Protein 7C7K (pdb70)

Solvent-accessible surface area: 46855 Å² total; per-residue (Å²): 229,182,80,41,44,33,88,2,0,0,5,8,1,30,31,34,0,5,2,0,5,21,23,5,46,73,55,185,23,107,11,73,13,22,0,0,6,24,115,24,49,16,105,15,0,4,13,1,4,68,15,4,6,22,39,16,83,17,83,66,75,21,80,80,56,168,88,12,0,46,5,64,61,124,83,6,14,13,38,66,65,160,82,2,118,73,3,58,1,149,75,116,31,3,43,1,0,0,2,20,46,50,160,35,43,31,48,130,108,0,74,18,0,50,112,12,17,7,111,12,0,0,1,14,26,70,4,50,172,24,62,7,1,0,45,70,21,17,13,128,72,12,67,49,136,18,54,24,0,0,0,4,25,21,3,6,1,0,0,0,10,0,0,68,7,0,44,88,56,21,19,6,62,0,0,2,0,8,0,0,6,0,5,33,34,80,4,9,12,34,6,12,61,105,58,191,76,20,12,7,0,0,6,1,12,36,0,0,0,7,41,111,28,46,5,0,167,48,0,14,65,4,0,90,102,2,69,56,57,3,90,17,25,1,0,23,0,12,8,36,1,0,0,0,0,6,0,6,0,21,11,48,102,148,9,83,37,126,54,0,23,81,21,0,99,130,39,16,72,144,28,126,3,3,4,58,16,95,60,53,12,0,1,8,21,7,40,26,17,81,72,1,0,10,0,0,13,50,13,20,27,26,1,42,48,63,135,63,12,1,0,6,0,0,0,0,2,0,9,19,8,0,10,0,0,1,0,4,35,1,0,50,42,0,4,147,74,87,43,81,1,0,0,4,9,1,29,29,35,0,4,2,0,6,21,23,6,46,75,57,184,25,116,15,52,12,15,0,0,6,24,117,24,49,13,107,15,0,6,15,1,4,78,14,5,6,23,38,18,92,16,82,65,75,25,80,77,62,166,88,12,0,46,5,68,63,134,82,5,14,13,39,64,62,160,72,2,118,74,2,58,1,148,75,117,30,3,48,0,0,0,2,20,47,50,158,35,41,32,51,150,108,0,75,17,0,36,105,13,18,4,112,6,0,0,1,16,24,38,4,45,155,26,77,3,0,0,38,59,26,13,16,130,61,13,71,45,138,20,62,23,0,0,1,0,15,20,3,0,0,0,1,0,10,0,0,76,7,0,37,97,42,14,21,4,63,0,0,2,3,8,0,0,6,0,5,33,34,82,5,8,13,32,6,13,59,102,59,186,77,23,12,8,0,0,6,1,12,35,0,0,0,6,44,112,14,29,0,43,182,2,4,12,58,3,17,100,124,1,69,62,58,10,89,12,26,0,0,20,0,12,8,36,2,0,0,0,0,6,0,7,0,21,12,45,116,183,10,84,40,128,70,0,24,80,21,0,94,127,38,15,68,158,29,135,3,2,4,58,16,98,59,55,11,0,1,7,21,7,39,28,18,79,72,2,0,11,0,0,13,48,18,21,27,27,1,57,42,77,144,62,22,1,0,4,0,0,0,0,2,0,7,16,8,0,9,0,0,2,0,3,32,1,0,52,67,0,6,171,80,166,48,52,31,89,0,0,0,3,8,1,28,29,36,0,4,2,0,4,19,23,4,53,72,58,184,24,133,13,74,17,22,1,0,5,19,118,20,48,15,108,13,0,6,15,0,3,77,15,4,6,23,40,16,88,17,79,65,76,23,85,84,61,175,97,9,0,51,5,69,63,137,74,5,10,14,37,69,64,160,92,2,125,74,2,57,0,156,74,112,23,2,63,0,0,0,2,19,46,53,156,31,43,30,51,154,112,0,74,20,0,37,104,10,29,8,111,7,0,0,1,17,25,68,4,48,156,22,76,8,0,0,44,69,24,20,14,126,72,11,63,46,136,20,55,23,0,0,0,2,22,22,3,6,1,0,0,0,11,0,0,67,7,0,40,88,50,17,18,1,58,0,0,3,1,7,0,0,6,0,5,34,34,84,5,10,13,31,5,11,58,105,58,191,75,23,12,8,0,0,6,1,13,34,0,0,0,6,41,109,30,43,4,1,160,46,0,8,58,4,3,90,100,0,67,60,48,3,88,16,25,0,0,22,0,12,8,34,1,0,0,0,0,6,0,7,0,16,11,45,109,156,10,83,41,127,65,0,24,81,21,0,104,131,38,15,71,157,30,129,3,3,3,56,15,97,60,55,12,0,1,8,18,9,36,27,17,80,72,1,0,10,0,0,13,50,13,22,28,26,2,52,38,71,136,44,16,1,0,4,0,0,0,0,2,0,9,15,7,0,7,0,0,2,0,4,28,1,0,58,46,0,5,156,79,116,41,36,72,1,0,0,4,8,1,30,29,34,0,4,2,0,5,20,23,4,48,68,54,176,22,137,16,53,15,20,1,0,8,25,107,23,49,18,107,11,0,7,14,1,4,74,15,4,7,24,39,17,88,14,83,68,75,20,80,80,63,171,98,9,0,42,4,64,63,123,79,6,10,12,35,62,66,170,92,2,124,79,3,53,1,151,70,121,32,4,38,1,0,0,2,20,45,50,160,35,40,32,54,149,106,0,76,18,0,36,103,15,18,7,120,9,0,0,1,16,26,41,4,50,159,26,72,3,0,0,45,59,28,17,15,124,74,12,70,46,138,18,63,24,0,0,0,0,17,22,2,0,0,0,1,0,10,0,0,77,6,0,39,95,54,20,21,4,73,0,0,2,2,8,0,0,7,0,5,33,33,85,5,10,14,36,5,12,62,105,58,186,73,15,15,5,1,0,6,1,12,37,0,0,0,7,34,110,15,32,0,40,185,2,4,11,59,3,15,98,122,1,69,65,57,10,97,11,26,0,0,22,0,12,8,38,1,0,0,0,0,7,0,7,0,14,10,45,98,156,10,83,41,126,62,0,23,80,20,0,105,130,39,14,75,158,28,135,2,3,4,56,15,94,60,51,12,0,1,9,25,8,42,27,18,81,72,1,1,10,0,0,14,50,13,21,27,21,1,52,50,64,153,47,14,1,0,4,0,0,0,0,2,0,9,17,8,0,9,0,0,2,0,3,30,0,0,54,46,0,4,153,74

Structure (mmCIF, N/CA/C/O backbone):
data_7C7K
#
_entry.id   7C7K
#
_cell.length_a   90.163
_cell.length_b   90.163
_cell.length_c   345.059
_cell.angle_alpha   90.00
_cell.angle_beta   90.00
_cell.angle_gamma   90.00
#
_symmetry.space_group_name_H-M   'P 41 21 2'
#
loop_
_entity.id
_entity.type
_entity.pdbx_description
1 polymer 'Glyceraldehyde-3-phosphate dehydrogenase'
2 non-polymer GLYCERALDEHYDE-3-PHOSPHATE
3 non-polymer 'PHOSPHATE ION'
4 non-polymer 1,2-ETHANEDIOL
5 non-polymer DI(HYDROXYETHYL)ETHER
6 non-polymer ACETONE
7 non-polymer NICOTINAMIDE-ADENINE-DINUCLEOTIDE
8 water water
#
loop_
_atom_site.group_PDB
_atom_site.id
_atom_site.type_symbol
_atom_site.label_atom_id
_atom_site.label_alt_id
_atom_site.label_comp_id
_atom_site.label_asym_id
_atom_site.label_entity_id
_atom_site.label_seq_id
_atom_site.pdbx_PDB_ins_code
_atom_site.Cartn_x
_atom_site.Cartn_y
_atom_site.Cartn_z
_atom_site.occupancy
_atom_site.B_iso_or_equiv
_atom_site.auth_seq_id
_atom_site.auth_comp_id
_atom_site.auth_asym_id
_atom_site.auth_atom_id
_atom_site.pdbx_PDB_model_num
ATOM 1 N N . HIS A 1 16 ? -19.255 -8.224 71.532 1.00 41.61 -3 HIS O N 1
ATOM 2 C CA . HIS A 1 16 ? -18.982 -8.027 70.043 1.00 42.15 -3 HIS O CA 1
ATOM 3 C C . HIS A 1 16 ? -19.863 -6.872 69.501 1.00 43.10 -3 HIS O C 1
ATOM 4 O O . HIS A 1 16 ? -21.090 -6.963 69.538 1.00 46.66 -3 HIS O O 1
ATOM 11 N N . MET A 1 17 ? -19.227 -5.816 69.016 1.00 39.93 -2 MET O N 1
ATOM 12 C CA . MET A 1 17 ? -19.928 -4.724 68.339 1.00 46.67 -2 MET O CA 1
ATOM 13 C C . MET A 1 17 ? -20.560 -5.259 67.026 1.00 43.31 -2 MET O C 1
ATOM 14 O O . MET A 1 17 ? -19.862 -5.584 66.046 1.00 34.22 -2 MET O O 1
ATOM 19 N N . ALA A 1 18 ? -21.889 -5.315 67.033 1.00 38.63 -1 ALA O N 1
ATOM 20 C CA . ALA A 1 18 ? -22.657 -5.787 65.865 1.00 33.35 -1 ALA O CA 1
ATOM 21 C C . ALA A 1 18 ? -22.572 -4.722 64.763 1.00 29.24 -1 ALA O C 1
ATOM 22 O O . ALA A 1 18 ? -22.290 -3.506 65.015 1.00 28.58 -1 ALA O O 1
ATOM 24 N N . SER A 1 19 ? -22.687 -5.195 63.553 1.00 26.82 0 SER O N 1
ATOM 25 C CA . SER A 1 19 ? -22.663 -4.289 62.431 1.00 28.09 0 SER O CA 1
ATOM 26 C C . SER A 1 19 ? -23.963 -3.485 62.425 1.00 28.11 0 SER O C 1
ATOM 27 O O . SER A 1 19 ? -24.979 -3.925 63.002 1.00 24.64 0 SER O O 1
ATOM 30 N N . MET A 1 20 ? -23.953 -2.309 61.790 1.00 24.02 1 MET O N 1
ATOM 31 C CA . MET A 1 20 ? -25.190 -1.548 61.667 1.00 22.60 1 MET O CA 1
ATOM 32 C C . MET A 1 20 ? -26.155 -2.331 60.800 1.00 24.11 1 MET O C 1
ATOM 33 O O . MET A 1 20 ? -25.780 -3.042 59.859 1.00 27.22 1 MET O O 1
ATOM 38 N N . SER A 1 21 ? -27.415 -2.288 61.137 1.00 21.59 2 SER O N 1
ATOM 39 C CA . SER A 1 21 ? -28.363 -3.115 60.440 1.00 21.78 2 SER O CA 1
ATOM 40 C C . SER A 1 21 ? -29.590 -2.339 59.951 1.00 22.57 2 SER O C 1
ATOM 41 O O . SER A 1 21 ? -30.529 -2.983 59.440 1.00 26.00 2 SER O O 1
ATOM 44 N N . LYS A 1 22 ? -29.697 -1.042 60.285 1.00 20.74 3 LYS O N 1
ATOM 45 C CA . LYS A 1 22 ? -30.945 -0.325 59.966 1.00 18.58 3 LYS O CA 1
ATOM 46 C C . LYS A 1 22 ? -30.647 0.814 58.992 1.00 18.38 3 LYS O C 1
ATOM 47 O O . LYS A 1 22 ? -29.745 1.656 59.259 1.00 18.44 3 LYS O O 1
ATOM 53 N N . VAL A 1 23 ? -31.365 0.852 57.860 1.00 17.69 4 VAL O N 1
ATOM 54 C CA . VAL A 1 23 ? -31.118 1.844 56.826 1.00 17.73 4 VAL O CA 1
ATOM 55 C C . VAL A 1 23 ? -32.358 2.679 56.568 1.00 16.47 4 VAL O C 1
ATOM 56 O O . VAL A 1 23 ? -33.505 2.218 56.769 1.00 17.42 4 VAL O O 1
ATOM 60 N N . GLY A 1 24 ? -32.118 3.949 56.242 1.00 16.81 5 GLY O N 1
ATOM 61 C CA . GLY A 1 24 ? -33.101 4.810 55.690 1.00 15.37 5 GLY O CA 1
ATOM 62 C C . GLY A 1 24 ? -32.775 5.168 54.279 1.00 14.25 5 GLY O C 1
ATOM 63 O O . GLY A 1 24 ? -31.597 5.293 53.962 1.00 16.73 5 GLY O O 1
ATOM 64 N N . ILE A 1 25 ? -33.789 5.308 53.461 1.00 15.29 6 ILE O N 1
ATOM 65 C CA . ILE A 1 25 ? -33.583 5.723 52.053 1.00 16.23 6 ILE O CA 1
ATOM 66 C C . ILE A 1 25 ? -34.166 7.070 51.839 1.00 16.23 6 ILE O C 1
ATOM 67 O O . ILE A 1 25 ? -35.359 7.310 52.081 1.00 17.41 6 ILE O O 1
ATOM 72 N N . ASN A 1 26 ? -33.347 8.005 51.419 1.00 15.80 7 ASN O N 1
ATOM 73 C CA . ASN A 1 26 ? -33.819 9.313 51.068 1.00 16.70 7 ASN O CA 1
ATOM 74 C C . ASN A 1 26 ? -33.963 9.347 49.550 1.00 17.23 7 ASN O C 1
ATOM 75 O O . ASN A 1 26 ? -32.960 9.379 48.827 1.00 18.62 7 ASN O O 1
ATOM 80 N N . GLY A 1 27 ? -35.208 9.430 49.069 1.00 18.31 8 GLY O N 1
ATOM 81 C CA . GLY A 1 27 ? -35.481 9.409 47.659 1.00 19.53 8 GLY O CA 1
ATOM 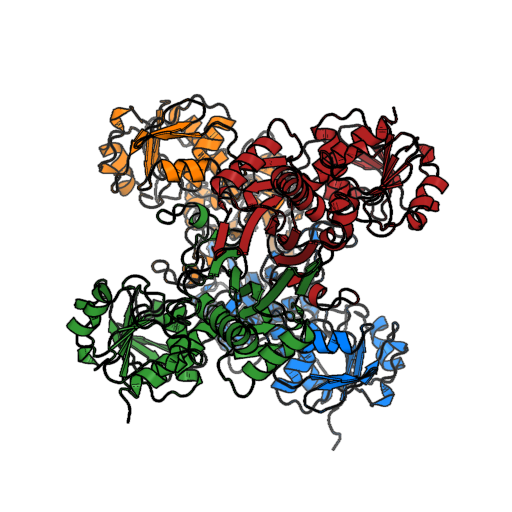82 C C . GLY A 1 27 ? -35.839 7.997 47.168 1.00 20.82 8 GLY O C 1
ATOM 83 O O . GLY A 1 27 ? -34.962 7.135 46.939 1.00 25.83 8 GLY O O 1
ATOM 84 N N . PHE A 1 28 ? -37.122 7.788 46.940 1.00 18.27 9 PHE O N 1
ATOM 85 C CA . PHE A 1 28 ? -37.598 6.470 46.502 1.00 18.82 9 PHE O CA 1
ATOM 86 C C . PHE A 1 28 ? -37.905 6.547 44.997 1.00 20.69 9 PHE O C 1
ATOM 87 O O . PHE A 1 28 ? -38.940 6.065 44.526 1.00 17.62 9 PHE O O 1
ATOM 95 N N . GLY A 1 29 ? -36.926 7.061 44.259 1.00 20.67 10 GLY O N 1
ATOM 96 C CA . GLY A 1 29 ? -36.901 7.029 42.796 1.00 20.07 10 GLY O CA 1
ATOM 97 C C . GLY A 1 29 ? -36.372 5.708 42.282 1.00 18.76 10 GLY O C 1
ATOM 98 O O . GLY A 1 29 ? -36.433 4.706 42.979 1.00 21.68 10 GLY O O 1
ATOM 99 N N . ARG A 1 30 ? -35.866 5.654 41.044 1.00 18.59 11 ARG O N 1
ATOM 100 C CA . ARG A 1 30 ? -35.414 4.391 40.472 1.00 19.03 11 ARG O CA 1
ATOM 101 C C . ARG A 1 30 ? -34.336 3.693 41.370 1.00 20.20 11 ARG O C 1
ATOM 102 O O . ARG A 1 30 ? -34.444 2.515 41.692 1.00 20.34 11 ARG O O 1
ATOM 110 N N . ILE A 1 31 ? -33.324 4.469 41.785 1.00 17.44 12 ILE O N 1
ATOM 111 C CA . ILE A 1 31 ? -32.247 3.887 42.582 1.00 18.63 12 ILE O CA 1
ATOM 112 C C . ILE A 1 31 ? -32.779 3.421 43.921 1.00 16.52 12 ILE O C 1
ATOM 113 O O . ILE A 1 31 ? -32.459 2.288 44.384 1.00 18.24 12 ILE O O 1
ATOM 118 N N . GLY A 1 32 ? -33.521 4.298 44.579 1.00 16.73 13 GLY O N 1
ATOM 119 C CA . GLY A 1 32 ? -34.064 3.922 45.894 1.00 17.61 13 GLY O CA 1
ATOM 120 C C . GLY A 1 32 ? -34.936 2.704 45.878 1.00 17.70 13 GLY O C 1
ATOM 121 O O . GLY A 1 32 ? -34.800 1.808 46.719 1.00 16.68 13 GLY O O 1
ATOM 122 N N . ARG A 1 33 ? -35.797 2.605 44.844 1.00 15.53 14 ARG O N 1
ATOM 123 C CA . ARG A 1 33 ? -36.570 1.380 44.792 1.00 15.97 14 ARG O CA 1
ATOM 124 C C . ARG A 1 33 ? -35.757 0.154 44.535 1.00 16.25 14 ARG O C 1
ATOM 125 O O . ARG A 1 33 ? -36.095 -0.924 45.078 1.00 15.26 14 ARG O O 1
ATOM 133 N N . LEU A 1 34 ? -34.717 0.264 43.690 1.00 15.11 15 LEU O N 1
ATOM 134 C CA . LEU A 1 34 ? -33.945 -0.881 43.348 1.00 14.97 15 LEU O CA 1
ATOM 135 C C . LEU A 1 34 ? -33.027 -1.288 44.517 1.00 16.01 15 LEU O C 1
ATOM 136 O O . LEU A 1 34 ? -32.731 -2.472 44.689 1.00 15.57 15 LEU O O 1
ATOM 141 N N . VAL A 1 35 ? -32.665 -0.305 45.341 1.00 15.57 16 VAL O N 1
ATOM 142 C CA . VAL A 1 35 ? -31.927 -0.577 46.627 1.00 17.27 16 VAL O CA 1
ATOM 143 C C . VAL A 1 35 ? -32.676 -1.549 47.518 1.00 17.48 16 VAL O C 1
ATOM 144 O O . VAL A 1 35 ? -32.140 -2.603 48.003 1.00 16.39 16 VAL O O 1
ATOM 148 N N . LEU A 1 36 ? -33.968 -1.305 47.671 1.00 16.49 17 LEU O N 1
ATOM 149 C CA . LEU A 1 36 ? -34.813 -2.191 48.414 1.00 17.30 17 LEU O CA 1
ATOM 150 C C . LEU A 1 36 ? -34.918 -3.547 47.770 1.00 18.38 17 LEU O C 1
ATOM 151 O O . LEU A 1 36 ? -34.799 -4.569 48.441 1.00 18.97 17 LEU O O 1
ATOM 156 N N . ARG A 1 37 ? -35.131 -3.554 46.465 1.00 17.57 18 ARG O N 1
ATOM 157 C CA . ARG A 1 37 ? -35.228 -4.802 45.743 1.00 18.79 18 ARG O CA 1
ATOM 158 C C . ARG A 1 37 ? -34.017 -5.700 45.960 1.00 17.17 18 ARG O C 1
ATOM 159 O O . ARG A 1 37 ? -34.071 -6.939 46.268 1.00 18.42 18 ARG O O 1
ATOM 167 N N . ARG A 1 38 ? -32.844 -5.072 45.786 1.00 16.23 19 ARG O N 1
ATOM 168 C CA . ARG A 1 38 ? -31.606 -5.824 45.882 1.00 16.20 19 ARG O CA 1
ATOM 169 C C . ARG A 1 38 ? -31.297 -6.334 47.308 1.00 17.61 19 ARG O C 1
ATOM 170 O O . ARG A 1 38 ? -30.874 -7.463 47.454 1.00 17.94 19 ARG O O 1
ATOM 178 N N . LEU A 1 39 ? -31.561 -5.524 48.314 1.00 18.54 20 LEU O N 1
ATOM 179 C CA . LEU A 1 39 ? -31.378 -5.955 49.699 1.00 18.97 20 LEU O CA 1
ATOM 180 C C . LEU A 1 39 ? -32.256 -7.174 49.989 1.00 20.23 20 LEU O C 1
ATOM 181 O O . LEU A 1 39 ? -31.791 -8.115 50.646 1.00 20.46 20 LEU O O 1
ATOM 186 N N . LEU A 1 40 ? -33.512 -7.143 49.537 1.00 19.43 21 LEU O N 1
ATOM 187 C CA . LEU A 1 40 ? -34.387 -8.306 49.770 1.00 21.27 21 LEU O CA 1
ATOM 188 C C . LEU A 1 40 ? -33.939 -9.532 48.972 1.00 23.22 21 LEU O C 1
ATOM 189 O O . LEU A 1 40 ? -33.954 -10.655 49.482 1.00 20.61 21 LEU O O 1
ATOM 194 N N . GLU A 1 41 ? -33.477 -9.330 47.745 1.00 21.32 22 GLU O N 1
ATOM 195 C CA . GLU A 1 41 ? -33.025 -10.433 46.900 1.00 21.47 22 GLU O CA 1
ATOM 196 C C . GLU A 1 41 ? -31.857 -11.162 47.503 1.00 22.08 22 GLU O C 1
ATOM 197 O O . GLU A 1 41 ? -31.816 -12.401 47.453 1.00 22.08 22 GLU O O 1
ATOM 203 N N . VAL A 1 42 ? -30.916 -10.433 48.097 1.00 22.28 23 VAL O N 1
ATOM 204 C CA . VAL A 1 42 ? -29.726 -11.012 48.707 1.00 21.94 23 VAL O CA 1
ATOM 205 C C . VAL A 1 42 ? -29.911 -11.481 50.163 1.00 21.98 23 VAL O C 1
ATOM 206 O O . VAL A 1 42 ? -28.925 -11.911 50.747 1.00 23.22 23 VAL O O 1
ATOM 210 N N . LYS A 1 43 ? -31.104 -11.333 50.677 1.00 22.84 24 LYS O N 1
ATOM 211 C CA . LYS A 1 43 ? -31.540 -11.642 52.084 1.00 25.46 24 LYS O CA 1
ATOM 212 C C . LYS A 1 43 ? -30.566 -10.974 53.008 1.00 24.89 24 LYS O C 1
ATOM 213 O O . LYS A 1 43 ? -30.030 -11.600 53.919 1.00 24.96 24 LYS O O 1
ATOM 219 N N . SER A 1 44 ? -30.283 -9.695 52.745 1.00 24.10 25 SER O N 1
ATOM 220 C CA . SER A 1 44 ? -29.343 -8.966 53.591 1.00 23.97 25 SER O CA 1
ATOM 221 C C . SER A 1 44 ? -29.848 -8.937 55.054 1.00 23.48 25 SER O C 1
ATOM 222 O O . SER A 1 44 ? -31.077 -8.873 55.300 1.00 24.30 25 SER O O 1
ATOM 225 N N . ASN A 1 45 ? -28.862 -8.895 55.956 1.00 25.04 26 ASN O N 1
ATOM 226 C CA . ASN A 1 45 ? -28.996 -8.580 57.387 1.00 31.17 26 ASN O CA 1
ATOM 227 C C . ASN A 1 45 ? -29.556 -7.134 57.608 1.00 28.40 26 ASN O C 1
ATOM 228 O O . ASN A 1 45 ? -30.140 -6.784 58.625 1.00 26.65 26 ASN O O 1
ATOM 233 N N . ILE A 1 46 ? -29.301 -6.283 56.647 1.00 23.39 27 ILE O N 1
ATOM 234 C CA . ILE A 1 46 ? -29.700 -4.881 56.697 1.00 23.67 27 ILE O CA 1
ATOM 235 C C . ILE A 1 46 ? -31.169 -4.733 56.387 1.00 26.27 27 ILE O C 1
ATOM 236 O O . ILE A 1 46 ? -31.616 -5.201 55.337 1.00 27.16 27 ILE O O 1
ATOM 241 N N . ASP A 1 47 ? -31.894 -4.030 57.242 1.00 24.31 28 ASP O N 1
ATOM 242 C CA . ASP A 1 47 ? -33.334 -3.735 57.019 1.00 25.45 28 ASP O CA 1
ATOM 243 C C . ASP A 1 47 ? -33.566 -2.275 56.706 1.00 23.44 28 ASP O C 1
ATOM 244 O O . ASP A 1 47 ? -33.040 -1.409 57.442 1.00 20.80 28 ASP O O 1
ATOM 249 N N . VAL A 1 48 ? -34.353 -2.005 55.676 1.00 20.40 29 VAL O N 1
ATOM 250 C CA . VAL A 1 48 ? -34.811 -0.666 55.421 1.00 20.08 29 VAL O CA 1
ATOM 251 C C . VAL A 1 48 ? -35.945 -0.409 56.427 1.00 17.63 29 VAL O C 1
ATOM 252 O O . VAL A 1 48 ? -37.029 -1.027 56.337 1.00 19.22 29 VAL O O 1
ATOM 256 N N . VAL A 1 49 ? -35.762 0.545 57.325 1.00 18.53 30 VAL O N 1
ATOM 257 C CA . VAL A 1 49 ? -36.781 0.872 58.310 1.00 17.65 30 VAL O CA 1
ATOM 258 C C . VAL A 1 49 ? -37.598 2.114 57.972 1.00 17.71 30 VAL O C 1
ATOM 259 O O . VAL A 1 49 ? -38.668 2.312 58.551 1.00 17.54 30 VAL O O 1
ATOM 263 N N . ALA A 1 50 ? -37.060 2.979 57.113 1.00 14.34 31 ALA O N 1
ATOM 264 C CA . ALA A 1 50 ? -37.727 4.184 56.775 1.00 15.23 31 ALA O CA 1
ATOM 265 C C . ALA A 1 50 ? -37.337 4.692 55.393 1.00 16.44 31 ALA O C 1
ATOM 266 O O . ALA A 1 50 ? -36.177 4.489 54.951 1.00 16.22 31 ALA O O 1
ATOM 268 N N . ILE A 1 51 ? -38.255 5.440 54.786 1.00 16.55 32 ILE O N 1
ATOM 269 C CA . ILE A 1 51 ? -38.036 6.092 53.487 1.00 17.77 32 ILE O CA 1
ATOM 270 C C . ILE A 1 51 ? -38.507 7.544 53.626 1.00 17.61 32 ILE O C 1
ATOM 271 O O . ILE A 1 51 ? -39.526 7.812 54.284 1.00 18.06 32 ILE O O 1
ATOM 276 N N . ASN A 1 52 ? -37.779 8.478 53.025 1.00 16.62 33 ASN O N 1
ATOM 277 C CA . ASN A 1 52 ? -38.228 9.805 52.918 1.00 16.34 33 ASN O CA 1
ATOM 278 C C . ASN A 1 52 ? -38.442 10.181 51.480 1.00 16.52 33 ASN O C 1
ATOM 279 O O . ASN A 1 52 ? -37.539 9.949 50.681 1.00 18.24 33 ASN O O 1
ATOM 284 N N . ASP A 1 53 ? -39.659 10.641 51.165 1.00 17.87 34 ASP O N 1
ATOM 285 C CA . ASP A 1 53 ? -39.988 11.035 49.780 1.00 17.63 34 ASP O CA 1
ATOM 286 C C . ASP A 1 53 ? -41.239 11.891 49.851 1.00 20.63 34 ASP O C 1
ATOM 287 O O . ASP A 1 53 ? -42.099 11.649 50.746 1.00 21.89 34 ASP O O 1
ATOM 292 N N . LEU A 1 54 ? -41.396 12.859 48.930 1.00 20.71 35 LEU O N 1
ATOM 293 C CA . LEU A 1 54 ? -42.598 13.720 49.020 1.00 23.84 35 LEU O CA 1
ATOM 294 C C . LEU A 1 54 ? -43.853 13.121 48.439 1.00 25.07 35 LEU O C 1
ATOM 295 O O . LEU A 1 54 ? -44.970 13.646 48.636 1.00 26.08 35 LEU O O 1
ATOM 300 N N . THR A 1 55 ? -43.717 11.989 47.763 1.00 20.70 36 THR O N 1
ATOM 301 C CA . THR A 1 55 ? -44.873 11.314 47.126 1.00 19.26 36 THR O CA 1
ATOM 302 C C . THR A 1 55 ? -45.611 10.428 48.096 1.00 20.26 36 THR O C 1
ATOM 303 O O . THR A 1 55 ? -45.029 9.846 48.981 1.00 23.65 36 THR O O 1
ATOM 307 N N . SER A 1 56 ? -46.929 10.320 47.926 1.00 20.84 37 SER O N 1
ATOM 308 C CA . SER A 1 56 ? -47.747 9.506 48.833 1.00 20.72 37 SER O CA 1
ATOM 309 C C . SER A 1 56 ? -47.339 8.002 48.843 1.00 20.48 37 SER O C 1
ATOM 310 O O . SER A 1 56 ? -46.897 7.514 47.816 1.00 21.34 37 SER O O 1
ATOM 313 N N . PRO A 1 57 ? -47.514 7.298 49.964 1.00 19.16 38 PRO O N 1
ATOM 314 C CA . PRO A 1 57 ? -47.314 5.859 50.010 1.00 21.04 38 PRO O CA 1
ATOM 315 C C . PRO A 1 57 ? -48.115 5.101 48.947 1.00 21.42 38 PRO O C 1
ATOM 316 O O . PRO A 1 57 ? -47.588 4.126 48.344 1.00 19.74 38 PRO O O 1
ATOM 320 N N . LYS A 1 58 ? -49.321 5.571 48.642 1.00 21.50 39 LYS O N 1
ATOM 321 C CA . LYS A 1 58 ? -50.057 4.896 47.579 1.00 22.61 39 LYS O CA 1
ATOM 322 C C . LYS A 1 58 ? -49.296 4.829 46.215 1.00 19.93 39 LYS O C 1
ATOM 323 O O . LYS A 1 58 ? -49.220 3.753 45.567 1.00 20.12 39 LYS O O 1
ATOM 329 N N . ILE A 1 59 ? -48.763 5.954 45.803 1.00 19.59 40 ILE O N 1
ATOM 330 C CA . ILE A 1 59 ? -48.046 6.037 44.573 1.00 20.97 40 ILE O CA 1
ATOM 331 C C . ILE A 1 59 ? -46.710 5.303 44.683 1.00 20.54 40 ILE O C 1
ATOM 332 O O . ILE A 1 59 ? -46.299 4.600 43.765 1.00 18.69 40 ILE O O 1
ATOM 337 N N . LEU A 1 60 ? -46.018 5.427 45.823 1.00 18.87 41 LEU O N 1
ATOM 338 C CA . LEU A 1 60 ? -44.775 4.713 45.981 1.00 16.51 41 LEU O CA 1
ATOM 339 C C . LEU A 1 60 ? -45.010 3.223 45.950 1.00 17.81 41 LEU O C 1
ATOM 340 O O . LEU A 1 60 ? -44.197 2.474 45.381 1.00 16.32 41 LEU O O 1
ATOM 345 N N . ALA A 1 61 ? -46.102 2.758 46.553 1.00 17.73 42 ALA O N 1
ATOM 346 C CA . ALA A 1 61 ? -46.412 1.305 46.529 1.00 18.21 42 ALA O CA 1
ATOM 347 C C . ALA A 1 61 ? -46.672 0.814 45.086 1.00 17.89 42 ALA O C 1
ATOM 348 O O . ALA A 1 61 ? -46.163 -0.267 44.691 1.00 17.52 42 ALA O O 1
ATOM 350 N N . TYR A 1 62 ? -47.414 1.609 44.344 1.00 17.16 43 TYR O N 1
ATOM 351 C CA . TYR A 1 62 ? -47.726 1.337 42.904 1.00 17.25 43 TYR O CA 1
ATOM 352 C C . TYR A 1 62 ? -46.395 1.197 42.103 1.00 16.86 43 TYR O C 1
ATOM 353 O O . TYR A 1 62 ? -46.190 0.208 41.380 1.00 16.88 43 TYR O O 1
ATOM 362 N N . LEU A 1 63 ? -45.499 2.172 42.261 1.00 16.36 44 LEU O N 1
ATOM 363 C CA . LEU A 1 63 ? -44.202 2.152 41.585 1.00 16.75 44 LEU O CA 1
ATOM 364 C C . LEU A 1 63 ? -43.312 1.033 42.033 1.00 16.16 44 LEU O C 1
ATOM 365 O O . LEU A 1 63 ? -42.551 0.501 41.233 1.00 17.80 44 LEU O O 1
ATOM 370 N N . LEU A 1 64 ? -43.316 0.661 43.330 1.00 15.06 45 LEU O N 1
ATOM 371 C CA . LEU A 1 64 ? -42.537 -0.479 43.773 1.00 15.98 45 LEU O CA 1
ATOM 372 C C . LEU A 1 64 ? -43.024 -1.832 43.207 1.00 16.24 45 LEU O C 1
ATOM 373 O O . LEU A 1 64 ? -42.251 -2.671 42.779 1.00 15.94 45 LEU O O 1
ATOM 378 N N . LYS A 1 65 ? -44.324 -1.966 43.153 1.00 17.16 46 LYS O N 1
ATOM 379 C CA . LYS A 1 65 ? -44.994 -3.185 42.694 1.00 19.12 46 LYS O CA 1
ATOM 380 C C . LYS A 1 65 ? -44.792 -3.391 41.215 1.00 18.35 46 LYS O C 1
ATOM 381 O O . LYS A 1 65 ? -44.587 -4.533 40.819 1.00 18.43 46 LYS O O 1
ATOM 387 N N . HIS A 1 66 ? -44.784 -2.301 40.442 1.00 15.50 47 HIS O N 1
ATOM 388 C CA . HIS A 1 66 ? -44.826 -2.400 38.973 1.00 17.29 47 HIS O CA 1
ATOM 389 C C . HIS A 1 66 ? -43.609 -1.674 38.400 1.00 19.08 47 HIS O C 1
ATOM 390 O O . HIS A 1 66 ? -43.547 -0.467 38.514 1.00 21.39 47 HIS O O 1
ATOM 397 N N . ASP A 1 67 ? -42.710 -2.380 37.696 1.00 16.90 48 ASP O N 1
ATOM 398 C CA . ASP A 1 67 ? -41.514 -1.743 37.196 1.00 17.05 48 ASP O CA 1
ATOM 399 C C . ASP A 1 67 ? -41.368 -2.031 35.705 1.00 16.64 48 ASP O C 1
ATOM 400 O O . ASP A 1 67 ? -41.360 -3.165 35.298 1.00 16.13 48 ASP O O 1
ATOM 405 N N . SER A 1 68 ? -41.282 -0.975 34.900 1.00 16.11 49 SER O N 1
ATOM 406 C CA . SER A 1 68 ? -41.136 -1.177 33.457 1.00 15.38 49 SER O CA 1
ATOM 407 C C . SER A 1 68 ? -39.884 -1.852 33.030 1.00 18.48 49 SER O C 1
ATOM 408 O O . SER A 1 68 ? -39.825 -2.443 31.951 1.00 17.97 49 SER O O 1
ATOM 411 N N . ASN A 1 69 ? -38.839 -1.756 33.837 1.00 16.71 50 ASN O N 1
ATOM 412 C CA . ASN A 1 69 ? -37.570 -2.354 33.494 1.00 16.96 50 ASN O CA 1
ATOM 413 C C . ASN A 1 69 ? -37.352 -3.734 34.073 1.00 17.19 50 ASN O C 1
ATOM 414 O O . ASN A 1 69 ? -36.703 -4.571 33.451 1.00 17.46 50 ASN O O 1
ATOM 419 N N . TYR A 1 70 ? -37.830 -3.988 35.281 1.00 15.66 51 TYR O N 1
ATOM 420 C CA . TYR A 1 70 ? -37.494 -5.220 35.954 1.00 15.89 51 TYR O CA 1
ATOM 421 C C . TYR A 1 70 ? -38.695 -6.139 36.243 1.00 18.76 51 TYR O C 1
ATOM 422 O O . TYR A 1 70 ? -38.539 -7.196 36.850 1.00 19.88 51 TYR O O 1
ATOM 431 N N . GLY A 1 71 ? -39.881 -5.716 35.868 1.00 17.97 52 GLY O N 1
ATOM 432 C CA . GLY A 1 71 ? -41.076 -6.483 36.084 1.00 19.11 52 GLY O CA 1
ATOM 433 C C . GLY A 1 71 ? -41.609 -6.432 37.489 1.00 20.44 52 GLY O C 1
ATOM 434 O O . GLY A 1 71 ? -41.174 -5.664 38.335 1.00 17.36 52 GLY O O 1
ATOM 435 N N . PRO A 1 72 ? -42.583 -7.300 37.768 1.00 20.75 53 PRO O N 1
ATOM 436 C CA . PRO A 1 72 ? -43.246 -7.276 39.077 1.00 20.25 53 PRO O CA 1
ATOM 437 C C . PRO A 1 72 ? -42.309 -7.465 40.233 1.00 20.17 53 PRO O C 1
ATOM 438 O O . PRO A 1 72 ? -41.352 -8.258 40.225 1.00 20.65 53 PRO O O 1
ATOM 442 N N . PHE A 1 73 ? -42.558 -6.716 41.277 1.00 19.80 54 PHE O N 1
ATOM 443 C CA . PHE A 1 73 ? -41.800 -6.852 42.504 1.00 19.13 54 PHE O CA 1
ATOM 444 C C . PHE A 1 73 ? -41.931 -8.270 43.035 1.00 19.82 54 PHE O C 1
ATOM 445 O O . PHE A 1 73 ? -43.031 -8.749 43.064 1.00 18.67 54 PHE O O 1
ATOM 453 N N . PRO A 1 74 ? -40.846 -8.893 43.448 1.00 20.95 55 PRO O N 1
ATOM 454 C CA . PRO A 1 74 ? -40.931 -10.314 43.872 1.00 22.65 55 PRO O CA 1
ATOM 455 C C . PRO A 1 74 ? -41.564 -10.570 45.228 1.00 24.86 55 PRO O C 1
ATOM 456 O O . PRO A 1 74 ? -41.728 -11.750 45.575 1.00 25.54 55 PRO O O 1
ATOM 460 N N . TRP A 1 75 ? -41.915 -9.532 45.979 1.00 21.01 56 TRP O N 1
ATOM 461 C CA . TRP A 1 75 ? -42.514 -9.670 47.346 1.00 21.87 56 TRP O CA 1
ATOM 462 C C . TRP A 1 75 ? -43.823 -8.897 47.389 1.00 20.34 56 TRP O C 1
ATOM 463 O O . TRP A 1 75 ? -44.093 -8.008 46.592 1.00 18.47 56 TRP O O 1
ATOM 474 N N . SER A 1 76 ? -44.662 -9.175 48.392 1.00 20.82 57 SER O N 1
ATOM 475 C CA . SER A 1 76 ? -45.833 -8.453 48.540 1.00 19.44 57 SER O CA 1
ATOM 476 C C . SER A 1 76 ? -45.588 -6.985 48.909 1.00 20.11 57 SER O C 1
ATOM 477 O O . SER A 1 76 ? -44.662 -6.689 49.620 1.00 20.60 57 SER O O 1
ATOM 480 N N . VAL A 1 77 ? -46.501 -6.162 48.459 1.00 20.71 58 VAL O N 1
ATOM 481 C CA . VAL A 1 77 ? -46.495 -4.728 48.709 1.00 19.10 58 VAL O CA 1
ATOM 482 C C . VAL A 1 77 ? -47.900 -4.254 49.060 1.00 21.59 58 VAL O C 1
ATOM 483 O O . VAL A 1 77 ? -48.839 -4.344 48.262 1.00 22.74 58 VAL O O 1
ATOM 487 N N . ASP A 1 78 ? -47.973 -3.512 50.169 1.00 20.95 59 ASP O N 1
ATOM 488 C CA . ASP A 1 78 ? -49.168 -2.779 50.552 1.00 22.73 59 ASP O CA 1
ATOM 489 C C . ASP A 1 78 ? -48.729 -1.457 51.187 1.00 22.19 59 ASP O C 1
ATOM 490 O O . ASP A 1 78 ? -47.532 -1.163 51.225 1.00 19.50 59 ASP O O 1
ATOM 495 N N . PHE A 1 79 ? -49.675 -0.627 51.594 1.00 20.74 60 PHE O N 1
ATOM 496 C CA . PHE A 1 79 ? -49.313 0.688 52.134 1.00 19.68 60 PHE O CA 1
ATOM 497 C C . PHE A 1 79 ? -50.400 1.070 53.088 1.00 22.85 60 PHE O C 1
ATOM 498 O O . PHE A 1 79 ? -51.549 0.503 53.043 1.00 21.69 60 PHE O O 1
ATOM 506 N N . THR A 1 80 ? -50.020 2.001 53.963 1.00 22.63 61 THR O N 1
ATOM 507 C CA . THR A 1 80 ? -50.924 2.805 54.751 1.00 23.22 61 THR O CA 1
ATOM 508 C C . THR A 1 80 ? -50.703 4.284 54.459 1.00 23.45 61 THR O C 1
ATOM 509 O O . THR A 1 80 ? -49.817 4.679 53.659 1.00 21.82 61 THR O O 1
ATOM 513 N N . GLU A 1 81 ? -51.467 5.186 55.134 1.00 24.50 62 GLU O N 1
ATOM 514 C CA . GLU A 1 81 ? -51.260 6.611 54.906 1.00 24.73 62 GLU O CA 1
ATOM 515 C C . GLU A 1 81 ? -49.853 7.133 55.231 1.00 21.36 62 GLU O C 1
ATOM 516 O O . GLU A 1 81 ? -49.416 8.199 54.728 1.00 25.19 62 GLU O O 1
ATOM 522 N N . ASP A 1 82 ? -49.142 6.366 56.003 1.00 20.78 63 ASP O N 1
ATOM 523 C CA . ASP A 1 82 ? -47.765 6.768 56.367 1.00 23.73 63 ASP O CA 1
ATOM 524 C C . ASP A 1 82 ? -46.701 5.653 56.333 1.00 21.76 63 ASP O C 1
ATOM 525 O O . ASP A 1 82 ? -45.690 5.715 57.024 1.00 18.86 63 ASP O O 1
ATOM 530 N N . SER A 1 83 ? -46.912 4.596 55.557 1.00 21.17 64 SER O N 1
ATOM 531 C CA . SER A 1 83 ? -45.983 3.489 55.532 1.00 19.00 64 SER O CA 1
ATOM 532 C C . SER A 1 83 ? -46.115 2.692 54.232 1.00 17.93 64 SER O C 1
ATOM 533 O O . SER A 1 83 ? -47.167 2.718 53.607 1.00 18.32 64 SER O O 1
ATOM 536 N N . LEU A 1 84 ? -45.063 1.943 53.920 1.00 18.20 65 LEU O N 1
ATOM 537 C CA . LEU A 1 84 ? -45.206 0.775 53.072 1.00 19.29 65 LEU O CA 1
ATOM 538 C C . LEU A 1 84 ? -45.128 -0.485 53.891 1.00 22.86 65 LEU O C 1
ATOM 539 O O . LEU A 1 84 ? -44.505 -0.523 54.939 1.00 24.77 65 LEU O O 1
ATOM 544 N N . ILE A 1 85 ? -45.745 -1.559 53.410 1.00 20.07 66 ILE O N 1
ATOM 545 C CA . ILE A 1 85 ? -45.630 -2.857 54.037 1.00 20.44 66 ILE O CA 1
ATOM 546 C C . ILE A 1 85 ? -45.101 -3.807 52.952 1.00 21.42 66 ILE O C 1
ATOM 547 O O . ILE A 1 85 ? -45.785 -4.032 51.983 1.00 20.85 66 ILE O O 1
ATOM 552 N N . VAL A 1 86 ? -43.820 -4.174 53.075 1.00 18.61 67 VAL O N 1
ATOM 553 C CA . VAL A 1 86 ? -43.122 -4.889 52.041 1.00 19.38 67 VAL O CA 1
ATOM 554 C C . VAL A 1 86 ? -42.748 -6.256 52.607 1.00 20.83 67 VAL O C 1
ATOM 555 O O . VAL A 1 86 ? -42.072 -6.373 53.614 1.00 21.55 67 VAL O O 1
ATOM 559 N N . ASP A 1 87 ? -43.188 -7.303 51.948 1.00 22.58 68 ASP O N 1
ATOM 560 C CA . ASP A 1 87 ? -42.990 -8.670 52.484 1.00 23.65 68 ASP O CA 1
ATOM 561 C C . ASP A 1 87 ? -43.460 -8.824 53.926 1.00 23.77 68 ASP O C 1
ATOM 562 O O . ASP A 1 87 ? -42.844 -9.531 54.731 1.00 25.56 68 ASP O O 1
ATOM 567 N N . GLY A 1 88 ? -44.512 -8.130 54.232 1.00 21.96 69 GLY O N 1
ATOM 568 C CA . GLY A 1 88 ? -45.155 -8.163 55.543 1.00 24.31 69 GLY O CA 1
ATOM 569 C C . GLY A 1 88 ? -44.507 -7.247 56.539 1.00 29.64 69 GLY O C 1
ATOM 570 O O . GLY A 1 88 ? -45.027 -7.165 57.639 1.00 27.79 69 GLY O O 1
ATOM 571 N N . LYS A 1 89 ? -43.398 -6.558 56.187 1.00 23.99 70 LYS O N 1
ATOM 572 C CA . LYS A 1 89 ? -42.656 -5.717 57.150 1.00 24.83 70 LYS O CA 1
ATOM 573 C C . LYS A 1 89 ? -42.964 -4.251 56.919 1.00 25.29 70 LYS O C 1
ATOM 574 O O . LYS A 1 89 ? -42.982 -3.782 55.788 1.00 21.62 70 LYS O O 1
ATOM 580 N N A SER A 1 90 ? -43.235 -3.502 57.989 0.50 23.40 71 SER O N 1
ATOM 581 N N B SER A 1 90 ? -43.145 -3.510 58.017 0.50 22.87 71 SER O N 1
ATOM 582 C CA A SER A 1 90 ? -43.572 -2.067 57.826 0.50 22.49 71 SER O CA 1
ATOM 583 C CA B SER A 1 90 ? -43.478 -2.076 57.917 0.50 21.80 71 SER O CA 1
ATOM 584 C C A SER A 1 90 ? -42.321 -1.196 57.659 0.50 20.08 71 SER O C 1
ATOM 585 C C B SER A 1 90 ? -42.242 -1.235 57.613 0.50 19.84 71 SER O C 1
ATOM 586 O O A SER A 1 90 ? -41.336 -1.368 58.374 0.50 21.61 71 SER O O 1
ATOM 587 O O B SER A 1 90 ? -41.170 -1.483 58.179 0.50 22.09 71 SER O O 1
ATOM 592 N N . ILE A 1 91 ? -42.393 -0.259 56.712 1.00 17.10 72 ILE O N 1
ATOM 593 C CA . ILE A 1 91 ? -41.359 0.689 56.463 1.00 18.48 72 ILE O CA 1
ATOM 594 C C . ILE A 1 91 ? -42.007 2.071 56.590 1.00 17.44 72 ILE O C 1
ATOM 595 O O . ILE A 1 91 ? -42.931 2.384 55.861 1.00 17.97 72 ILE O O 1
ATOM 600 N N . ALA A 1 92 ? -41.526 2.911 57.509 1.00 18.32 73 ALA O N 1
ATOM 601 C CA . ALA A 1 92 ? -42.118 4.229 57.648 1.00 18.49 73 ALA O CA 1
ATOM 602 C C . ALA A 1 92 ? -41.841 5.097 56.433 1.00 18.48 73 ALA O C 1
ATOM 603 O O . ALA A 1 92 ? -40.778 4.976 55.845 1.00 18.08 73 ALA O O 1
ATOM 605 N N . VAL A 1 93 ? -42.796 5.921 56.044 1.00 17.86 74 VAL O N 1
ATOM 606 C CA . VAL A 1 93 ? -42.585 6.903 54.988 1.00 17.92 74 VAL O CA 1
ATOM 607 C C . VAL A 1 93 ? -42.772 8.267 55.529 1.00 19.51 74 VAL O C 1
ATOM 608 O O . VAL A 1 93 ? -43.866 8.626 55.937 1.00 18.78 74 VAL O O 1
ATOM 612 N N . TYR A 1 94 ? -41.709 9.068 55.468 1.00 17.46 75 TYR O N 1
ATOM 613 C CA . TYR A 1 94 ? -41.730 10.459 55.845 1.00 16.97 75 TYR O CA 1
ATOM 614 C C . TYR A 1 94 ? -41.746 11.333 54.586 1.00 18.23 75 TYR O C 1
ATOM 615 O O . TYR A 1 94 ? -41.401 10.849 53.537 1.00 16.54 75 TYR O O 1
ATOM 624 N N . ALA A 1 95 ? -42.133 12.607 54.741 1.00 19.03 76 ALA O N 1
ATOM 625 C CA . ALA A 1 95 ? -42.301 13.500 53.596 1.00 22.94 76 ALA O CA 1
ATOM 626 C C . ALA A 1 95 ? -41.677 14.838 53.876 1.00 22.73 76 ALA O C 1
ATOM 627 O O . ALA A 1 95 ? -42.305 15.918 53.759 1.00 20.35 76 ALA O O 1
ATOM 629 N N . GLU A 1 96 ? -40.390 14.812 54.234 1.00 20.38 77 GLU O N 1
ATOM 630 C CA . GLU A 1 96 ? -39.714 16.055 54.554 1.00 19.99 77 GLU O CA 1
ATOM 631 C C . GLU A 1 96 ? -38.984 16.642 53.360 1.00 21.70 77 GLU O C 1
ATOM 632 O O . GLU A 1 96 ? -38.122 15.947 52.759 1.00 21.06 77 GLU O O 1
ATOM 638 N N . LYS A 1 97 ? -39.218 17.935 53.059 1.00 23.05 78 LYS O N 1
ATOM 639 C CA . LYS A 1 97 ? -38.414 18.581 52.014 1.00 25.13 78 LYS O CA 1
ATOM 640 C C . LYS A 1 97 ? -36.970 18.811 52.323 1.00 23.12 78 LYS O C 1
ATOM 641 O O . LYS A 1 97 ? -36.192 18.872 51.428 1.00 23.78 78 LYS O O 1
ATOM 647 N N . GLU A 1 98 ? -36.602 18.956 53.588 1.00 21.17 79 GLU O N 1
ATOM 648 C CA . GLU A 1 98 ? -35.238 19.222 54.033 1.00 20.72 79 GLU O CA 1
ATOM 649 C C . GLU A 1 98 ? -34.709 18.020 54.791 1.00 19.22 79 GLU O C 1
ATOM 650 O O . GLU A 1 98 ? -35.343 17.558 55.787 1.00 19.54 79 GLU O O 1
ATOM 656 N N . ALA A 1 99 ? -33.552 17.502 54.347 1.00 18.26 80 ALA O N 1
ATOM 657 C CA . ALA A 1 99 ? -33.012 16.303 55.007 1.00 17.81 80 ALA O CA 1
ATOM 658 C C . ALA A 1 99 ? -32.806 16.456 56.504 1.00 17.74 80 ALA O C 1
ATOM 659 O O . ALA A 1 99 ? -32.973 15.497 57.266 1.00 17.72 80 ALA O O 1
ATOM 661 N N . LYS A 1 100 ? -32.392 17.658 56.955 1.00 16.55 81 LYS O N 1
ATOM 662 C CA . LYS A 1 100 ? -32.160 17.898 58.367 1.00 19.25 81 LYS O CA 1
ATOM 663 C C . LYS A 1 100 ? -33.380 17.654 59.220 1.00 18.75 81 LYS O C 1
ATOM 664 O O . LYS A 1 100 ? -33.226 17.430 60.418 1.00 18.99 81 LYS O O 1
ATOM 670 N N . ASN A 1 101 ? -34.549 17.655 58.603 1.00 17.96 82 ASN O N 1
ATOM 671 C CA . ASN A 1 101 ? -35.809 17.477 59.296 1.00 16.67 82 ASN O CA 1
ATOM 672 C C . ASN A 1 101 ? -36.350 16.037 59.283 1.00 17.18 82 ASN O C 1
ATOM 673 O O . ASN A 1 101 ? -37.398 15.753 59.851 1.00 17.39 82 ASN O O 1
ATOM 678 N N . ILE A 1 102 ? -35.671 15.141 58.584 1.00 15.58 83 ILE O N 1
ATOM 679 C CA . ILE A 1 102 ? -36.148 13.781 58.540 1.00 15.81 83 ILE O CA 1
ATOM 680 C C . ILE A 1 102 ? -36.035 13.113 59.888 1.00 17.33 83 ILE O C 1
ATOM 681 O O . ILE A 1 102 ? -34.923 13.070 60.486 1.00 18.17 83 ILE O O 1
ATOM 686 N N . PRO A 1 103 ? -37.126 12.510 60.396 1.00 15.89 84 PRO O N 1
ATOM 687 C CA . PRO A 1 103 ? -37.028 11.950 61.742 1.00 17.74 84 PRO O CA 1
ATOM 688 C C . PRO A 1 103 ? -36.444 10.521 61.788 1.00 15.99 84 PRO O C 1
ATOM 689 O O . PRO A 1 103 ? -37.078 9.553 62.252 1.00 16.76 84 PRO O O 1
ATOM 693 N N . TRP A 1 104 ? -35.196 10.417 61.371 1.00 16.92 85 TRP O N 1
ATOM 694 C CA . TRP A 1 104 ? -34.529 9.153 61.299 1.00 17.99 85 TRP O CA 1
ATOM 695 C C . TRP A 1 104 ? -34.434 8.380 62.619 1.00 16.92 85 TRP O C 1
ATOM 696 O O . TRP A 1 104 ? -34.395 7.179 62.639 1.00 16.90 85 TRP O O 1
ATOM 707 N N . LYS A 1 105 ? -34.388 9.111 63.741 1.00 18.47 86 LYS O N 1
ATOM 708 C CA . LYS A 1 105 ? -34.288 8.446 65.008 1.00 18.73 86 LYS O CA 1
ATOM 709 C C . LYS A 1 105 ? -35.539 7.687 65.436 1.00 16.57 86 LYS O C 1
ATOM 710 O O . LYS A 1 105 ? -35.414 6.878 66.356 1.00 17.94 86 LYS O O 1
ATOM 716 N N . ALA A 1 106 ? -36.689 7.921 64.826 1.00 17.42 87 ALA O N 1
ATOM 717 C CA . ALA A 1 106 ? -37.916 7.250 65.236 1.00 18.00 87 ALA O CA 1
ATOM 718 C C . ALA A 1 106 ? -37.793 5.730 65.110 1.00 19.86 87 ALA O C 1
ATOM 719 O O . ALA A 1 106 ? -38.125 4.959 66.047 1.00 20.89 87 ALA O O 1
ATOM 721 N N . LYS A 1 107 ? -37.294 5.246 63.967 1.00 16.77 88 LYS O N 1
ATOM 722 C CA . LYS A 1 107 ? -37.140 3.812 63.764 1.00 19.73 88 LYS O CA 1
ATOM 723 C C . LYS A 1 107 ? -35.661 3.377 63.841 1.00 19.13 88 LYS O C 1
ATOM 724 O O . LYS A 1 107 ? -35.295 2.233 63.525 1.00 19.64 88 LYS O O 1
ATOM 730 N N . GLY A 1 108 ? -34.803 4.305 64.185 1.00 18.96 89 GLY O N 1
ATOM 731 C CA . GLY A 1 108 ? -33.389 4.105 64.426 1.00 20.05 89 GLY O CA 1
ATOM 732 C C . GLY A 1 108 ? -32.597 3.848 63.143 1.00 20.71 89 GLY O C 1
ATOM 733 O O . GLY A 1 108 ? -31.643 3.042 63.168 1.00 17.83 89 GLY O O 1
ATOM 734 N N . ALA A 1 109 ? -32.953 4.550 62.060 1.00 19.35 90 ALA O N 1
ATOM 735 C CA . ALA A 1 109 ? -32.167 4.465 60.842 1.00 18.89 90 ALA O CA 1
ATOM 736 C C . ALA A 1 109 ? -30.748 4.910 61.095 1.00 18.85 90 ALA O C 1
ATOM 737 O O . ALA A 1 109 ? -30.522 6.019 61.531 1.00 19.47 90 ALA O O 1
ATOM 739 N N . GLU A 1 110 ? -29.779 4.050 60.842 1.00 17.30 91 GLU O N 1
ATOM 740 C CA . GLU A 1 110 ? -28.364 4.349 61.109 1.00 17.07 91 GLU O CA 1
ATOM 741 C C . GLU A 1 110 ? -27.611 4.809 59.899 1.00 18.41 91 GLU O C 1
ATOM 742 O O . GLU A 1 110 ? -26.826 5.730 59.998 1.00 18.50 91 GLU O O 1
ATOM 748 N N . ILE A 1 111 ? -27.780 4.107 58.754 1.00 16.33 92 ILE O N 1
ATOM 749 C CA . ILE A 1 111 ? -27.147 4.495 57.516 1.00 14.86 92 ILE O CA 1
ATOM 750 C C . ILE A 1 111 ? -28.214 4.988 56.547 1.00 16.68 92 ILE O C 1
ATOM 751 O O . ILE A 1 111 ? -29.195 4.267 56.313 1.00 17.76 92 ILE O O 1
ATOM 756 N N . ILE A 1 112 ? -27.960 6.155 55.965 1.00 15.31 93 ILE O N 1
ATOM 757 C CA . ILE A 1 112 ? -28.887 6.711 54.966 1.00 15.51 93 ILE O CA 1
ATOM 758 C C . ILE A 1 112 ? -28.322 6.463 53.585 1.00 17.34 93 ILE O C 1
ATOM 759 O O . ILE A 1 112 ? -27.173 6.763 53.352 1.00 17.01 93 ILE O O 1
ATOM 764 N N . VAL A 1 113 ? -29.125 5.860 52.697 1.00 15.62 94 VAL O N 1
ATOM 765 C CA . VAL A 1 113 ? -28.768 5.724 51.310 1.00 14.94 94 VAL O CA 1
ATOM 766 C C . VAL A 1 113 ? -29.397 6.955 50.660 1.00 14.85 94 VAL O C 1
ATOM 767 O O . VAL A 1 113 ? -30.642 7.085 50.627 1.00 16.28 94 VAL O O 1
ATOM 771 N N . GLU A 1 114 ? -28.570 7.860 50.217 1.00 15.15 95 GLU O N 1
ATOM 772 C CA . GLU A 1 114 ? -28.988 9.208 49.800 1.00 16.66 95 GLU O CA 1
ATOM 773 C C . GLU A 1 114 ? -29.045 9.194 48.275 1.00 17.73 95 GLU O C 1
ATOM 774 O O . GLU A 1 114 ? -28.001 9.181 47.600 1.00 16.11 95 GLU O O 1
ATOM 780 N N . CYS A 1 115 ? -30.286 9.135 47.768 1.00 16.70 96 CYS O N 1
ATOM 781 C CA . CYS A 1 115 ? -30.609 8.812 46.364 1.00 18.66 96 CYS O CA 1
ATOM 782 C C . CYS A 1 115 ? -31.377 9.912 45.687 1.00 21.47 96 CYS O C 1
ATOM 783 O O . CYS A 1 115 ? -31.914 9.617 44.606 1.00 23.80 96 CYS O O 1
ATOM 786 N N . THR A 1 116 ? -31.442 11.148 46.199 1.00 17.51 97 THR O N 1
ATOM 787 C CA . THR A 1 116 ? -32.271 12.186 45.622 1.00 20.02 97 THR O CA 1
ATOM 788 C C . THR A 1 116 ? -31.595 12.973 44.515 1.00 20.27 97 THR O C 1
ATOM 789 O O . THR A 1 116 ? -32.272 13.769 43.767 1.00 20.72 97 THR O O 1
ATOM 793 N N . GLY A 1 117 ? -30.265 12.938 44.519 1.00 19.68 98 GLY O N 1
ATOM 794 C CA . GLY A 1 117 ? -29.411 13.920 43.832 1.00 20.13 98 GLY O CA 1
ATOM 795 C C . GLY A 1 117 ? -29.347 15.343 44.322 1.00 19.97 98 GLY O C 1
ATOM 796 O O . GLY A 1 117 ? -28.657 16.145 43.721 1.00 22.64 98 GLY O O 1
ATOM 797 N N . PHE A 1 118 ? -29.997 15.682 45.438 1.00 18.41 99 PHE O N 1
ATOM 798 C CA . PHE A 1 118 ? -29.985 17.016 45.972 1.00 20.77 99 PHE O CA 1
ATOM 799 C C . PHE A 1 118 ? -28.963 17.241 47.076 1.00 19.85 99 PHE O C 1
ATOM 800 O O . PHE A 1 118 ? -28.856 18.393 47.579 1.00 19.49 99 PHE O O 1
ATOM 808 N N . TYR A 1 119 ? -28.225 16.188 47.449 1.00 17.11 100 TYR O N 1
ATOM 809 C CA . TYR A 1 119 ? -27.297 16.336 48.583 1.00 16.79 100 TYR O CA 1
ATOM 810 C C . TYR A 1 119 ? -25.921 15.754 48.227 1.00 17.47 100 TYR O C 1
ATOM 811 O O . TYR A 1 119 ? -25.307 15.028 49.042 1.00 19.35 100 TYR O O 1
ATOM 820 N N . THR A 1 120 ? -25.428 16.053 47.019 1.00 16.48 101 THR O N 1
ATOM 821 C CA . THR A 1 120 ? -24.234 15.450 46.547 1.00 16.11 101 THR O CA 1
ATOM 822 C C . THR A 1 120 ? -22.967 16.178 46.940 1.00 16.53 101 THR O C 1
ATOM 823 O O . THR A 1 120 ? -22.088 16.536 46.108 1.00 18.70 101 THR O O 1
ATOM 827 N N . SER A 1 121 ? -22.796 16.336 48.256 1.00 16.32 102 SER O N 1
ATOM 828 C CA . SER A 1 121 ? -21.592 16.809 48.847 1.00 16.87 102 SER O CA 1
ATOM 829 C C . SER A 1 121 ? -21.564 16.475 50.314 1.00 16.89 102 SER O C 1
ATOM 830 O O . SER A 1 121 ? -22.602 16.153 50.914 1.00 16.01 102 SER O O 1
ATOM 833 N N . ALA A 1 122 ? -20.380 16.594 50.922 1.00 16.17 103 ALA O N 1
ATOM 834 C CA . ALA A 1 122 ? -20.330 16.353 52.356 1.00 15.89 103 ALA O CA 1
ATOM 835 C C . ALA A 1 122 ? -21.144 17.354 53.138 1.00 14.97 103 ALA O C 1
ATOM 836 O O . ALA A 1 122 ? -21.842 16.985 54.065 1.00 16.46 103 ALA O O 1
ATOM 838 N N . GLU A 1 123 ? -20.996 18.618 52.764 1.00 16.96 104 GLU O N 1
ATOM 839 C CA . GLU A 1 123 ? -21.725 19.707 53.425 1.00 19.33 104 GLU O CA 1
ATOM 840 C C . GLU A 1 123 ? -23.234 19.479 53.394 1.00 17.66 104 GLU O C 1
ATOM 841 O O . GLU A 1 123 ? -23.943 19.693 54.406 1.00 20.07 104 GLU O O 1
ATOM 847 N N . LYS A 1 124 ? -23.758 19.075 52.224 1.00 17.30 105 LYS O N 1
ATOM 848 C CA . LYS A 1 124 ? -25.176 18.839 52.131 1.00 15.67 105 LYS O CA 1
ATOM 849 C C . LYS A 1 124 ? -25.650 17.566 52.837 1.00 17.41 105 LYS O C 1
ATOM 850 O O . LYS A 1 124 ? -26.652 17.593 53.515 1.00 17.14 105 LYS O O 1
ATOM 856 N N . SER A 1 125 ? -24.980 16.448 52.610 1.00 15.03 106 SER O N 1
ATOM 857 C CA . SER A 1 125 ? -25.370 15.188 53.159 1.00 16.14 106 SER O CA 1
ATOM 858 C C . SER A 1 125 ? -25.148 15.101 54.679 1.00 14.41 106 SER O C 1
ATOM 859 O O . SER A 1 125 ? -25.782 14.281 55.337 1.00 15.63 106 SER O O 1
ATOM 862 N N . GLN A 1 126 ? -24.331 15.975 55.264 1.00 15.17 107 GLN O N 1
ATOM 863 C CA . GLN A 1 126 ? -24.185 15.923 56.697 1.00 15.91 107 GLN O CA 1
ATOM 864 C C . GLN A 1 126 ? -25.467 16.270 57.403 1.00 15.66 107 GLN O C 1
ATOM 865 O O . GLN A 1 126 ? -25.657 15.937 58.605 1.00 18.04 107 GLN O O 1
ATOM 871 N N . ALA A 1 127 ? -26.410 16.830 56.686 1.00 16.01 108 ALA O N 1
ATOM 872 C CA . ALA A 1 127 ? -27.719 17.069 57.263 1.00 16.98 108 ALA O CA 1
ATOM 873 C C . ALA A 1 127 ? -28.388 15.817 57.814 1.00 17.83 108 ALA O C 1
ATOM 874 O O . ALA A 1 127 ? -29.185 15.861 58.797 1.00 16.21 108 ALA O O 1
ATOM 876 N N . HIS A 1 128 ? -28.130 14.657 57.210 1.00 16.24 109 HIS O N 1
ATOM 877 C CA . HIS A 1 128 ? -28.716 13.405 57.712 1.00 15.30 109 HIS O CA 1
ATOM 878 C C . HIS A 1 128 ? -28.156 13.034 59.071 1.00 16.87 109 HIS O C 1
ATOM 879 O O . HIS A 1 128 ? -28.860 12.427 59.853 1.00 16.89 109 HIS O O 1
ATOM 886 N N . LEU A 1 129 ? -26.905 13.455 59.330 1.00 16.21 110 LEU O N 1
ATOM 887 C CA . LEU A 1 129 ? -26.295 13.216 60.641 1.00 16.69 110 LEU O CA 1
ATOM 888 C C . LEU A 1 129 ? -26.923 14.120 61.693 1.00 17.72 110 LEU O C 1
ATOM 889 O O . LEU A 1 129 ? -27.264 13.702 62.807 1.00 18.67 110 LEU O O 1
ATOM 894 N N . ASP A 1 130 ? -27.185 15.352 61.293 1.00 16.74 111 ASP O N 1
ATOM 895 C CA . ASP A 1 130 ? -27.936 16.298 62.140 1.00 19.14 111 ASP O CA 1
ATOM 896 C C . ASP A 1 130 ? -29.332 15.774 62.432 1.00 19.39 111 ASP O C 1
ATOM 897 O O . ASP A 1 130 ? -29.852 15.958 63.530 1.00 19.84 111 ASP O O 1
ATOM 902 N N . ALA A 1 131 ? -29.920 15.047 61.476 1.00 18.21 112 ALA O N 1
ATOM 903 C CA . ALA A 1 131 ? -31.241 14.452 61.620 1.00 19.19 112 ALA O CA 1
ATOM 904 C C . ALA A 1 131 ? -31.175 13.096 62.374 1.00 19.32 112 ALA O C 1
ATOM 905 O O . ALA A 1 131 ? -32.178 12.396 62.469 1.00 18.73 112 ALA O O 1
ATOM 907 N N . GLY A 1 132 ? -29.994 12.729 62.904 1.00 18.14 113 GLY O N 1
ATOM 908 C CA . GLY A 1 132 ? -29.891 11.580 63.775 1.00 18.04 113 GLY O CA 1
ATOM 909 C C . GLY A 1 132 ? -29.305 10.286 63.226 1.00 19.37 113 GLY O C 1
ATOM 910 O O . GLY A 1 132 ? -29.136 9.311 63.960 1.00 18.35 113 GLY O O 1
ATOM 911 N N . ALA A 1 133 ? -28.967 10.262 61.948 1.00 17.42 114 ALA O N 1
ATOM 912 C CA . ALA A 1 133 ? -28.353 9.095 61.351 1.00 19.10 114 ALA O CA 1
ATOM 913 C C . ALA A 1 133 ? -26.883 9.055 61.734 1.00 18.39 114 ALA O C 1
ATOM 914 O O . ALA A 1 133 ? -26.310 10.064 62.253 1.00 18.15 114 ALA O O 1
ATOM 916 N N . LYS A 1 134 ? -26.265 7.914 61.532 1.00 16.82 115 LYS O N 1
ATOM 917 C CA . LYS A 1 134 ? -24.851 7.746 61.846 1.00 18.43 115 LYS O CA 1
ATOM 918 C C . LYS A 1 134 ? -23.891 7.842 60.683 1.00 18.48 115 LYS O C 1
ATOM 919 O O . LYS A 1 134 ? -22.755 8.245 60.857 1.00 18.25 115 LYS O O 1
ATOM 925 N N . LYS A 1 135 ? -24.336 7.402 59.506 1.00 15.19 116 LYS O N 1
ATOM 926 C CA . LYS A 1 135 ? -23.544 7.397 58.311 1.00 16.37 116 LYS O CA 1
ATOM 927 C C . LYS A 1 135 ? -24.429 7.670 57.107 1.00 15.62 116 LYS O C 1
ATOM 928 O O . LYS A 1 135 ? -25.688 7.482 57.170 1.00 16.25 116 LYS O O 1
ATOM 934 N N . VAL A 1 136 ? -23.795 8.155 56.025 1.00 14.79 117 VAL O N 1
ATOM 935 C CA . VAL A 1 136 ? -24.498 8.426 54.755 1.00 16.14 117 VAL O CA 1
ATOM 936 C C . VAL A 1 136 ? -23.708 7.824 53.591 1.00 16.28 117 VAL O C 1
ATOM 937 O O . VAL A 1 136 ? -22.481 7.999 53.486 1.00 15.01 117 VAL O O 1
ATOM 941 N N . LEU A 1 137 ? -24.422 7.125 52.700 1.00 15.18 118 LEU O N 1
ATOM 942 C CA . LEU A 1 137 ? -23.848 6.569 51.483 1.00 14.63 118 LEU O CA 1
ATOM 943 C C . LEU A 1 137 ? -24.617 7.245 50.324 1.00 14.83 118 LEU O C 1
ATOM 944 O O . LEU A 1 137 ? -25.827 7.066 50.242 1.00 14.75 118 LEU O O 1
ATOM 949 N N . ILE A 1 138 ? -23.915 8.021 49.502 1.00 15.33 119 ILE O N 1
ATOM 950 C CA . ILE A 1 138 ? -24.519 8.799 48.425 1.00 15.17 119 ILE O CA 1
ATOM 951 C C . ILE A 1 138 ? -24.436 8.010 47.121 1.00 14.90 119 ILE O C 1
ATOM 952 O O . ILE A 1 138 ? -23.309 7.617 46.737 1.00 15.78 119 ILE O O 1
ATOM 957 N N . SER A 1 139 ? -25.531 7.889 46.422 1.00 14.58 120 SER O N 1
ATOM 958 C CA . SER A 1 139 ? -25.646 7.065 45.189 1.00 15.69 120 SER O CA 1
ATOM 959 C C . SER A 1 139 ? -25.165 7.804 43.977 1.00 18.95 120 SER O C 1
ATOM 960 O O . SER A 1 139 ? -25.641 7.524 42.885 1.00 15.95 120 SER O O 1
ATOM 963 N N . ALA A 1 140 ? -24.229 8.771 44.104 1.00 16.75 121 ALA O N 1
ATOM 964 C CA . ALA A 1 140 ? -23.789 9.627 42.984 1.00 16.65 121 ALA O CA 1
ATOM 965 C C . ALA A 1 140 ? -22.435 10.224 43.336 1.00 15.97 121 ALA O C 1
ATOM 966 O O . ALA A 1 140 ? -22.107 10.236 44.565 1.00 15.52 121 ALA O O 1
ATOM 968 N N . PRO A 1 141 ? -21.718 10.725 42.343 1.00 16.48 122 PRO O N 1
ATOM 969 C CA . PRO A 1 141 ? -20.503 11.475 42.654 1.00 17.11 122 PRO O CA 1
ATOM 970 C C . PRO A 1 141 ? -20.865 12.658 43.575 1.00 16.39 122 PRO O C 1
ATOM 971 O O . PRO A 1 141 ? -21.980 13.277 43.425 1.00 16.81 122 PRO O O 1
ATOM 975 N N . ALA A 1 142 ? -19.969 12.944 44.539 1.00 16.08 123 ALA O N 1
ATOM 976 C CA . ALA A 1 142 ? -20.271 13.938 45.518 1.00 15.52 123 ALA O CA 1
ATOM 977 C C . ALA A 1 142 ? -19.031 14.719 45.881 1.00 17.64 123 ALA O C 1
ATOM 978 O O . ALA A 1 142 ? -18.723 14.960 47.058 1.00 19.62 123 ALA O O 1
ATOM 980 N N . GLY A 1 143 ? -18.364 15.194 44.867 1.00 19.66 124 GLY O N 1
ATOM 981 C CA . GLY A 1 143 ? -17.117 15.962 45.037 1.00 21.60 124 GLY O CA 1
ATOM 982 C C . GLY A 1 143 ? -15.973 15.164 45.650 1.00 20.86 124 GLY O C 1
ATOM 983 O O . GLY A 1 143 ? -15.905 13.952 45.575 1.00 23.14 124 GLY O O 1
ATOM 984 N N . GLU A 1 144 ? -15.061 15.852 46.333 1.00 23.18 125 GLU O N 1
ATOM 985 C CA . GLU A 1 144 ? -13.829 15.153 46.776 1.00 26.28 125 GLU O CA 1
ATOM 986 C C . GLU A 1 144 ? -14.032 14.616 48.178 1.00 30.30 125 GLU O C 1
ATOM 987 O O . GLU A 1 144 ? -13.670 15.273 49.182 1.00 33.80 125 GLU O O 1
ATOM 993 N N . MET A 1 145 ? -14.809 13.584 48.291 1.00 23.14 126 MET O N 1
ATOM 994 C CA . MET A 1 145 ? -14.983 12.779 49.522 1.00 20.83 126 MET O CA 1
ATOM 995 C C . MET A 1 145 ? -14.584 11.380 49.105 1.00 19.91 126 MET O C 1
ATOM 996 O O . MET A 1 145 ? -14.379 11.120 47.904 1.00 20.06 126 MET O O 1
ATOM 1001 N N . LYS A 1 146 ? -14.492 10.500 50.117 1.00 19.37 127 LYS O N 1
ATOM 1002 C CA . LYS A 1 146 ? -14.191 9.090 49.909 1.00 21.54 127 LYS O CA 1
ATOM 1003 C C . LYS A 1 146 ? -15.251 8.539 48.910 1.00 20.92 127 LYS O C 1
ATOM 1004 O O . LYS A 1 146 ? -16.438 8.723 49.140 1.00 19.08 127 LYS O O 1
ATOM 1010 N N . THR A 1 147 ? -14.779 7.933 47.840 1.00 20.88 128 THR O N 1
ATOM 1011 C CA . THR A 1 147 ? -15.613 7.574 46.680 1.00 18.69 128 THR O CA 1
ATOM 1012 C C . THR A 1 147 ? -15.186 6.170 46.296 1.00 20.00 128 THR O C 1
ATOM 1013 O O . THR A 1 147 ? -13.992 5.959 46.038 1.00 20.68 128 THR O O 1
ATOM 1017 N N . ILE A 1 148 ? -16.112 5.215 46.370 1.00 17.42 129 ILE O N 1
ATOM 1018 C CA . ILE A 1 148 ? -15.808 3.765 46.329 1.00 17.33 129 ILE O CA 1
ATOM 1019 C C . ILE A 1 148 ? -16.435 3.041 45.161 1.00 16.81 129 ILE O C 1
ATOM 1020 O O . ILE A 1 148 ? -17.660 3.083 44.990 1.00 15.78 129 ILE O O 1
ATOM 1025 N N . VAL A 1 149 ? -15.602 2.398 44.361 1.00 15.58 130 VAL O N 1
ATOM 1026 C CA . VAL A 1 149 ? -16.052 1.364 43.448 1.00 16.72 130 VAL O CA 1
ATOM 1027 C C . VAL A 1 149 ? -15.687 0.031 44.042 1.00 15.82 130 VAL O C 1
ATOM 1028 O O . VAL A 1 149 ? -14.510 -0.277 44.229 1.00 16.28 130 VAL O O 1
ATOM 1032 N N . TYR A 1 150 ? -16.707 -0.710 44.481 1.00 14.23 131 TYR O N 1
ATOM 1033 C CA . TYR A 1 150 ? -16.517 -1.931 45.164 1.00 15.39 131 TYR O CA 1
ATOM 1034 C C . TYR A 1 150 ? -15.693 -2.952 44.336 1.00 16.74 131 TYR O C 1
ATOM 1035 O O . TYR A 1 150 ? -15.882 -3.078 43.152 1.00 15.55 131 TYR O O 1
ATOM 1044 N N . ASN A 1 151 ? -14.696 -3.547 44.987 1.00 16.69 132 ASN O N 1
ATOM 1045 C CA . ASN A 1 151 ? -13.681 -4.393 44.396 1.00 18.98 132 ASN O CA 1
ATOM 1046 C C . ASN A 1 151 ? -12.706 -3.697 43.523 1.00 18.19 132 ASN O C 1
ATOM 1047 O O . ASN A 1 151 ? -11.966 -4.379 42.785 1.00 19.79 132 ASN O O 1
ATOM 1052 N N . VAL A 1 152 ? -12.624 -2.399 43.574 1.00 16.85 133 VAL O N 1
ATOM 1053 C CA . VAL A 1 152 ? -11.529 -1.619 43.038 1.00 16.63 133 VAL O CA 1
ATOM 1054 C C . VAL A 1 152 ? -10.810 -0.954 44.199 1.00 19.06 133 VAL O C 1
ATOM 1055 O O . VAL A 1 152 ? -9.588 -1.021 44.273 1.00 19.81 133 VAL O O 1
ATOM 1059 N N . ASN A 1 153 ? -11.513 -0.168 45.009 1.00 17.20 134 ASN O N 1
ATOM 1060 C CA . ASN A 1 153 ? -10.869 0.599 46.060 1.00 17.37 134 ASN O CA 1
ATOM 1061 C C . ASN A 1 153 ? -11.633 0.573 47.401 1.00 17.19 134 ASN O C 1
ATOM 1062 O O . ASN A 1 153 ? -11.473 1.495 48.236 1.00 19.49 134 ASN O O 1
ATOM 1067 N N . ASP A 1 154 ? -12.457 -0.436 47.619 1.00 16.20 135 ASP O N 1
ATOM 1068 C CA . ASP A 1 154 ? -13.181 -0.515 48.893 1.00 18.08 135 ASP O CA 1
ATOM 1069 C C . ASP A 1 154 ? -12.286 -0.737 50.078 1.00 19.23 135 ASP O C 1
ATOM 1070 O O . ASP A 1 154 ? -12.716 -0.483 51.198 1.00 19.48 135 ASP O O 1
ATOM 1075 N N A ASP A 1 155 ? -11.061 -1.236 49.881 0.50 18.75 136 ASP O N 1
ATOM 1076 N N B ASP A 1 155 ? -11.058 -1.207 49.805 0.50 18.74 136 ASP O N 1
ATOM 1077 C CA A ASP A 1 155 ? -10.128 -1.344 51.008 0.50 21.60 136 ASP O CA 1
ATOM 1078 C CA B ASP A 1 155 ? -10.003 -1.311 50.800 0.50 21.75 136 ASP O CA 1
ATOM 1079 C C A ASP A 1 155 ? -9.554 0.044 51.452 0.50 20.75 136 ASP O C 1
ATOM 1080 C C B ASP A 1 155 ? -9.696 0.017 51.495 0.50 20.32 136 ASP O C 1
ATOM 1081 O O A ASP A 1 155 ? -8.700 0.110 52.324 0.50 22.86 136 ASP O O 1
ATOM 1082 O O B ASP A 1 155 ? -9.251 -0.000 52.636 0.50 21.07 136 ASP O O 1
ATOM 1091 N N . THR A 1 156 ? -9.956 1.147 50.826 1.00 19.29 137 THR O N 1
ATOM 1092 C CA . THR A 1 156 ? -9.696 2.494 51.349 1.00 19.21 137 THR O CA 1
ATOM 1093 C C . THR A 1 156 ? -10.740 2.934 52.398 1.00 20.65 137 THR O C 1
ATOM 1094 O O . THR A 1 156 ? -10.585 3.996 52.992 1.00 22.05 137 THR O O 1
ATOM 1098 N N . LEU A 1 157 ? -11.845 2.193 52.552 1.00 19.27 138 LEU O N 1
ATOM 1099 C CA . LEU A 1 157 ? -12.809 2.506 53.591 1.00 21.08 138 LEU O CA 1
ATOM 1100 C C . LEU A 1 157 ? -12.279 2.156 54.951 1.00 22.94 138 LEU O C 1
ATOM 1101 O O . LEU A 1 157 ? -11.647 1.146 55.126 1.00 21.62 138 LEU O O 1
ATOM 1106 N N . ASP A 1 158 ? -12.601 2.971 55.929 1.00 21.76 139 ASP O N 1
ATOM 1107 C CA . ASP A 1 158 ? -12.260 2.605 57.322 1.00 21.58 139 ASP O CA 1
ATOM 1108 C C . ASP A 1 158 ? -13.344 3.048 58.261 1.00 19.20 139 ASP O C 1
ATOM 1109 O O . ASP A 1 158 ? -14.343 3.607 57.855 1.00 18.41 139 ASP O O 1
ATOM 1114 N N . GLY A 1 159 ? -13.121 2.794 59.563 1.00 20.58 140 GLY O N 1
ATOM 1115 C CA . GLY A 1 159 ? -14.094 3.122 60.583 1.00 21.05 140 GLY O CA 1
ATOM 1116 C C . GLY A 1 159 ? -14.400 4.600 60.827 1.00 21.07 140 GLY O C 1
ATOM 1117 O O . GLY A 1 159 ? -15.466 4.887 61.299 1.00 22.42 140 GLY O O 1
ATOM 1118 N N . ASN A 1 160 ? -13.598 5.506 60.310 1.00 17.48 141 ASN O N 1
ATOM 1119 C CA . ASN A 1 160 ? -13.882 6.931 60.518 1.00 19.00 141 ASN O CA 1
ATOM 1120 C C . ASN A 1 160 ? -14.624 7.539 59.341 1.00 18.20 141 ASN O C 1
ATOM 1121 O O . ASN A 1 160 ? -14.936 8.661 59.363 1.00 18.02 141 ASN O O 1
ATOM 1126 N N . ASP A 1 161 ? -14.835 6.749 58.249 1.00 15.64 142 ASP O N 1
ATOM 1127 C CA . ASP A 1 161 ? -15.603 7.251 57.131 1.00 16.69 142 ASP O CA 1
ATOM 1128 C C . ASP A 1 161 ? -17.073 7.373 57.541 1.00 17.82 142 ASP O C 1
ATOM 1129 O O . ASP A 1 161 ? -17.698 6.416 58.014 1.00 20.74 142 ASP O O 1
ATOM 1134 N N . THR A 1 162 ? -17.612 8.582 57.433 1.00 16.14 143 THR O N 1
ATOM 1135 C CA . THR A 1 162 ? -18.981 8.826 57.828 1.00 16.27 143 THR O CA 1
ATOM 1136 C C . THR A 1 162 ? -19.907 9.165 56.689 1.00 17.54 143 THR O C 1
ATOM 1137 O O . THR A 1 162 ? -21.045 8.720 56.712 1.00 17.08 143 THR O O 1
ATOM 1141 N N . ILE A 1 163 ? -19.364 9.835 55.688 1.00 15.92 144 ILE O N 1
ATOM 1142 C CA . ILE A 1 163 ? -20.123 10.169 54.443 1.00 15.63 144 ILE O CA 1
ATOM 1143 C C . ILE A 1 163 ? -19.245 9.684 53.308 1.00 16.99 144 ILE O C 1
ATOM 1144 O O . ILE A 1 163 ? -18.060 10.031 53.242 1.00 17.47 144 ILE O O 1
ATOM 1149 N N . VAL A 1 164 ? -19.806 8.819 52.444 1.00 15.46 145 VAL O N 1
ATOM 1150 C CA . VAL A 1 164 ? -19.093 8.177 51.345 1.00 16.31 145 VAL O CA 1
ATOM 1151 C C . VAL A 1 164 ? -19.988 8.183 50.108 1.00 16.60 145 VAL O C 1
ATOM 1152 O O . VAL A 1 164 ? -21.231 8.174 50.195 1.00 17.63 145 VAL O O 1
ATOM 1156 N N . SER A 1 165 ? -19.339 8.225 48.985 1.00 15.02 146 SER O N 1
ATOM 1157 C CA . SER A 1 165 ? -20.004 8.183 47.639 1.00 13.65 146 SER O CA 1
ATOM 1158 C C . SER A 1 165 ? -19.636 6.842 46.978 1.00 14.91 146 SER O C 1
ATOM 1159 O O . SER A 1 165 ? -18.563 6.341 47.150 1.00 15.25 146 SER O O 1
ATOM 1162 N N . VAL A 1 166 ? -20.558 6.313 46.190 1.00 14.51 147 VAL O N 1
ATOM 1163 C CA . VAL A 1 166 ? -20.248 5.205 45.299 1.00 15.34 147 VAL O CA 1
ATOM 1164 C C . VAL A 1 166 ? -20.053 5.634 43.849 1.00 16.78 147 VAL O C 1
ATOM 1165 O O . VAL A 1 166 ? -20.097 4.794 42.913 1.00 16.63 147 VAL O O 1
ATOM 1169 N N . ALA A 1 167 ? -19.793 6.923 43.638 1.00 15.57 148 ALA O N 1
ATOM 1170 C CA . ALA A 1 167 ? -19.616 7.506 42.278 1.00 16.82 148 ALA O CA 1
ATOM 1171 C C . ALA A 1 167 ? -20.888 7.271 41.462 1.00 17.31 148 ALA O C 1
ATOM 1172 O O . ALA A 1 167 ? -21.982 7.374 41.973 1.00 16.13 148 ALA O O 1
ATOM 1174 N N . SER A 1 168 ? -20.751 6.999 40.159 1.00 17.06 149 SER O N 1
ATOM 1175 C CA . SER A 1 168 ? -21.873 6.837 39.265 1.00 15.40 149 SER O CA 1
ATOM 1176 C C . SER A 1 168 ? -21.849 5.427 38.688 1.00 16.42 149 SER O C 1
ATOM 1177 O O . SER A 1 168 ? -20.846 4.683 38.769 1.00 16.17 149 SER O O 1
ATOM 1180 N N . CYS A 1 169 ? -22.942 5.064 38.042 1.00 14.66 150 CYS O N 1
ATOM 1181 C CA . CYS A 1 169 ? -22.924 3.823 37.235 1.00 14.69 150 CYS O CA 1
ATOM 1182 C C . CYS A 1 169 ? -21.776 3.755 36.253 1.00 14.90 150 CYS O C 1
ATOM 1183 O O . CYS A 1 169 ? -21.132 2.705 36.163 1.00 15.30 150 CYS O O 1
ATOM 1186 N N . THR A 1 170 ? -21.513 4.825 35.481 1.00 14.34 151 THR O N 1
ATOM 1187 C CA . THR A 1 170 ? -20.436 4.748 34.507 1.00 14.88 151 THR O CA 1
ATOM 1188 C C . THR A 1 170 ? -19.066 4.587 35.189 1.00 15.39 151 THR O C 1
ATOM 1189 O O . THR A 1 170 ? -18.206 3.864 34.703 1.00 15.41 151 THR O O 1
ATOM 1193 N N . THR A 1 171 ? -18.871 5.244 36.329 1.00 15.89 152 THR O N 1
ATOM 1194 C CA . THR A 1 171 ? -17.650 5.024 37.071 1.00 15.49 152 THR O CA 1
ATOM 1195 C C . THR A 1 171 ? -17.483 3.569 37.468 1.00 15.64 152 THR O C 1
ATOM 1196 O O . THR A 1 171 ? -16.397 2.986 37.449 1.00 15.97 152 THR O O 1
ATOM 1200 N N . ASN A 1 172 ? -18.535 2.948 37.898 1.00 13.94 153 ASN O N 1
ATOM 1201 C CA . ASN A 1 172 ? -18.492 1.563 38.329 1.00 15.13 153 ASN O CA 1
ATOM 1202 C C . ASN A 1 172 ? -18.242 0.616 37.136 1.00 17.29 153 ASN O C 1
ATOM 1203 O O . ASN A 1 172 ? -17.708 -0.470 37.322 1.00 17.07 153 ASN O O 1
ATOM 1208 N N . CYS A 1 173 ? -18.586 1.050 35.932 1.00 16.44 154 CYS O N 1
ATOM 1209 C CA . CYS A 1 173 ? -18.292 0.268 34.702 1.00 16.39 154 CYS O CA 1
ATOM 1210 C C . CYS A 1 173 ? -16.798 0.463 34.313 1.00 16.27 154 CYS O C 1
ATOM 1211 O O . CYS A 1 173 ? -16.087 -0.510 34.112 1.00 19.46 154 CYS O O 1
ATOM 1214 N N . LEU A 1 174 ? -16.360 1.708 34.219 1.00 17.26 155 LEU O N 1
ATOM 1215 C CA . LEU A 1 174 ? -15.046 2.105 33.743 1.00 16.82 155 LEU O CA 1
ATOM 1216 C C . LEU A 1 174 ? -13.941 1.679 34.684 1.00 17.09 155 LEU O C 1
ATOM 1217 O O . LEU A 1 174 ? -12.926 1.149 34.299 1.00 16.29 155 LEU O O 1
ATOM 1222 N N . ALA A 1 175 ? -14.150 1.869 35.965 1.00 16.03 156 ALA O N 1
ATOM 1223 C CA . ALA A 1 175 ? -13.035 1.676 36.931 1.00 15.83 156 ALA O CA 1
ATOM 1224 C C . ALA A 1 175 ? -12.449 0.284 37.004 1.00 17.26 156 ALA O C 1
ATOM 1225 O O . ALA A 1 175 ? -11.205 0.167 37.033 1.00 17.39 156 ALA O O 1
ATOM 1227 N N . PRO A 1 176 ? -13.249 -0.782 37.033 1.00 16.24 157 PRO O N 1
ATOM 1228 C CA . PRO A 1 176 ? -12.609 -2.061 37.070 1.00 16.67 157 PRO O CA 1
ATOM 1229 C C . PRO A 1 176 ? -11.799 -2.417 35.806 1.00 15.37 157 PRO O C 1
ATOM 1230 O O . PRO A 1 176 ? -10.791 -3.108 35.898 1.00 15.76 157 PRO O O 1
ATOM 1234 N N . MET A 1 177 ? -12.282 -1.960 34.668 1.00 16.51 158 MET O N 1
ATOM 1235 C CA . MET A 1 177 ? -11.572 -2.171 33.415 1.00 16.39 158 MET O CA 1
ATOM 1236 C C . MET A 1 177 ? -10.283 -1.317 33.444 1.00 17.25 158 MET O C 1
ATOM 1237 O O . MET A 1 177 ? -9.198 -1.791 33.078 1.00 17.47 158 MET O O 1
ATOM 1242 N N . ALA A 1 178 ? -10.391 -0.070 33.856 1.00 16.38 159 ALA O N 1
ATOM 1243 C CA . ALA A 1 178 ? -9.200 0.780 33.911 1.00 17.05 159 ALA O CA 1
ATOM 1244 C C . ALA A 1 178 ? -8.210 0.260 34.938 1.00 18.10 159 ALA O C 1
ATOM 1245 O O . ALA A 1 178 ? -6.987 0.313 34.683 1.00 18.56 159 ALA O O 1
ATOM 1247 N N . LYS A 1 179 ? -8.696 -0.235 36.076 1.00 17.94 160 LYS O N 1
ATOM 1248 C CA . LYS A 1 179 ? -7.809 -0.781 37.129 1.00 18.58 160 LYS O CA 1
ATOM 1249 C C . LYS A 1 179 ? -7.044 -1.938 36.608 1.00 18.88 160 LYS O C 1
ATOM 1250 O O . LYS A 1 179 ? -5.821 -2.020 36.788 1.00 18.95 160 LYS O O 1
ATOM 1256 N N . ALA A 1 180 ? -7.722 -2.829 35.882 1.00 16.91 161 ALA O N 1
ATOM 1257 C CA . ALA A 1 180 ? -7.054 -4.046 35.401 1.00 17.86 161 ALA O CA 1
ATOM 1258 C C . ALA A 1 180 ? -5.971 -3.667 34.383 1.00 18.74 161 ALA O C 1
ATOM 1259 O O . ALA A 1 180 ? -4.861 -4.228 34.434 1.00 19.76 161 ALA O O 1
ATOM 1261 N N . LEU A 1 181 ? -6.297 -2.740 33.486 1.00 15.56 162 LEU O N 1
ATOM 1262 C CA . LEU A 1 181 ? -5.356 -2.299 32.460 1.00 17.80 162 LEU O CA 1
ATOM 1263 C C . LEU A 1 181 ? -4.154 -1.600 33.121 1.00 19.93 162 LEU O C 1
ATOM 1264 O O . LEU A 1 181 ? -2.998 -1.811 32.708 1.00 20.25 162 LEU O O 1
ATOM 1269 N N . HIS A 1 182 ? -4.430 -0.734 34.101 1.00 17.08 163 HIS O N 1
ATOM 1270 C CA . HIS A 1 182 ? -3.400 0.037 34.769 1.00 20.28 163 HIS O CA 1
ATOM 1271 C C . HIS A 1 182 ? -2.490 -0.934 35.459 1.00 21.02 163 HIS O C 1
ATOM 1272 O O . HIS A 1 182 ? -1.263 -0.761 35.381 1.00 20.39 163 HIS O O 1
ATOM 1279 N N . ASP A 1 183 ? -3.031 -1.949 36.112 1.00 19.63 164 ASP O N 1
ATOM 1280 C CA . ASP A 1 183 ? -2.182 -2.843 36.891 1.00 20.11 164 ASP O CA 1
ATOM 1281 C C . ASP A 1 183 ? -1.335 -3.730 35.959 1.00 23.90 164 ASP O C 1
ATOM 1282 O O . ASP A 1 183 ? -0.225 -4.045 36.264 1.00 21.92 164 ASP O O 1
ATOM 1287 N N . SER A 1 184 ? -1.882 -4.190 34.861 1.00 19.98 165 SER O N 1
ATOM 1288 C CA . SER A 1 184 ? -1.185 -5.087 33.942 1.00 21.32 165 SER O CA 1
ATOM 1289 C C . SER A 1 184 ? -0.196 -4.392 33.004 1.00 22.36 165 SER O C 1
ATOM 1290 O O . SER A 1 184 ? 0.841 -4.929 32.706 1.00 22.66 165 SER O O 1
ATOM 1293 N N . PHE A 1 185 ? -0.550 -3.239 32.495 1.00 19.84 166 PHE O N 1
ATOM 1294 C CA . PHE A 1 185 ? 0.133 -2.624 31.376 1.00 21.57 166 PHE O CA 1
ATOM 1295 C C . PHE A 1 185 ? 0.512 -1.175 31.608 1.00 20.65 166 PHE O C 1
ATOM 1296 O O . PHE A 1 185 ? 1.412 -0.619 30.931 1.00 20.42 166 PHE O O 1
ATOM 1304 N N . GLY A 1 186 ? -0.193 -0.483 32.496 1.00 20.04 167 GLY O N 1
ATOM 1305 C CA . GLY A 1 186 ? -0.096 0.920 32.545 1.00 22.07 167 GLY O CA 1
ATOM 1306 C C . GLY A 1 186 ? -1.051 1.629 31.567 1.00 20.71 167 GLY O C 1
ATOM 1307 O O . GLY A 1 186 ? -1.147 1.228 30.428 1.00 20.58 167 GLY O O 1
ATOM 1308 N N . ILE A 1 187 ? -1.776 2.611 32.047 1.00 20.41 168 ILE O N 1
ATOM 1309 C CA . ILE A 1 187 ? -2.534 3.547 31.194 1.00 18.47 168 ILE O CA 1
ATOM 1310 C C . ILE A 1 187 ? -1.836 4.848 31.219 1.00 20.67 168 ILE O C 1
ATOM 1311 O O . ILE A 1 187 ? -1.807 5.538 32.257 1.00 21.92 168 ILE O O 1
ATOM 1316 N N . GLU A 1 188 ? -1.301 5.266 30.081 1.00 18.75 169 GLU O N 1
ATOM 1317 C CA . GLU A 1 188 ? -0.684 6.573 29.959 1.00 21.66 169 GLU O CA 1
ATOM 1318 C C . GLU A 1 188 ? -1.613 7.736 29.762 1.00 19.53 169 GLU O C 1
ATOM 1319 O O . GLU A 1 188 ? -1.423 8.820 30.344 1.00 20.22 169 GLU O O 1
ATOM 1325 N N . VAL A 1 189 ? -2.673 7.498 28.950 1.00 18.74 170 VAL O N 1
ATOM 1326 C CA . VAL A 1 189 ? -3.715 8.457 28.685 1.00 18.07 170 VAL O CA 1
ATOM 1327 C C . VAL A 1 189 ? -4.879 7.702 28.027 1.00 17.89 170 VAL O C 1
ATOM 1328 O O . VAL A 1 189 ? -4.687 6.631 27.422 1.00 17.09 170 VAL O O 1
ATOM 1332 N N . GLY A 1 190 ? -6.083 8.209 28.251 1.00 18.21 171 GLY O N 1
ATOM 1333 C CA . GLY A 1 190 ? -7.237 7.553 27.635 1.00 19.28 171 GLY O CA 1
ATOM 1334 C C . GLY A 1 190 ? -8.508 8.358 27.601 1.00 17.62 171 GLY O C 1
ATOM 1335 O O . GLY A 1 190 ? -8.638 9.364 28.277 1.00 18.35 171 GLY O O 1
ATOM 1336 N N . THR A 1 191 ? -9.419 7.955 26.706 1.00 16.11 172 THR O N 1
ATOM 1337 C CA . THR A 1 191 ? -10.691 8.608 26.573 1.00 16.38 172 THR O CA 1
ATOM 1338 C C . THR A 1 191 ? -11.786 7.556 26.385 1.00 16.51 172 THR O C 1
ATOM 1339 O O . THR A 1 191 ? -11.602 6.547 25.669 1.00 18.03 172 THR O O 1
ATOM 1343 N N . MET A 1 192 ? -12.917 7.811 27.005 1.00 15.63 173 MET O N 1
ATOM 1344 C CA . MET A 1 192 ? -14.022 6.851 27.014 1.00 17.71 173 MET O CA 1
ATOM 1345 C C . MET A 1 192 ? -15.268 7.479 26.435 1.00 16.84 173 MET O C 1
ATOM 1346 O O . MET A 1 192 ? -15.475 8.711 26.508 1.00 16.32 173 MET O O 1
ATOM 1351 N N . THR A 1 193 ? -16.080 6.622 25.801 1.00 15.62 174 THR O N 1
ATOM 1352 C CA . THR A 1 193 ? -17.409 6.956 25.408 1.00 15.61 174 THR O CA 1
ATOM 1353 C C . THR A 1 193 ? -18.317 5.883 25.924 1.00 15.46 174 THR O C 1
ATOM 1354 O O . THR A 1 193 ? -18.059 4.738 25.643 1.00 15.75 174 THR O O 1
ATOM 1358 N N . THR A 1 194 ? -19.370 6.259 26.633 1.00 16.33 175 THR O N 1
ATOM 1359 C CA . THR A 1 194 ? -20.393 5.320 27.036 1.00 15.35 175 THR O CA 1
ATOM 1360 C C . THR A 1 194 ? -21.644 5.580 26.129 1.00 15.33 175 THR O C 1
ATOM 1361 O O . THR A 1 194 ? -22.143 6.672 26.029 1.00 17.65 175 THR O O 1
ATOM 1365 N N . ILE A 1 195 ? -22.077 4.496 25.516 1.00 14.50 176 ILE O N 1
ATOM 1366 C CA . ILE A 1 195 ? -23.320 4.447 24.721 1.00 14.53 176 ILE O CA 1
ATOM 1367 C C . ILE A 1 195 ? -24.345 3.975 25.748 1.00 15.08 176 ILE O C 1
ATOM 1368 O O . ILE A 1 195 ? -24.316 2.831 26.223 1.00 16.71 176 ILE O O 1
ATOM 1373 N N . HIS A 1 196 ? -25.159 4.896 26.208 1.00 14.54 177 HIS O N 1
ATOM 1374 C CA . HIS A 1 196 ? -25.782 4.813 27.499 1.00 16.00 177 HIS O CA 1
ATOM 1375 C C . HIS A 1 196 ? -27.295 4.930 27.371 1.00 14.92 177 HIS O C 1
ATOM 1376 O O . HIS A 1 196 ? -27.813 5.839 26.691 1.00 16.14 177 HIS O O 1
ATOM 1383 N N . ALA A 1 197 ? -27.993 4.081 28.090 1.00 14.65 178 ALA O N 1
ATOM 1384 C CA . ALA A 1 197 ? -29.468 4.126 28.132 1.00 13.87 178 ALA O CA 1
ATOM 1385 C C . ALA A 1 197 ? -29.944 5.480 28.618 1.00 16.21 178 ALA O C 1
ATOM 1386 O O . ALA A 1 197 ? -29.201 6.183 29.390 1.00 15.70 178 ALA O O 1
ATOM 1388 N N . TYR A 1 198 ? -31.104 5.910 28.167 1.00 15.71 179 TYR O N 1
ATOM 1389 C CA . TYR A 1 198 ? -31.599 7.217 28.606 1.00 14.87 179 TYR O CA 1
ATOM 1390 C C . TYR A 1 198 ? -32.068 7.180 30.058 1.00 15.83 179 TYR O C 1
ATOM 1391 O O . TYR A 1 198 ? -32.410 6.109 30.576 1.00 15.35 179 TYR O O 1
ATOM 1400 N N . THR A 1 199 ? -32.080 8.329 30.757 1.00 15.66 180 THR O N 1
ATOM 1401 C CA . THR A 1 199 ? -32.414 8.371 32.148 1.00 15.54 180 THR O CA 1
ATOM 1402 C C . THR A 1 199 ? -33.331 9.555 32.409 1.00 16.07 180 THR O C 1
ATOM 1403 O O . THR A 1 199 ? -33.518 10.406 31.510 1.00 17.35 180 THR O O 1
ATOM 1407 N N . GLY A 1 200 ? -33.842 9.580 33.631 1.00 19.11 181 GLY O N 1
ATOM 1408 C CA . GLY A 1 200 ? -34.789 10.598 34.111 1.00 19.09 181 GLY O CA 1
ATOM 1409 C C . GLY A 1 200 ? -34.303 12.013 34.074 1.00 21.51 181 GLY O C 1
ATOM 1410 O O . GLY A 1 200 ? -35.133 12.929 34.085 1.00 20.49 181 GLY O O 1
ATOM 1411 N N . THR A 1 201 ? -32.980 12.233 33.991 1.00 18.81 182 THR O N 1
ATOM 1412 C CA . THR A 1 201 ? -32.467 13.614 33.837 1.00 20.50 182 THR O CA 1
ATOM 1413 C C . THR A 1 201 ? -32.725 14.256 32.445 1.00 22.04 182 THR O C 1
ATOM 1414 O O . THR A 1 201 ? -32.589 15.460 32.282 1.00 20.66 182 THR O O 1
ATOM 1418 N N . GLN A 1 202 ? -33.130 13.424 31.459 1.00 17.57 183 GLN O N 1
ATOM 1419 C CA . GLN A 1 202 ? -33.446 13.841 30.132 1.00 17.50 183 GLN O CA 1
ATOM 1420 C C . GLN A 1 202 ? -34.900 14.210 29.966 1.00 18.45 183 GLN O C 1
ATOM 1421 O O . GLN A 1 202 ? -35.609 14.322 30.966 1.00 17.32 183 GLN O O 1
ATOM 1427 N N . SER A 1 203 ? -35.352 14.421 28.751 1.00 17.24 184 SER O N 1
ATOM 1428 C CA . SER A 1 203 ? -36.729 14.835 28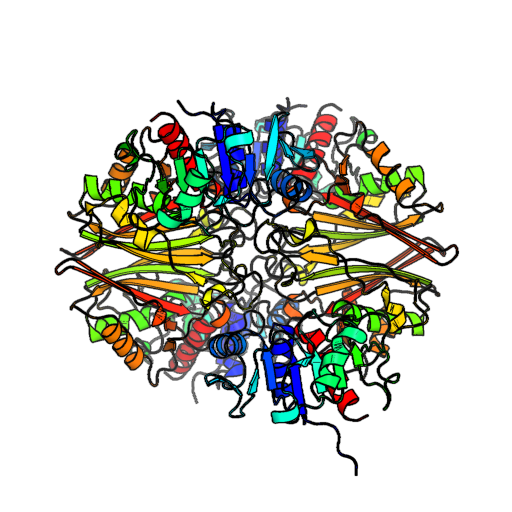.463 1.00 17.26 184 SER O CA 1
ATOM 1429 C C . SER A 1 203 ? -37.469 13.849 27.640 1.00 16.32 184 SER O C 1
ATOM 1430 O O . SER A 1 203 ? -36.908 13.214 26.779 1.00 17.00 184 SER O O 1
ATOM 1433 N N . LEU A 1 204 ? -38.784 13.760 27.869 1.00 16.90 185 LEU O N 1
ATOM 1434 C CA . LEU A 1 204 ? -39.639 12.882 27.058 1.00 16.75 185 LEU O CA 1
ATOM 1435 C C . LEU A 1 204 ? -39.981 13.495 25.741 1.00 17.70 185 LEU O C 1
ATOM 1436 O O . LEU A 1 204 ? -39.888 12.855 24.739 1.00 15.76 185 LEU O O 1
ATOM 1441 N N . VAL A 1 205 ? -40.341 14.778 25.757 1.00 17.22 186 VAL O N 1
ATOM 1442 C CA . VAL A 1 205 ? -40.595 15.520 24.556 1.00 17.82 186 VAL O CA 1
ATOM 1443 C C . VAL A 1 205 ? -39.674 16.716 24.566 1.00 17.45 186 VAL O C 1
ATOM 1444 O O . VAL A 1 205 ? -39.155 17.122 25.621 1.00 17.90 186 VAL O O 1
ATOM 1448 N N . ASP A 1 206 ? -39.490 17.306 23.374 1.00 16.21 187 ASP O N 1
ATOM 1449 C CA . ASP A 1 206 ? -38.551 18.423 23.259 1.00 16.47 187 ASP O CA 1
ATOM 1450 C C . ASP A 1 206 ? -39.102 19.561 24.113 1.00 17.26 187 ASP O C 1
ATOM 1451 O O . ASP A 1 206 ? -40.244 20.079 23.875 1.00 18.57 187 ASP O O 1
ATOM 1456 N N . GLY A 1 207 ? -38.338 19.991 25.085 1.00 18.18 188 GLY O N 1
ATOM 1457 C CA . GLY A 1 207 ? -38.767 21.098 25.999 1.00 20.53 188 GLY O CA 1
ATOM 1458 C C . GLY A 1 207 ? -37.708 21.420 27.020 1.00 20.06 188 GLY O C 1
ATOM 1459 O O . GLY A 1 207 ? -36.808 20.654 27.256 1.00 20.39 188 GLY O O 1
ATOM 1460 N N . PRO A 1 208 ? -37.783 22.621 27.603 1.00 21.84 189 PRO O N 1
ATOM 1461 C CA . PRO A 1 208 ? -36.743 23.029 28.515 1.00 23.33 189 PRO O CA 1
ATOM 1462 C C . PRO A 1 208 ? -36.431 22.031 29.588 1.00 21.89 189 PRO O C 1
ATOM 1463 O O . PRO A 1 208 ? -37.364 21.431 30.172 1.00 21.53 189 PRO O O 1
ATOM 1467 N N . ARG A 1 209 ? -35.153 21.805 29.835 1.00 20.98 190 ARG O N 1
ATOM 1468 C CA . ARG A 1 209 ? -34.692 20.883 30.894 1.00 22.80 190 ARG O CA 1
ATOM 1469 C C . ARG A 1 209 ? -33.498 21.561 31.555 1.00 25.74 190 ARG O C 1
ATOM 1470 O O . ARG A 1 209 ? -32.336 21.183 31.338 1.00 26.10 190 ARG O O 1
ATOM 1478 N N . GLY A 1 210 ? -33.812 22.629 32.290 1.00 27.46 191 GLY O N 1
ATOM 1479 C CA . GLY A 1 210 ? -32.747 23.453 32.948 1.00 31.51 191 GLY O CA 1
ATOM 1480 C C . GLY A 1 210 ? -31.974 24.165 31.849 1.00 28.60 191 GLY O C 1
ATOM 1481 O O . GLY A 1 210 ? -32.585 24.580 30.864 1.00 32.67 191 GLY O O 1
ATOM 1482 N N . LYS A 1 211 ? -30.660 24.250 32.023 1.00 29.21 192 LYS O N 1
ATOM 1483 C CA . LYS A 1 211 ? -29.813 25.004 31.155 1.00 32.89 192 LYS O CA 1
ATOM 1484 C C . LYS A 1 211 ? -29.127 24.205 30.081 1.00 28.26 192 LYS O C 1
ATOM 1485 O O . LYS A 1 211 ? -28.588 24.806 29.194 1.00 30.98 192 LYS O O 1
ATOM 1491 N N . ASP A 1 212 ? -29.231 22.883 30.074 1.00 29.63 193 ASP O N 1
ATOM 1492 C CA . ASP A 1 212 ? -28.438 22.098 29.138 1.00 31.57 193 ASP O CA 1
ATOM 1493 C C . ASP A 1 212 ? -29.279 21.911 27.871 1.00 27.24 193 ASP O C 1
ATOM 1494 O O . ASP A 1 212 ? -30.408 21.374 27.972 1.00 27.41 193 ASP O O 1
ATOM 1499 N N . LEU A 1 213 ? -28.734 22.310 26.729 1.00 22.22 194 LEU O N 1
ATOM 1500 C CA . LEU A 1 213 ? -29.572 22.309 25.511 1.00 20.82 194 LEU O CA 1
ATOM 1501 C C . LEU A 1 213 ? -29.898 20.857 25.088 1.00 20.37 194 LEU O C 1
ATOM 1502 O O . LEU A 1 213 ? -31.050 20.500 24.861 1.00 19.62 194 LEU O O 1
ATOM 1507 N N . ARG A 1 214 ? -28.902 19.995 25.134 1.00 20.71 195 ARG O N 1
ATOM 1508 C CA . ARG A 1 214 ? -29.150 18.599 24.681 1.00 19.81 195 ARG O CA 1
ATOM 1509 C C . ARG A 1 214 ? -30.078 17.775 25.583 1.00 21.86 195 ARG O C 1
ATOM 1510 O O . ARG A 1 214 ? -30.837 16.955 25.130 1.00 21.28 195 ARG O O 1
ATOM 1518 N N . ALA A 1 215 ? -30.111 18.075 26.860 1.00 21.91 196 ALA O N 1
ATOM 1519 C CA . ALA A 1 215 ? -31.032 17.445 27.775 1.00 21.45 196 ALA O CA 1
ATOM 1520 C C . ALA A 1 215 ? -32.485 17.802 27.501 1.00 19.26 196 ALA O C 1
ATOM 1521 O O . ALA A 1 215 ? -33.371 17.123 28.040 1.00 21.05 196 ALA O O 1
ATOM 1523 N N . SER A 1 216 ? -32.739 18.863 26.750 1.00 18.48 197 SER O N 1
ATOM 1524 C CA . SER A 1 216 ? -34.088 19.302 26.430 1.00 18.89 197 SER O CA 1
ATOM 1525 C C . SER A 1 216 ? -34.733 18.449 25.311 1.00 18.13 197 SER O C 1
ATOM 1526 O O . SER A 1 216 ? -35.884 18.671 24.945 1.00 20.32 197 SER O O 1
ATOM 1529 N N . ARG A 1 217 ? -33.965 17.527 24.722 1.00 18.12 198 ARG O N 1
ATOM 1530 C CA . ARG A 1 217 ? -34.426 16.834 23.506 1.00 15.66 198 ARG O CA 1
ATOM 1531 C C . ARG A 1 217 ? -34.960 15.452 23.800 1.00 15.66 198 ARG O C 1
ATOM 1532 O O . ARG A 1 217 ? -34.519 14.782 24.725 1.00 17.27 198 ARG O O 1
ATOM 1540 N N . ALA A 1 218 ? -35.986 15.061 23.011 1.00 15.71 199 ALA O N 1
ATOM 1541 C CA . ALA A 1 218 ? -36.701 13.839 23.286 1.00 15.37 199 ALA O CA 1
ATOM 1542 C C . ALA A 1 218 ? -35.795 12.629 23.346 1.00 16.45 199 ALA O C 1
ATOM 1543 O O . ALA A 1 218 ? -35.151 12.241 22.330 1.00 16.37 199 ALA O O 1
ATOM 1545 N N . ALA A 1 219 ? -35.749 11.969 24.497 1.00 15.30 200 ALA O N 1
ATOM 1546 C CA . ALA A 1 219 ? -34.686 11.006 24.743 1.00 16.06 200 ALA O CA 1
ATOM 1547 C C . ALA A 1 219 ? -34.851 9.694 24.000 1.00 15.34 200 ALA O C 1
ATOM 1548 O O . ALA A 1 219 ? -33.850 9.001 23.691 1.00 16.92 200 ALA O O 1
ATOM 1550 N N . ALA A 1 220 ? -36.118 9.284 23.827 1.00 15.16 201 ALA O N 1
ATOM 1551 C CA . ALA A 1 220 ? -36.360 8.017 23.154 1.00 15.06 201 ALA O CA 1
ATOM 1552 C C . ALA A 1 220 ? -36.359 8.137 21.635 1.00 16.87 201 ALA O C 1
ATOM 1553 O O . ALA A 1 220 ? -36.615 7.122 20.973 1.00 17.23 201 ALA O O 1
ATOM 1555 N N . GLU A 1 221 ? -36.099 9.313 21.061 1.00 16.88 202 GLU O N 1
ATOM 1556 C CA . GLU A 1 221 ? -36.116 9.511 19.668 1.00 17.80 202 GLU O CA 1
ATOM 1557 C C . GLU A 1 221 ? -34.783 10.035 19.089 1.00 16.09 202 GLU O C 1
ATOM 1558 O O . GLU A 1 221 ? -34.739 10.488 17.919 1.00 17.99 202 GLU O O 1
ATOM 1564 N N . ASN A 1 222 ? -33.702 10.016 19.927 1.00 15.69 203 ASN O N 1
ATOM 1565 C CA . ASN A 1 222 ? -32.486 10.685 19.504 1.00 15.71 203 ASN O CA 1
ATOM 1566 C C . ASN A 1 222 ? -31.271 10.018 20.138 1.00 14.62 203 ASN O C 1
ATOM 1567 O O . ASN A 1 222 ? -31.363 9.380 21.195 1.00 15.64 203 ASN O O 1
ATOM 1572 N N . ILE A 1 223 ? -30.135 10.084 19.449 1.00 14.06 204 ILE O N 1
ATOM 1573 C CA . ILE A 1 223 ? -28.821 9.948 19.974 1.00 14.04 204 ILE O CA 1
ATOM 1574 C C . ILE A 1 223 ? -28.406 11.327 20.494 1.00 14.91 204 ILE O C 1
ATOM 1575 O O . ILE A 1 223 ? -28.434 12.311 19.743 1.00 15.35 204 ILE O O 1
ATOM 1580 N N . ILE A 1 224 ? -28.080 11.419 21.774 1.00 14.17 205 ILE O N 1
ATOM 1581 C CA . ILE A 1 224 ? -27.937 12.706 22.474 1.00 13.84 205 ILE O CA 1
ATOM 1582 C C . ILE A 1 224 ? -26.594 12.704 23.217 1.00 15.05 205 ILE O C 1
ATOM 1583 O O . ILE A 1 224 ? -26.400 11.997 24.224 1.00 15.81 205 ILE O O 1
ATOM 1588 N N . PRO A 1 225 ? -25.630 13.490 22.720 1.00 15.94 206 PRO O N 1
ATOM 1589 C CA . PRO A 1 225 ? -24.386 13.593 23.503 1.00 15.56 206 PRO O CA 1
ATOM 1590 C C . PRO A 1 225 ? -24.612 14.251 24.855 1.00 15.30 206 PRO O C 1
ATOM 1591 O O . PRO A 1 225 ? -25.487 15.106 25.015 1.00 15.35 206 PRO O O 1
ATOM 1595 N N . HIS A 1 226 ? -23.845 13.785 25.869 1.00 16.82 207 HIS O N 1
ATOM 1596 C CA . HIS A 1 226 ? -24.122 14.144 27.253 1.00 19.43 207 HIS O CA 1
ATOM 1597 C C . HIS A 1 226 ? -22.840 13.999 28.061 1.00 19.39 207 HIS O C 1
ATOM 1598 O O . HIS A 1 226 ? -21.968 13.217 27.741 1.00 17.26 207 HIS O O 1
ATOM 1605 N N . THR A 1 227 ? -22.722 14.770 29.130 1.00 20.30 208 THR O N 1
ATOM 1606 C CA . THR A 1 227 ? -21.538 14.608 30.023 1.00 25.25 208 THR O CA 1
ATOM 1607 C C . THR A 1 227 ? -21.651 13.370 30.884 1.00 26.29 208 THR O C 1
ATOM 1608 O O . THR A 1 227 ? -22.666 12.626 30.916 1.00 29.05 208 THR O O 1
ATOM 1612 N N . THR A 1 228 ? -20.499 12.983 31.421 1.00 25.70 209 THR O N 1
ATOM 1613 C CA . THR A 1 228 ? -20.383 11.987 32.435 1.00 27.70 209 THR O CA 1
ATOM 1614 C C . THR A 1 228 ? -19.017 12.531 33.117 1.00 24.60 209 THR O C 1
ATOM 1615 O O . THR A 1 228 ? -18.076 12.913 32.427 1.00 29.39 209 THR O O 1
ATOM 1619 N N . GLY A 1 229 ? -18.966 12.726 34.384 1.00 30.98 210 GLY O N 1
ATOM 1620 C CA . GLY A 1 229 ? -17.682 13.042 35.044 1.00 32.11 210 GLY O CA 1
ATOM 1621 C C . GLY A 1 229 ? -16.777 11.824 35.301 1.00 36.13 210 GLY O C 1
ATOM 1622 O O . GLY A 1 229 ? -15.725 12.022 35.970 1.00 39.75 210 GLY O O 1
ATOM 1623 N N . ALA A 1 230 ? -17.168 10.624 34.788 1.00 31.23 211 ALA O N 1
ATOM 1624 C CA . ALA A 1 230 ? -16.732 9.305 35.280 1.00 23.54 211 ALA O CA 1
ATOM 1625 C C . ALA A 1 230 ? -15.271 9.356 35.103 1.00 23.45 211 ALA O C 1
ATOM 1626 O O . ALA A 1 230 ? -14.554 8.839 35.927 1.00 25.58 211 ALA O O 1
ATOM 1628 N N . ALA A 1 231 ? -14.840 9.799 33.932 1.00 28.51 212 ALA O N 1
ATOM 1629 C CA . ALA A 1 231 ? -13.394 9.691 33.592 1.00 28.55 212 ALA O CA 1
ATOM 1630 C C . ALA A 1 231 ? -12.632 10.827 34.315 1.00 28.90 212 ALA O C 1
ATOM 1631 O O . ALA A 1 231 ? -11.480 10.622 34.816 1.00 32.11 212 ALA O O 1
ATOM 1633 N N . LYS A 1 232 ? -13.283 11.994 34.410 1.00 31.36 213 LYS O N 1
ATOM 1634 C CA . LYS A 1 232 ? -12.622 13.153 34.884 1.00 35.77 213 LYS O CA 1
ATOM 1635 C C . LYS A 1 232 ? -12.224 12.966 36.358 1.00 36.75 213 LYS O C 1
ATOM 1636 O O . LYS A 1 232 ? -11.135 13.362 36.759 1.00 33.37 213 LYS O O 1
ATOM 1642 N N . ALA A 1 233 ? -13.122 12.373 37.129 1.00 28.37 214 ALA O N 1
ATOM 1643 C CA . ALA A 1 233 ? -12.916 12.199 38.579 1.00 26.14 214 ALA O CA 1
ATOM 1644 C C . ALA A 1 233 ? -12.416 10.745 38.990 1.00 24.53 214 ALA O C 1
ATOM 1645 O O . ALA A 1 233 ? -12.630 10.253 40.079 1.00 28.46 214 ALA O O 1
ATOM 1647 N N . ILE A 1 234 ? -11.753 10.036 38.052 1.00 27.05 215 ILE O N 1
ATOM 1648 C CA . ILE A 1 234 ? -11.535 8.640 38.208 1.00 24.14 215 ILE O CA 1
ATOM 1649 C C . ILE A 1 234 ? -10.465 8.611 39.204 1.00 23.49 215 ILE O C 1
ATOM 1650 O O . ILE A 1 234 ? -10.304 7.531 39.816 1.00 21.57 215 ILE O O 1
ATOM 1655 N N . GLY A 1 235 ? -9.706 9.753 39.403 1.00 21.50 216 GLY O N 1
ATOM 1656 C CA . GLY A 1 235 ? -8.642 9.787 40.443 1.00 25.35 216 GLY O CA 1
ATOM 1657 C C . GLY A 1 235 ? -9.059 9.606 41.777 1.00 23.65 216 GLY O C 1
ATOM 1658 O O . GLY A 1 235 ? -8.245 9.177 42.616 1.00 27.29 216 GLY O O 1
ATOM 1659 N N . LEU A 1 236 ? -10.390 9.785 42.020 1.00 23.65 217 LEU O N 1
ATOM 1660 C CA . LEU A 1 236 ? -10.874 9.485 43.335 1.00 21.23 217 LEU O CA 1
ATOM 1661 C C . LEU A 1 236 ? -10.840 8.032 43.591 1.00 22.52 217 LEU O C 1
ATOM 1662 O O . LEU A 1 236 ? -10.785 7.626 44.733 1.00 25.58 217 LEU O O 1
ATOM 1667 N N . VAL A 1 237 ? -10.995 7.205 42.548 1.00 21.32 218 VAL O N 1
ATOM 1668 C CA . VAL A 1 237 ? -11.078 5.760 42.709 1.00 19.90 218 VAL O CA 1
ATOM 1669 C C . VAL A 1 237 ? -9.762 5.089 42.350 1.00 19.24 218 VAL O C 1
ATOM 1670 O O . VAL A 1 237 ? -9.396 4.100 42.963 1.00 21.03 218 VAL O O 1
ATOM 1674 N N . ILE A 1 238 ? -9.092 5.605 41.333 1.00 18.89 219 ILE O N 1
ATOM 1675 C CA . ILE A 1 238 ? -7.805 5.126 40.941 1.00 18.42 219 ILE O CA 1
ATOM 1676 C C . ILE A 1 238 ? -6.854 6.315 40.892 1.00 19.18 219 ILE O C 1
ATOM 1677 O O . ILE A 1 238 ? -6.742 6.999 39.888 1.00 20.37 219 ILE O O 1
ATOM 1682 N N . PRO A 1 239 ? -6.178 6.587 42.037 1.00 22.27 220 PRO O N 1
ATOM 1683 C CA . PRO A 1 239 ? -5.404 7.828 42.168 1.00 25.35 220 PRO O CA 1
ATOM 1684 C C . PRO A 1 239 ? -4.357 7.997 41.131 1.00 22.99 220 PRO O C 1
ATOM 1685 O O . PRO A 1 239 ? -4.184 9.112 40.658 1.00 23.55 220 PRO O O 1
ATOM 1689 N N A GLU A 1 240 ? -3.720 6.915 40.749 0.54 22.68 221 GLU O N 1
ATOM 1690 N N B GLU A 1 240 ? -3.661 6.925 40.764 0.46 23.37 221 GLU O N 1
ATOM 1691 C CA A GLU A 1 240 ? -2.662 6.964 39.730 0.54 24.85 221 GLU O CA 1
ATOM 1692 C CA B GLU A 1 240 ? -2.610 7.037 39.724 0.46 25.27 221 GLU O CA 1
ATOM 1693 C C A GLU A 1 240 ? -3.146 7.517 38.365 0.54 25.15 221 GLU O C 1
ATOM 1694 C C B GLU A 1 240 ? -3.097 7.347 38.314 0.46 24.90 221 GLU O C 1
ATOM 1695 O O A GLU A 1 240 ? -2.410 8.161 37.597 0.54 20.76 221 GLU O O 1
ATOM 1696 O O B GLU A 1 240 ? -2.249 7.562 37.437 0.46 19.81 221 GLU O O 1
ATOM 1707 N N . LEU A 1 241 ? -4.420 7.308 38.074 1.00 21.74 222 LEU O N 1
ATOM 1708 C CA . LEU A 1 241 ? -5.018 7.828 36.833 1.00 21.43 222 LEU O CA 1
ATOM 1709 C C . LEU A 1 241 ? -5.636 9.181 36.848 1.00 21.40 222 LEU O C 1
ATOM 1710 O O . LEU A 1 241 ? -6.240 9.620 35.902 1.00 21.52 222 LEU O O 1
ATOM 1715 N N . SER A 1 242 ? -5.496 9.896 37.952 1.00 20.57 223 SER O N 1
ATOM 1716 C CA . SER A 1 242 ? -6.078 11.174 38.076 1.00 20.42 223 SER O CA 1
ATOM 1717 C C . SER A 1 242 ? -5.584 12.105 36.974 1.00 23.09 223 SER O C 1
ATOM 1718 O O . SER A 1 242 ? -4.373 12.211 36.793 1.00 21.68 223 SER O O 1
ATOM 1721 N N . GLY A 1 243 ? -6.479 12.773 36.278 1.00 22.25 224 GLY O N 1
ATOM 1722 C CA . GLY A 1 243 ? -6.113 13.612 35.175 1.00 22.57 224 GLY O CA 1
ATOM 1723 C C . GLY A 1 243 ? -5.693 12.924 33.892 1.00 23.45 224 GLY O C 1
ATOM 1724 O O . GLY A 1 243 ? -5.294 13.610 32.958 1.00 24.38 224 GLY O O 1
ATOM 1725 N N . LYS A 1 244 ? -5.695 11.596 33.823 1.00 20.53 225 LYS O N 1
ATOM 1726 C CA . LYS A 1 244 ? -5.219 10.900 32.622 1.00 18.49 225 LYS O CA 1
ATOM 1727 C C . LYS A 1 244 ? -6.365 10.456 31.710 1.00 20.06 225 LYS O C 1
ATOM 1728 O O . LYS A 1 244 ? -6.114 9.948 30.630 1.00 20.66 225 LYS O O 1
ATOM 1734 N N . LEU A 1 245 ? -7.584 10.580 32.184 1.00 19.10 226 LEU O N 1
ATOM 1735 C CA . LEU A 1 245 ? -8.756 10.082 31.417 1.00 17.46 226 LEU O CA 1
ATOM 1736 C C . LEU A 1 245 ? -9.736 11.202 31.221 1.00 19.87 226 LEU O C 1
ATOM 1737 O O . LEU A 1 245 ? -9.935 12.077 32.073 1.00 21.43 226 LEU O O 1
ATOM 1742 N N . LYS A 1 246 ? -10.399 11.214 30.062 1.00 17.20 227 LYS O N 1
ATOM 1743 C CA . LYS A 1 246 ? -11.519 12.078 29.808 1.00 17.05 227 LYS O CA 1
ATOM 1744 C C . LYS A 1 246 ? -12.631 11.208 29.182 1.00 18.30 227 LYS O C 1
ATOM 1745 O O . LYS A 1 246 ? -12.396 10.043 28.862 1.00 19.34 227 LYS O O 1
ATOM 1751 N N . GLY A 1 247 ? -13.819 11.766 29.093 1.00 19.22 228 GLY O N 1
ATOM 1752 C CA . GLY A 1 247 ? -14.839 11.070 28.259 1.00 19.40 228 GLY O CA 1
ATOM 1753 C C . GLY A 1 247 ? -16.152 11.709 28.274 1.00 17.97 228 GLY O C 1
ATOM 1754 O O . GLY A 1 247 ? -16.349 12.764 28.857 1.00 18.64 228 GLY O O 1
ATOM 1755 N N A HIS A 1 248 ? -17.123 11.044 27.657 0.11 17.46 229 HIS O N 1
ATOM 1756 N N B HIS A 1 248 ? -17.110 11.059 27.618 0.89 15.41 229 HIS O N 1
ATOM 1757 C CA A HIS A 1 248 ? -18.494 11.540 27.637 0.11 17.22 229 HIS O CA 1
ATOM 1758 C CA B HIS A 1 248 ? -18.486 11.561 27.569 0.89 16.55 229 HIS O CA 1
ATOM 1759 C C A HIS A 1 248 ? -19.448 10.382 27.370 0.11 17.14 229 HIS O C 1
ATOM 1760 C C B HIS A 1 248 ? -19.435 10.396 27.267 0.89 16.44 229 HIS O C 1
ATOM 1761 O O A HIS A 1 248 ? -19.048 9.216 27.405 0.11 16.90 229 HIS O O 1
ATOM 1762 O O B HIS A 1 248 ? -18.991 9.234 27.155 0.89 15.78 229 HIS O O 1
ATOM 1775 N N . ALA A 1 249 ? -20.714 10.717 27.157 1.00 17.24 230 ALA O N 1
ATOM 1776 C CA . ALA A 1 249 ? -21.749 9.769 26.814 1.00 17.03 230 ALA O CA 1
ATOM 1777 C C . ALA A 1 249 ? -22.471 10.115 25.518 1.00 16.03 230 ALA O C 1
ATOM 1778 O O . ALA A 1 249 ? -22.544 11.277 25.095 1.00 15.76 230 ALA O O 1
ATOM 1780 N N . GLN A 1 250 ? -23.038 9.068 24.880 1.00 14.85 231 GLN O N 1
ATOM 1781 C CA . GLN A 1 250 ? -24.084 9.226 23.838 1.00 15.00 231 GLN O CA 1
ATOM 1782 C C . GLN A 1 250 ? -25.276 8.494 24.385 1.00 15.63 231 GLN O C 1
ATOM 1783 O O . GLN A 1 250 ? -25.259 7.282 24.573 1.00 15.36 231 GLN O O 1
ATOM 1789 N N . ARG A 1 251 ? -26.255 9.284 24.785 1.00 16.28 232 ARG O N 1
ATOM 1790 C CA . ARG A 1 251 ? -27.463 8.737 25.360 1.00 14.22 232 ARG O CA 1
ATOM 1791 C C . ARG A 1 251 ? -28.385 8.273 24.228 1.00 14.11 232 ARG O C 1
ATOM 1792 O O . ARG A 1 251 ? -28.608 9.039 23.237 1.00 14.31 232 ARG O O 1
ATOM 1800 N N . VAL A 1 252 ? -28.851 7.011 24.303 1.00 14.66 233 VAL O N 1
ATOM 1801 C CA . VAL A 1 252 ? -29.584 6.429 23.225 1.00 14.04 233 VAL O CA 1
ATOM 1802 C C . VAL A 1 252 ? -30.907 5.788 23.675 1.00 15.01 233 VAL O C 1
ATOM 1803 O O . VAL A 1 252 ? -31.110 5.537 24.864 1.00 14.96 233 VAL O O 1
ATOM 1807 N N . PRO A 1 253 ? -31.799 5.472 22.690 1.00 14.24 234 PRO O N 1
ATOM 1808 C CA . PRO A 1 253 ? -33.117 5.013 23.126 1.00 14.81 234 PRO O CA 1
ATOM 1809 C C . PRO A 1 253 ? -33.219 3.518 23.547 1.00 16.85 234 PRO O C 1
ATOM 1810 O O . PRO A 1 253 ? -33.926 2.692 22.889 1.00 19.15 234 PRO O O 1
ATOM 1814 N N . VAL A 1 254 ? -32.507 3.129 24.586 1.00 14.11 235 VAL O N 1
ATOM 1815 C CA . VAL A 1 254 ? -32.817 1.858 25.297 1.00 15.71 235 VAL O CA 1
ATOM 1816 C C . VAL A 1 254 ? -33.150 2.225 26.757 1.00 15.87 235 VAL O C 1
ATOM 1817 O O . VAL A 1 254 ? -32.651 3.225 27.326 1.00 15.46 235 VAL O O 1
ATOM 1821 N N . LYS A 1 255 ? -33.999 1.413 27.367 1.00 16.17 236 LYS O N 1
ATOM 1822 C CA . LYS A 1 255 ? -34.520 1.781 28.681 1.00 16.89 236 LYS O CA 1
ATOM 1823 C C . LYS A 1 255 ? -33.542 1.628 29.840 1.00 16.59 236 LYS O C 1
ATOM 1824 O O . LYS A 1 255 ? -33.597 2.409 30.784 1.00 16.24 236 LYS O O 1
ATOM 1830 N N . THR A 1 256 ? -32.694 0.633 29.759 1.00 15.55 237 THR O N 1
ATOM 1831 C CA . THR A 1 256 ? -31.592 0.425 30.668 1.00 14.55 237 THR O CA 1
ATOM 1832 C C . THR A 1 256 ? -30.633 -0.518 29.963 1.00 15.78 237 THR O C 1
ATOM 1833 O O . THR A 1 256 ? -31.019 -1.208 29.014 1.00 16.09 237 THR O O 1
ATOM 1837 N N . GLY A 1 257 ? -29.381 -0.506 30.409 1.00 15.34 238 GLY O N 1
ATOM 1838 C CA . GLY A 1 257 ? -28.320 -1.286 29.777 1.00 15.42 238 GLY O CA 1
ATOM 1839 C C . GLY A 1 257 ? -27.461 -0.360 28.943 1.00 15.73 238 GLY O C 1
ATOM 1840 O O . GLY A 1 257 ? -28.010 0.371 28.094 1.00 15.95 238 GLY O O 1
ATOM 1841 N N . SER A 1 258 ? -26.111 -0.330 29.238 1.00 15.22 239 SER O N 1
ATOM 1842 C CA . SER A 1 258 ? -25.191 0.635 28.629 1.00 15.21 239 SER O CA 1
ATOM 1843 C C . SER A 1 258 ? -23.884 -0.091 28.354 1.00 13.88 239 SER O C 1
ATOM 1844 O O . SER A 1 258 ? -23.669 -1.221 28.807 1.00 14.55 239 SER O O 1
ATOM 1847 N N . VAL A 1 259 ? -23.032 0.534 27.587 1.00 15.66 240 VAL O N 1
ATOM 1848 C CA . VAL A 1 259 ? -21.719 -0.023 27.242 1.00 14.77 240 VAL O CA 1
ATOM 1849 C C . VAL A 1 259 ? -20.674 1.081 27.205 1.00 16.04 240 VAL O C 1
ATOM 1850 O O . VAL A 1 259 ? -20.801 2.062 26.505 1.00 17.01 240 VAL O O 1
ATOM 1854 N N . THR A 1 260 ? -19.577 0.879 27.899 1.00 13.96 241 THR O N 1
ATOM 1855 C CA . THR A 1 260 ? -18.492 1.849 27.909 1.00 15.26 241 THR O CA 1
ATOM 1856 C C . THR A 1 260 ? -17.332 1.350 27.058 1.00 14.36 241 THR O C 1
ATOM 1857 O O . THR A 1 260 ? -16.808 0.221 27.274 1.00 14.95 241 THR O O 1
ATOM 1861 N N . GLU A 1 261 ? -16.913 2.193 26.129 1.00 14.50 242 GLU O N 1
ATOM 1862 C CA . GLU A 1 261 ? -15.662 1.993 25.350 1.00 14.68 242 GLU O CA 1
ATOM 1863 C C . GLU A 1 261 ? -14.572 2.905 25.897 1.00 16.14 242 GLU O C 1
ATOM 1864 O O . GLU A 1 261 ? -14.789 4.117 26.045 1.00 20.19 242 GLU O O 1
ATOM 1870 N N . LEU A 1 262 ? -13.397 2.347 26.127 1.00 15.20 243 LEU O N 1
ATOM 1871 C CA . LEU A 1 262 ? -12.225 3.069 26.556 1.00 15.80 243 LEU O CA 1
ATOM 1872 C C . LEU A 1 262 ? -11.120 2.873 25.473 1.00 17.20 243 LEU O C 1
ATOM 1873 O O . LEU A 1 262 ? -10.841 1.760 25.117 1.00 18.02 243 LEU O O 1
ATOM 1878 N N . VAL A 1 263 ? -10.602 3.991 24.961 1.00 15.57 244 VAL O N 1
ATOM 1879 C CA . VAL A 1 263 ? -9.435 3.992 24.059 1.00 15.19 244 VAL O CA 1
ATOM 1880 C C . VAL A 1 263 ? -8.249 4.519 24.872 1.00 16.44 244 VAL O C 1
ATOM 1881 O O . VAL A 1 263 ? -8.305 5.675 25.368 1.00 15.94 244 VAL O O 1
ATOM 1885 N N . SER A 1 264 ? -7.220 3.671 24.988 1.00 17.98 245 SER O N 1
ATOM 1886 C CA . SER A 1 264 ? -6.060 3.986 25.791 1.00 16.88 245 SER O CA 1
ATOM 1887 C C . SER A 1 264 ? -4.775 3.927 25.005 1.00 19.58 245 SER O C 1
ATOM 1888 O O . SER A 1 264 ? -4.620 3.062 24.137 1.00 19.29 245 SER O O 1
ATOM 1891 N N . ILE A 1 265 ? -3.811 4.751 25.412 1.00 18.07 246 ILE O N 1
ATOM 1892 C CA . ILE A 1 265 ? -2.398 4.416 25.161 1.00 19.31 246 ILE O CA 1
ATOM 1893 C C . ILE A 1 265 ? -1.878 3.716 26.408 1.00 18.62 246 ILE O C 1
ATOM 1894 O O . ILE A 1 265 ? -1.910 4.308 27.520 1.00 18.13 246 ILE O O 1
ATOM 1899 N N . LEU A 1 266 ? -1.452 2.484 26.240 1.00 16.77 247 LEU O N 1
ATOM 1900 C CA . LEU A 1 266 ? -0.941 1.660 27.312 1.00 17.18 247 LEU O CA 1
ATOM 1901 C C . LEU A 1 266 ? 0.565 1.814 27.457 1.00 19.61 247 LEU O C 1
ATOM 1902 O O . LEU A 1 266 ? 1.202 2.390 26.571 1.00 20.64 247 LEU O O 1
ATOM 1907 N N . GLY A 1 267 ? 1.098 1.340 28.584 1.00 21.60 248 GLY O N 1
ATOM 1908 C CA . GLY A 1 267 ? 2.560 1.400 28.831 1.00 22.49 248 GLY O CA 1
ATOM 1909 C C . GLY A 1 267 ? 3.316 0.213 28.299 1.00 24.60 248 GLY O C 1
ATOM 1910 O O . GLY A 1 267 ? 4.480 -0.006 28.617 1.00 24.03 248 GLY O O 1
ATOM 1911 N N . LYS A 1 268 ? 2.688 -0.593 27.475 1.00 23.26 249 LYS O N 1
ATOM 1912 C CA . LYS A 1 268 ? 3.278 -1.760 26.886 1.00 24.54 249 LYS O CA 1
ATOM 1913 C C . LYS A 1 268 ? 2.604 -2.054 25.529 1.00 26.29 249 LYS O C 1
ATOM 1914 O O . LYS A 1 268 ? 1.410 -1.826 25.341 1.00 21.93 249 LYS O O 1
ATOM 1920 N N . LYS A 1 269 ? 3.376 -2.579 24.590 1.00 24.41 250 LYS O N 1
ATOM 1921 C CA . LYS A 1 269 ? 2.847 -3.137 23.369 1.00 27.24 250 LYS O CA 1
ATOM 1922 C C . LYS A 1 269 ? 2.126 -4.442 23.694 1.00 23.27 250 LYS O C 1
ATOM 1923 O O . LYS A 1 269 ? 2.668 -5.291 24.372 1.00 24.83 250 LYS O O 1
ATOM 1929 N N . VAL A 1 270 ? 0.869 -4.580 23.254 1.00 22.31 251 VAL O N 1
ATOM 1930 C CA . VAL A 1 270 ? 0.063 -5.730 23.595 1.00 21.82 251 VAL O CA 1
ATOM 1931 C C . VAL A 1 270 ? -0.594 -6.370 22.392 1.00 22.35 251 VAL O C 1
ATOM 1932 O O . VAL A 1 270 ? -0.810 -5.704 21.362 1.00 22.84 251 VAL O O 1
ATOM 1936 N N . THR A 1 271 ? -1.034 -7.612 22.561 1.00 21.68 252 THR O N 1
ATOM 1937 C CA . THR A 1 271 ? -1.996 -8.208 21.619 1.00 23.09 252 THR O CA 1
ATOM 1938 C C . THR A 1 271 ? -3.415 -8.249 22.231 1.00 23.35 252 THR O C 1
ATOM 1939 O O . THR A 1 271 ? -3.541 -8.087 23.433 1.00 22.52 252 THR O O 1
ATOM 1943 N N . ALA A 1 272 ? -4.434 -8.444 21.414 1.00 21.59 253 ALA O N 1
ATOM 1944 C CA . ALA A 1 272 ? -5.811 -8.574 21.911 1.00 23.13 253 ALA O CA 1
ATOM 1945 C C . ALA A 1 272 ? -5.893 -9.753 22.881 1.00 24.58 253 ALA O C 1
ATOM 1946 O O . ALA A 1 272 ? -6.539 -9.645 23.910 1.00 22.63 253 ALA O O 1
ATOM 1948 N N . GLU A 1 273 ? -5.272 -10.902 22.547 1.00 24.93 254 GLU O N 1
ATOM 1949 C CA . GLU A 1 273 ? -5.325 -12.039 23.422 1.00 24.33 254 GLU O CA 1
ATOM 1950 C C . GLU A 1 273 ? -4.724 -11.702 24.793 1.00 23.37 254 GLU O C 1
ATOM 1951 O O . GLU A 1 273 ? -5.197 -12.182 25.855 1.00 21.29 254 GLU O O 1
ATOM 1957 N N . GLU A 1 274 ? -3.643 -10.960 24.767 1.00 20.94 255 GLU O N 1
ATOM 1958 C CA . GLU A 1 274 ? -2.954 -10.613 26.031 1.00 22.84 255 GLU O CA 1
ATOM 1959 C C . GLU A 1 274 ? -3.850 -9.698 26.900 1.00 20.33 255 GLU O C 1
ATOM 1960 O O . GLU A 1 274 ? -3.928 -9.847 28.109 1.00 19.41 255 GLU O O 1
ATOM 1966 N N . VAL A 1 275 ? -4.461 -8.720 26.248 1.00 19.94 256 VAL O N 1
ATOM 1967 C CA . VAL A 1 275 ? -5.416 -7.841 26.949 1.00 17.13 256 VAL O CA 1
ATOM 1968 C C . VAL A 1 275 ? -6.557 -8.690 27.515 1.00 19.85 256 VAL O C 1
ATOM 1969 O O . VAL A 1 275 ? -6.947 -8.597 28.700 1.00 18.24 256 VAL O O 1
ATOM 1973 N N . ASN A 1 276 ? -7.179 -9.489 26.660 1.00 18.25 257 ASN O N 1
ATOM 1974 C CA . ASN A 1 276 ? -8.304 -10.292 27.156 1.00 19.81 257 ASN O CA 1
ATOM 1975 C C . ASN A 1 276 ? -7.932 -11.228 28.280 1.00 19.08 257 ASN O C 1
ATOM 1976 O O . ASN A 1 276 ? -8.709 -11.417 29.227 1.00 17.32 257 ASN O O 1
ATOM 1981 N N . ASN A 1 277 ? -6.748 -11.832 28.232 1.00 20.49 258 ASN O N 1
ATOM 1982 C CA . ASN A 1 277 ? -6.346 -12.700 29.323 1.00 24.07 258 ASN O CA 1
ATOM 1983 C C . ASN A 1 277 ? -6.132 -11.964 30.640 1.00 20.60 258 ASN O C 1
ATOM 1984 O O . ASN A 1 277 ? -6.488 -12.534 31.667 1.00 21.04 258 ASN O O 1
ATOM 1989 N N . ALA A 1 278 ? -5.545 -10.771 30.616 1.00 18.72 259 ALA O N 1
ATOM 1990 C CA . ALA A 1 278 ? -5.317 -9.994 31.828 1.00 20.17 259 ALA O CA 1
ATOM 1991 C C . ALA A 1 278 ? -6.693 -9.648 32.434 1.00 21.14 259 ALA O C 1
ATOM 1992 O O . ALA A 1 278 ? -6.913 -9.737 33.635 1.00 20.77 259 ALA O O 1
ATOM 1994 N N . LEU A 1 279 ? -7.611 -9.186 31.549 1.00 18.58 260 LEU O N 1
ATOM 1995 C CA . LEU A 1 279 ? -8.976 -8.900 32.047 1.00 20.13 260 LEU O CA 1
ATOM 1996 C C . LEU A 1 279 ? -9.709 -10.109 32.595 1.00 18.79 260 LEU O C 1
ATOM 1997 O O . LEU A 1 279 ? -10.350 -10.027 33.663 1.00 20.85 260 LEU O O 1
ATOM 2002 N N . LYS A 1 280 ? -9.545 -11.263 31.952 1.00 18.76 261 LYS O N 1
ATOM 2003 C CA . LYS A 1 280 ? -10.106 -12.476 32.464 1.00 22.36 261 LYS O CA 1
ATOM 2004 C C . LYS A 1 280 ? -9.582 -12.772 33.877 1.00 24.38 261 LYS O C 1
ATOM 2005 O O . LYS A 1 280 ? -10.394 -13.060 34.783 1.00 24.49 261 LYS O O 1
ATOM 2011 N N . GLN A 1 281 ? -8.284 -12.619 34.082 1.00 23.47 262 GLN O N 1
ATOM 2012 C CA . GLN A 1 281 ? -7.717 -12.872 35.446 1.00 24.57 262 GLN O CA 1
ATOM 2013 C C . GLN A 1 281 ? -8.297 -11.889 36.467 1.00 21.14 262 GLN O C 1
ATOM 2014 O O . GLN A 1 281 ? -8.625 -12.309 37.561 1.00 21.58 262 GLN O O 1
ATOM 2020 N N . ALA A 1 282 ? -8.489 -10.636 36.072 1.00 19.97 263 ALA O N 1
ATOM 2021 C CA . ALA A 1 282 ? -9.027 -9.624 36.958 1.00 19.99 263 ALA O CA 1
ATOM 2022 C C . ALA A 1 282 ? -10.486 -9.917 37.370 1.00 20.63 263 ALA O C 1
ATOM 2023 O O . ALA A 1 282 ? -10.911 -9.518 38.449 1.00 19.88 263 ALA O O 1
ATOM 2025 N N . THR A 1 283 ? -11.233 -10.609 36.494 1.00 19.78 264 THR O N 1
ATOM 2026 C CA . THR A 1 283 ? -12.638 -10.956 36.756 1.00 20.59 264 THR O CA 1
ATOM 2027 C C . THR A 1 283 ? -12.841 -12.214 37.526 1.00 25.22 264 THR O C 1
ATOM 2028 O O . THR A 1 283 ? -13.974 -12.489 37.932 1.00 23.48 264 THR O O 1
ATOM 2032 N N . THR A 1 284 ? -11.764 -12.981 37.715 1.00 22.37 265 THR O N 1
ATOM 2033 C CA . THR A 1 284 ? -11.824 -14.246 38.455 1.00 26.11 265 THR O CA 1
ATOM 2034 C C . THR A 1 284 ? -12.051 -14.038 39.923 1.00 23.41 265 THR O C 1
ATOM 2035 O O . THR A 1 284 ? -11.419 -13.155 40.560 1.00 26.89 265 THR O O 1
ATOM 2039 N N . ASN A 1 285 ? -12.992 -14.795 40.466 1.00 30.94 266 ASN O N 1
ATOM 2040 C CA . ASN A 1 285 ? -13.374 -14.636 41.917 1.00 36.92 266 ASN O CA 1
ATOM 2041 C C . ASN A 1 285 ? -13.656 -13.208 42.291 1.00 32.21 266 ASN O C 1
ATOM 2042 O O . ASN A 1 285 ? -13.051 -12.622 43.186 1.00 32.72 266 ASN O O 1
ATOM 2047 N N . ASN A 1 286 ? -14.417 -12.593 41.419 1.00 27.83 267 ASN O N 1
ATOM 2048 C CA . ASN A 1 286 ? -14.679 -11.140 41.543 1.00 23.35 267 ASN O CA 1
ATOM 2049 C C . ASN A 1 286 ? -16.175 -10.949 41.309 1.00 21.51 267 ASN O C 1
ATOM 2050 O O . ASN A 1 286 ? -16.681 -10.893 40.163 1.00 21.67 267 ASN O O 1
ATOM 2055 N N . GLU A 1 287 ? -16.900 -10.794 42.426 1.00 21.81 268 GLU O N 1
ATOM 2056 C CA . GLU A 1 287 ? -18.358 -10.671 42.326 1.00 22.62 268 GLU O CA 1
ATOM 2057 C C . GLU A 1 287 ? -18.846 -9.342 41.694 1.00 19.70 268 GLU O C 1
ATOM 2058 O O . GLU A 1 287 ? -20.011 -9.274 41.217 1.00 19.55 268 GLU O O 1
ATOM 2064 N N . SER A 1 288 ? -17.953 -8.380 41.533 1.00 16.68 269 SER O N 1
ATOM 2065 C CA . SER A 1 288 ? -18.309 -7.084 40.956 1.00 16.38 269 SER O CA 1
ATOM 2066 C C . SER A 1 288 ? -18.091 -6.957 39.469 1.00 17.61 269 SER O C 1
ATOM 2067 O O . SER A 1 288 ? -18.674 -6.090 38.845 1.00 18.59 269 SER O O 1
ATOM 2070 N N . PHE A 1 289 ? -17.178 -7.744 38.946 1.00 17.02 270 PHE O N 1
ATOM 2071 C CA . PHE A 1 289 ? -16.630 -7.536 37.583 1.00 18.81 270 PHE O CA 1
ATOM 2072 C C . PHE A 1 289 ? -16.707 -8.863 36.861 1.00 19.86 270 PHE O C 1
ATOM 2073 O O . PHE A 1 289 ? -16.044 -9.815 37.243 1.00 20.32 270 PHE O O 1
ATOM 2081 N N . GLY A 1 290 ? -17.545 -8.936 35.834 1.00 17.32 271 GLY O N 1
ATOM 2082 C CA . GLY A 1 290 ? -17.733 -10.151 35.113 1.00 17.09 271 GLY O CA 1
ATOM 2083 C C . GLY A 1 290 ? -16.984 -10.096 33.766 1.00 16.63 271 GLY O C 1
ATOM 2084 O O . GLY A 1 290 ? -16.443 -9.033 33.326 1.00 15.39 271 GLY O O 1
ATOM 2085 N N . TYR A 1 291 ? -16.959 -11.280 33.091 1.00 17.04 272 TYR O N 1
ATOM 2086 C CA . TYR A 1 291 ? -16.310 -11.420 31.785 1.00 17.81 272 TYR O CA 1
ATOM 2087 C C . TYR A 1 291 ? -17.231 -12.138 30.829 1.00 18.05 272 TYR O C 1
ATOM 2088 O O . TYR A 1 291 ? -17.951 -13.051 31.243 1.00 18.15 272 TYR O O 1
ATOM 2097 N N . THR A 1 292 ? -17.273 -11.685 29.603 1.00 17.44 273 THR O N 1
ATOM 2098 C CA . THR A 1 292 ? -17.958 -12.425 28.552 1.00 17.37 273 THR O CA 1
ATOM 2099 C C . THR A 1 292 ? -17.145 -12.512 27.305 1.00 18.67 273 THR O C 1
ATOM 2100 O O . THR A 1 292 ? -16.484 -11.566 26.900 1.00 15.76 273 THR O O 1
ATOM 2104 N N . ASP A 1 293 ? -17.245 -13.674 26.643 1.00 18.12 274 ASP O N 1
ATOM 2105 C CA . ASP A 1 293 ? -16.793 -13.745 25.240 1.00 18.71 274 ASP O CA 1
ATOM 2106 C C . ASP A 1 293 ? -17.925 -14.238 24.325 1.00 17.98 274 ASP O C 1
ATOM 2107 O O . ASP A 1 293 ? -17.672 -14.752 23.196 1.00 18.54 274 ASP O O 1
ATOM 2112 N N . GLU A 1 294 ? -19.149 -14.023 24.815 1.00 18.31 275 GLU O N 1
ATOM 2113 C CA . GLU A 1 294 ? -20.380 -14.288 24.066 1.00 17.49 275 GLU O CA 1
ATOM 2114 C C . GLU A 1 294 ? -20.761 -12.968 23.361 1.00 17.43 275 GLU O C 1
ATOM 2115 O O . GLU A 1 294 ? -20.491 -11.843 23.811 1.00 18.96 275 GLU O O 1
ATOM 2121 N N A GLU A 1 295 ? -21.510 -13.158 22.322 0.70 17.75 276 GLU O N 1
ATOM 2122 N N B GLU A 1 295 ? -21.414 -13.102 22.235 0.30 17.08 276 GLU O N 1
ATOM 2123 C CA A GLU A 1 295 ? -21.924 -12.086 21.429 0.70 18.09 276 GLU O CA 1
ATOM 2124 C CA B GLU A 1 295 ? -21.788 -11.934 21.455 0.30 16.77 276 GLU O CA 1
ATOM 2125 C C A GLU A 1 295 ? -23.180 -11.378 21.956 0.70 17.29 276 GLU O C 1
ATOM 2126 C C B GLU A 1 295 ? -23.111 -11.365 21.939 0.30 16.44 276 GLU O C 1
ATOM 2127 O O A GLU A 1 295 ? -24.239 -11.286 21.309 0.70 18.22 276 GLU O O 1
ATOM 2128 O O B GLU A 1 295 ? -24.122 -11.369 21.243 0.30 16.85 276 GLU O O 1
ATOM 2139 N N . ILE A 1 296 ? -23.074 -10.874 23.173 1.00 15.00 277 ILE O N 1
ATOM 2140 C CA . ILE A 1 296 ? -24.240 -10.276 23.793 1.00 16.58 277 ILE O CA 1
ATOM 2141 C C . ILE A 1 296 ? -24.603 -8.896 23.291 1.00 15.43 277 ILE O C 1
ATOM 2142 O O . ILE A 1 296 ? -23.844 -8.236 22.625 1.00 15.59 277 ILE O O 1
ATOM 2147 N N . VAL A 1 297 ? -25.808 -8.467 23.603 1.00 15.41 278 VAL O N 1
ATOM 2148 C CA . VAL A 1 297 ? -26.277 -7.108 23.275 1.00 13.86 278 VAL O CA 1
ATOM 2149 C C . VAL A 1 297 ? -26.865 -6.516 24.563 1.00 15.52 278 VAL O C 1
ATOM 2150 O O . VAL A 1 297 ? -26.947 -7.210 25.565 1.00 14.85 278 VAL O O 1
ATOM 2154 N N . SER A 1 298 ? -27.258 -5.241 24.534 1.00 14.06 279 SER O N 1
ATOM 2155 C CA . SER A 1 298 ? -27.618 -4.542 25.774 1.00 15.58 279 SER O CA 1
ATOM 2156 C C . SER A 1 298 ? -28.706 -5.222 26.599 1.00 15.35 279 SER O C 1
ATOM 2157 O O . SER A 1 298 ? -28.614 -5.267 27.828 1.00 14.39 279 SER O O 1
ATOM 2160 N N . SER A 1 299 ? -29.733 -5.769 25.940 1.00 15.61 280 SER O N 1
ATOM 2161 C CA . SER A 1 299 ? -30.836 -6.336 26.735 1.00 15.21 280 SER O CA 1
ATOM 2162 C C . SER A 1 299 ? -30.329 -7.508 27.619 1.00 16.45 280 SER O C 1
ATOM 2163 O O . SER A 1 299 ? -30.909 -7.813 28.664 1.00 16.16 280 SER O O 1
ATOM 2166 N N . ASP A 1 300 ? -29.256 -8.147 27.225 1.00 15.29 281 ASP O N 1
ATOM 2167 C CA . ASP A 1 300 ? -28.652 -9.298 27.958 1.00 15.65 281 ASP O CA 1
ATOM 2168 C C . ASP A 1 300 ? -27.963 -8.834 29.261 1.00 17.12 281 ASP O C 1
ATOM 2169 O O . ASP A 1 300 ? -27.711 -9.662 30.115 1.00 17.37 281 ASP O O 1
ATOM 2174 N N . ILE A 1 301 ? -27.717 -7.543 29.405 1.00 15.52 282 ILE O N 1
ATOM 2175 C CA . ILE A 1 301 ? -27.104 -7.015 30.634 1.00 15.89 282 ILE O CA 1
ATOM 2176 C C . ILE A 1 301 ? -28.192 -6.563 31.621 1.00 15.96 282 ILE O C 1
ATOM 2177 O O . ILE A 1 301 ? -27.862 -6.286 32.765 1.00 15.39 282 ILE O O 1
ATOM 2182 N N . ILE A 1 302 ? -29.440 -6.469 31.184 1.00 15.84 283 ILE O N 1
ATOM 2183 C CA . ILE A 1 302 ? -30.524 -5.959 32.051 1.00 17.62 283 ILE O CA 1
ATOM 2184 C C . ILE A 1 302 ? -30.701 -6.936 33.206 1.00 16.80 283 ILE O C 1
ATOM 2185 O O . ILE A 1 302 ? -30.887 -8.143 33.028 1.00 17.58 283 ILE O O 1
ATOM 2190 N N . GLY A 1 303 ? -30.547 -6.413 34.428 1.00 16.88 284 GLY O N 1
ATOM 2191 C CA . GLY A 1 303 ? -30.627 -7.254 35.603 1.00 16.90 284 GLY O CA 1
ATOM 2192 C C . GLY A 1 303 ? -29.365 -7.917 36.061 1.00 15.66 284 GLY O C 1
ATOM 2193 O O . GLY A 1 303 ? -29.342 -8.741 37.019 1.00 16.16 284 GLY O O 1
ATOM 2194 N N . SER A 1 304 ? -28.286 -7.529 35.422 1.00 15.93 285 SER O N 1
ATOM 2195 C CA . SER A 1 304 ? -26.967 -8.028 35.777 1.00 15.63 285 SER O CA 1
ATOM 2196 C C . SER A 1 304 ? -26.679 -7.782 37.256 1.00 17.31 285 SER O C 1
ATOM 2197 O O . SER A 1 304 ? -27.053 -6.719 37.798 1.00 18.13 285 SER O O 1
ATOM 2200 N N . HIS A 1 305 ? -25.962 -8.711 37.848 1.00 18.23 286 HIS O N 1
ATOM 2201 C CA . HIS A 1 305 ? -25.461 -8.527 39.169 1.00 19.06 286 HIS O CA 1
ATOM 2202 C C . HIS A 1 305 ? -24.003 -8.120 39.290 1.00 18.67 286 HIS O C 1
ATOM 2203 O O . HIS A 1 305 ? -23.427 -8.236 40.376 1.00 19.31 286 HIS O O 1
ATOM 2210 N N . PHE A 1 306 ? -23.449 -7.632 38.194 1.00 16.36 287 PHE O N 1
ATOM 2211 C CA . PHE A 1 306 ? -22.119 -7.068 38.178 1.00 18.00 287 PHE O CA 1
ATOM 2212 C C . PHE A 1 306 ? -22.217 -5.562 38.066 1.00 18.00 287 PHE O C 1
ATOM 2213 O O . PHE A 1 306 ? -23.138 -5.018 37.469 1.00 18.43 287 PHE O O 1
ATOM 2221 N N . GLY A 1 307 ? -21.179 -4.872 38.537 1.00 16.18 288 GLY O N 1
ATOM 2222 C CA . GLY A 1 307 ? -21.041 -3.471 38.158 1.00 17.36 288 GLY O CA 1
ATOM 2223 C C . GLY A 1 307 ? -20.614 -3.242 36.725 1.00 18.31 288 GLY O C 1
ATOM 2224 O O . GLY A 1 307 ? -20.802 -2.138 36.142 1.00 20.21 288 GLY O O 1
ATOM 2225 N N . SER A 1 308 ? -19.894 -4.236 36.175 1.00 17.41 289 SER O N 1
ATOM 2226 C CA . SER A 1 308 ? -19.313 -4.070 34.874 1.00 17.26 289 SER O CA 1
ATOM 2227 C C . SER A 1 308 ? -19.093 -5.459 34.331 1.00 17.12 289 SER O C 1
ATOM 2228 O O . SER A 1 308 ? -18.762 -6.357 35.099 1.00 16.74 289 SER O O 1
ATOM 2231 N N . VAL A 1 309 ? -19.239 -5.640 33.011 1.00 16.46 290 VAL O N 1
ATOM 2232 C CA . VAL A 1 309 ? -18.916 -6.957 32.379 1.00 16.39 290 VAL O CA 1
ATOM 2233 C C . VAL A 1 309 ? -18.020 -6.713 31.143 1.00 15.81 290 VAL O C 1
ATOM 2234 O O . VAL A 1 309 ? -18.457 -6.193 30.108 1.00 15.18 290 VAL O O 1
ATOM 2238 N N . PHE A 1 310 ? -16.753 -7.054 31.256 1.00 15.83 291 PHE O N 1
ATOM 2239 C CA . PHE A 1 310 ? -15.843 -6.869 30.198 1.00 14.33 291 PHE O CA 1
ATOM 2240 C C . PHE A 1 310 ? -16.184 -7.807 29.034 1.00 14.71 291 PHE O C 1
ATOM 2241 O O . PHE A 1 310 ? -16.391 -8.999 29.246 1.00 15.12 291 PHE O O 1
ATOM 2249 N N . ASP A 1 311 ? -16.192 -7.269 27.811 1.00 15.35 292 ASP O N 1
ATOM 2250 C CA . ASP A 1 311 ? -16.545 -8.049 26.638 1.00 15.39 292 ASP O CA 1
ATOM 2251 C C . ASP A 1 311 ? -15.327 -8.253 25.731 1.00 16.03 292 ASP O C 1
ATOM 2252 O O . ASP A 1 311 ? -14.953 -7.390 24.940 1.00 16.70 292 ASP O O 1
ATOM 2257 N N . ALA A 1 312 ? -14.764 -9.425 25.834 1.00 16.35 293 ALA O N 1
ATOM 2258 C CA . ALA A 1 312 ? -13.577 -9.790 25.014 1.00 17.44 293 ALA O CA 1
ATOM 2259 C C . ALA A 1 312 ? -13.806 -9.738 23.502 1.00 18.39 293 ALA O C 1
ATOM 2260 O O . ALA A 1 312 ? -12.813 -9.532 22.720 1.00 17.33 293 ALA O O 1
ATOM 2262 N N . THR A 1 313 ? -15.085 -9.870 23.080 1.00 17.30 294 THR O N 1
ATOM 2263 C CA . THR A 1 313 ? -15.346 -9.822 21.646 1.00 18.18 294 THR O CA 1
ATOM 2264 C C . THR A 1 313 ? -15.129 -8.489 21.005 1.00 19.70 294 THR O C 1
ATOM 2265 O O . THR A 1 313 ? -14.991 -8.450 19.764 1.00 16.84 294 THR O O 1
ATOM 2269 N N . GLN A 1 314 ? -15.090 -7.394 21.799 1.00 16.79 295 GLN O N 1
ATOM 2270 C CA . GLN A 1 314 ? -14.954 -6.058 21.280 1.00 17.43 295 GLN O CA 1
ATOM 2271 C C . GLN A 1 314 ? -13.536 -5.443 21.422 1.00 16.61 295 GLN O C 1
ATOM 2272 O O . GLN A 1 314 ? -13.335 -4.357 20.970 1.00 18.63 295 GLN O O 1
ATOM 2278 N N . THR A 1 315 ? -12.597 -6.172 21.976 1.00 17.83 296 THR O N 1
ATOM 2279 C CA . THR A 1 315 ? -11.198 -5.686 22.116 1.00 17.45 296 THR O CA 1
ATOM 2280 C C . THR A 1 315 ? -10.602 -5.439 20.760 1.00 19.27 296 THR O C 1
ATOM 2281 O O . THR A 1 315 ? -10.706 -6.305 19.876 1.00 18.62 296 THR O O 1
ATOM 2285 N N . GLU A 1 316 ? -9.929 -4.314 20.608 1.00 18.23 297 GLU O N 1
ATOM 2286 C CA . GLU A 1 316 ? -9.337 -3.967 19.341 1.00 18.80 297 GLU O CA 1
ATOM 2287 C C . GLU A 1 316 ? -7.989 -3.268 19.601 1.00 19.24 297 GLU O C 1
ATOM 2288 O O . GLU A 1 316 ? -7.934 -2.308 20.391 1.00 18.73 297 GLU O O 1
ATOM 2294 N N . ILE A 1 317 ? -6.924 -3.769 18.958 1.00 18.34 298 ILE O N 1
ATOM 2295 C CA . ILE A 1 317 ? -5.610 -3.055 18.982 1.00 20.05 298 ILE O CA 1
ATOM 2296 C C . ILE A 1 317 ? -5.294 -2.509 17.580 1.00 20.46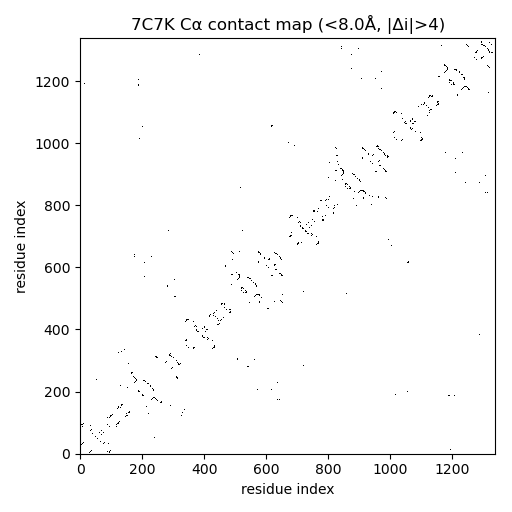 298 ILE O C 1
ATOM 2297 O O . ILE A 1 317 ? -5.367 -3.275 16.588 1.00 21.81 298 ILE O O 1
ATOM 2302 N N . THR A 1 318 ? -5.015 -1.228 17.472 1.00 19.69 299 THR O N 1
ATOM 2303 C CA . THR A 1 318 ? -4.643 -0.561 16.241 1.00 18.42 299 THR O CA 1
ATOM 2304 C C . THR A 1 318 ? -3.206 -0.069 16.441 1.00 23.94 299 THR O C 1
ATOM 2305 O O . THR A 1 318 ? -2.960 0.692 17.389 1.00 20.85 299 THR O O 1
ATOM 2309 N N . ALA A 1 319 ? -2.261 -0.489 15.609 1.00 21.51 300 ALA O N 1
ATOM 2310 C CA . ALA A 1 319 ? -0.859 -0.130 15.939 1.00 23.46 300 ALA O CA 1
ATOM 2311 C C . ALA A 1 319 ? -0.108 0.067 14.642 1.00 22.72 300 ALA O C 1
ATOM 2312 O O . ALA A 1 319 ? -0.409 -0.609 13.662 1.00 22.43 300 ALA O O 1
ATOM 2314 N N . VAL A 1 320 ? 0.657 1.123 14.611 1.00 20.32 301 VAL O N 1
ATOM 2315 C CA . VAL A 1 320 ? 1.557 1.457 13.514 1.00 23.06 301 VAL O CA 1
ATOM 2316 C C . VAL A 1 320 ? 2.899 1.692 14.225 1.00 24.12 301 VAL O C 1
ATOM 2317 O O . VAL A 1 320 ? 3.124 2.709 14.907 1.00 21.74 301 VAL O O 1
ATOM 2321 N N . GLY A 1 321 ? 3.786 0.725 14.072 1.00 28.82 302 GLY O N 1
ATOM 2322 C CA . GLY A 1 321 ? 5.117 0.854 14.727 1.00 29.29 302 GLY O CA 1
ATOM 2323 C C . GLY A 1 321 ? 4.909 0.761 16.234 1.00 27.35 302 GLY O C 1
ATOM 2324 O O . GLY A 1 321 ? 4.116 -0.102 16.728 1.00 31.96 302 GLY O O 1
ATOM 2325 N N . ASP A 1 322 ? 5.492 1.728 16.929 1.00 28.91 303 ASP O N 1
ATOM 2326 C CA . ASP A 1 322 ? 5.400 1.887 18.369 1.00 30.06 303 ASP O CA 1
ATOM 2327 C C . ASP A 1 322 ? 4.141 2.623 18.805 1.00 29.28 303 ASP O C 1
ATOM 2328 O O . ASP A 1 322 ? 3.887 2.705 20.007 1.00 33.05 303 ASP O O 1
ATOM 2333 N N . LEU A 1 323 ? 3.342 3.134 17.851 1.00 24.14 304 LEU O N 1
ATOM 2334 C CA . LEU A 1 323 ? 2.156 3.938 18.182 1.00 21.53 304 LEU O CA 1
ATOM 2335 C C . LEU A 1 323 ? 0.993 2.946 18.220 1.00 24.18 304 LEU O C 1
ATOM 2336 O O . LEU A 1 323 ? 0.688 2.252 17.223 1.00 24.67 304 LEU O O 1
ATOM 2341 N N . GLN A 1 324 ? 0.332 2.853 19.383 1.00 21.34 305 GLN O N 1
ATOM 2342 C CA . GLN A 1 324 ? -0.648 1.830 19.615 1.00 21.13 305 GLN O CA 1
ATOM 2343 C C . GLN A 1 324 ? -1.847 2.420 20.341 1.00 22.02 305 GLN O C 1
ATOM 2344 O O . GLN A 1 324 ? -1.687 3.109 21.345 1.00 20.99 305 GLN O O 1
ATOM 2350 N N . LEU A 1 325 ? -3.043 2.140 19.851 1.00 17.92 306 LEU O N 1
ATOM 2351 C CA . LEU A 1 325 ? -4.295 2.449 20.587 1.00 18.26 306 LEU O CA 1
ATOM 2352 C C . LEU A 1 325 ? -4.978 1.135 20.941 1.00 18.67 306 LEU O C 1
ATOM 2353 O O . LEU A 1 325 ? -5.035 0.230 20.134 1.00 18.17 306 LEU O O 1
ATOM 2358 N N . VAL A 1 326 ? -5.527 1.048 22.171 1.00 17.26 307 VAL O N 1
ATOM 2359 C CA . VAL A 1 326 ? -6.177 -0.151 22.655 1.00 16.65 307 VAL O CA 1
ATOM 2360 C C . VAL A 1 326 ? -7.612 0.247 23.038 1.00 17.96 307 VAL O C 1
ATOM 2361 O O . VAL A 1 326 ? -7.820 1.134 23.847 1.00 16.14 307 VAL O O 1
ATOM 2365 N N . LYS A 1 327 ? -8.573 -0.359 22.379 1.00 15.67 308 LYS O N 1
ATOM 2366 C CA . LYS A 1 327 ? -10.005 -0.174 22.739 1.00 17.62 308 LYS O CA 1
ATOM 2367 C C . LYS A 1 327 ? -10.471 -1.381 23.537 1.00 17.44 308 LYS O C 1
ATOM 2368 O O . LYS A 1 327 ? -10.368 -2.524 23.077 1.00 17.27 308 LYS O O 1
ATOM 2374 N N . THR A 1 328 ? -11.028 -1.140 24.721 1.00 16.15 309 THR O N 1
ATOM 2375 C CA . THR A 1 328 ? -11.620 -2.150 25.569 1.00 15.25 309 THR O CA 1
ATOM 2376 C C . THR A 1 328 ? -13.036 -1.691 25.901 1.00 14.72 309 THR O C 1
ATOM 2377 O O . THR A 1 328 ? -13.311 -0.494 26.020 1.00 15.79 309 THR O O 1
ATOM 2381 N N . VAL A 1 329 ? -13.934 -2.665 25.999 1.00 14.40 310 VAL O N 1
ATOM 2382 C CA . VAL A 1 329 ? -15.324 -2.399 26.094 1.00 14.78 310 VAL O CA 1
ATOM 2383 C C . VAL A 1 329 ? -15.973 -3.254 27.178 1.00 14.36 310 VAL O C 1
ATOM 2384 O O . VAL A 1 329 ? -15.720 -4.445 27.291 1.00 15.97 310 VAL O O 1
ATOM 2388 N N . ALA A 1 330 ? -16.777 -2.605 28.000 1.00 14.64 311 ALA O N 1
ATOM 2389 C CA . ALA A 1 330 ? -17.485 -3.284 29.107 1.00 14.11 311 ALA O CA 1
ATOM 2390 C C . ALA A 1 330 ? -18.945 -2.858 29.123 1.00 14.11 311 ALA O C 1
ATOM 2391 O O . ALA A 1 330 ? -19.266 -1.666 29.051 1.00 16.37 311 ALA O O 1
ATOM 2393 N N . TRP A 1 331 ? -19.802 -3.837 29.338 1.00 14.44 312 TRP O N 1
ATOM 2394 C CA . TRP A 1 331 ? -21.216 -3.607 29.506 1.00 14.04 312 TRP O CA 1
ATOM 2395 C C . TRP A 1 331 ? -21.570 -3.318 30.950 1.00 15.40 312 TRP O C 1
ATOM 2396 O O . TRP A 1 331 ? -20.841 -3.696 31.875 1.00 17.18 312 TRP O O 1
ATOM 2407 N N . TYR A 1 332 ? -22.674 -2.638 31.161 1.00 14.59 313 TYR O N 1
ATOM 2408 C CA . TYR A 1 332 ? -23.204 -2.462 32.518 1.00 15.29 313 TYR O CA 1
ATOM 2409 C C . TYR A 1 332 ? -24.674 -2.160 32.479 1.00 15.38 313 TYR O C 1
ATOM 2410 O O . TYR A 1 332 ? -25.128 -1.384 31.658 1.00 15.29 313 TYR O O 1
ATOM 2419 N N . ASP A 1 333 ? -25.372 -2.693 33.477 1.00 14.36 314 ASP O N 1
ATOM 2420 C CA . ASP A 1 333 ? -26.742 -2.257 33.714 1.00 16.32 314 ASP O CA 1
ATOM 2421 C C . ASP A 1 333 ? -26.651 -1.056 34.645 1.00 16.21 314 ASP O C 1
ATOM 2422 O O . ASP A 1 333 ? -26.419 -1.185 35.843 1.00 15.84 314 ASP O O 1
ATOM 2427 N N . ASN A 1 334 ? -26.812 0.081 34.020 1.00 13.90 315 ASN O N 1
ATOM 2428 C CA . ASN A 1 334 ? -26.669 1.433 34.679 1.00 14.20 315 ASN O CA 1
ATOM 2429 C C . ASN A 1 334 ? -27.662 1.611 35.816 1.00 15.98 315 ASN O C 1
ATOM 2430 O O . ASN A 1 334 ? -27.408 2.465 36.720 1.00 15.82 315 ASN O O 1
ATOM 2435 N N . GLU A 1 335 ? -28.741 0.809 35.826 1.00 15.90 316 GLU O N 1
ATOM 2436 C CA . GLU A 1 335 ? -29.657 0.754 36.966 1.00 16.22 316 GLU O CA 1
ATOM 2437 C C . GLU A 1 335 ? -29.248 -0.375 37.916 1.00 14.57 316 GLU O C 1
ATOM 2438 O O . GLU A 1 335 ? -28.487 -0.159 38.876 1.00 15.27 316 GLU O O 1
ATOM 2444 N N . TYR A 1 336 ? -29.703 -1.592 37.692 1.00 14.98 317 TYR O N 1
ATOM 2445 C CA . TYR A 1 336 ? -29.550 -2.632 38.660 1.00 15.90 317 TYR O CA 1
ATOM 2446 C C . TYR A 1 336 ? -28.110 -3.058 38.940 1.00 15.83 317 TYR O C 1
ATOM 2447 O O . TYR A 1 336 ? -27.788 -3.385 40.040 1.00 16.02 317 TYR O O 1
ATOM 2456 N N . GLY A 1 337 ? -27.270 -3.119 37.940 1.00 15.36 318 GLY O N 1
ATOM 2457 C CA . GLY A 1 337 ? -25.865 -3.502 38.096 1.00 15.21 318 GLY O CA 1
ATOM 2458 C C . GLY A 1 337 ? -25.122 -2.542 39.054 1.00 14.75 318 GLY O C 1
ATOM 2459 O O . GLY A 1 337 ? -24.451 -3.001 40.038 1.00 13.97 318 GLY O O 1
ATOM 2460 N N . PHE A 1 338 ? -25.286 -1.256 38.784 1.00 14.92 319 PHE O N 1
ATOM 2461 C CA . PHE A 1 338 ? -24.772 -0.171 39.637 1.00 14.23 319 PHE O CA 1
ATOM 2462 C C . PHE A 1 338 ? -25.333 -0.308 41.063 1.00 14.50 319 PHE O C 1
ATOM 2463 O O . PHE A 1 338 ? -24.598 -0.266 42.075 1.00 16.32 319 PHE O O 1
ATOM 2471 N N . VAL A 1 339 ? -26.593 -0.604 41.155 1.00 13.80 320 VAL O N 1
ATOM 2472 C CA . VAL A 1 339 ? -27.207 -0.852 42.469 1.00 14.20 320 VAL O CA 1
ATOM 2473 C C . VAL A 1 339 ? -26.576 -2.037 43.196 1.00 15.65 320 VAL O C 1
ATOM 2474 O O . VAL A 1 339 ? -26.361 -1.938 44.436 1.00 16.71 320 VAL O O 1
ATOM 2478 N N . THR A 1 340 ? -26.247 -3.132 42.515 1.00 14.47 321 THR O N 1
ATOM 2479 C CA . THR A 1 340 ? -25.559 -4.223 43.190 1.00 15.73 321 THR O CA 1
ATOM 2480 C C . THR A 1 340 ? -24.246 -3.779 43.828 1.00 16.36 321 THR O C 1
ATOM 2481 O O . THR A 1 340 ? -23.909 -4.236 44.930 1.00 16.57 321 THR O O 1
ATOM 2485 N N . GLN A 1 341 ? -23.525 -2.891 43.157 1.00 15.16 322 GLN O N 1
ATOM 2486 C CA . GLN A 1 341 ? -22.296 -2.231 43.673 1.00 14.37 322 GLN O CA 1
ATOM 2487 C C . GLN A 1 341 ? -22.572 -1.352 44.901 1.00 16.44 322 GLN O C 1
ATOM 2488 O O . GLN A 1 341 ? -21.821 -1.439 45.912 1.00 16.60 322 GLN O O 1
ATOM 2494 N N . LEU A 1 342 ? -23.638 -0.568 44.810 1.00 15.87 323 LEU O N 1
ATOM 2495 C CA . LEU A 1 342 ? -24.025 0.270 45.926 1.00 16.84 323 LEU O CA 1
ATOM 2496 C C . LEU A 1 342 ? -24.287 -0.621 47.161 1.00 16.39 323 LEU O C 1
ATOM 2497 O O . LEU A 1 342 ? -23.851 -0.309 48.295 1.00 16.04 323 LEU O O 1
ATOM 2502 N N . ILE A 1 343 ? -24.978 -1.739 46.958 1.00 16.27 324 ILE O N 1
ATOM 2503 C CA . ILE A 1 343 ? -25.299 -2.650 48.062 1.00 17.16 324 ILE O CA 1
ATOM 2504 C C . ILE A 1 343 ? -24.065 -3.318 48.607 1.00 16.57 324 ILE O C 1
ATOM 2505 O O . ILE A 1 343 ? -23.924 -3.407 49.839 1.00 17.15 324 ILE O O 1
ATOM 2510 N N . ARG A 1 344 ? -23.131 -3.787 47.748 1.00 14.88 325 ARG O N 1
ATOM 2511 C CA . ARG A 1 344 ? -21.908 -4.352 48.322 1.00 16.87 325 ARG O CA 1
ATOM 2512 C C . ARG A 1 344 ? -21.169 -3.313 49.193 1.00 17.94 325 ARG O C 1
ATOM 2513 O O . ARG A 1 344 ? -20.650 -3.671 50.242 1.00 16.10 325 ARG O O 1
ATOM 2521 N N . THR A 1 345 ? -21.132 -2.071 48.735 1.00 16.37 326 THR O N 1
ATOM 2522 C CA . THR A 1 345 ? -20.472 -1.013 49.471 1.00 17.06 326 THR O CA 1
ATOM 2523 C C . THR A 1 345 ? -21.178 -0.787 50.792 1.00 15.12 326 THR O C 1
ATOM 2524 O O . THR A 1 345 ? -20.504 -0.693 51.892 1.00 16.61 326 THR O O 1
ATOM 2528 N N . LEU A 1 346 ? -22.471 -0.700 50.727 1.00 15.35 327 LEU O N 1
ATOM 2529 C CA . LEU A 1 346 ? -23.285 -0.519 51.935 1.00 16.14 327 LEU O CA 1
ATOM 2530 C C . LEU A 1 346 ? -23.067 -1.618 52.960 1.00 18.49 327 LEU O C 1
ATOM 2531 O O . LEU A 1 346 ? -22.924 -1.347 54.182 1.00 17.47 327 LEU O O 1
ATOM 2536 N N . GLU A 1 347 ? -23.041 -2.880 52.512 1.00 17.96 328 GLU O N 1
ATOM 2537 C CA . GLU A 1 347 ? -22.864 -3.995 53.460 1.00 18.30 328 GLU O CA 1
ATOM 2538 C C . GLU A 1 347 ? -21.499 -3.882 54.162 1.00 18.06 328 GLU O C 1
ATOM 2539 O O . GLU A 1 347 ? -21.428 -4.192 55.359 1.00 18.87 328 GLU O O 1
ATOM 2545 N N . LYS A 1 348 ? -20.447 -3.500 53.471 1.00 17.79 329 LYS O N 1
ATOM 2546 C CA . LYS A 1 348 ? -19.144 -3.391 54.094 1.00 16.64 329 LYS O CA 1
ATOM 2547 C C . LYS A 1 348 ? -19.124 -2.153 55.029 1.00 17.42 329 LYS O C 1
ATOM 2548 O O . LYS A 1 348 ? -18.634 -2.216 56.158 1.00 17.72 329 LYS O O 1
ATOM 2554 N N . PHE A 1 349 ? -19.685 -1.048 54.553 1.00 16.37 330 PHE O N 1
ATOM 2555 C CA . PHE A 1 349 ? -19.764 0.209 55.279 1.00 16.34 330 PHE O CA 1
ATOM 2556 C C . PHE A 1 349 ? -20.444 -0.040 56.620 1.00 16.08 330 PHE O C 1
ATOM 2557 O O . PHE A 1 349 ? -19.962 0.520 57.680 1.00 17.02 330 PHE O O 1
ATOM 2565 N N . ALA A 1 350 ? -21.508 -0.829 56.625 1.00 15.71 331 ALA O N 1
ATOM 2566 C CA . ALA A 1 350 ? -22.243 -1.144 57.846 1.00 18.09 331 ALA O CA 1
ATOM 2567 C C . ALA A 1 350 ? -21.384 -1.841 58.933 1.00 18.49 331 ALA O C 1
ATOM 2568 O O . ALA A 1 350 ? -21.720 -1.761 60.094 1.00 18.46 331 ALA O O 1
ATOM 2570 N N . LYS A 1 351 ? -20.360 -2.552 58.495 1.00 17.23 332 LYS O N 1
ATOM 2571 C CA . LYS A 1 351 ? -19.519 -3.350 59.433 1.00 21.04 332 LYS O CA 1
ATOM 2572 C C . LYS A 1 351 ? -18.317 -2.596 59.948 1.00 22.22 332 LYS O C 1
ATOM 2573 O O . LYS A 1 351 ? -17.671 -3.089 60.900 1.00 20.80 332 LYS O O 1
ATOM 2579 N N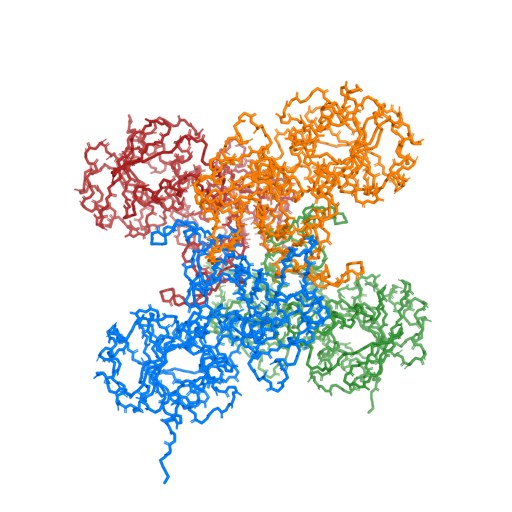 . LEU A 1 352 ? -17.968 -1.432 59.397 1.00 22.90 333 LEU O N 1
ATOM 2580 C CA . LEU A 1 352 ? -16.742 -0.687 59.828 1.00 22.39 333 LEU O CA 1
ATOM 2581 C C . LEU A 1 352 ? -16.782 0.166 61.128 1.00 26.24 333 LEU O C 1
ATOM 2582 O O . LEU A 1 352 ? -17.931 0.649 61.291 1.00 27.95 333 LEU O O 1
ATOM 2587 N N . MET B 1 20 ? -23.439 9.728 -20.742 1.00 43.85 1 MET P N 1
ATOM 2588 C CA . MET B 1 20 ? -24.503 8.748 -20.378 1.00 45.86 1 MET P CA 1
ATOM 2589 C C . MET B 1 20 ? -25.475 9.416 -19.438 1.00 43.90 1 MET P C 1
ATOM 2590 O O . MET B 1 20 ? -25.152 10.260 -18.598 1.00 42.85 1 MET P O 1
ATOM 2595 N N . SER B 1 21 ? -26.712 9.178 -19.705 1.00 33.40 2 SER P N 1
ATOM 2596 C CA . SER B 1 21 ? -27.672 9.802 -18.940 1.00 36.41 2 SER P CA 1
ATOM 2597 C C . SER B 1 21 ? -28.682 8.757 -18.495 1.00 28.41 2 SER P C 1
ATOM 2598 O O . SER B 1 21 ? -29.433 9.074 -17.617 1.00 31.89 2 SER P O 1
ATOM 2601 N N . LYS B 1 22 ? -28.665 7.522 -19.030 1.00 21.40 3 LYS P N 1
ATOM 2602 C CA . LYS B 1 22 ? -29.720 6.593 -18.683 1.00 19.68 3 LYS P CA 1
ATOM 2603 C C . LYS B 1 22 ? -29.196 5.619 -17.620 1.00 18.85 3 LYS P C 1
ATOM 2604 O O . LYS B 1 22 ? -28.137 4.986 -17.796 1.00 20.08 3 LYS P O 1
ATOM 2610 N N . VAL B 1 23 ? -29.961 5.518 -16.561 1.00 18.04 4 VAL P N 1
ATOM 2611 C CA . VAL B 1 23 ? -29.594 4.716 -15.402 1.00 18.59 4 VAL P CA 1
ATOM 2612 C C . VAL B 1 23 ? -30.614 3.639 -15.131 1.00 17.39 4 VAL P C 1
ATOM 2613 O O . VAL B 1 23 ? -31.829 3.840 -15.333 1.00 18.25 4 VAL P O 1
ATOM 2617 N N . GLY B 1 24 ? -30.094 2.530 -14.589 1.00 16.69 5 GLY P N 1
ATOM 2618 C CA . GLY B 1 24 ? -30.897 1.478 -14.034 1.00 16.48 5 GLY P CA 1
ATOM 2619 C C . GLY B 1 24 ? -30.590 1.301 -12.563 1.00 19.64 5 GLY P C 1
ATOM 2620 O O . GLY B 1 24 ? -29.406 1.526 -12.178 1.00 18.20 5 GLY P O 1
ATOM 2621 N N . ILE B 1 25 ? -31.621 0.997 -11.766 1.00 16.87 6 ILE P N 1
ATOM 2622 C CA . ILE B 1 25 ? -31.418 0.719 -10.329 1.00 18.51 6 ILE P CA 1
ATOM 2623 C C . ILE B 1 25 ? -31.652 -0.729 -10.076 1.00 18.53 6 ILE P C 1
ATOM 2624 O O . ILE B 1 25 ? -32.730 -1.250 -10.389 1.00 16.29 6 ILE P O 1
ATOM 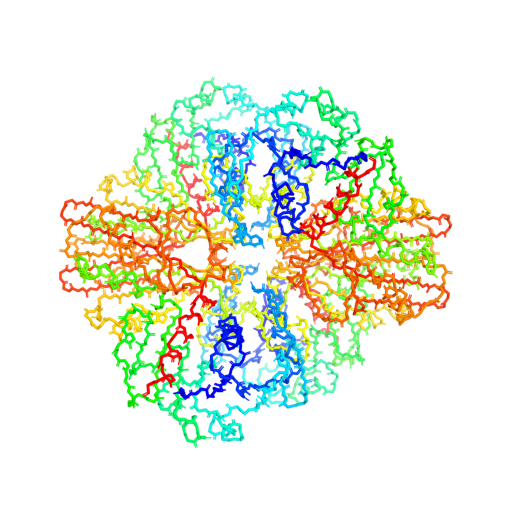2629 N N . ASN B 1 26 ? -30.655 -1.428 -9.562 1.00 16.53 7 ASN P N 1
ATOM 2630 C CA . ASN B 1 26 ? -30.876 -2.800 -9.138 1.00 15.74 7 ASN P CA 1
ATOM 2631 C C . ASN B 1 26 ? -31.129 -2.792 -7.645 1.00 16.90 7 ASN P C 1
ATOM 2632 O O . ASN B 1 26 ? -30.221 -2.446 -6.880 1.00 18.37 7 ASN P O 1
ATOM 2637 N N . GLY B 1 27 ? -32.326 -3.198 -7.207 1.00 16.76 8 GLY P N 1
ATOM 2638 C CA . GLY B 1 27 ? -32.686 -3.099 -5.801 1.00 20.09 8 GLY P CA 1
ATOM 2639 C C . GLY B 1 27 ? -33.397 -1.787 -5.424 1.00 20.04 8 GLY P C 1
ATOM 2640 O O . GLY B 1 27 ? -32.729 -0.753 -5.175 1.00 22.59 8 GLY P O 1
ATOM 2641 N N . PHE B 1 28 ? -34.715 -1.849 -5.217 1.00 19.57 9 PHE P N 1
ATOM 2642 C CA . PHE B 1 28 ? -35.499 -0.649 -4.912 1.00 17.72 9 PHE P CA 1
ATOM 2643 C C . PHE B 1 28 ? -35.886 -0.670 -3.427 1.00 18.46 9 PHE P C 1
ATOM 2644 O O . PHE B 1 28 ? -37.051 -0.515 -3.026 1.00 17.34 9 PHE P O 1
ATOM 2652 N N . GLY B 1 29 ? -34.870 -0.939 -2.605 1.00 20.26 10 GLY P N 1
ATOM 2653 C CA . GLY B 1 29 ? -34.948 -0.775 -1.165 1.00 18.45 10 GLY P CA 1
ATOM 2654 C C . GLY B 1 29 ? -34.726 0.621 -0.683 1.00 20.57 10 GLY P C 1
ATOM 2655 O O . GLY B 1 29 ? -34.986 1.634 -1.382 1.00 19.24 10 GLY P O 1
ATOM 2656 N N . ARG B 1 30 ? -34.289 0.756 0.576 1.00 17.66 11 ARG P N 1
ATOM 2657 C CA . ARG B 1 30 ? -34.134 2.078 1.145 1.00 19.25 11 ARG P CA 1
ATOM 2658 C C . ARG B 1 30 ? -33.235 2.960 0.240 1.00 19.52 11 ARG P C 1
ATOM 2659 O O . ARG B 1 30 ? -33.633 4.099 -0.166 1.00 18.29 11 ARG P O 1
ATOM 2667 N N . ILE B 1 31 ? -32.062 2.463 -0.069 1.00 18.18 12 ILE P N 1
ATOM 2668 C CA . ILE B 1 31 ? -31.128 3.239 -0.890 1.00 18.21 12 ILE P CA 1
ATOM 2669 C C . ILE B 1 31 ? -31.661 3.499 -2.301 1.00 19.22 12 ILE P C 1
ATOM 2670 O O . ILE B 1 31 ? -31.695 4.647 -2.785 1.00 17.73 12 ILE P O 1
ATOM 2675 N N . GLY B 1 32 ? -32.174 2.466 -2.977 1.00 18.46 13 GLY P N 1
ATOM 2676 C CA . GLY B 1 32 ? -32.705 2.658 -4.302 1.00 19.97 13 GLY P CA 1
ATOM 2677 C C . GLY B 1 32 ? -33.821 3.657 -4.444 1.00 17.76 13 GLY P C 1
ATOM 2678 O O . GLY B 1 32 ? -33.835 4.455 -5.366 1.00 17.58 13 GLY P O 1
ATOM 2679 N N . ARG B 1 33 ? -34.798 3.644 -3.500 1.00 16.73 14 ARG P N 1
ATOM 2680 C CA . ARG B 1 33 ? -35.838 4.609 -3.536 1.00 15.13 14 ARG P CA 1
ATOM 2681 C C . ARG B 1 33 ? -35.367 5.992 -3.252 1.00 16.46 14 ARG P C 1
ATOM 2682 O O . ARG B 1 33 ? -35.842 6.941 -3.880 1.00 19.40 14 ARG P O 1
ATOM 2690 N N . LEU B 1 34 ? -34.413 6.157 -2.346 1.00 15.10 15 LEU P N 1
ATOM 2691 C CA . LEU B 1 34 ? -33.950 7.468 -2.051 1.00 15.82 15 LEU P CA 1
ATOM 2692 C C . LEU B 1 34 ? -33.047 7.983 -3.171 1.00 15.83 15 LEU P C 1
ATOM 2693 O O . LEU B 1 34 ? -33.011 9.189 -3.374 1.00 17.63 15 LEU P O 1
ATOM 2698 N N . VAL B 1 35 ? -32.349 7.100 -3.889 1.00 17.00 16 VAL P N 1
ATOM 2699 C CA . VAL B 1 35 ? -31.592 7.514 -5.127 1.00 18.61 16 VAL P CA 1
ATOM 2700 C C . VAL B 1 35 ? -32.553 8.212 -6.103 1.00 20.10 16 VAL P C 1
ATOM 2701 O O . VAL B 1 35 ? -32.250 9.274 -6.632 1.00 20.65 16 VAL P O 1
ATOM 2705 N N . LEU B 1 36 ? -33.716 7.602 -6.329 1.00 18.73 17 LEU P N 1
ATOM 2706 C CA . LEU B 1 36 ? -34.703 8.198 -7.227 1.00 20.10 17 LEU P CA 1
ATOM 2707 C C . LEU B 1 36 ? -35.203 9.533 -6.673 1.00 20.00 17 LEU P C 1
ATOM 2708 O O . LEU B 1 36 ? -35.259 10.572 -7.396 1.00 19.57 17 LEU P O 1
ATOM 2713 N N . ARG B 1 37 ? -35.513 9.549 -5.371 1.00 17.89 18 ARG P N 1
ATOM 2714 C CA . ARG B 1 37 ? -35.964 10.763 -4.749 1.00 18.97 18 ARG P CA 1
ATOM 2715 C C . ARG B 1 37 ? -34.963 11.928 -4.890 1.00 20.26 18 ARG P C 1
ATOM 2716 O O . ARG B 1 37 ? -35.309 13.075 -5.240 1.00 20.57 18 ARG P O 1
ATOM 2724 N N . ARG B 1 38 ? -33.691 11.631 -4.643 1.00 18.16 19 ARG P N 1
ATOM 2725 C CA . ARG B 1 38 ? -32.693 12.682 -4.729 1.00 18.25 19 ARG P CA 1
ATOM 2726 C C . ARG B 1 38 ? -32.426 13.171 -6.171 1.00 17.96 19 ARG P C 1
ATOM 2727 O O . ARG B 1 38 ? -32.242 14.377 -6.386 1.00 18.81 19 ARG P O 1
ATOM 2735 N N . LEU B 1 39 ? -32.453 12.249 -7.114 1.00 19.21 20 LEU P N 1
ATOM 2736 C CA . LEU B 1 39 ? -32.307 12.598 -8.512 1.00 18.25 20 LEU P CA 1
ATOM 2737 C C . LEU B 1 39 ? -33.382 13.562 -8.968 1.00 21.48 20 LEU P C 1
ATOM 2738 O O . LEU B 1 39 ? -33.087 14.562 -9.655 1.00 22.07 20 LEU P O 1
ATOM 2743 N N . LEU B 1 40 ? -34.624 13.306 -8.581 1.00 21.48 21 LEU P N 1
ATOM 2744 C CA . LEU B 1 40 ? -35.709 14.241 -8.885 1.00 24.04 21 LEU P CA 1
ATOM 2745 C C . LEU B 1 40 ? -35.551 15.544 -8.138 1.00 25.22 21 LEU P C 1
ATOM 2746 O O . LEU B 1 40 ? -35.880 16.624 -8.664 1.00 23.06 21 LEU P O 1
ATOM 2751 N N . GLU B 1 41 ? -35.085 15.476 -6.892 1.00 21.16 22 GLU P N 1
ATOM 2752 C CA . GLU B 1 41 ? -34.940 16.710 -6.082 1.00 21.68 22 GLU P CA 1
ATOM 2753 C C . GLU B 1 41 ? -33.942 17.684 -6.706 1.00 25.08 22 GLU P C 1
ATOM 2754 O O . GLU B 1 41 ? -34.172 18.923 -6.690 1.00 24.38 22 GLU P O 1
ATOM 2760 N N . VAL B 1 42 ? -32.830 17.178 -7.201 1.00 23.28 23 VAL P N 1
ATOM 2761 C CA . VAL B 1 42 ? -31.799 18.052 -7.772 1.00 25.83 23 VAL P CA 1
ATOM 2762 C C . VAL B 1 42 ? -32.009 18.408 -9.254 1.00 27.06 23 VAL P C 1
ATOM 2763 O O . VAL B 1 42 ? -31.152 18.992 -9.906 1.00 24.92 23 VAL P O 1
ATOM 2767 N N . LYS B 1 43 ? -33.093 17.912 -9.779 1.00 26.31 24 LYS P N 1
ATOM 2768 C CA . LYS B 1 43 ? -33.506 18.057 -11.156 1.00 31.21 24 LYS P CA 1
ATOM 2769 C C . LYS B 1 43 ? -32.359 17.585 -12.012 1.00 31.30 24 LYS P C 1
ATOM 2770 O O . LYS B 1 43 ? -31.915 18.247 -12.948 1.00 27.39 24 LYS P O 1
ATOM 2776 N N . SER B 1 44 ? -31.850 16.390 -11.699 1.00 30.55 25 SER P N 1
ATOM 2777 C CA . SER B 1 44 ? -30.748 15.841 -12.500 1.00 29.56 25 SER P CA 1
ATOM 2778 C C . SER B 1 44 ? -31.161 15.605 -13.965 1.00 28.11 25 SER P C 1
ATOM 2779 O O . SER B 1 44 ? -32.326 15.320 -14.252 1.00 27.37 25 SER P O 1
ATOM 2782 N N . ASN B 1 45 ? -30.223 15.777 -14.880 1.00 28.86 26 ASN P N 1
ATOM 2783 C CA . ASN B 1 45 ? -30.446 15.370 -16.249 1.00 34.15 26 ASN P CA 1
ATOM 2784 C C . ASN B 1 45 ? -30.329 13.809 -16.383 1.00 33.30 26 ASN P C 1
ATOM 2785 O O . ASN B 1 45 ? -30.763 13.281 -17.375 1.00 31.87 26 ASN P O 1
ATOM 2790 N N . ILE B 1 46 ? -29.760 13.098 -15.403 1.00 29.31 27 ILE P N 1
ATOM 2791 C CA . ILE B 1 46 ? -29.857 11.612 -15.415 1.00 26.23 27 ILE P CA 1
ATOM 2792 C C . ILE B 1 46 ? -31.296 11.174 -15.487 1.00 24.91 27 ILE P C 1
ATOM 2793 O O . ILE B 1 46 ? -32.182 11.690 -14.853 1.00 25.26 27 ILE P O 1
ATOM 2798 N N . ASP B 1 47 ? -31.501 10.153 -16.274 1.00 24.78 28 ASP P N 1
ATOM 2799 C CA . ASP B 1 47 ? -32.810 9.634 -16.504 1.00 28.69 28 ASP P CA 1
ATOM 2800 C C . ASP B 1 47 ? -32.809 8.167 -15.980 1.00 23.11 28 ASP P C 1
ATOM 2801 O O . ASP B 1 47 ? -32.167 7.338 -16.572 1.00 23.73 28 ASP P O 1
ATOM 2806 N N . VAL B 1 48 ? -33.603 7.882 -14.951 1.00 21.79 29 VAL P N 1
ATOM 2807 C CA . VAL B 1 48 ? -33.769 6.517 -14.496 1.00 19.44 29 VAL P CA 1
ATOM 2808 C C . VAL B 1 48 ? -34.802 5.841 -15.419 1.00 21.22 29 VAL P C 1
ATOM 2809 O O . VAL B 1 48 ? -35.990 6.210 -15.387 1.00 20.36 29 VAL P O 1
ATOM 2813 N N . VAL B 1 49 ? -34.366 4.859 -16.172 1.00 19.57 30 VAL P N 1
ATOM 2814 C CA . VAL B 1 49 ? -35.210 4.208 -17.178 1.00 19.77 30 VAL P CA 1
ATOM 2815 C C . VAL B 1 49 ? -35.746 2.843 -16.737 1.00 19.05 30 VAL P C 1
ATOM 2816 O O . VAL B 1 49 ? -36.711 2.346 -17.323 1.00 18.57 30 VAL P O 1
ATOM 2820 N N . ALA B 1 50 ? -35.108 2.223 -15.728 1.00 17.35 31 ALA P N 1
ATOM 2821 C CA . ALA B 1 50 ? -35.459 0.893 -15.363 1.00 16.47 31 ALA P CA 1
ATOM 2822 C C . ALA B 1 50 ? -35.036 0.606 -13.915 1.00 17.42 31 ALA P C 1
ATOM 2823 O O . ALA B 1 50 ? -33.998 1.126 -13.466 1.00 17.11 31 ALA P O 1
ATOM 2825 N N . ILE B 1 51 ? -35.793 -0.278 -13.307 1.00 17.15 32 ILE P N 1
ATOM 2826 C CA . ILE B 1 51 ? -35.518 -0.797 -11.947 1.00 17.31 32 ILE P CA 1
ATOM 2827 C C . ILE B 1 51 ? -35.631 -2.297 -12.036 1.00 18.00 32 ILE P C 1
ATOM 2828 O O . ILE B 1 51 ? -36.540 -2.828 -12.683 1.00 17.84 32 ILE P O 1
ATOM 2833 N N . ASN B 1 52 ? -34.764 -3.015 -11.345 1.00 18.50 33 ASN P N 1
ATOM 2834 C CA . ASN B 1 52 ? -34.901 -4.458 -11.214 1.00 17.21 33 ASN P CA 1
ATOM 2835 C C . ASN B 1 52 ? -35.119 -4.804 -9.707 1.00 19.90 33 ASN P C 1
ATOM 2836 O O . ASN B 1 52 ? -34.394 -4.287 -8.845 1.00 19.58 33 ASN P O 1
ATOM 2841 N N . ASP B 1 53 ? -36.225 -5.492 -9.393 1.00 19.60 34 ASP P N 1
ATOM 2842 C CA . ASP B 1 53 ? -36.574 -5.845 -8.001 1.00 21.38 34 ASP P CA 1
ATOM 2843 C C . ASP B 1 53 ? -37.596 -6.994 -8.148 1.00 22.25 34 ASP P C 1
ATOM 2844 O O . ASP B 1 53 ? -38.509 -6.943 -9.093 1.00 22.10 34 ASP P O 1
ATOM 2849 N N . LEU B 1 54 ? -37.603 -7.916 -7.198 1.00 23.88 35 LEU P N 1
ATOM 2850 C CA . LEU B 1 54 ? -38.589 -9.051 -7.235 1.00 25.65 35 LEU P CA 1
ATOM 2851 C C . LEU B 1 54 ? -40.005 -8.712 -6.818 1.00 25.21 35 LEU P C 1
ATOM 2852 O O . LEU B 1 54 ? -40.937 -9.453 -7.101 1.00 28.90 35 LEU P O 1
ATOM 2857 N N . THR B 1 55 ? -40.207 -7.566 -6.220 1.00 21.03 36 THR P N 1
ATOM 2858 C CA . THR B 1 55 ? -41.514 -7.161 -5.755 1.00 21.40 36 THR P CA 1
ATOM 2859 C C . THR B 1 55 ? -42.405 -6.531 -6.818 1.00 22.37 36 THR P C 1
ATOM 2860 O O . THR B 1 55 ? -41.915 -5.883 -7.724 1.00 25.98 36 THR P O 1
ATOM 2864 N N . SER B 1 56 ? -43.723 -6.672 -6.684 1.00 20.62 37 SER P N 1
ATOM 2865 C CA . SER B 1 56 ? -44.643 -6.049 -7.649 1.00 21.43 37 SER P CA 1
ATOM 2866 C C . SER B 1 56 ? -44.486 -4.551 -7.756 1.00 20.65 37 SER P C 1
ATOM 2867 O O . SER B 1 56 ? -44.284 -3.917 -6.742 1.00 22.64 37 SER P O 1
ATOM 2870 N N . PRO B 1 57 ? -44.747 -3.958 -8.928 1.00 20.53 38 PRO P N 1
ATOM 2871 C CA . PRO B 1 57 ? -44.894 -2.526 -8.985 1.00 21.46 38 PRO P CA 1
ATOM 2872 C C . PRO B 1 57 ? -45.902 -1.873 -8.014 1.00 19.80 38 PRO P C 1
ATOM 2873 O O . PRO B 1 57 ? -45.608 -0.761 -7.452 1.00 19.43 38 PRO P O 1
ATOM 2877 N N . LYS B 1 58 ? -47.023 -2.540 -7.768 1.00 20.84 39 LYS P N 1
ATOM 2878 C CA . LYS B 1 58 ? -47.969 -2.051 -6.780 1.00 20.12 39 LYS P CA 1
ATOM 2879 C C . LYS B 1 58 ? -47.320 -1.756 -5.442 1.00 18.64 39 LYS P C 1
ATOM 2880 O O . LYS B 1 58 ? -47.478 -0.668 -4.861 1.00 18.85 39 LYS P O 1
ATOM 2886 N N . ILE B 1 59 ? -46.573 -2.725 -4.937 1.00 18.61 40 ILE P N 1
ATOM 2887 C CA . ILE B 1 59 ? -45.914 -2.563 -3.662 1.00 20.22 40 ILE P CA 1
ATOM 2888 C C . ILE B 1 59 ? -44.753 -1.594 -3.686 1.00 17.62 40 ILE P C 1
ATOM 2889 O O . ILE B 1 59 ? -44.589 -0.792 -2.804 1.00 18.03 40 ILE P O 1
ATOM 2894 N N . LEU B 1 60 ? -44.003 -1.598 -4.743 1.00 20.00 41 LEU P N 1
ATOM 2895 C CA . LEU B 1 60 ? -42.931 -0.617 -4.882 1.00 19.51 41 LEU P CA 1
ATOM 2896 C C . LEU B 1 60 ? -43.499 0.762 -4.954 1.00 20.20 41 LEU P C 1
ATOM 2897 O O . LEU B 1 60 ? -42.931 1.686 -4.377 1.00 18.08 41 LEU P O 1
ATOM 2902 N N . ALA B 1 61 ? -44.650 0.953 -5.623 1.00 17.88 42 ALA P N 1
ATOM 2903 C CA . ALA B 1 61 ? -45.233 2.305 -5.714 1.00 19.09 42 ALA P CA 1
ATOM 2904 C C . ALA B 1 61 ? -45.716 2.777 -4.349 1.00 16.79 42 ALA P C 1
ATOM 2905 O O . ALA B 1 61 ? -45.552 3.913 -3.994 1.00 17.79 42 ALA P O 1
ATOM 2907 N N . TYR B 1 62 ? -46.275 1.880 -3.591 1.00 16.83 43 TYR P N 1
ATOM 2908 C CA . TYR B 1 62 ? -46.747 2.205 -2.250 1.00 17.57 43 TYR P CA 1
ATOM 2909 C C . TYR B 1 62 ? -45.551 2.621 -1.344 1.00 17.58 43 TYR P C 1
ATOM 2910 O O . TYR B 1 62 ? -45.640 3.627 -0.658 1.00 16.83 43 TYR P O 1
ATOM 2919 N N . LEU B 1 63 ? -44.460 1.880 -1.428 1.00 17.79 44 LEU P N 1
ATOM 2920 C CA . LEU B 1 63 ? -43.233 2.215 -0.610 1.00 18.08 44 LEU P CA 1
ATOM 2921 C C . LEU B 1 63 ? -42.533 3.504 -1.073 1.00 17.82 44 LEU P C 1
ATOM 2922 O O . LEU B 1 63 ? -42.011 4.256 -0.288 1.00 19.03 44 LEU P O 1
ATOM 2927 N N . LEU B 1 64 ? -42.647 3.798 -2.379 1.00 16.65 45 LEU P N 1
ATOM 2928 C CA . LEU B 1 64 ? -42.114 5.062 -2.872 1.00 17.06 45 LEU P CA 1
ATOM 2929 C C . LEU B 1 64 ? -42.944 6.200 -2.421 1.00 16.56 45 LEU P C 1
ATOM 2930 O O . LEU B 1 64 ? -42.427 7.221 -2.053 1.00 16.31 45 LEU P O 1
ATOM 2935 N N . LYS B 1 65 ? -44.262 6.043 -2.426 1.00 17.53 46 LYS P N 1
ATOM 2936 C CA . LYS B 1 65 ? -45.126 7.106 -2.016 1.00 17.65 46 LYS P CA 1
ATOM 2937 C C . LYS B 1 65 ? -45.097 7.486 -0.569 1.00 18.14 46 LYS P C 1
ATOM 2938 O O . LYS B 1 65 ? -45.224 8.680 -0.229 1.00 18.65 46 LYS P O 1
ATOM 2944 N N . HIS B 1 66 ? -44.918 6.486 0.284 1.00 16.63 47 HIS P N 1
ATOM 2945 C CA . HIS B 1 66 ? -45.088 6.648 1.733 1.00 18.17 47 HIS P CA 1
ATOM 2946 C C . HIS B 1 66 ? -43.779 6.180 2.389 1.00 18.45 47 HIS P C 1
ATOM 2947 O O . HIS B 1 66 ? -43.451 4.994 2.323 1.00 22.32 47 HIS P O 1
ATOM 2954 N N . ASP B 1 67 ? -43.110 7.106 3.070 1.00 18.07 48 ASP P N 1
ATOM 2955 C CA . ASP B 1 67 ? -41.818 6.827 3.668 1.00 18.18 48 ASP P CA 1
ATOM 2956 C C . ASP B 1 67 ? -41.819 7.201 5.107 1.00 16.67 48 ASP P C 1
ATOM 2957 O O . ASP B 1 67 ? -42.075 8.350 5.466 1.00 17.40 48 ASP P O 1
ATOM 2962 N N . SER B 1 68 ? -41.528 6.220 5.960 1.00 15.70 49 SER P N 1
ATOM 2963 C CA . SER B 1 68 ? -41.563 6.479 7.405 1.00 16.15 49 SER P CA 1
ATOM 2964 C C . SER B 1 68 ? -40.475 7.442 7.902 1.00 17.56 49 SER P C 1
ATOM 2965 O O . SER B 1 68 ? -40.637 8.002 8.960 1.00 19.17 49 SER P O 1
ATOM 2968 N N . ASN B 1 69 ? -39.405 7.613 7.160 1.00 16.85 50 ASN P N 1
ATOM 2969 C CA . ASN B 1 69 ? -38.344 8.472 7.547 1.00 17.87 50 ASN P CA 1
ATOM 2970 C C . ASN B 1 69 ? -38.395 9.811 6.902 1.00 18.53 50 ASN P C 1
ATOM 2971 O O . ASN B 1 69 ? -38.048 10.796 7.554 1.00 18.73 50 ASN P O 1
ATOM 2976 N N . TYR B 1 70 ? -38.877 9.896 5.651 1.00 17.77 51 TYR P N 1
ATOM 2977 C CA . TYR B 1 70 ? -38.765 11.157 4.909 1.00 17.46 51 TYR P CA 1
ATOM 2978 C C . TYR B 1 70 ? -40.104 11.722 4.482 1.00 20.13 51 TYR P C 1
ATOM 2979 O O . TYR B 1 70 ? -40.115 12.772 3.798 1.00 20.93 51 TYR P O 1
ATOM 2988 N N . GLY B 1 71 ? -41.180 11.039 4.825 1.00 18.37 52 GLY P N 1
ATOM 2989 C CA . GLY B 1 71 ? -42.517 11.550 4.499 1.00 20.48 52 GLY P CA 1
ATOM 2990 C C . GLY B 1 71 ? -42.941 11.328 3.067 1.00 19.17 52 GLY P C 1
ATOM 2991 O O . GLY B 1 71 ? -42.329 10.575 2.314 1.00 18.30 52 GLY P O 1
ATOM 2992 N N . PRO B 1 72 ? -44.065 11.963 2.685 1.00 21.34 53 PRO P N 1
ATOM 2993 C CA . PRO B 1 72 ? -44.699 11.667 1.395 1.00 20.55 53 PRO P CA 1
ATOM 2994 C C . PRO B 1 72 ? -43.768 12.041 0.285 1.00 20.23 53 PRO P C 1
ATOM 2995 O O . PRO B 1 72 ? -43.065 13.115 0.375 1.00 19.89 53 PRO P O 1
ATOM 2999 N N . PHE B 1 73 ? -43.806 11.259 -0.792 1.00 21.50 54 PHE P N 1
ATOM 3000 C CA . PHE B 1 73 ? -42.922 11.473 -1.909 1.00 19.43 54 PHE P CA 1
ATOM 3001 C C . PHE B 1 73 ? -43.386 12.791 -2.548 1.00 21.55 54 PHE P C 1
ATOM 3002 O O . PHE B 1 73 ? -44.597 13.002 -2.679 1.00 22.89 54 PHE P O 1
ATOM 3010 N N . PRO B 1 74 ? -42.451 13.642 -2.944 1.00 19.90 55 PRO P N 1
ATOM 3011 C CA . PRO B 1 74 ? -42.853 14.960 -3.460 1.00 23.14 55 PRO P CA 1
ATOM 3012 C C . PRO B 1 74 ? -43.422 14.972 -4.900 1.00 23.80 55 PRO P C 1
ATOM 3013 O O . PRO B 1 74 ? -43.797 16.051 -5.344 1.00 23.16 55 PRO P O 1
ATOM 3017 N N . TRP B 1 75 ? -43.452 13.838 -5.612 1.00 21.58 56 TRP P N 1
ATOM 3018 C CA . TRP B 1 75 ? -43.946 13.754 -7.027 1.00 22.13 56 TRP P CA 1
ATOM 3019 C C . TRP B 1 75 ? -45.027 12.727 -7.096 1.00 23.99 56 TRP P C 1
ATOM 3020 O O . TRP B 1 75 ? -45.176 11.868 -6.193 1.00 21.99 56 TRP P O 1
ATOM 3031 N N . SER B 1 76 ? -45.828 12.787 -8.171 1.00 23.50 57 SER P N 1
ATOM 3032 C CA . SER B 1 76 ? -46.789 11.756 -8.417 1.00 20.44 57 SER P CA 1
ATOM 3033 C C . SER B 1 76 ? -46.166 10.370 -8.569 1.00 19.45 57 SER P C 1
ATOM 3034 O O . SER B 1 76 ? -45.112 10.214 -9.177 1.00 21.28 57 SER P O 1
ATOM 3037 N N . VAL B 1 77 ? -46.895 9.401 -8.085 1.00 23.03 58 VAL P N 1
ATOM 3038 C CA . VAL B 1 77 ? -46.537 7.971 -8.207 1.00 22.36 58 VAL P CA 1
ATOM 3039 C C . VAL B 1 77 ? -47.726 7.158 -8.644 1.00 22.99 58 VAL P C 1
ATOM 3040 O O . VAL B 1 77 ? -48.728 7.153 -7.977 1.00 20.78 58 VAL P O 1
ATOM 3044 N N . ASP B 1 78 ? -47.595 6.394 -9.713 1.00 20.75 59 ASP P N 1
ATOM 3045 C CA . ASP B 1 78 ? -48.574 5.444 -10.123 1.00 23.76 59 ASP P CA 1
ATOM 3046 C C . ASP B 1 78 ? -47.832 4.233 -10.661 1.00 22.70 59 ASP P C 1
ATOM 3047 O O . ASP B 1 78 ? -46.586 4.227 -10.691 1.00 22.35 59 ASP P O 1
ATOM 3052 N N . PHE B 1 79 ? -48.560 3.198 -11.087 1.00 20.24 60 PHE P N 1
ATOM 3053 C CA . PHE B 1 79 ? -47.931 1.961 -11.554 1.00 19.39 60 PHE P CA 1
ATOM 3054 C C . PHE B 1 79 ? -48.811 1.246 -12.543 1.00 24.58 60 PHE P C 1
ATOM 3055 O O . PHE B 1 79 ? -50.026 1.563 -12.622 1.00 25.01 60 PHE P O 1
ATOM 3063 N N . THR B 1 80 ? -48.180 0.345 -13.299 1.00 22.92 61 THR P N 1
ATOM 3064 C CA . THR B 1 80 ? -48.853 -0.684 -14.106 1.00 23.87 61 THR P CA 1
ATOM 3065 C C . THR B 1 80 ? -48.275 -2.041 -13.747 1.00 24.87 61 THR P C 1
ATOM 3066 O O . THR B 1 80 ? -47.389 -2.138 -12.854 1.00 23.30 61 THR P O 1
ATOM 3070 N N . GLU B 1 81 ? -48.752 -3.124 -14.394 1.00 26.98 62 GLU P N 1
ATOM 3071 C CA . GLU B 1 81 ? -48.283 -4.433 -14.046 1.00 26.55 62 GLU P CA 1
ATOM 3072 C C . GLU B 1 81 ? -46.738 -4.593 -14.174 1.00 23.03 62 GLU P C 1
ATOM 3073 O O . GLU B 1 81 ? -46.175 -5.482 -13.579 1.00 26.04 62 GLU P O 1
ATOM 3079 N N . ASP B 1 82 ? -46.108 -3.744 -14.963 1.00 23.31 63 ASP P N 1
ATOM 3080 C CA . ASP B 1 82 ? -44.678 -3.878 -15.226 1.00 23.93 63 ASP P CA 1
ATOM 3081 C C . ASP B 1 82 ? -43.906 -2.577 -15.212 1.00 21.42 63 ASP P C 1
ATOM 3082 O O . ASP B 1 82 ? -42.816 -2.514 -15.785 1.00 20.16 63 ASP P O 1
ATOM 3087 N N . SER B 1 83 ? -44.437 -1.551 -14.569 1.00 19.42 64 SER P N 1
ATOM 3088 C CA . SER B 1 83 ? -43.778 -0.268 -14.584 1.00 19.89 64 SER P CA 1
ATOM 3089 C C . SER B 1 83 ? -44.202 0.573 -13.353 1.00 18.51 64 SER P C 1
ATOM 3090 O O . SER B 1 83 ? -45.276 0.386 -12.795 1.00 19.58 64 SER P O 1
ATOM 3093 N N . LEU B 1 84 ? -43.368 1.567 -13.028 1.00 18.16 65 LEU P N 1
ATOM 3094 C CA . LEU B 1 84 ? -43.755 2.677 -12.193 1.00 17.36 65 LEU P CA 1
ATOM 3095 C C . LEU B 1 84 ? -43.876 3.927 -13.067 1.00 21.09 65 LEU P C 1
ATOM 3096 O O . LEU B 1 84 ? -43.259 4.010 -14.073 1.00 22.66 65 LEU P O 1
ATOM 3101 N N . ILE B 1 85 ? -44.786 4.814 -12.713 1.00 20.65 66 ILE P N 1
ATOM 3102 C CA . ILE B 1 85 ? -44.957 6.070 -13.393 1.00 20.92 66 ILE P CA 1
ATOM 3103 C C . ILE B 1 85 ? -44.719 7.130 -12.292 1.00 20.56 66 ILE P C 1
ATOM 3104 O O . ILE B 1 85 ? -45.531 7.262 -11.368 1.00 20.81 66 ILE P O 1
ATOM 3109 N N . VAL B 1 86 ? -43.616 7.846 -12.466 1.00 18.82 67 VAL P N 1
ATOM 3110 C CA . VAL B 1 86 ? -43.080 8.787 -11.499 1.00 19.67 67 VAL P CA 1
ATOM 3111 C C . VAL B 1 86 ? -42.979 10.165 -12.083 1.00 19.16 67 VAL P C 1
ATOM 3112 O O . VAL B 1 86 ? -42.205 10.394 -13.013 1.00 20.22 67 VAL P O 1
ATOM 3116 N N . ASP B 1 87 ? -43.710 11.106 -11.495 1.00 21.36 68 ASP P N 1
ATOM 3117 C CA . ASP B 1 87 ? -43.793 12.456 -12.010 1.00 22.95 68 ASP P CA 1
ATOM 3118 C C . ASP B 1 87 ? -44.130 12.417 -13.521 1.00 24.23 68 ASP P C 1
ATOM 3119 O O . ASP B 1 87 ? -43.576 13.193 -14.309 1.00 25.40 68 ASP P O 1
ATOM 3124 N N . GLY B 1 88 ? -45.024 11.545 -13.885 1.00 24.75 69 GLY P N 1
ATOM 3125 C CA . GLY B 1 88 ? -45.474 11.361 -15.252 1.00 26.21 69 GLY P CA 1
ATOM 3126 C C . GLY B 1 88 ? -44.608 10.485 -16.133 1.00 28.72 69 GLY P C 1
ATOM 3127 O O . GLY B 1 88 ? -45.041 10.150 -17.279 1.00 29.40 69 GLY P O 1
ATOM 3128 N N . LYS B 1 89 ? -43.433 10.063 -15.670 1.00 23.76 70 LYS P N 1
ATOM 3129 C CA . LYS B 1 89 ? -42.477 9.354 -16.517 1.00 25.45 70 LYS P CA 1
ATOM 3130 C C . LYS B 1 89 ? -42.474 7.871 -16.203 1.00 25.05 70 LYS P C 1
ATOM 3131 O O . LYS B 1 89 ? -42.390 7.508 -15.038 1.00 20.09 70 LYS P O 1
ATOM 3137 N N A SER B 1 90 ? -42.598 7.011 -17.222 0.50 23.95 71 SER P N 1
ATOM 3138 N N B SER B 1 90 ? -42.517 7.040 -17.245 0.50 24.57 71 SER P N 1
ATOM 3139 C CA A SER B 1 90 ? -42.573 5.557 -17.011 0.50 22.48 71 SER P CA 1
ATOM 3140 C CA B SER B 1 90 ? -42.494 5.595 -17.102 0.50 23.52 71 SER P CA 1
ATOM 3141 C C A SER B 1 90 ? -41.157 5.035 -16.807 0.50 21.76 71 SER P C 1
ATOM 3142 C C B SER B 1 90 ? -41.111 5.084 -16.777 0.50 22.43 71 SER P C 1
ATOM 3143 O O A SER B 1 90 ? -40.206 5.418 -17.506 0.50 21.58 71 SER P O 1
ATOM 3144 O O B SER B 1 90 ? -40.121 5.532 -17.375 0.50 22.14 71 SER P O 1
ATOM 3149 N N . ILE B 1 91 ? -41.046 4.154 -15.842 1.00 19.66 72 ILE P N 1
ATOM 3150 C CA . ILE B 1 91 ? -39.820 3.472 -15.497 1.00 19.55 72 ILE P CA 1
ATOM 3151 C C . ILE B 1 91 ? -40.157 1.981 -15.553 1.00 18.17 72 ILE P C 1
ATOM 3152 O O . ILE B 1 91 ? -41.077 1.525 -14.859 1.00 18.60 72 ILE P O 1
ATOM 3157 N N . ALA B 1 92 ? -39.466 1.227 -16.380 1.00 17.65 73 ALA P N 1
ATOM 3158 C CA . ALA B 1 92 ? -39.684 -0.193 -16.459 1.00 18.05 73 ALA P CA 1
ATOM 3159 C C . ALA B 1 92 ? -39.260 -0.915 -15.195 1.00 19.84 73 ALA P C 1
ATOM 3160 O O . ALA B 1 92 ? -38.244 -0.501 -14.652 1.00 18.15 73 ALA P O 1
ATOM 3162 N N . VAL B 1 93 ? -40.010 -1.929 -14.769 1.00 18.40 74 VAL P N 1
ATOM 3163 C CA . VAL B 1 93 ? -39.649 -2.745 -13.628 1.00 18.39 74 VAL P CA 1
ATOM 3164 C C . VAL B 1 93 ? -39.514 -4.205 -14.028 1.00 19.50 74 VAL P C 1
ATOM 3165 O O . VAL B 1 93 ? -40.453 -4.864 -14.492 1.00 17.66 74 VAL P O 1
ATOM 3169 N N . TYR B 1 94 ? -38.306 -4.712 -13.935 1.00 18.29 75 TYR P N 1
ATOM 3170 C CA . TYR B 1 94 ? -38.000 -6.083 -14.242 1.00 18.30 75 TYR P CA 1
ATOM 3171 C C . TYR B 1 94 ? -37.911 -6.831 -12.911 1.00 20.24 75 TYR P C 1
ATOM 3172 O O . TYR B 1 94 ? -37.764 -6.198 -11.845 1.00 18.98 75 TYR P O 1
ATOM 3181 N N . ALA B 1 95 ? -37.970 -8.159 -12.966 1.00 20.67 76 ALA P N 1
ATOM 3182 C CA . ALA B 1 95 ? -37.994 -8.976 -11.736 1.00 21.29 76 ALA P CA 1
ATOM 3183 C C . ALA B 1 95 ? -37.083 -10.147 -11.933 1.00 23.04 76 ALA P C 1
ATOM 3184 O O . ALA B 1 95 ? -37.491 -11.349 -11.830 1.00 25.70 76 ALA P O 1
ATOM 3186 N N . GLU B 1 96 ? -35.812 -9.850 -12.150 1.00 21.94 77 GLU P N 1
ATOM 3187 C CA . GLU B 1 96 ? -34.836 -10.890 -12.363 1.00 22.47 77 GLU P CA 1
ATOM 3188 C C . GLU B 1 96 ? -34.115 -11.205 -11.119 1.00 25.51 77 GLU P C 1
ATOM 3189 O O . GLU B 1 96 ? -33.527 -10.307 -10.504 1.00 24.15 77 GLU P O 1
ATOM 3195 N N . LYS B 1 97 ? -34.035 -12.501 -10.777 1.00 25.53 78 LYS P N 1
ATOM 3196 C CA . LYS B 1 97 ? -33.274 -12.787 -9.592 1.00 28.78 78 LYS P CA 1
ATOM 3197 C C . LYS B 1 97 ? -31.792 -12.766 -9.749 1.00 26.02 78 LYS P C 1
ATOM 3198 O O . LYS B 1 97 ? -31.132 -12.545 -8.744 1.00 27.24 78 LYS P O 1
ATOM 3204 N N . GLU B 1 98 ? -31.261 -12.948 -10.956 1.00 19.94 79 GLU P N 1
ATOM 3205 C CA . GLU B 1 98 ? -29.885 -12.876 -11.234 1.00 21.44 79 GLU P CA 1
ATOM 3206 C C . GLU B 1 98 ? -29.560 -11.654 -12.108 1.00 21.05 79 GLU P C 1
ATOM 3207 O O . GLU B 1 98 ? -30.167 -11.475 -13.201 1.00 21.15 79 GLU P O 1
ATOM 3213 N N . ALA B 1 99 ? -28.570 -10.854 -11.677 1.00 18.50 80 ALA P N 1
ATOM 3214 C CA . ALA B 1 99 ? -28.270 -9.624 -12.397 1.00 19.98 80 ALA P CA 1
ATOM 3215 C C . ALA B 1 99 ? -27.933 -9.890 -13.867 1.00 18.72 80 ALA P C 1
ATOM 3216 O O . ALA B 1 99 ? -28.268 -9.044 -14.730 1.00 18.82 80 ALA P O 1
ATOM 3218 N N . LYS B 1 100 ? -27.240 -11.004 -14.161 1.00 18.76 81 LYS P N 1
ATOM 3219 C CA . LYS B 1 100 ? -26.843 -11.259 -15.516 1.00 19.78 81 LYS P CA 1
ATOM 3220 C C . LYS B 1 100 ? -28.020 -11.357 -16.501 1.00 20.47 81 LYS P C 1
ATOM 3221 O O . LYS B 1 100 ? -27.798 -11.133 -17.693 1.00 19.45 81 LYS P O 1
ATOM 3227 N N . ASN B 1 101 ? -29.191 -11.656 -16.003 1.00 19.68 82 ASN P N 1
ATOM 3228 C CA . ASN B 1 101 ? -30.421 -11.766 -16.838 1.00 19.83 82 ASN P CA 1
ATOM 3229 C C . ASN B 1 101 ? -31.268 -10.476 -16.978 1.00 19.57 82 ASN P C 1
ATOM 3230 O O . ASN B 1 101 ? -32.325 -10.510 -17.548 1.00 21.24 82 ASN P O 1
ATOM 3235 N N . ILE B 1 102 ? -30.842 -9.376 -16.320 1.00 19.26 83 ILE P N 1
ATOM 3236 C CA . ILE B 1 102 ? -31.631 -8.154 -16.318 1.00 16.80 83 ILE P CA 1
ATOM 3237 C C . ILE B 1 102 ? -31.505 -7.584 -17.709 1.00 16.36 83 ILE P C 1
ATOM 3238 O O . ILE B 1 102 ? -30.415 -7.414 -18.228 1.00 17.52 83 ILE P O 1
ATOM 3243 N N . PRO B 1 103 ? -32.651 -7.254 -18.336 1.00 17.06 84 PRO P N 1
ATOM 3244 C CA . PRO B 1 103 ? -32.527 -6.854 -19.744 1.00 16.87 84 PRO P CA 1
ATOM 3245 C C . PRO B 1 103 ? -32.303 -5.339 -19.858 1.00 16.83 84 PRO P C 1
ATOM 3246 O O . PRO B 1 103 ? -33.135 -4.597 -20.400 1.00 17.91 84 PRO P O 1
ATOM 3250 N N . TRP B 1 104 ? -31.146 -4.893 -19.388 1.00 17.19 85 TRP P N 1
ATOM 3251 C CA . TRP B 1 104 ? -30.832 -3.445 -19.364 1.00 16.78 85 TRP P CA 1
ATOM 3252 C C . TRP B 1 104 ? -30.790 -2.807 -20.736 1.00 17.64 85 TRP P C 1
ATOM 3253 O O . TRP B 1 104 ? -31.083 -1.620 -20.883 1.00 17.79 85 TRP P O 1
ATOM 3264 N N . LYS B 1 105 ? -30.500 -3.598 -21.758 1.00 17.91 86 LYS P N 1
ATOM 3265 C CA . LYS B 1 105 ? -30.445 -3.009 -23.145 1.00 18.61 86 LYS P CA 1
ATOM 3266 C C . LYS B 1 105 ? -31.786 -2.581 -23.691 1.00 18.41 86 LYS P C 1
ATOM 3267 O O . LYS B 1 105 ? -31.800 -1.784 -24.640 1.00 19.20 86 LYS P O 1
ATOM 3273 N N . ALA B 1 106 ? -32.893 -3.015 -23.100 1.00 18.06 87 ALA P N 1
ATOM 3274 C CA . ALA B 1 106 ? -34.213 -2.725 -23.656 1.00 17.81 87 ALA P CA 1
ATOM 3275 C C . ALA B 1 106 ? -34.493 -1.275 -23.628 1.00 21.01 87 ALA P C 1
ATOM 3276 O O . ALA B 1 106 ? -34.894 -0.705 -24.657 1.00 19.39 87 ALA P O 1
ATOM 3278 N N . LYS B 1 107 ? -34.282 -0.627 -22.480 1.00 18.34 88 LYS P N 1
ATOM 3279 C CA . LYS B 1 107 ? -34.455 0.830 -22.396 1.00 20.63 88 LYS P CA 1
ATOM 3280 C C . LYS B 1 107 ? -33.175 1.581 -22.424 1.00 20.38 88 LYS P C 1
ATOM 3281 O O . LYS B 1 107 ? -33.133 2.809 -22.164 1.00 22.77 88 LYS P O 1
ATOM 3287 N N . GLY B 1 108 ? -32.100 0.880 -22.696 1.00 19.95 89 GLY P N 1
ATOM 3288 C CA . GLY B 1 108 ? -30.777 1.475 -22.833 1.00 22.85 89 GLY P CA 1
ATOM 3289 C C . GLY B 1 108 ? -30.171 1.959 -21.520 1.00 21.69 89 GLY P C 1
ATOM 3290 O O . GLY B 1 108 ? -29.505 2.970 -21.531 1.00 20.51 89 GLY P O 1
ATOM 3291 N N . ALA B 1 109 ? -30.409 1.256 -20.408 1.00 19.38 90 ALA P N 1
ATOM 3292 C CA . ALA B 1 109 ? -29.742 1.640 -19.126 1.00 18.92 90 ALA P CA 1
ATOM 3293 C C . ALA B 1 109 ? -28.228 1.454 -19.277 1.00 19.45 90 ALA P C 1
ATOM 3294 O O . ALA B 1 109 ? -27.730 0.359 -19.574 1.00 21.31 90 ALA P O 1
ATOM 3296 N N . GLU B 1 110 ? -27.473 2.512 -19.071 1.00 18.78 91 GLU P N 1
ATOM 3297 C CA . GLU B 1 110 ? -26.062 2.491 -19.271 1.00 20.45 91 GLU P CA 1
ATOM 3298 C C . GLU B 1 110 ? -25.283 2.405 -17.969 1.00 19.25 91 GLU P C 1
ATOM 3299 O O . GLU B 1 110 ? -24.253 1.770 -17.921 1.00 17.54 91 GLU P O 1
ATOM 3305 N N . ILE B 1 111 ? -25.760 3.083 -16.950 1.00 16.97 92 ILE P N 1
ATOM 3306 C CA . ILE B 1 111 ? -25.061 3.026 -15.665 1.00 16.93 92 ILE P CA 1
ATOM 3307 C C . ILE B 1 111 ? -26.044 2.415 -14.682 1.00 17.09 92 ILE P C 1
ATOM 3308 O O . ILE B 1 111 ? -27.181 2.867 -14.586 1.00 17.81 92 ILE P O 1
ATOM 3313 N N . ILE B 1 112 ? -25.592 1.403 -13.972 1.00 17.55 93 ILE P N 1
ATOM 3314 C CA . ILE B 1 112 ? -26.436 0.686 -12.982 1.00 16.55 93 ILE P CA 1
ATOM 3315 C C . ILE B 1 112 ? -26.017 1.106 -11.574 1.00 18.33 93 ILE P C 1
ATOM 3316 O O . ILE B 1 112 ? -24.837 1.044 -11.285 1.00 18.88 93 ILE P O 1
ATOM 3321 N N . VAL B 1 113 ? -26.988 1.571 -10.796 1.00 16.40 94 VAL P N 1
ATOM 3322 C CA . VAL B 1 113 ? -26.830 1.820 -9.373 1.00 16.26 94 VAL P CA 1
ATOM 3323 C C . VAL B 1 113 ? -27.191 0.518 -8.690 1.00 15.40 94 VAL P C 1
ATOM 3324 O O . VAL B 1 113 ? -28.385 0.096 -8.688 1.00 17.61 94 VAL P O 1
ATOM 3328 N N . GLU B 1 114 ? -26.162 -0.158 -8.148 1.00 15.04 95 GLU P N 1
ATOM 3329 C CA . GLU B 1 114 ? -26.289 -1.496 -7.622 1.00 16.40 95 GLU P CA 1
ATOM 3330 C C . GLU B 1 114 ? -26.468 -1.406 -6.119 1.00 18.46 95 GLU P C 1
ATOM 3331 O O . GLU B 1 114 ? -25.480 -1.162 -5.397 1.00 18.46 95 GLU P O 1
ATOM 3337 N N . CYS B 1 115 ? -27.725 -1.629 -5.660 1.00 18.44 96 CYS P N 1
ATOM 3338 C CA . CYS B 1 115 ? -28.173 -1.293 -4.285 1.00 20.92 96 CYS P CA 1
ATOM 3339 C C . CYS B 1 115 ? -28.716 -2.546 -3.594 1.00 22.93 96 CYS P C 1
ATOM 3340 O O . CYS B 1 115 ? -29.424 -2.361 -2.620 1.00 25.37 96 CYS P O 1
ATOM 3343 N N . THR B 1 116 ? -28.378 -3.764 -4.036 1.00 19.94 97 THR P N 1
ATOM 3344 C CA . THR B 1 116 ? -28.984 -4.958 -3.411 1.00 21.43 97 THR P CA 1
ATOM 3345 C C . THR B 1 116 ? -28.158 -5.491 -2.256 1.00 22.73 97 THR P C 1
ATOM 3346 O O . THR B 1 116 ? -28.621 -6.366 -1.471 1.00 22.42 97 THR P O 1
ATOM 3350 N N . GLY B 1 117 ? -26.877 -5.132 -2.242 1.00 20.31 98 GLY P N 1
ATOM 3351 C CA . GLY B 1 117 ? -25.898 -5.809 -1.388 1.00 22.62 98 GLY P CA 1
ATOM 3352 C C . GLY B 1 117 ? -25.434 -7.187 -1.764 1.00 23.12 98 GLY P C 1
ATOM 3353 O O . GLY B 1 117 ? -24.574 -7.709 -1.064 1.00 24.27 98 GLY P O 1
ATOM 3354 N N . PHE B 1 118 ? -25.960 -7.780 -2.861 1.00 21.36 99 PHE P N 1
ATOM 3355 C CA . PHE B 1 118 ? -25.592 -9.109 -3.337 1.00 22.93 99 PHE P CA 1
ATOM 3356 C C . PHE B 1 118 ? -24.508 -9.153 -4.388 1.00 21.40 99 PHE P C 1
ATOM 3357 O O . PHE B 1 118 ? -24.123 -10.214 -4.833 1.00 23.05 99 PHE P O 1
ATOM 3365 N N . TYR B 1 119 ? -24.069 -7.989 -4.870 1.00 20.54 100 TYR P N 1
ATOM 3366 C CA . TYR B 1 119 ? -23.046 -7.930 -5.929 1.00 19.52 100 TYR P CA 1
ATOM 3367 C C . TYR B 1 119 ? -21.849 -7.016 -5.583 1.00 18.17 100 TYR P C 1
ATOM 3368 O O . TYR B 1 119 ? -21.320 -6.280 -6.441 1.00 19.61 100 TYR P O 1
ATOM 3377 N N . THR B 1 120 ? -21.406 -7.102 -4.318 1.00 19.61 101 THR P N 1
ATOM 3378 C CA . THR B 1 120 ? -20.397 -6.172 -3.772 1.00 18.66 101 THR P CA 1
ATOM 3379 C C . THR B 1 120 ? -18.964 -6.676 -4.105 1.00 20.39 101 THR P C 1
ATOM 3380 O O . THR B 1 120 ? -18.080 -6.793 -3.245 1.00 22.57 101 THR P O 1
ATOM 3384 N N . SER B 1 121 ? -18.719 -6.930 -5.376 1.00 20.65 102 SER P N 1
ATOM 3385 C CA . SER B 1 121 ? -17.388 -7.164 -5.896 1.00 21.12 102 SER P CA 1
ATOM 3386 C C . SER B 1 121 ? -17.317 -6.857 -7.349 1.00 20.79 102 SER P C 1
ATOM 3387 O O . SER B 1 121 ? -18.328 -6.862 -8.066 1.00 20.83 102 SER P O 1
ATOM 3390 N N . ALA B 1 122 ? -16.110 -6.709 -7.870 1.00 19.76 103 ALA P N 1
ATOM 3391 C CA . ALA B 1 122 ? -15.920 -6.581 -9.324 1.00 22.12 103 ALA P CA 1
ATOM 3392 C C . ALA B 1 122 ? -16.447 -7.784 -10.105 1.00 22.68 103 ALA P C 1
ATOM 3393 O O . ALA B 1 122 ? -17.167 -7.617 -11.125 1.00 22.30 103 ALA P O 1
ATOM 3395 N N . GLU B 1 123 ? -16.152 -8.975 -9.560 1.00 24.16 104 GLU P N 1
ATOM 3396 C CA . GLU B 1 123 ? -16.499 -10.208 -10.218 1.00 28.83 104 GLU P CA 1
ATOM 3397 C C . GLU B 1 123 ? -18.026 -10.357 -10.198 1.00 24.50 104 GLU P C 1
ATOM 3398 O O . GLU B 1 123 ? -18.595 -10.794 -11.203 1.00 27.60 104 GLU P O 1
ATOM 3404 N N . LYS B 1 124 ? -18.700 -9.990 -9.108 1.00 21.42 105 LYS P N 1
ATOM 3405 C CA . LYS B 1 124 ? -20.132 -10.143 -9.048 1.00 20.65 105 LYS P CA 1
ATOM 3406 C C . LYS B 1 124 ? -20.850 -9.107 -9.908 1.00 21.00 105 LYS P C 1
ATOM 3407 O O . LYS B 1 124 ? -21.757 -9.448 -10.685 1.00 21.43 105 LYS P O 1
ATOM 3413 N N . SER B 1 125 ? -20.440 -7.838 -9.755 1.00 18.78 106 SER P N 1
ATOM 3414 C CA . SER B 1 125 ? -21.076 -6.754 -10.551 1.00 19.23 106 SER P CA 1
ATOM 3415 C C . SER B 1 125 ? -20.765 -6.785 -12.039 1.00 20.70 106 SER P C 1
ATOM 3416 O O . SER B 1 125 ? -21.421 -6.079 -12.798 1.00 18.61 106 SER P O 1
ATOM 3419 N N . GLN B 1 126 ? -19.753 -7.517 -12.457 1.00 18.70 107 GLN P N 1
ATOM 3420 C CA . GLN B 1 126 ? -19.521 -7.765 -13.870 1.00 19.63 107 GLN P CA 1
ATOM 3421 C C . GLN B 1 126 ? -20.780 -8.307 -14.586 1.00 20.23 107 GLN P C 1
ATOM 3422 O O . GLN B 1 126 ? -20.961 -8.045 -15.797 1.00 20.03 107 GLN P O 1
ATOM 3428 N N . ALA B 1 127 ? -21.628 -8.983 -13.827 1.00 19.94 108 ALA P N 1
ATOM 3429 C CA . ALA B 1 127 ? -22.923 -9.466 -14.348 1.00 23.90 108 ALA P CA 1
ATOM 3430 C C . ALA B 1 127 ? -23.736 -8.373 -15.034 1.00 20.34 108 ALA P C 1
ATOM 3431 O O . ALA B 1 127 ? -24.419 -8.626 -16.005 1.00 20.88 108 ALA P O 1
ATOM 3433 N N . HIS B 1 128 ? -23.718 -7.144 -14.504 1.00 18.08 109 HIS P N 1
ATOM 3434 C CA . HIS B 1 128 ? -24.507 -6.100 -15.114 1.00 16.09 109 HIS P CA 1
ATOM 3435 C C . HIS B 1 128 ? -23.916 -5.635 -16.435 1.00 18.46 109 HIS P C 1
ATOM 3436 O O . HIS B 1 128 ? -24.673 -5.196 -17.301 1.00 20.21 109 HIS P O 1
ATOM 3443 N N . LEU B 1 129 ? -22.629 -5.771 -16.599 1.00 17.18 110 LEU P N 1
ATOM 3444 C CA . LEU B 1 129 ? -21.986 -5.463 -17.852 1.00 19.77 110 LEU P CA 1
ATOM 3445 C C . LEU B 1 129 ? -22.275 -6.574 -18.846 1.00 21.83 110 LEU P C 1
ATOM 3446 O O . LEU B 1 129 ? -22.562 -6.291 -20.019 1.00 19.91 110 LEU P O 1
ATOM 3451 N N . ASP B 1 130 ? -22.327 -7.797 -18.373 1.00 20.83 111 ASP P N 1
ATOM 3452 C CA . ASP B 1 130 ? -22.629 -8.939 -19.270 1.00 21.67 111 ASP P CA 1
ATOM 3453 C C . ASP B 1 130 ? -24.083 -8.762 -19.693 1.00 22.45 111 ASP P C 1
ATOM 3454 O O . ASP B 1 130 ? -24.443 -9.178 -20.822 1.00 21.48 111 ASP P O 1
ATOM 3459 N N . ALA B 1 131 ? -24.908 -8.138 -18.844 1.00 19.08 112 ALA P N 1
ATOM 3460 C CA . ALA B 1 131 ? -26.350 -7.845 -19.072 1.00 19.16 112 ALA P CA 1
ATOM 3461 C C . ALA B 1 131 ? -26.574 -6.602 -19.917 1.00 21.74 112 ALA P C 1
ATOM 3462 O O . ALA B 1 131 ? -27.668 -6.210 -20.172 1.00 22.02 112 ALA P O 1
ATOM 3464 N N . GLY B 1 132 ? -25.502 -5.962 -20.352 1.00 20.72 113 GLY P N 1
ATOM 3465 C CA . GLY B 1 132 ? -25.554 -4.949 -21.341 1.00 21.88 113 GLY P CA 1
ATOM 3466 C C . GLY B 1 132 ? -25.416 -3.539 -20.892 1.00 21.22 113 GLY P C 1
ATOM 3467 O O . GLY B 1 132 ? -25.447 -2.626 -21.716 1.00 21.98 113 GLY P O 1
ATOM 3468 N N . ALA B 1 133 ? -25.221 -3.315 -19.581 1.00 19.53 114 ALA P N 1
ATOM 3469 C CA . ALA B 1 133 ? -24.840 -1.987 -19.130 1.00 20.70 114 ALA P CA 1
ATOM 3470 C C . ALA B 1 133 ? -23.386 -1.664 -19.423 1.00 19.78 114 ALA P C 1
ATOM 3471 O O . ALA B 1 133 ? -22.614 -2.561 -19.791 1.00 19.40 114 ALA P O 1
ATOM 3473 N N . LYS B 1 134 ? -23.033 -0.386 -19.314 1.00 18.59 115 LYS P N 1
ATOM 3474 C CA . LYS B 1 134 ? -21.690 0.125 -19.546 1.00 22.01 115 LYS P CA 1
ATOM 3475 C C . LYS B 1 134 ? -20.855 0.293 -18.261 1.00 22.37 115 LYS P C 1
ATOM 3476 O O . LYS B 1 134 ? -19.609 0.090 -18.268 1.00 21.28 115 LYS P O 1
ATOM 3482 N N . LYS B 1 135 ? -21.533 0.647 -17.163 1.00 19.21 116 LYS P N 1
ATOM 3483 C CA . LYS B 1 135 ? -20.811 0.954 -15.904 1.00 18.70 116 LYS P CA 1
ATOM 3484 C C . LYS B 1 135 ? -21.764 0.565 -14.738 1.00 19.05 116 LYS P C 1
ATOM 3485 O O . LYS B 1 135 ? -23.002 0.557 -14.879 1.00 16.90 116 LYS P O 1
ATOM 3491 N N . VAL B 1 136 ? -21.155 0.360 -13.588 1.00 17.32 117 VAL P N 1
ATOM 3492 C CA . VAL B 1 136 ? -21.835 0.015 -12.349 1.00 16.65 117 VAL P CA 1
ATOM 3493 C C . VAL B 1 136 ? -21.278 0.883 -11.242 1.00 16.11 117 VAL P C 1
ATOM 3494 O O . VAL B 1 136 ? -20.044 0.976 -11.104 1.00 16.28 117 VAL P O 1
ATOM 3498 N N A LEU B 1 137 ? -22.183 1.494 -10.485 0.55 15.87 118 LEU P N 1
ATOM 3499 N N B LEU B 1 137 ? -22.203 1.406 -10.431 0.45 16.49 118 LEU P N 1
ATOM 3500 C CA A LEU B 1 137 ? -21.837 2.149 -9.252 0.55 14.54 118 LEU P CA 1
ATOM 3501 C CA B LEU B 1 137 ? -21.934 2.211 -9.262 0.45 15.97 118 LEU P CA 1
ATOM 3502 C C A LEU B 1 137 ? -22.488 1.372 -8.141 0.55 15.58 118 LEU P C 1
ATOM 3503 C C B LEU B 1 137 ? -22.512 1.495 -8.053 0.45 16.46 118 LEU P C 1
ATOM 3504 O O A LEU B 1 137 ? -23.728 1.173 -8.119 0.55 14.29 118 LEU P O 1
ATOM 3505 O O B LEU B 1 137 ? -23.764 1.512 -7.851 0.45 15.41 118 LEU P O 1
ATOM 3514 N N . ILE B 1 138 ? -21.620 0.870 -7.257 1.00 15.54 119 ILE P N 1
ATOM 3515 C CA . ILE B 1 138 ? -22.075 0.032 -6.100 1.00 15.52 119 ILE P CA 1
ATOM 3516 C C . ILE B 1 138 ? -22.279 0.883 -4.865 1.00 16.62 119 ILE P C 1
ATOM 3517 O O . ILE B 1 138 ? -21.349 1.580 -4.446 1.00 17.85 119 ILE P O 1
ATOM 3522 N N . SER B 1 139 ? -23.448 0.769 -4.229 1.00 15.83 120 SER P N 1
ATOM 3523 C CA . SER B 1 139 ? -23.827 1.561 -3.035 1.00 18.34 120 SER P CA 1
ATOM 3524 C C . SER B 1 139 ? -23.226 1.006 -1.726 1.00 17.57 120 SER P C 1
ATOM 3525 O O . SER B 1 139 ? -23.832 1.184 -0.647 1.00 17.09 120 SER P O 1
ATOM 3528 N N . ALA B 1 140 ? -22.059 0.367 -1.799 1.00 16.21 121 ALA P N 1
ATOM 3529 C CA . ALA B 1 140 ? -21.437 -0.287 -0.668 1.00 16.50 121 ALA P CA 1
ATOM 3530 C C . ALA B 1 140 ? -20.012 -0.547 -0.979 1.00 16.86 121 ALA P C 1
ATOM 3531 O O . ALA B 1 140 ? -19.588 -0.552 -2.165 1.00 17.17 121 ALA P O 1
ATOM 3533 N N . PRO B 1 141 ? -19.204 -0.812 0.076 1.00 17.43 122 PRO P N 1
ATOM 3534 C CA . PRO B 1 141 ? -17.856 -1.275 -0.181 1.00 16.80 122 PRO P CA 1
ATOM 3535 C C . PRO B 1 141 ? -17.853 -2.567 -0.969 1.00 18.85 122 PRO P C 1
ATOM 3536 O O . PRO B 1 141 ? -18.736 -3.406 -0.771 1.00 18.84 122 PRO P O 1
ATOM 3540 N N . ALA B 1 142 ? -16.874 -2.742 -1.827 1.00 17.95 123 ALA P N 1
ATOM 3541 C CA . ALA B 1 142 ? -16.857 -3.852 -2.764 1.00 18.28 123 ALA P CA 1
ATOM 3542 C C . ALA B 1 142 ? -15.486 -4.345 -3.092 1.00 19.60 123 ALA P C 1
ATOM 3543 O O . ALA B 1 142 ? -15.155 -4.657 -4.237 1.00 20.30 123 ALA P O 1
ATOM 3545 N N . GLY B 1 143 ? -14.663 -4.413 -2.059 1.00 23.04 124 GLY P N 1
ATOM 3546 C CA . GLY B 1 143 ? -13.363 -4.959 -2.219 1.00 21.11 124 GLY P CA 1
ATOM 3547 C C . GLY B 1 143 ? -12.440 -4.064 -2.992 1.00 23.10 124 GLY P C 1
ATOM 3548 O O . GLY B 1 143 ? -12.549 -2.839 -2.931 1.00 21.77 124 GLY P O 1
ATOM 3549 N N . GLU B 1 144 ? -11.488 -4.656 -3.726 1.00 26.00 125 GLU P N 1
ATOM 3550 C CA . GLU B 1 144 ? -10.411 -3.832 -4.296 1.00 28.61 125 GLU P CA 1
ATOM 3551 C C . GLU B 1 144 ? -10.779 -3.217 -5.582 1.00 26.26 125 GLU P C 1
ATOM 3552 O O . GLU B 1 144 ? -10.544 -3.768 -6.630 1.00 34.13 125 GLU P O 1
ATOM 3558 N N . MET B 1 145 ? -11.425 -2.073 -5.521 1.00 22.86 126 MET P N 1
ATOM 3559 C CA . MET B 1 145 ? -11.830 -1.335 -6.685 1.00 19.45 126 MET P CA 1
ATOM 3560 C C . MET B 1 145 ? -11.798 0.089 -6.287 1.00 18.79 126 MET P C 1
ATOM 3561 O O . MET B 1 145 ? -11.679 0.405 -5.107 1.00 19.88 126 MET P O 1
ATOM 3566 N N . LYS B 1 146 ? -11.959 0.972 -7.237 1.00 19.05 127 LYS P N 1
ATOM 3567 C CA . LYS B 1 146 ? -12.001 2.409 -6.929 1.00 19.44 127 LYS P CA 1
ATOM 3568 C C . LYS B 1 146 ? -13.218 2.659 -6.043 1.00 19.21 127 LYS P C 1
ATOM 3569 O O . LYS B 1 146 ? -14.325 2.220 -6.376 1.00 17.79 127 LYS P O 1
ATOM 3575 N N . THR B 1 147 ? -12.966 3.350 -4.949 1.00 18.01 128 THR P N 1
ATOM 3576 C CA . THR B 1 147 ? -13.942 3.479 -3.860 1.00 17.26 128 THR P CA 1
ATOM 3577 C C . THR B 1 147 ? -13.911 4.943 -3.505 1.00 20.03 128 THR P C 1
ATOM 3578 O O . THR B 1 147 ? -12.900 5.475 -3.025 1.00 18.88 128 THR P O 1
ATOM 3582 N N . ILE B 1 148 ? -15.023 5.606 -3.759 1.00 17.44 129 ILE P N 1
ATOM 3583 C CA . ILE B 1 148 ? -15.136 7.042 -3.849 1.00 18.12 129 ILE P CA 1
ATOM 3584 C C . ILE B 1 148 ? -15.964 7.655 -2.730 1.00 18.30 129 ILE P C 1
ATOM 3585 O O . ILE B 1 148 ? -17.166 7.343 -2.580 1.00 17.42 129 ILE P O 1
ATOM 3590 N N . VAL B 1 149 ? -15.340 8.536 -1.954 1.00 16.52 130 VAL P N 1
ATOM 3591 C CA . VAL B 1 149 ? -16.054 9.530 -1.159 1.00 14.98 130 VAL P CA 1
ATOM 3592 C C . VAL B 1 149 ? -16.001 10.861 -1.863 1.00 18.16 130 VAL P C 1
ATOM 3593 O O . VAL B 1 149 ? -14.925 11.486 -2.020 1.00 17.66 130 VAL P O 1
ATOM 3597 N N . TYR B 1 150 ? -17.147 11.308 -2.327 1.00 16.39 131 TYR P N 1
ATOM 3598 C CA . TYR B 1 150 ? -17.180 12.564 -3.056 1.00 16.51 131 TYR P CA 1
ATOM 3599 C C . TYR B 1 150 ? -16.648 13.765 -2.236 1.00 17.54 131 TYR P C 1
ATOM 3600 O O . TYR B 1 150 ? -16.914 13.875 -1.032 1.00 17.68 131 TYR P O 1
ATOM 3609 N N . ASN B 1 151 ? -15.801 14.576 -2.871 1.00 18.22 132 ASN P N 1
ATOM 3610 C CA . ASN B 1 151 ? -15.091 15.677 -2.207 1.00 19.43 132 ASN P CA 1
ATOM 3611 C C . ASN B 1 151 ? -13.969 15.251 -1.277 1.00 18.44 132 ASN P C 1
ATOM 3612 O O . ASN B 1 151 ? -13.377 16.058 -0.591 1.00 19.42 132 ASN P O 1
ATOM 3617 N N . VAL B 1 152 ? -13.562 13.997 -1.342 1.00 17.54 133 VAL P N 1
ATOM 3618 C CA . VAL B 1 152 ? -12.319 13.508 -0.812 1.00 18.39 133 VAL P CA 1
ATOM 3619 C C . VAL B 1 152 ? -11.465 12.971 -1.953 1.00 20.32 133 VAL P C 1
ATOM 3620 O O . VAL B 1 152 ? -10.307 13.357 -2.098 1.00 19.70 133 VAL P O 1
ATOM 3624 N N . ASN B 1 153 ? -11.955 12.004 -2.744 1.00 18.70 134 ASN P N 1
ATOM 3625 C CA . ASN B 1 153 ? -11.132 11.402 -3.772 1.00 18.35 134 ASN P CA 1
ATOM 3626 C C . ASN B 1 153 ? -11.867 11.144 -5.108 1.00 17.99 134 ASN P C 1
ATOM 3627 O O . ASN B 1 153 ? -11.529 10.223 -5.858 1.00 20.25 134 ASN P O 1
ATOM 3632 N N . ASP B 1 154 ? -12.860 11.921 -5.381 1.00 17.35 135 ASP P N 1
ATOM 3633 C CA . ASP B 1 154 ? -13.612 11.742 -6.632 1.00 19.73 135 ASP P CA 1
ATOM 3634 C C . ASP B 1 154 ? -12.710 12.089 -7.856 1.00 18.81 135 ASP P C 1
ATOM 3635 O O . ASP B 1 154 ? -13.046 11.672 -8.979 1.00 18.23 135 ASP P O 1
ATOM 3640 N N . ASP B 1 155 ? -11.574 12.768 -7.618 1.00 19.91 136 ASP P N 1
ATOM 3641 C CA . ASP B 1 155 ? -10.640 13.036 -8.736 1.00 25.60 136 ASP P CA 1
ATOM 3642 C C . ASP B 1 155 ? -9.910 11.776 -9.167 1.00 24.36 136 ASP P C 1
ATOM 3643 O O . ASP B 1 155 ? -9.125 11.822 -10.110 1.00 23.45 136 ASP P O 1
ATOM 3648 N N . THR B 1 156 ? -10.110 10.624 -8.506 1.00 19.17 137 THR P N 1
ATOM 3649 C CA . THR B 1 156 ? -9.486 9.371 -8.938 1.00 19.78 137 THR P CA 1
ATOM 3650 C C . THR B 1 156 ? -10.281 8.665 -10.038 1.00 19.33 137 THR P C 1
ATOM 3651 O O . THR B 1 156 ? -9.791 7.671 -10.609 1.00 20.81 137 THR P O 1
ATOM 3655 N N . LEU B 1 157 ? -11.492 9.107 -10.311 1.00 19.02 138 LEU P N 1
ATOM 3656 C CA . LEU B 1 157 ? -12.305 8.493 -11.343 1.00 19.20 138 LEU P CA 1
ATOM 3657 C C . LEU B 1 157 ? -11.853 8.948 -12.747 1.00 22.31 138 LEU P C 1
ATOM 3658 O O . LEU B 1 157 ? -11.547 10.105 -12.927 1.00 21.93 138 LEU P O 1
ATOM 3663 N N . ASP B 1 158 ? -11.796 8.046 -13.717 1.00 25.10 139 ASP P N 1
ATOM 3664 C CA . ASP B 1 158 ? -11.690 8.495 -15.133 1.00 27.95 139 ASP P CA 1
ATOM 3665 C C . ASP B 1 158 ? -12.572 7.698 -16.039 1.00 26.04 139 ASP P C 1
ATOM 3666 O O . ASP B 1 158 ? -13.317 6.814 -15.604 1.00 21.27 139 ASP P O 1
ATOM 3671 N N . GLY B 1 159 ? -12.519 8.064 -17.345 1.00 25.29 140 GLY P N 1
ATOM 3672 C CA . GLY B 1 159 ? -13.382 7.510 -18.314 1.00 26.16 140 GLY P CA 1
ATOM 3673 C C . GLY B 1 159 ? -13.246 6.037 -18.522 1.00 24.65 140 GLY P C 1
ATOM 3674 O O . GLY B 1 159 ? -14.182 5.445 -19.098 1.00 26.09 140 GLY P O 1
ATOM 3675 N N . ASN B 1 160 ? -12.154 5.416 -18.121 1.00 24.45 141 ASN P N 1
ATOM 3676 C CA . ASN B 1 160 ? -12.014 3.942 -18.331 1.00 27.13 141 ASN P CA 1
ATOM 3677 C C . ASN B 1 160 ? -12.586 3.088 -17.211 1.00 24.75 141 ASN P C 1
ATOM 3678 O O . ASN B 1 160 ? -12.647 1.837 -17.341 1.00 24.07 141 ASN P O 1
ATOM 3683 N N . ASP B 1 161 ? -12.979 3.714 -16.098 1.00 22.80 142 ASP P N 1
ATOM 3684 C CA . ASP B 1 161 ? -13.534 2.975 -14.992 1.00 22.99 142 ASP P CA 1
ATOM 3685 C C . ASP B 1 161 ? -14.925 2.463 -15.330 1.00 21.60 142 ASP P C 1
ATOM 3686 O O . ASP B 1 161 ? -15.710 3.202 -15.896 1.00 24.56 142 ASP P O 1
ATOM 3691 N N . THR B 1 162 ? -15.181 1.193 -15.049 1.00 18.78 143 THR P N 1
ATOM 3692 C CA . THR B 1 162 ? -16.453 0.632 -15.357 1.00 20.31 143 THR P CA 1
ATOM 3693 C C . THR B 1 162 ? -17.240 0.118 -14.143 1.00 20.99 143 THR P C 1
ATOM 3694 O O . THR B 1 162 ? -18.440 0.081 -14.214 1.00 21.60 143 THR P O 1
ATOM 3698 N N . ILE B 1 163 ? -16.554 -0.211 -13.076 1.00 17.21 144 ILE P N 1
ATOM 3699 C CA . ILE B 1 163 ? -17.185 -0.706 -11.856 1.00 17.75 144 ILE P CA 1
ATOM 3700 C C . ILE B 1 163 ? -16.536 0.006 -10.674 1.00 17.28 144 ILE P C 1
ATOM 3701 O O . ILE B 1 163 ? -15.339 -0.159 -10.446 1.00 18.64 144 ILE P O 1
ATOM 3706 N N . VAL B 1 164 ? -17.324 0.819 -9.967 1.00 16.55 145 VAL P N 1
ATOM 3707 C CA . VAL B 1 164 ? -16.847 1.609 -8.844 1.00 16.54 145 VAL P CA 1
ATOM 3708 C C . VAL B 1 164 ? -17.795 1.539 -7.644 1.00 16.90 145 VAL P C 1
ATOM 3709 O O . VAL B 1 164 ? -18.956 1.199 -7.783 1.00 16.91 145 VAL P O 1
ATOM 3713 N N . SER B 1 165 ? -17.206 1.815 -6.484 1.00 15.31 146 SER P N 1
ATOM 3714 C CA . SER B 1 165 ? -17.911 1.834 -5.197 1.00 16.31 146 SER P CA 1
ATOM 3715 C C . SER B 1 165 ? -17.961 3.233 -4.657 1.00 16.12 146 SER P C 1
ATOM 3716 O O . SER B 1 165 ? -17.059 4.020 -4.838 1.00 16.60 146 SER P O 1
ATOM 3719 N N . VAL B 1 166 ? -19.054 3.543 -3.956 1.00 14.97 147 VAL P N 1
ATOM 3720 C CA . VAL B 1 166 ? -19.124 4.768 -3.174 1.00 15.72 147 VAL P CA 1
ATOM 3721 C C . VAL B 1 166 ? -18.909 4.528 -1.689 1.00 15.81 147 VAL P C 1
ATOM 3722 O O . VAL B 1 166 ? -19.275 5.363 -0.839 1.00 17.66 147 VAL P O 1
ATOM 3726 N N . ALA B 1 167 ? -18.216 3.448 -1.393 1.00 16.94 148 ALA P N 1
ATOM 3727 C CA . ALA B 1 167 ? -17.927 3.012 -0.036 1.00 19.95 148 ALA P CA 1
ATOM 3728 C C . ALA B 1 167 ? -19.242 2.868 0.725 1.00 21.43 148 ALA P C 1
ATOM 3729 O O . ALA B 1 167 ? -20.197 2.399 0.149 1.00 20.77 148 ALA P O 1
ATOM 3731 N N . SER B 1 168 ? -19.291 3.282 1.979 1.00 19.51 149 SER P N 1
ATOM 3732 C CA . SER B 1 168 ? -20.464 3.122 2.864 1.00 17.26 149 SER P CA 1
ATOM 3733 C C . SER B 1 168 ? -20.798 4.430 3.459 1.00 16.82 149 SER P C 1
ATOM 3734 O O . SER B 1 168 ? -19.995 5.370 3.397 1.00 17.37 149 SER P O 1
ATOM 3737 N N . CYS B 1 169 ? -21.971 4.504 4.078 1.00 15.59 150 CYS P N 1
ATOM 3738 C CA . CYS B 1 169 ? -22.365 5.685 4.767 1.00 15.11 150 CYS P CA 1
ATOM 3739 C C . CYS B 1 169 ? -21.344 6.097 5.801 1.00 15.74 150 CYS P C 1
ATOM 3740 O O . CYS B 1 169 ? -21.039 7.294 5.925 1.00 16.35 150 CYS P O 1
ATOM 3743 N N . THR B 1 170 ? -20.898 5.149 6.619 1.00 15.24 151 THR P N 1
ATOM 3744 C CA . THR B 1 170 ? -19.961 5.569 7.672 1.00 16.25 151 THR P CA 1
ATOM 3745 C C . THR B 1 170 ? -18.602 6.060 7.048 1.00 17.01 151 THR P C 1
ATOM 3746 O O . THR B 1 170 ? -17.962 6.986 7.546 1.00 16.74 151 THR P O 1
ATOM 3750 N N . THR B 1 171 ? -18.196 5.461 5.969 1.00 15.35 152 THR P N 1
ATOM 3751 C CA . THR B 1 171 ? -16.987 5.905 5.303 1.00 16.22 152 THR P CA 1
ATOM 3752 C C . THR B 1 171 ? -17.151 7.311 4.765 1.00 16.44 152 THR P C 1
ATOM 3753 O O . THR B 1 171 ? -16.202 8.129 4.827 1.00 16.02 152 THR P O 1
ATOM 3757 N N . ASN B 1 172 ? -18.356 7.637 4.253 1.00 16.34 153 ASN P N 1
ATOM 3758 C CA . ASN B 1 172 ? -18.637 8.971 3.806 1.00 16.29 153 ASN P CA 1
ATOM 3759 C C . ASN B 1 172 ? -18.638 10.004 4.957 1.00 16.76 153 ASN P C 1
ATOM 3760 O O . ASN B 1 172 ? -18.401 11.200 4.731 1.00 17.31 153 ASN P O 1
ATOM 3765 N N . CYS B 1 173 ? -18.953 9.542 6.146 1.00 16.27 154 CYS P N 1
ATOM 3766 C CA . CYS B 1 173 ? -18.885 10.375 7.361 1.00 17.21 154 CYS P CA 1
ATOM 3767 C C . CYS B 1 173 ? -17.382 10.562 7.811 1.00 16.42 154 CYS P C 1
ATOM 3768 O O . CYS B 1 173 ? -16.926 11.718 8.025 1.00 18.29 154 CYS P O 1
ATOM 3771 N N . LEU B 1 174 ? -16.660 9.447 7.918 1.00 17.52 155 LEU P N 1
ATOM 3772 C CA . LEU B 1 174 ? -15.330 9.394 8.462 1.00 16.72 155 LEU P CA 1
ATOM 3773 C C . LEU B 1 174 ? -14.317 10.096 7.554 1.00 19.08 155 LEU P C 1
ATOM 3774 O O . LEU B 1 174 ? -13.467 10.848 8.033 1.00 16.75 155 LEU P O 1
ATOM 3779 N N . ALA B 1 175 ? -14.435 9.864 6.251 1.00 18.09 156 ALA P N 1
ATOM 3780 C CA . ALA B 1 175 ? -13.357 10.208 5.326 1.00 17.98 156 ALA P CA 1
ATOM 3781 C C . ALA B 1 175 ? -13.103 11.716 5.326 1.00 16.00 156 ALA P C 1
ATOM 3782 O O . ALA B 1 175 ? -11.902 12.106 5.330 1.00 17.95 156 ALA P O 1
ATOM 3784 N N . PRO B 1 176 ? -14.129 12.555 5.204 1.00 17.27 157 PRO P N 1
ATOM 3785 C CA . PRO B 1 176 ? -13.803 13.969 5.159 1.00 17.38 157 PRO P CA 1
ATOM 3786 C C . PRO B 1 176 ? -13.173 14.524 6.437 1.00 19.18 157 PRO P C 1
ATOM 3787 O O . PRO B 1 176 ? -12.320 15.436 6.382 1.00 17.92 157 PRO P O 1
ATOM 3791 N N . MET B 1 177 ? -13.560 13.941 7.561 1.00 16.04 158 MET P N 1
ATOM 3792 C CA . MET B 1 177 ? -12.988 14.304 8.852 1.00 17.08 158 MET P CA 1
ATOM 3793 C C . MET B 1 177 ? -11.560 13.825 8.951 1.00 18.13 158 MET P C 1
ATOM 3794 O O . MET B 1 177 ? -10.663 14.632 9.277 1.00 17.46 158 MET P O 1
ATOM 3799 N N . ALA B 1 178 ? -11.270 12.582 8.497 1.00 16.32 159 ALA P N 1
ATOM 3800 C CA . ALA B 1 178 ? -9.910 12.050 8.544 1.00 19.35 159 ALA P CA 1
ATOM 3801 C C . ALA B 1 178 ? -8.998 12.778 7.555 1.00 19.65 159 ALA P C 1
ATOM 3802 O O . ALA B 1 178 ? -7.844 13.026 7.831 1.00 17.84 159 ALA P O 1
ATOM 3804 N N . LYS B 1 179 ? -9.553 13.194 6.395 1.00 17.39 160 LYS P N 1
ATOM 3805 C CA . LYS B 1 179 ? -8.701 13.868 5.379 1.00 20.71 160 LYS P CA 1
ATOM 3806 C C . LYS B 1 179 ? -8.284 15.222 5.934 1.00 19.09 160 LYS P C 1
ATOM 3807 O O . LYS B 1 179 ? -7.113 15.642 5.839 1.00 20.54 160 LYS P O 1
ATOM 3813 N N . ALA B 1 180 ? -9.239 15.950 6.540 1.00 17.63 161 ALA P N 1
ATOM 3814 C CA . ALA B 1 180 ? -8.918 17.260 7.108 1.00 19.52 161 ALA P CA 1
ATOM 3815 C C . ALA B 1 180 ? -7.848 17.144 8.211 1.00 19.93 161 ALA P C 1
ATOM 3816 O O . ALA B 1 180 ? -6.897 17.936 8.266 1.00 21.08 161 ALA P O 1
ATOM 3818 N N . LEU B 1 181 ? -8.009 16.210 9.135 1.00 18.17 162 LEU P N 1
ATOM 3819 C CA . LEU B 1 181 ? -7.004 16.009 10.183 1.00 19.33 162 LEU P CA 1
ATOM 3820 C C . LEU B 1 181 ? -5.684 15.602 9.659 1.00 18.56 162 LEU P C 1
ATOM 3821 O O . LEU B 1 181 ? -4.582 16.050 10.120 1.00 22.02 162 LEU P O 1
ATOM 3826 N N . HIS B 1 182 ? -5.732 14.713 8.690 1.00 16.96 163 HIS P N 1
ATOM 3827 C CA . HIS B 1 182 ? -4.473 14.190 8.166 1.00 19.75 163 HIS P CA 1
ATOM 3828 C C . HIS B 1 182 ? -3.728 15.275 7.406 1.00 20.48 163 HIS P C 1
ATOM 3829 O O . HIS B 1 182 ? -2.462 15.382 7.519 1.00 23.21 163 HIS P O 1
ATOM 3836 N N . ASP B 1 183 ? -4.458 16.054 6.658 1.00 19.97 164 ASP P N 1
ATOM 3837 C CA . ASP B 1 183 ? -3.849 17.120 5.858 1.00 20.64 164 ASP P CA 1
ATOM 3838 C C . ASP B 1 183 ? -3.263 18.216 6.775 1.00 24.03 164 ASP P C 1
ATOM 3839 O O . ASP B 1 183 ? -2.196 18.782 6.440 1.00 23.50 164 ASP P O 1
ATOM 3844 N N . SER B 1 184 ? -3.936 18.537 7.866 1.00 21.71 165 SER P N 1
ATOM 3845 C CA . SER B 1 184 ? -3.524 19.600 8.751 1.00 21.92 165 SER P CA 1
ATOM 3846 C C . SER B 1 184 ? -2.470 19.138 9.754 1.00 24.98 165 SER P C 1
ATOM 3847 O O . SER B 1 184 ? -1.537 19.880 10.048 1.00 24.23 165 SER P O 1
ATOM 3850 N N . PHE B 1 185 ? -2.605 17.942 10.319 1.00 21.79 166 PHE P N 1
ATOM 3851 C CA . PHE B 1 185 ? -1.836 17.515 11.493 1.00 22.41 166 PHE P CA 1
ATOM 3852 C C . PHE B 1 185 ? -1.113 16.206 11.371 1.00 22.08 166 PHE P C 1
ATOM 3853 O O . PHE B 1 185 ? -0.248 15.901 12.188 1.00 21.69 166 PHE P O 1
ATOM 3861 N N . GLY B 1 186 ? -1.515 15.362 10.392 1.00 20.40 167 GLY P N 1
ATOM 3862 C CA . GLY B 1 186 ? -1.099 14.018 10.282 1.00 23.26 167 GLY P CA 1
ATOM 3863 C C . GLY B 1 186 ? -1.903 13.120 11.258 1.00 22.89 167 GLY P C 1
ATOM 3864 O O . GLY B 1 186 ? -2.080 13.470 12.416 1.00 23.09 167 GLY P O 1
ATOM 3865 N N . ILE B 1 187 ? -2.439 12.029 10.789 1.00 20.89 168 ILE P N 1
ATOM 3866 C CA . ILE B 1 187 ? -2.997 11.011 11.651 1.00 18.19 168 ILE P CA 1
ATOM 3867 C C . ILE B 1 187 ? -2.009 9.915 11.674 1.00 19.50 168 ILE P C 1
ATOM 3868 O O . ILE B 1 187 ? -1.712 9.290 10.632 1.00 21.84 168 ILE P O 1
ATOM 3873 N N . GLU B 1 188 ? -1.451 9.611 12.833 1.00 20.40 169 GLU P N 1
ATOM 3874 C CA . GLU B 1 188 ? -0.570 8.499 12.973 1.00 19.26 169 GLU P CA 1
ATOM 3875 C C . GLU B 1 188 ? -1.211 7.140 13.140 1.00 21.08 169 GLU P C 1
ATOM 3876 O O . GLU B 1 188 ? -0.715 6.155 12.594 1.00 20.62 169 GLU P O 1
ATOM 3882 N N . VAL B 1 189 ? -2.285 7.101 13.930 1.00 19.19 170 VAL P N 1
ATOM 3883 C CA . VAL B 1 189 ? -3.105 5.934 14.172 1.00 18.98 170 VAL P CA 1
ATOM 3884 C C . VAL B 1 189 ? -4.435 6.454 14.692 1.00 19.51 170 VAL P C 1
ATOM 3885 O O . VAL B 1 189 ? -4.557 7.518 15.310 1.00 17.49 170 VAL P O 1
ATOM 3889 N N . GLY B 1 190 ? -5.485 5.683 14.456 1.00 17.44 171 GLY P N 1
ATOM 3890 C CA . GLY B 1 190 ? -6.793 6.075 14.979 1.00 17.89 171 GLY P CA 1
ATOM 3891 C C . GLY B 1 190 ? -7.779 4.951 15.042 1.00 17.80 171 GLY P C 1
ATOM 3892 O O . GLY B 1 190 ? -7.618 3.943 14.388 1.00 16.93 171 GLY P O 1
ATOM 3893 N N . THR B 1 191 ? -8.804 5.124 15.849 1.00 15.66 172 THR P N 1
ATOM 3894 C CA . THR B 1 191 ? -9.881 4.146 15.904 1.00 16.57 172 THR P CA 1
ATOM 3895 C C . THR B 1 191 ? -11.197 4.882 16.032 1.00 16.72 172 THR P C 1
ATOM 3896 O O . THR B 1 191 ? -11.296 5.924 16.714 1.00 17.31 172 THR P O 1
ATOM 3900 N N . MET B 1 192 ? -12.229 4.384 15.325 1.00 17.81 173 MET P N 1
ATOM 3901 C CA . MET B 1 192 ? -13.498 5.060 15.293 1.00 17.16 173 MET P CA 1
ATOM 3902 C C . MET B 1 192 ? -14.560 4.137 15.861 1.00 17.26 173 MET P C 1
ATOM 3903 O O . MET B 1 192 ? -14.496 2.896 15.716 1.00 16.46 173 MET P O 1
ATOM 3908 N N . THR B 1 193 ? -15.618 4.746 16.393 1.00 16.70 174 THR P N 1
ATOM 3909 C CA . THR B 1 193 ? -16.866 4.037 16.718 1.00 17.17 174 THR P CA 1
ATOM 3910 C C . THR B 1 193 ? -17.970 4.855 16.161 1.00 16.62 174 THR P C 1
ATOM 3911 O O . THR B 1 193 ? -18.050 6.049 16.459 1.00 17.61 174 THR P O 1
ATOM 3915 N N . THR B 1 194 ? -18.867 4.241 15.407 1.00 16.02 175 THR P N 1
ATOM 3916 C CA . THR B 1 194 ? -20.090 4.951 15.000 1.00 15.76 175 THR P CA 1
ATOM 3917 C C . THR B 1 194 ? -21.281 4.445 15.811 1.00 15.54 175 THR P C 1
ATOM 3918 O O . THR B 1 194 ? -21.475 3.201 15.923 1.00 15.13 175 THR P O 1
ATOM 3922 N N . ILE B 1 195 ? -22.028 5.380 16.385 1.00 15.64 176 ILE P 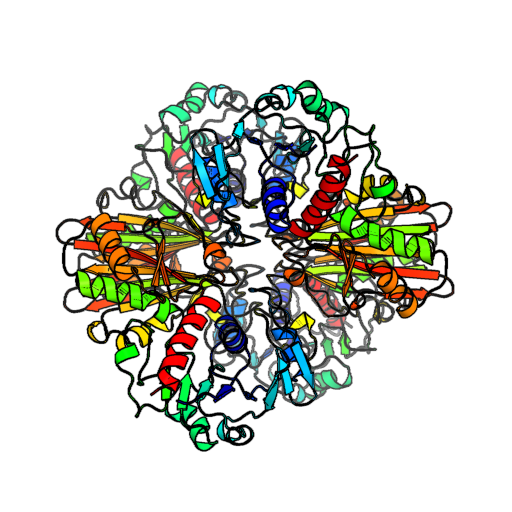N 1
ATOM 3923 C CA . ILE B 1 195 ? -23.277 5.121 17.124 1.00 15.27 176 ILE P CA 1
ATOM 3924 C C . ILE B 1 195 ? -24.306 5.313 16.007 1.00 16.12 176 ILE P C 1
ATOM 3925 O O . ILE B 1 195 ? -24.534 6.400 15.540 1.00 15.54 176 ILE P O 1
ATOM 3930 N N . HIS B 1 196 ? -24.868 4.201 15.544 1.00 15.66 177 HIS P N 1
ATOM 3931 C CA . HIS B 1 196 ? -25.394 4.109 14.198 1.00 14.96 177 HIS P CA 1
ATOM 3932 C C . HIS B 1 196 ? -26.825 3.628 14.250 1.00 15.16 177 HIS P C 1
ATOM 3933 O O . HIS B 1 196 ? -27.153 2.636 14.949 1.00 14.16 177 HIS P O 1
ATOM 3940 N N . ALA B 1 197 ? -27.681 4.311 13.506 1.00 15.04 178 ALA P N 1
ATOM 3941 C CA . ALA B 1 197 ? -29.135 3.919 13.379 1.00 13.99 178 ALA P CA 1
ATOM 3942 C C . ALA B 1 197 ? -29.260 2.495 12.867 1.00 14.91 178 ALA P C 1
ATOM 3943 O O . ALA B 1 197 ? -28.401 1.996 12.130 1.00 14.53 178 ALA P O 1
ATOM 3945 N N . TYR B 1 198 ? -30.286 1.776 13.279 1.00 15.32 179 TYR P N 1
ATOM 3946 C CA . TYR B 1 198 ? -30.492 0.436 12.787 1.00 15.10 179 TYR P CA 1
ATOM 3947 C C . TYR B 1 198 ? -30.889 0.396 11.306 1.00 15.81 179 TYR P C 1
ATOM 3948 O O . TYR B 1 198 ? -31.446 1.359 10.764 1.00 17.96 179 TYR P O 1
ATOM 3957 N N . THR B 1 199 ? -30.552 -0.713 10.645 1.00 15.32 180 THR P N 1
ATOM 3958 C CA . THR B 1 199 ? -30.792 -0.853 9.250 1.00 16.70 180 THR P CA 1
ATOM 3959 C C . THR B 1 199 ? -31.452 -2.195 8.954 1.00 15.94 180 THR P C 1
ATOM 3960 O O . THR B 1 199 ? -31.539 -3.070 9.826 1.00 16.65 180 THR P O 1
ATOM 3964 N N . GLY B 1 200 ? -31.922 -2.326 7.734 1.00 17.72 181 GLY P N 1
ATOM 3965 C CA . GLY B 1 200 ? -32.506 -3.533 7.239 1.00 18.27 181 GLY P CA 1
ATOM 3966 C C . GLY B 1 200 ? -31.774 -4.827 7.275 1.00 19.19 181 GLY P C 1
ATOM 3967 O O . GLY B 1 200 ? -32.383 -5.911 7.123 1.00 19.64 181 GLY P O 1
ATOM 3968 N N . THR B 1 201 ? -30.468 -4.783 7.417 1.00 16.90 182 THR P N 1
ATOM 3969 C CA . THR B 1 201 ? -29.689 -6.005 7.624 1.00 17.12 182 THR P CA 1
ATOM 3970 C C . THR B 1 201 ? -29.850 -6.624 8.996 1.00 19.14 182 THR P C 1
ATOM 3971 O O . THR B 1 201 ? -29.450 -7.749 9.198 1.00 19.11 182 THR P O 1
ATOM 3975 N N . GLN B 1 202 ? -30.461 -5.886 9.918 1.00 16.07 183 GLN P N 1
ATOM 3976 C CA . GLN B 1 202 ? -30.722 -6.361 11.268 1.00 15.72 183 GLN P CA 1
ATOM 3977 C C . GLN B 1 202 ? -32.070 -7.007 11.353 1.00 17.80 183 GLN P C 1
ATOM 3978 O O . GLN B 1 202 ? -32.722 -7.266 10.306 1.00 16.64 183 GLN P O 1
ATOM 3984 N N . SER B 1 203 ? -32.489 -7.360 12.550 1.00 15.25 184 SER P N 1
ATOM 3985 C CA . SER B 1 203 ? -33.720 -8.120 12.796 1.00 15.92 184 SER P CA 1
ATOM 3986 C C . SER B 1 203 ? -34.719 -7.351 13.593 1.00 15.62 184 SER P C 1
ATOM 3987 O O . SER B 1 203 ? -34.355 -6.576 14.494 1.00 15.67 184 SER P O 1
ATOM 3990 N N . LEU B 1 204 ? -35.995 -7.497 13.249 1.00 15.14 185 LEU P N 1
ATOM 3991 C CA . LEU B 1 204 ? -37.070 -6.900 14.007 1.00 15.62 185 LEU P CA 1
ATOM 3992 C C . LEU B 1 204 ? -37.295 -7.569 15.373 1.00 15.28 185 LEU P C 1
ATOM 3993 O O . LEU B 1 204 ? -37.349 -6.911 16.410 1.00 15.78 185 LEU P O 1
ATOM 3998 N N . VAL B 1 205 ? -37.418 -8.898 15.340 1.00 14.47 186 VAL P N 1
ATOM 3999 C CA . VAL B 1 205 ? -37.507 -9.688 16.559 1.00 15.23 186 VAL P CA 1
ATOM 4000 C C . VAL B 1 205 ? -36.327 -10.604 16.580 1.00 14.14 186 VAL P C 1
ATOM 4001 O O . VAL B 1 205 ? -35.708 -10.902 15.555 1.00 16.46 186 VAL P O 1
ATOM 4005 N N . ASP B 1 206 ? -36.016 -11.154 17.757 1.00 15.12 187 ASP P N 1
ATOM 4006 C CA . ASP B 1 206 ? -34.858 -12.039 17.903 1.00 14.62 187 ASP P CA 1
ATOM 4007 C C . ASP B 1 206 ? -35.094 -13.308 16.976 1.00 15.09 187 ASP P C 1
ATOM 4008 O O . ASP B 1 206 ? -36.081 -14.021 17.181 1.00 15.65 187 ASP P O 1
ATOM 4013 N N . GLY B 1 207 ? -34.233 -13.548 16.025 1.00 15.67 188 GLY P N 1
ATOM 4014 C CA . GLY B 1 207 ? -34.354 -14.702 15.173 1.00 16.42 188 GLY P CA 1
ATOM 4015 C C . GLY B 1 207 ? -33.243 -14.762 14.158 1.00 17.64 188 GLY P C 1
ATOM 4016 O O . GLY B 1 207 ? -32.515 -13.810 14.016 1.00 18.31 188 GLY P O 1
ATOM 4017 N N . PRO B 1 208 ? -33.078 -15.925 13.513 1.00 17.02 189 PRO P N 1
ATOM 4018 C CA . PRO B 1 208 ? -31.919 -16.090 12.658 1.00 19.54 189 PRO P CA 1
ATOM 4019 C C . PRO B 1 208 ? -31.769 -14.973 11.635 1.00 20.82 189 PRO P C 1
ATOM 4020 O O . PRO B 1 208 ? -32.756 -14.524 11.034 1.00 21.61 189 PRO P O 1
ATOM 4024 N N . ARG B 1 209 ? -30.526 -14.544 11.426 1.00 19.81 190 ARG P N 1
ATOM 4025 C CA . ARG B 1 209 ? -30.217 -13.494 10.454 1.00 23.95 190 ARG P CA 1
ATOM 4026 C C . ARG B 1 209 ? -28.852 -13.778 9.820 1.00 22.60 190 ARG P C 1
ATOM 4027 O O . ARG B 1 209 ? -27.802 -13.158 10.097 1.00 23.38 190 ARG P O 1
ATOM 4035 N N . GLY B 1 210 ? -28.876 -14.737 8.950 1.00 25.97 191 GLY P N 1
ATOM 4036 C CA . GLY B 1 210 ? -27.616 -15.199 8.399 1.00 28.30 191 GLY P CA 1
ATOM 4037 C C . GLY B 1 210 ? -26.725 -15.833 9.471 1.00 29.40 191 GLY P C 1
ATOM 4038 O O . GLY B 1 210 ? -27.218 -16.436 10.432 1.00 28.34 191 GLY P O 1
ATOM 4039 N N . LYS B 1 211 ? -25.413 -15.658 9.332 1.00 29.74 192 LYS P N 1
ATOM 4040 C CA . LYS B 1 211 ? -24.476 -16.272 10.245 1.00 32.85 192 LYS P CA 1
ATOM 4041 C C . LYS B 1 211 ? -24.098 -15.400 11.435 1.00 33.06 192 LYS P C 1
ATOM 4042 O O . LYS B 1 211 ? -23.575 -15.978 12.394 1.00 30.32 192 LYS P O 1
ATOM 4048 N N . ASP B 1 212 ? -24.329 -14.075 11.386 1.00 29.94 193 ASP P N 1
ATOM 4049 C CA . ASP B 1 212 ? -23.858 -13.184 12.444 1.00 27.62 193 ASP P CA 1
ATOM 4050 C C . ASP B 1 212 ? -24.824 -13.231 13.626 1.00 23.88 193 ASP P C 1
ATOM 4051 O O . ASP B 1 212 ? -26.012 -12.980 13.456 1.00 22.43 193 ASP P O 1
ATOM 4056 N N . LEU B 1 213 ? -24.325 -13.558 14.803 1.00 20.02 194 LEU P N 1
ATOM 4057 C CA . LEU B 1 213 ? -25.185 -13.741 15.956 1.00 18.95 194 LEU P CA 1
ATOM 4058 C C . LEU B 1 213 ? -25.814 -12.414 16.406 1.00 18.46 194 LEU P C 1
ATOM 4059 O O . LEU B 1 213 ? -27.041 -12.347 16.628 1.00 16.14 194 LEU P O 1
ATOM 4064 N N . ARG B 1 214 ? -25.018 -11.350 16.524 1.00 18.47 195 ARG P N 1
ATOM 4065 C CA . ARG B 1 214 ? -25.588 -10.077 16.948 1.00 19.60 195 ARG P CA 1
ATOM 4066 C C . ARG B 1 214 ? -26.637 -9.508 16.006 1.00 19.49 195 ARG P C 1
ATOM 4067 O O . ARG B 1 214 ? -27.600 -8.899 16.448 1.00 19.10 195 ARG P O 1
ATOM 4075 N N . ALA B 1 215 ? -26.527 -9.794 14.717 1.00 19.84 196 ALA P N 1
ATOM 4076 C CA . ALA B 1 215 ? -27.555 -9.355 13.742 1.00 21.57 196 ALA P CA 1
ATOM 4077 C C . ALA B 1 215 ? -28.892 -10.015 13.967 1.00 18.66 196 ALA P C 1
ATOM 4078 O O . ALA B 1 215 ? -29.902 -9.553 13.413 1.00 19.99 196 ALA P O 1
ATOM 4080 N N . SER B 1 216 ? -28.936 -11.140 14.718 1.00 16.11 197 SER P N 1
ATOM 4081 C CA . SER B 1 216 ? -30.194 -11.852 14.977 1.00 17.17 197 SER P CA 1
ATOM 4082 C C . SER B 1 216 ? -31.078 -11.159 16.012 1.00 16.06 197 SER P C 1
ATOM 4083 O O . SER B 1 216 ? -32.204 -11.580 16.287 1.00 17.27 197 SER P O 1
ATOM 4086 N N . ARG B 1 217 ? -30.546 -10.136 16.666 1.00 15.43 198 ARG P N 1
ATOM 4087 C CA . ARG B 1 217 ? -31.204 -9.570 17.827 1.00 13.77 198 ARG P CA 1
ATOM 4088 C C . ARG B 1 217 ? -32.077 -8.365 17.508 1.00 14.26 198 ARG P C 1
ATOM 4089 O O . ARG B 1 217 ? -31.715 -7.544 16.672 1.00 16.33 198 ARG P O 1
ATOM 4097 N N . ALA B 1 218 ? -33.201 -8.213 18.210 1.00 14.60 199 ALA P N 1
ATOM 4098 C CA . ALA B 1 218 ? -34.197 -7.171 17.972 1.00 14.74 199 ALA P CA 1
ATOM 4099 C C . ALA B 1 218 ? -33.550 -5.795 17.970 1.00 14.95 199 ALA P C 1
ATOM 4100 O O . ALA B 1 218 ? -33.092 -5.286 19.028 1.00 13.81 199 ALA P O 1
ATOM 4102 N N . ALA B 1 219 ? -33.559 -5.162 16.812 1.00 13.75 200 ALA P N 1
ATOM 4103 C CA . ALA B 1 219 ? -32.739 -3.954 16.594 1.00 13.92 200 ALA P CA 1
ATOM 4104 C C . ALA B 1 219 ? -33.240 -2.745 17.323 1.00 14.49 200 ALA P C 1
ATOM 4105 O O . ALA B 1 219 ? -32.441 -1.830 17.605 1.00 16.66 200 ALA P O 1
ATOM 4107 N N . ALA B 1 220 ? -34.554 -2.648 17.493 1.00 14.51 201 ALA P N 1
ATOM 4108 C CA . ALA B 1 220 ? -35.134 -1.456 18.083 1.00 15.01 201 ALA P CA 1
ATOM 4109 C C . ALA B 1 220 ? -35.157 -1.581 19.604 1.00 15.54 201 ALA P C 1
ATOM 4110 O O . ALA B 1 220 ? -35.739 -0.673 20.282 1.00 17.66 201 ALA P O 1
ATOM 4112 N N . GLU B 1 221 ? -34.655 -2.668 20.157 1.00 14.84 202 GLU P N 1
ATOM 4113 C CA . GLU B 1 221 ? -34.675 -2.904 21.592 1.00 15.86 202 GLU P CA 1
ATOM 4114 C C . GLU B 1 221 ? -33.300 -3.102 22.210 1.00 14.95 202 GLU P C 1
ATOM 4115 O O . GLU B 1 221 ? -33.191 -3.514 23.365 1.00 16.10 202 GLU P O 1
ATOM 4121 N N . ASN B 1 222 ? -32.231 -2.800 21.456 1.00 14.05 203 ASN P N 1
ATOM 4122 C CA . ASN B 1 222 ? -30.922 -3.140 21.899 1.00 13.40 203 ASN P CA 1
ATOM 4123 C C . ASN B 1 222 ? -29.853 -2.214 21.311 1.00 13.94 203 ASN P C 1
ATOM 4124 O O . ASN B 1 222 ? -29.998 -1.662 20.234 1.00 13.18 203 ASN P O 1
ATOM 4129 N N . ILE B 1 223 ? -28.782 -2.039 22.083 1.00 13.35 204 ILE P N 1
ATOM 4130 C CA . ILE B 1 223 ? -27.480 -1.607 21.552 1.00 14.47 204 ILE P CA 1
ATOM 4131 C C . ILE B 1 223 ? -26.766 -2.862 21.079 1.00 15.09 204 ILE P C 1
ATOM 4132 O O . ILE B 1 223 ? -26.561 -3.790 21.883 1.00 15.40 204 ILE P O 1
ATOM 4137 N N . ILE B 1 224 ? -26.348 -2.855 19.817 1.00 14.17 205 ILE P N 1
ATOM 4138 C CA . ILE B 1 224 ? -25.840 -4.052 19.155 1.00 12.43 205 ILE P CA 1
ATOM 4139 C C . ILE B 1 224 ? -24.512 -3.736 18.487 1.00 13.88 205 ILE P C 1
ATOM 4140 O O . ILE B 1 224 ? -24.476 -3.011 17.459 1.00 14.39 205 ILE P O 1
ATOM 4145 N N . PRO B 1 225 ? -23.410 -4.288 19.030 1.00 15.27 206 PRO P N 1
ATOM 4146 C CA . PRO B 1 225 ? -22.113 -4.108 18.342 1.00 15.52 206 PRO P CA 1
ATOM 4147 C C . PRO B 1 225 ? -22.121 -4.769 16.953 1.00 15.94 206 PRO P C 1
ATOM 4148 O O . PRO B 1 225 ? -22.751 -5.791 16.734 1.00 15.97 206 PRO P O 1
ATOM 4152 N N . HIS B 1 226 ? -21.481 -4.126 15.974 1.00 16.38 207 HIS P N 1
ATOM 4153 C CA . HIS B 1 226 ? -21.575 -4.552 14.590 1.00 17.29 207 HIS P CA 1
ATOM 4154 C C . HIS B 1 226 ? -20.333 -4.036 13.845 1.00 17.95 207 HIS P C 1
ATOM 4155 O O . HIS B 1 226 ? -19.708 -3.061 14.255 1.00 17.19 207 HIS P O 1
ATOM 4162 N N . THR B 1 227 ? -19.977 -4.716 12.780 1.00 19.22 208 THR P N 1
ATOM 4163 C CA . THR B 1 227 ? -18.867 -4.193 11.918 1.00 19.85 208 THR P CA 1
ATOM 4164 C C . THR B 1 227 ? -19.277 -2.926 11.193 1.00 21.73 208 THR P C 1
ATOM 4165 O O . THR B 1 227 ? -20.532 -2.595 11.081 1.00 19.50 208 THR P O 1
ATOM 4169 N N . THR B 1 228 ? -18.269 -2.211 10.679 1.00 20.21 209 THR P N 1
ATOM 4170 C CA . THR B 1 228 ? -18.581 -1.049 9.853 1.00 20.59 209 THR P CA 1
ATOM 4171 C C . THR B 1 228 ? -17.794 -1.186 8.588 1.00 22.42 209 THR P C 1
ATOM 4172 O O . THR B 1 228 ? -16.603 -1.630 8.605 1.00 20.66 209 THR P O 1
ATOM 4176 N N . GLY B 1 229 ? -18.480 -0.880 7.464 1.00 22.66 210 GLY P N 1
ATOM 4177 C CA . GLY B 1 229 ? -17.852 -0.781 6.137 1.00 21.60 210 GLY P CA 1
ATOM 4178 C C . GLY B 1 229 ? -16.648 0.135 6.065 1.00 22.86 210 GLY P C 1
ATOM 4179 O O . GLY B 1 229 ? -15.717 -0.076 5.252 1.00 21.56 210 GLY P O 1
ATOM 4180 N N . ALA B 1 230 ? -16.596 1.132 6.973 1.00 21.36 211 ALA P N 1
ATOM 4181 C CA . ALA B 1 230 ? -15.520 2.149 6.973 1.00 21.28 211 ALA P CA 1
ATOM 4182 C C . ALA B 1 230 ? -14.197 1.516 7.316 1.00 24.44 211 ALA P C 1
ATOM 4183 O O . ALA B 1 230 ? -13.153 2.028 6.936 1.00 22.93 211 ALA P O 1
ATOM 4185 N N . ALA B 1 231 ? -14.226 0.366 8.007 1.00 22.97 212 ALA P N 1
ATOM 4186 C CA . ALA B 1 231 ? -12.936 -0.220 8.446 1.00 23.09 212 ALA P CA 1
ATOM 4187 C C . ALA B 1 231 ? -12.102 -0.718 7.286 1.00 25.58 212 ALA P C 1
ATOM 4188 O O . ALA B 1 231 ? -10.854 -0.455 7.209 1.00 27.67 212 ALA P O 1
ATOM 4190 N N . LYS B 1 232 ? -12.784 -1.337 6.324 1.00 24.63 213 LYS P N 1
ATOM 4191 C CA . LYS B 1 232 ? -12.128 -1.828 5.121 1.00 27.12 213 LYS P CA 1
ATOM 4192 C C . LYS B 1 232 ? -12.028 -0.754 4.045 1.00 25.16 213 LYS P C 1
ATOM 4193 O O . LYS B 1 232 ? -11.079 -0.692 3.341 1.00 23.11 213 LYS P O 1
ATOM 4199 N N . ALA B 1 233 ? -13.016 0.114 3.947 1.00 21.77 214 ALA P N 1
ATOM 4200 C CA . ALA B 1 233 ? -13.038 1.094 2.811 1.00 23.48 214 ALA P CA 1
ATOM 4201 C C . ALA B 1 233 ? -12.146 2.323 2.980 1.00 24.27 214 ALA P C 1
ATOM 4202 O O . ALA B 1 233 ? -11.741 2.924 1.975 1.00 23.44 214 ALA P O 1
ATOM 4204 N N . ILE B 1 234 ? -11.903 2.764 4.224 1.00 22.47 215 ILE P N 1
ATOM 4205 C CA . ILE B 1 234 ? -11.256 4.046 4.443 1.00 20.97 215 ILE P CA 1
ATOM 4206 C C . ILE B 1 234 ? -9.837 4.087 3.853 1.00 19.19 215 ILE P C 1
ATOM 4207 O O . ILE B 1 234 ? -9.397 5.095 3.235 1.00 21.81 215 ILE P O 1
ATOM 4212 N N . GLY B 1 235 ? -9.140 2.958 3.975 1.00 22.25 216 GLY P N 1
ATOM 4213 C CA . GLY B 1 235 ? -7.774 2.862 3.364 1.00 19.00 216 GLY P CA 1
ATOM 4214 C C . GLY B 1 235 ? -7.723 2.937 1.823 1.00 23.28 216 GLY P C 1
ATOM 4215 O O . GLY B 1 235 ? -6.711 3.219 1.233 1.00 22.87 216 GLY P O 1
ATOM 4216 N N . LEU B 1 236 ? -8.823 2.610 1.145 1.00 19.20 217 LEU P N 1
ATOM 4217 C CA . LEU B 1 236 ? -8.958 2.828 -0.337 1.00 19.82 217 LEU P CA 1
ATOM 4218 C C . LEU B 1 236 ? -9.295 4.254 -0.707 1.00 20.93 217 LEU P C 1
ATOM 4219 O O . LEU B 1 236 ? -8.951 4.736 -1.762 1.00 22.79 217 LEU P O 1
ATOM 4224 N N . VAL B 1 237 ? -9.969 4.946 0.178 1.00 20.13 218 VAL P N 1
ATOM 4225 C CA . VAL B 1 237 ? -10.326 6.319 0.001 1.00 18.91 218 VAL P CA 1
ATOM 4226 C C . VAL B 1 237 ? -9.183 7.252 0.311 1.00 20.25 218 VAL P C 1
ATOM 4227 O O . VAL B 1 237 ? -9.059 8.288 -0.367 1.00 21.82 218 VAL P O 1
ATOM 4231 N N . ILE B 1 238 ? -8.414 6.958 1.364 1.00 18.70 219 ILE P N 1
ATOM 4232 C CA . ILE B 1 238 ? -7.302 7.803 1.772 1.00 20.42 219 ILE P CA 1
ATOM 4233 C C . ILE B 1 238 ? -6.124 6.809 1.916 1.00 20.63 219 ILE P C 1
ATOM 4234 O O . ILE B 1 238 ? -5.825 6.286 3.028 1.00 20.45 219 ILE P O 1
ATOM 4239 N N . PRO B 1 239 ? -5.400 6.592 0.815 1.00 23.75 220 PRO P N 1
ATOM 4240 C CA . PRO B 1 239 ? -4.361 5.530 0.845 1.00 23.26 220 PRO P CA 1
ATOM 4241 C C . PRO B 1 239 ? -3.267 5.704 1.863 1.00 21.64 220 PRO P C 1
ATOM 4242 O O . PRO B 1 239 ? -2.804 4.691 2.396 1.00 22.58 220 PRO P O 1
ATOM 4246 N N . GLU B 1 240 ? -2.903 6.936 2.176 1.00 22.72 221 GLU P N 1
ATOM 4247 C CA . GLU B 1 240 ? -1.873 7.157 3.207 1.00 23.54 221 GLU P CA 1
ATOM 4248 C C . GLU B 1 240 ? -2.320 6.674 4.609 1.00 24.20 221 GLU P C 1
ATOM 4249 O O . GLU B 1 240 ? -1.459 6.386 5.498 1.00 23.21 221 GLU P O 1
ATOM 4255 N N . LEU B 1 241 ? -3.631 6.486 4.776 1.00 20.94 222 LEU P N 1
ATOM 4256 C CA . LEU B 1 241 ? -4.150 6.009 6.057 1.00 21.74 222 LEU P CA 1
ATOM 4257 C C . LEU B 1 241 ? -4.405 4.527 6.060 1.00 21.15 222 LEU P C 1
ATOM 4258 O O . LEU B 1 241 ? -4.849 3.996 7.091 1.00 19.90 222 LEU P O 1
ATOM 4263 N N . SER B 1 242 ? -4.073 3.789 4.995 1.00 22.31 223 SER P N 1
ATOM 4264 C CA . SER B 1 242 ? -4.412 2.377 4.975 1.00 22.49 223 SER P CA 1
ATOM 4265 C C . SER B 1 242 ? -3.620 1.654 6.006 1.00 22.65 223 SER P C 1
ATOM 4266 O O . SER B 1 242 ? -2.409 1.874 6.127 1.00 22.94 223 SER P O 1
ATOM 4269 N N . GLY B 1 243 ? -4.310 0.875 6.831 1.00 22.91 224 GLY P N 1
ATOM 4270 C CA . GLY B 1 243 ? -3.708 0.176 7.920 1.00 24.34 224 GLY P CA 1
ATOM 4271 C C . GLY B 1 243 ? -3.524 0.982 9.169 1.00 22.75 224 GLY P C 1
ATOM 4272 O O . GLY B 1 243 ? -2.983 0.459 10.137 1.00 26.05 224 GLY P O 1
ATOM 4273 N N . LYS B 1 244 ? -3.913 2.244 9.154 1.00 19.34 225 LYS P N 1
ATOM 4274 C CA . LYS B 1 244 ? -3.657 3.132 10.303 1.00 18.13 225 LYS P CA 1
ATOM 4275 C C . LYS B 1 244 ? -4.932 3.405 11.097 1.00 19.62 225 LYS P C 1
ATOM 4276 O O . LYS B 1 244 ? -4.856 3.956 12.171 1.00 18.62 225 LYS P O 1
ATOM 4282 N N . LEU B 1 245 ? -6.075 2.929 10.581 1.00 17.31 226 LEU P N 1
ATOM 4283 C CA . LEU B 1 245 ? -7.386 3.146 11.203 1.00 18.63 226 LEU P CA 1
ATOM 4284 C C . LEU B 1 245 ? -8.147 1.839 11.292 1.00 20.25 226 LEU P C 1
ATOM 4285 O O . LEU B 1 245 ? -8.107 1.016 10.382 1.00 21.67 226 LEU P O 1
ATOM 4290 N N . LYS B 1 246 ? -8.854 1.657 12.399 1.00 18.88 227 LYS P N 1
ATOM 4291 C CA . LYS B 1 246 ? -9.786 0.553 12.602 1.00 17.83 227 LYS P CA 1
ATOM 4292 C C . LYS B 1 246 ? -11.053 1.127 13.267 1.00 19.66 227 LYS P C 1
ATOM 4293 O O . LYS B 1 246 ? -11.121 2.303 13.593 1.00 19.98 227 LYS P O 1
ATOM 4299 N N . GLY B 1 247 ? -12.076 0.302 13.332 1.00 19.30 228 GLY P N 1
ATOM 4300 C CA . GLY B 1 247 ? -13.249 0.726 14.080 1.00 19.60 228 GLY P CA 1
ATOM 4301 C C . GLY B 1 247 ? -14.439 -0.202 13.912 1.00 17.49 228 GLY P C 1
ATOM 4302 O O . GLY B 1 247 ? -14.343 -1.273 13.289 1.00 17.72 228 GLY P O 1
ATOM 4303 N N . HIS B 1 248 ? -15.533 0.203 14.555 1.00 16.77 229 HIS P N 1
ATOM 4304 C CA . HIS B 1 248 ? -16.703 -0.591 14.565 1.00 15.18 229 HIS P CA 1
ATOM 4305 C C . HIS B 1 248 ? -17.906 0.303 14.845 1.00 14.63 229 HIS P C 1
ATOM 4306 O O . HIS B 1 248 ? -17.798 1.506 14.972 1.00 16.23 229 HIS P O 1
ATOM 4313 N N . ALA B 1 249 ? -19.077 -0.324 14.855 1.00 14.63 230 ALA P N 1
ATOM 4314 C CA . ALA B 1 249 ? -20.367 0.299 15.122 1.00 13.91 230 ALA P CA 1
ATOM 4315 C C . ALA B 1 249 ? -21.037 -0.273 16.387 1.00 13.58 230 ALA P C 1
ATOM 4316 O O . ALA B 1 249 ? -20.794 -1.396 16.765 1.00 14.95 230 ALA P O 1
ATOM 4318 N N . GLN B 1 250 ? -21.811 0.571 16.998 1.00 14.90 231 GLN P N 1
ATOM 4319 C CA . GLN B 1 250 ? -22.882 0.192 17.973 1.00 15.10 231 GLN P CA 1
ATOM 4320 C C . GLN B 1 250 ? -24.176 0.618 17.320 1.00 15.52 231 GLN P C 1
ATOM 4321 O O . GLN B 1 250 ? -24.481 1.845 17.181 1.00 14.60 231 GLN P O 1
ATOM 4327 N N . ARG B 1 251 ? -24.965 -0.369 16.851 1.00 14.89 232 ARG P N 1
ATOM 4328 C CA . ARG B 1 251 ? -26.225 -0.091 16.258 1.00 14.48 232 ARG P CA 1
ATOM 4329 C C . ARG B 1 251 ? -27.246 0.146 17.341 1.00 14.17 232 ARG P C 1
ATOM 4330 O O . ARG B 1 251 ? -27.307 -0.651 18.322 1.00 15.08 232 ARG P O 1
ATOM 4338 N N . VAL B 1 252 ? -28.023 1.223 17.231 1.00 13.72 233 VAL P N 1
ATOM 4339 C CA . VAL B 1 252 ? -28.926 1.619 18.346 1.00 13.73 233 VAL P CA 1
ATOM 4340 C C . VAL B 1 252 ? -30.332 1.945 17.822 1.00 15.52 233 VAL P C 1
ATOM 4341 O O . VAL B 1 252 ? -30.499 2.201 16.628 1.00 15.00 233 VAL P O 1
ATOM 4345 N N . PRO B 1 253 ? -31.333 2.048 18.710 1.00 15.76 234 PRO P N 1
ATOM 4346 C CA . PRO B 1 253 ? -32.739 2.232 18.250 1.00 15.62 234 PRO P CA 1
ATOM 4347 C C . PRO B 1 253 ? -33.171 3.652 17.851 1.00 16.75 234 PRO P C 1
ATOM 4348 O O . PRO B 1 253 ? -34.064 4.226 18.448 1.00 18.27 234 PRO P O 1
ATOM 4352 N N . VAL B 1 254 ? -32.482 4.196 16.860 1.00 15.51 235 VAL P N 1
ATOM 4353 C CA . VAL B 1 254 ? -33.023 5.328 16.073 1.00 15.17 235 VAL P CA 1
ATOM 4354 C C . VAL B 1 254 ? -33.184 4.900 14.589 1.00 15.32 235 VAL P C 1
ATOM 4355 O O . VAL B 1 254 ? -32.416 4.058 14.087 1.00 15.28 235 VAL P O 1
ATOM 4359 N N . LYS B 1 255 ? -34.201 5.438 13.931 1.00 14.98 236 LYS P N 1
ATOM 4360 C CA . LYS B 1 255 ? -34.589 4.943 12.613 1.00 15.54 236 LYS P CA 1
ATOM 4361 C C . LYS B 1 255 ? -33.602 5.363 11.498 1.00 15.57 236 LYS P C 1
ATOM 4362 O O . LYS B 1 255 ? -33.414 4.633 10.534 1.00 14.90 236 LYS P O 1
ATOM 4368 N N . THR B 1 256 ? -33.048 6.557 11.652 1.00 15.29 237 THR P N 1
ATOM 4369 C CA . THR B 1 256 ? -31.948 7.011 10.762 1.00 15.39 237 THR P CA 1
ATOM 4370 C C . THR B 1 256 ? -31.261 8.169 11.513 1.00 16.77 237 THR P C 1
ATOM 4371 O O . THR B 1 256 ? -31.850 8.757 12.384 1.00 16.14 237 THR P O 1
ATOM 4375 N N . GLY B 1 257 ? -30.064 8.468 11.090 1.00 15.85 238 GLY P N 1
ATOM 4376 C CA . GLY B 1 257 ? -29.219 9.449 11.757 1.00 15.92 238 GLY P CA 1
ATOM 4377 C C . GLY B 1 257 ? -28.224 8.783 12.649 1.00 17.60 238 GLY P C 1
ATOM 4378 O O . GLY B 1 257 ? -28.597 7.982 13.523 1.00 17.63 238 GLY P O 1
ATOM 4379 N N . SER B 1 258 ? -26.931 9.095 12.448 1.00 16.38 239 SER P N 1
ATOM 4380 C CA . SER B 1 258 ? -25.842 8.388 13.099 1.00 15.62 239 SER P CA 1
ATOM 4381 C C . SER B 1 258 ? -24.735 9.375 13.423 1.00 14.87 239 SER P C 1
ATOM 4382 O O . SER B 1 258 ? -24.762 10.534 12.934 1.00 15.41 239 SER P O 1
ATOM 4385 N N . VAL B 1 259 ? -23.755 8.903 14.203 1.00 14.81 240 VAL P N 1
ATOM 4386 C CA . VAL B 1 259 ? -22.677 9.804 14.601 1.00 15.49 240 VAL P CA 1
ATOM 4387 C C . VAL B 1 259 ? -21.391 9.039 14.719 1.00 16.92 240 VAL P C 1
ATOM 4388 O O . VAL B 1 259 ? -21.326 8.001 15.362 1.00 16.75 240 VAL P O 1
ATOM 4392 N N . THR B 1 260 ? -20.331 9.485 14.032 1.00 15.74 241 THR P N 1
ATOM 4393 C CA . THR B 1 260 ? -19.040 8.810 14.106 1.00 16.72 241 THR P CA 1
ATOM 4394 C C . THR B 1 260 ? -18.065 9.541 15.065 1.00 16.58 241 THR P C 1
ATOM 4395 O O . THR B 1 260 ? -17.808 10.742 14.840 1.00 16.56 241 THR P O 1
ATOM 4399 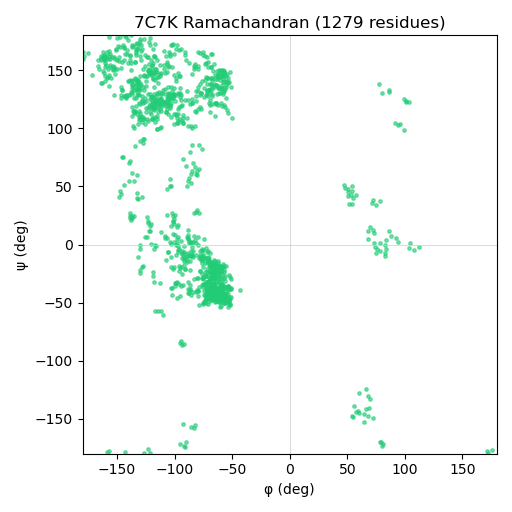N N . GLU B 1 261 ? -17.456 8.809 16.002 1.00 14.81 242 GLU P N 1
ATOM 4400 C CA . GLU B 1 261 ? -16.387 9.368 16.850 1.00 15.73 242 GLU P CA 1
ATOM 4401 C C . GLU B 1 261 ? -15.080 8.776 16.330 1.00 16.62 242 GLU P C 1
ATOM 4402 O O . GLU B 1 261 ? -15.025 7.561 16.128 1.00 17.97 242 GLU P O 1
ATOM 4408 N N . LEU B 1 262 ? -14.043 9.606 16.185 1.00 16.90 243 LEU P N 1
ATOM 4409 C CA . LEU B 1 262 ? -12.713 9.146 15.857 1.00 15.69 243 LEU P CA 1
ATOM 4410 C C . LEU B 1 262 ? -11.774 9.607 16.992 1.00 17.07 243 LEU P C 1
ATOM 4411 O O . LEU B 1 262 ? -11.818 10.789 17.353 1.00 16.70 243 LEU P O 1
ATOM 4416 N N . VAL B 1 263 ? -11.008 8.670 17.505 1.00 17.80 244 VAL P N 1
ATOM 4417 C CA . VAL B 1 263 ? -9.936 9.001 18.464 1.00 18.42 244 VAL P CA 1
ATOM 4418 C C . VAL B 1 263 ? -8.601 8.780 17.713 1.00 17.57 244 VAL P C 1
ATOM 4419 O O . VAL B 1 263 ? -8.280 7.695 17.263 1.00 16.41 244 VAL P O 1
ATOM 4423 N N . SER B 1 264 ? -7.803 9.832 17.651 1.00 16.32 245 SER P N 1
ATOM 4424 C CA . SER B 1 264 ? -6.532 9.746 16.920 1.00 17.65 245 SER P CA 1
ATOM 4425 C C . SER B 1 264 ? -5.315 10.139 17.756 1.00 17.16 245 SER P C 1
ATOM 4426 O O . SER B 1 264 ? -5.465 10.941 18.682 1.00 17.41 245 SER P O 1
ATOM 4429 N N . ILE B 1 265 ? -4.175 9.577 17.371 1.00 18.27 246 ILE P N 1
ATOM 4430 C CA . ILE B 1 265 ? -2.835 10.170 17.680 1.00 18.66 246 ILE P CA 1
ATOM 4431 C C . ILE B 1 265 ? -2.456 10.948 16.473 1.00 19.95 246 ILE P C 1
ATOM 4432 O O . ILE B 1 265 ? -2.354 10.388 15.390 1.00 20.07 246 ILE P O 1
ATOM 4437 N N . LEU B 1 266 ? -2.301 12.241 16.670 1.00 18.52 247 LEU P N 1
ATOM 4438 C CA . LEU B 1 266 ? -1.920 13.131 15.552 1.00 19.29 247 LEU P CA 1
ATOM 4439 C C . LEU B 1 266 ? -0.431 13.366 15.521 1.00 23.91 247 LEU P C 1
ATOM 4440 O O . LEU B 1 266 ? 0.253 13.034 16.434 1.00 22.26 247 LEU P O 1
ATOM 4445 N N . GLY B 1 267 ? 0.041 13.937 14.408 1.00 21.06 248 GLY P N 1
ATOM 4446 C CA . GLY B 1 267 ? 1.471 14.147 14.240 1.00 24.82 248 GLY P CA 1
ATOM 4447 C C . GLY B 1 267 ? 1.972 15.445 14.844 1.00 28.28 248 GLY P C 1
ATOM 4448 O O . GLY B 1 267 ? 3.159 15.686 14.855 1.00 32.61 248 GLY P O 1
ATOM 4449 N N . LYS B 1 268 ? 1.068 16.302 15.255 1.00 26.95 249 LYS P N 1
ATOM 4450 C CA . LYS B 1 268 ? 1.341 17.552 15.906 1.00 30.96 249 LYS P CA 1
ATOM 4451 C C . LYS B 1 268 ? 0.558 17.626 17.192 1.00 32.06 249 LYS P C 1
ATOM 4452 O O . LYS B 1 268 ? -0.592 17.147 17.301 1.00 26.75 249 LYS P O 1
ATOM 4458 N N . LYS B 1 269 ? 1.120 18.366 18.146 1.00 28.71 250 LYS P N 1
ATOM 4459 C CA . LYS B 1 269 ? 0.362 18.868 19.293 1.00 29.36 250 LYS P CA 1
ATOM 4460 C C . LYS B 1 269 ? -0.642 19.932 18.917 1.00 25.87 250 LYS P C 1
ATOM 4461 O O . LYS B 1 269 ? -0.330 20.874 18.152 1.00 27.16 250 LYS P O 1
ATOM 4467 N N . VAL B 1 270 ? -1.889 19.801 19.376 1.00 25.29 251 VAL P N 1
ATOM 4468 C CA . VAL B 1 270 ? -2.963 20.724 19.009 1.00 24.17 251 VAL P CA 1
ATOM 4469 C C . VAL B 1 270 ? -3.801 21.202 20.187 1.00 26.62 251 VAL P C 1
ATOM 4470 O O . VAL B 1 270 ? -3.810 20.594 21.253 1.00 25.54 251 VAL P O 1
ATOM 4474 N N . THR B 1 271 ? -4.548 22.299 19.963 1.00 24.81 252 THR P N 1
ATOM 4475 C CA . THR B 1 271 ? -5.646 22.656 20.854 1.00 26.54 252 THR P CA 1
ATOM 4476 C C . THR B 1 271 ? -6.983 22.321 20.199 1.00 26.01 252 THR P C 1
ATOM 4477 O O . THR B 1 271 ? -7.040 22.134 18.945 1.00 24.11 252 THR P O 1
ATOM 4481 N N . ALA B 1 272 ? -8.048 22.313 20.996 1.00 23.91 253 ALA P N 1
ATOM 4482 C CA . ALA B 1 272 ? -9.390 22.138 20.482 1.00 23.81 253 ALA P CA 1
ATOM 4483 C C . ALA B 1 272 ? -9.753 23.172 19.430 1.00 28.76 253 ALA P C 1
ATOM 4484 O O . ALA B 1 272 ? -10.340 22.832 18.399 1.00 23.78 253 ALA P O 1
ATOM 4486 N N . GLU B 1 273 ? -9.436 24.429 19.695 1.00 24.95 254 GLU P N 1
ATOM 4487 C CA . GLU B 1 273 ? -9.762 25.477 18.770 1.00 26.69 254 GLU P CA 1
ATOM 4488 C C . GLU B 1 273 ? -9.033 25.354 17.442 1.00 25.24 254 GLU P C 1
ATOM 4489 O O . GLU B 1 273 ? -9.599 25.624 16.373 1.00 24.34 254 GLU P O 1
ATOM 4495 N N . GLU B 1 274 ? -7.786 24.934 17.496 1.00 25.03 255 GLU P N 1
ATOM 4496 C CA . GLU B 1 274 ? -7.010 24.690 16.320 1.00 24.68 255 GLU P CA 1
ATOM 4497 C C . GLU B 1 274 ? -7.613 23.550 15.455 1.00 24.16 255 GLU P C 1
ATOM 4498 O O . GLU B 1 274 ? -7.676 23.668 14.199 1.00 20.98 255 GLU P O 1
ATOM 4504 N N . VAL B 1 275 ? -8.023 22.478 16.122 1.00 20.16 256 VAL P N 1
ATOM 4505 C CA . VAL B 1 275 ? -8.725 21.375 15.416 1.00 19.86 256 VAL P CA 1
ATOM 4506 C C . VAL B 1 275 ? -9.997 21.899 14.786 1.00 19.43 256 VAL P C 1
ATOM 4507 O O . VAL B 1 275 ? -10.255 21.650 13.600 1.00 20.06 256 VAL P O 1
ATOM 4511 N N . ASN B 1 276 ? -10.848 22.540 15.579 1.00 19.23 257 ASN P N 1
ATOM 4512 C CA . ASN B 1 276 ? -12.115 23.080 15.087 1.00 21.18 257 ASN P CA 1
ATOM 4513 C C . ASN B 1 276 ? -11.925 23.979 13.890 1.00 22.37 257 ASN P C 1
ATOM 4514 O O . ASN B 1 276 ? -12.660 23.903 12.910 1.00 22.74 257 ASN P O 1
ATOM 4519 N N A ASN B 1 277 ? -10.877 24.797 13.962 0.63 21.29 258 ASN P N 1
ATOM 4520 N N B ASN B 1 277 ? -10.944 24.878 13.947 0.37 22.85 258 ASN P N 1
ATOM 4521 C CA A ASN B 1 277 ? -10.631 25.775 12.896 0.63 21.07 258 ASN P CA 1
ATOM 4522 C CA B ASN B 1 277 ? -10.774 25.795 12.809 0.37 23.15 258 ASN P CA 1
ATOM 4523 C C A ASN B 1 277 ? -10.248 25.110 11.607 0.63 22.48 258 ASN P C 1
ATOM 4524 C C B ASN B 1 277 ? -10.256 25.097 11.554 0.37 23.24 258 ASN P C 1
ATOM 4525 O O A ASN B 1 277 ? -10.769 25.527 10.585 0.63 24.25 258 ASN P O 1
ATOM 4526 O O B ASN B 1 277 ? -10.671 25.477 10.476 0.37 25.18 258 ASN P O 1
ATOM 4535 N N . ALA B 1 278 ? -9.370 24.107 11.699 1.00 20.74 259 ALA P N 1
ATOM 4536 C CA . ALA B 1 278 ? -8.919 23.297 10.571 1.00 20.56 259 ALA P CA 1
ATOM 4537 C C . ALA B 1 278 ? -10.131 22.603 9.901 1.00 22.72 259 ALA P C 1
ATOM 4538 O O . ALA B 1 278 ? -10.317 22.656 8.676 1.00 20.63 259 ALA P O 1
ATOM 4540 N N . LEU B 1 279 ? -10.982 22.029 10.738 1.00 20.71 260 LEU P N 1
ATOM 4541 C CA . LEU B 1 279 ? -12.212 21.427 10.209 1.00 22.09 260 LEU P CA 1
ATOM 4542 C C . LEU B 1 279 ? -13.150 22.362 9.567 1.00 22.36 260 LEU P C 1
ATOM 4543 O O . LEU B 1 279 ? -13.693 22.078 8.498 1.00 22.40 260 LEU P O 1
ATOM 4548 N N . LYS B 1 280 ? -13.365 23.500 10.172 1.00 21.50 261 LYS P N 1
ATOM 4549 C CA . LYS B 1 280 ? -14.191 24.504 9.612 1.00 24.76 261 LYS P CA 1
ATOM 4550 C C . LYS B 1 280 ? -13.739 24.918 8.221 1.00 24.99 261 LYS P C 1
ATOM 4551 O O . LYS B 1 280 ? -14.569 25.050 7.304 1.00 23.26 261 LYS P O 1
ATOM 4557 N N . GLN B 1 281 ? -12.435 25.132 8.077 1.00 22.58 262 GLN P N 1
ATOM 4558 C CA . GLN B 1 281 ? -11.886 25.468 6.747 1.00 24.80 262 GLN P CA 1
ATOM 4559 C C . GLN B 1 281 ? -12.138 24.372 5.708 1.00 24.31 262 GLN P C 1
ATOM 4560 O O . GLN B 1 281 ? -12.541 24.689 4.575 1.00 23.31 262 GLN P O 1
ATOM 4566 N N . ALA B 1 282 ? -12.016 23.102 6.096 1.00 22.24 263 ALA P N 1
ATOM 4567 C CA . ALA B 1 282 ? -12.257 22.005 5.182 1.00 19.75 263 ALA P CA 1
ATOM 4568 C C . ALA B 1 282 ? -13.711 21.924 4.705 1.00 19.89 263 ALA P C 1
ATOM 4569 O O . ALA B 1 282 ? -13.957 21.400 3.616 1.00 21.51 263 ALA P O 1
ATOM 4571 N N . THR B 1 283 ? -14.635 22.442 5.506 1.00 20.32 264 THR P N 1
ATOM 4572 C CA . THR B 1 283 ? -16.058 22.399 5.193 1.00 19.61 264 THR P CA 1
ATOM 4573 C C . THR B 1 283 ? -16.494 23.621 4.360 1.00 24.32 264 THR P C 1
ATOM 4574 O O . THR B 1 283 ? -17.618 23.728 3.909 1.00 21.76 264 THR P O 1
ATOM 4578 N N . THR B 1 284 ? -15.603 24.602 4.223 1.00 24.94 265 THR P N 1
ATOM 4579 C CA . THR B 1 284 ? -15.936 25.821 3.502 1.00 27.70 265 THR P CA 1
ATOM 4580 C C . THR B 1 284 ? -15.954 25.510 1.990 1.00 24.02 265 THR P C 1
ATOM 4581 O O . THR B 1 284 ? -15.107 24.768 1.471 1.00 28.98 265 THR P O 1
ATOM 4585 N N . ASN B 1 285 ? -16.997 26.010 1.340 1.00 29.87 266 ASN P N 1
ATOM 4586 C CA . ASN B 1 285 ? -17.282 25.720 -0.078 1.00 37.46 266 ASN P CA 1
ATOM 4587 C C . ASN B 1 285 ? -17.203 24.235 -0.414 1.00 32.15 266 ASN P C 1
ATOM 4588 O O . ASN B 1 285 ? -16.403 23.835 -1.291 1.00 29.80 266 ASN P O 1
ATOM 4593 N N . ASN B 1 286 ? -17.869 23.445 0.434 1.00 25.69 267 ASN P N 1
ATOM 4594 C CA . ASN B 1 286 ? -17.801 21.990 0.345 1.00 23.91 267 ASN P CA 1
ATOM 4595 C C . ASN B 1 286 ? -19.188 21.454 0.510 1.00 23.80 267 ASN P C 1
ATOM 4596 O O . ASN B 1 286 ? -19.701 21.392 1.634 1.00 23.73 267 ASN P O 1
ATOM 4601 N N . GLU B 1 287 ? -19.786 21.071 -0.636 1.00 23.05 268 GLU P N 1
ATOM 4602 C CA . GLU B 1 287 ? -21.164 20.639 -0.617 1.00 22.49 268 GLU P CA 1
ATOM 4603 C C . GLU B 1 287 ? -21.314 19.270 0.060 1.00 20.82 268 GLU P C 1
ATOM 4604 O O . GLU B 1 287 ? -22.433 18.900 0.366 1.00 21.75 268 GLU P O 1
ATOM 4610 N N . SER B 1 288 ? -20.234 18.553 0.291 1.00 19.84 269 SER P N 1
ATOM 4611 C CA . SER B 1 288 ? -20.316 17.207 0.892 1.00 18.59 269 SER P CA 1
ATOM 4612 C C . SER B 1 288 ? -20.106 17.183 2.382 1.00 19.57 269 SER P C 1
ATOM 4613 O O . SER B 1 288 ? -20.475 16.245 3.033 1.00 19.19 269 SER P O 1
ATOM 4616 N N . PHE B 1 289 ? -19.512 18.237 2.945 1.00 17.00 270 PHE P N 1
ATOM 4617 C CA . PHE B 1 289 ? -18.990 18.179 4.307 1.00 18.05 270 PHE P CA 1
ATOM 4618 C C . PHE B 1 289 ? -19.414 19.431 5.005 1.00 18.47 270 PHE P C 1
ATOM 4619 O O . PHE B 1 289 ? -19.013 20.542 4.601 1.00 21.04 270 PHE P O 1
ATOM 4627 N N . GLY B 1 290 ? -20.283 19.292 6.011 1.00 16.91 271 GLY P N 1
ATOM 4628 C CA . GLY B 1 290 ? -20.849 20.385 6.753 1.00 18.92 271 GLY P CA 1
ATOM 4629 C C . GLY B 1 290 ? -20.187 20.545 8.100 1.00 20.48 271 GLY P C 1
ATOM 4630 O O . GLY B 1 290 ? -19.436 19.662 8.574 1.00 18.41 271 GLY P O 1
ATOM 4631 N N . TYR B 1 291 ? -20.554 21.653 8.740 1.00 20.09 272 TYR P N 1
ATOM 4632 C CA . TYR B 1 291 ? -20.012 22.035 10.057 1.00 20.39 272 TYR P CA 1
ATOM 4633 C C . TYR B 1 291 ? -21.114 22.532 10.955 1.00 20.47 272 TYR P C 1
ATOM 4634 O O . TYR B 1 291 ? -22.011 23.280 10.503 1.00 21.08 272 TYR P O 1
ATOM 4643 N N . THR B 1 292 ? -21.069 22.126 12.202 1.00 17.41 273 THR P N 1
ATOM 4644 C CA . THR B 1 292 ? -21.922 22.713 13.215 1.00 20.35 273 THR P CA 1
ATOM 4645 C C . THR B 1 292 ? -21.184 23.004 14.489 1.00 19.12 273 THR P C 1
ATOM 4646 O O . THR B 1 292 ? -20.257 22.285 14.891 1.00 19.82 273 THR P O 1
ATOM 4650 N N A ASP B 1 293 ? -21.598 24.103 15.115 0.70 20.77 274 ASP P N 1
ATOM 4651 N N B ASP B 1 293 ? -21.575 24.089 15.149 0.30 19.40 274 ASP P N 1
ATOM 4652 C CA A ASP B 1 293 ? -21.261 24.377 16.514 0.70 21.60 274 ASP P CA 1
ATOM 4653 C CA B ASP B 1 293 ? -21.209 24.300 16.551 0.30 19.32 274 ASP P CA 1
ATOM 4654 C C A ASP B 1 293 ? -22.489 24.535 17.380 0.70 21.25 274 ASP P C 1
ATOM 4655 C C B ASP B 1 293 ? -22.463 24.504 17.392 0.30 19.94 274 ASP P C 1
ATOM 4656 O O A ASP B 1 293 ? -22.437 25.115 18.471 0.70 21.30 274 ASP P O 1
ATOM 4657 O O B ASP B 1 293 ? -22.392 25.088 18.477 0.30 20.08 274 ASP P O 1
ATOM 4666 N N . GLU B 1 294 ? -23.600 23.978 16.913 1.00 20.44 275 GLU P N 1
ATOM 4667 C CA . GLU B 1 294 ? -24.843 23.985 17.646 1.00 21.90 275 GLU P CA 1
ATOM 4668 C C . GLU B 1 294 ? -24.970 22.594 18.302 1.00 19.65 275 GLU P C 1
ATOM 4669 O O . GLU B 1 294 ? -24.422 21.562 17.836 1.00 21.36 275 GLU P O 1
ATOM 4675 N N A GLU B 1 295 ? -25.748 22.607 19.334 0.70 22.48 276 GLU P N 1
ATOM 4676 N N B GLU B 1 295 ? -25.602 22.575 19.449 0.30 21.03 276 GLU P N 1
ATOM 4677 C CA A GLU B 1 295 ? -25.893 21.468 20.249 0.70 21.13 276 GLU P CA 1
ATOM 4678 C CA B GLU B 1 295 ? -25.704 21.351 20.236 0.30 20.19 276 GLU P CA 1
ATOM 4679 C C A GLU B 1 295 ? -26.894 20.429 19.721 0.70 20.05 276 GLU P C 1
ATOM 4680 C C B GLU B 1 295 ? -26.862 20.494 19.717 0.30 19.31 276 GLU P C 1
ATOM 4681 O O A GLU B 1 295 ? -27.876 20.081 20.393 0.70 19.94 276 GLU P O 1
ATOM 4682 O O B GLU B 1 295 ? -27.907 20.358 20.355 0.30 18.16 276 GLU P O 1
ATOM 4693 N N . ILE B 1 296 ? -26.649 19.975 18.512 1.00 17.56 277 ILE P N 1
ATOM 4694 C CA . ILE B 1 296 ? -27.620 19.127 17.826 1.00 19.34 277 ILE P CA 1
ATOM 4695 C C . ILE B 1 296 ? -27.681 17.715 18.362 1.00 17.78 277 ILE P C 1
ATOM 4696 O O . ILE B 1 296 ? -26.769 17.240 19.018 1.00 17.72 277 ILE P O 1
ATOM 4701 N N . VAL B 1 297 ? -28.757 17.009 17.958 1.00 16.41 278 VAL P N 1
ATOM 4702 C CA . VAL B 1 297 ? -28.903 15.614 18.280 1.00 16.50 278 VAL P CA 1
ATOM 4703 C C . VAL B 1 297 ? -29.234 14.878 16.992 1.00 17.44 278 VAL P C 1
ATOM 4704 O O . VAL B 1 297 ? -29.437 15.507 15.938 1.00 17.30 278 VAL P O 1
ATOM 4708 N N . SER B 1 298 ? -29.336 13.553 17.074 1.00 15.75 279 SER P N 1
ATOM 4709 C CA . SER B 1 298 ? -29.439 12.803 15.789 1.00 16.53 279 SER P CA 1
ATOM 4710 C C . SER B 1 298 ? -30.635 13.185 14.896 1.00 15.55 279 SER P C 1
ATOM 4711 O O . SER B 1 298 ? -30.504 13.245 13.669 1.00 16.32 279 SER P O 1
ATOM 4714 N N . SER B 1 299 ? -31.781 13.495 15.457 1.00 15.83 280 SER P N 1
ATOM 4715 C CA . SER B 1 299 ? -32.933 13.771 14.610 1.00 18.24 280 SER P CA 1
ATOM 4716 C C . SER B 1 299 ? -32.702 15.047 13.739 1.00 18.05 280 SER P C 1
ATOM 4717 O O . SER B 1 299 ? -33.344 15.210 12.691 1.00 18.45 280 SER P O 1
ATOM 4720 N N . ASP B 1 300 ? -31.779 15.902 14.181 1.00 15.27 281 ASP P N 1
ATOM 4721 C CA . ASP B 1 300 ? -31.474 17.093 13.478 1.00 16.77 281 ASP P CA 1
ATOM 4722 C C . ASP B 1 300 ? -30.670 16.837 12.185 1.00 18.16 281 ASP P C 1
ATOM 4723 O O . ASP B 1 300 ? -30.623 17.716 11.338 1.00 18.83 281 ASP P O 1
ATOM 4728 N N . ILE B 1 301 ? -30.086 15.673 12.035 1.00 17.22 282 ILE P N 1
ATOM 4729 C CA . ILE B 1 301 ? -29.312 15.308 10.846 1.00 17.76 282 ILE P CA 1
ATOM 4730 C C . ILE B 1 301 ? -30.210 14.573 9.824 1.00 17.62 282 ILE P C 1
ATOM 4731 O O . ILE B 1 301 ? -29.813 14.358 8.711 1.00 18.34 282 ILE P O 1
ATOM 4736 N N . ILE B 1 302 ? -31.457 14.241 10.193 1.00 17.72 283 ILE P N 1
ATOM 4737 C CA . ILE B 1 302 ? -32.371 13.502 9.255 1.00 18.14 283 ILE P CA 1
ATOM 4738 C C . ILE B 1 302 ? -32.713 14.404 8.100 1.00 19.23 283 ILE P C 1
ATOM 4739 O O . ILE B 1 302 ? -33.151 15.531 8.281 1.00 16.20 283 ILE P O 1
ATOM 4744 N N . GLY B 1 303 ? -32.377 13.960 6.910 1.00 16.48 284 GLY P N 1
ATOM 4745 C CA . GLY B 1 303 ? -32.636 14.721 5.699 1.00 18.02 284 GLY P CA 1
ATOM 4746 C C . GLY B 1 303 ? -31.496 15.582 5.240 1.00 18.45 284 GLY P C 1
ATOM 4747 O O . GLY B 1 303 ? -31.638 16.363 4.307 1.00 19.31 284 GLY P O 1
ATOM 4748 N N . SER B 1 304 ? -30.383 15.497 5.969 1.00 18.18 285 SER P N 1
ATOM 4749 C CA . SER B 1 304 ? -29.183 16.240 5.639 1.00 18.73 285 SER P CA 1
ATOM 4750 C C . SER B 1 304 ? -28.723 16.009 4.198 1.00 20.10 285 SER P C 1
ATOM 4751 O O . SER B 1 304 ? -28.854 14.929 3.645 1.00 19.11 285 SER P O 1
ATOM 4754 N N . HIS B 1 305 ? -28.217 17.071 3.589 1.00 17.57 286 HIS P N 1
ATOM 4755 C CA . HIS B 1 305 ? -27.623 16.954 2.228 1.00 19.21 286 HIS P CA 1
ATOM 4756 C C . HIS B 1 305 ? -26.100 16.919 2.188 1.00 19.45 286 HIS P C 1
ATOM 4757 O O . HIS B 1 305 ? -25.498 17.170 1.153 1.00 19.99 286 HIS P O 1
ATOM 4764 N N . PHE B 1 306 ? -25.490 16.584 3.308 1.00 18.84 287 PHE P N 1
ATOM 4765 C CA . PHE B 1 306 ? -24.083 16.333 3.418 1.00 17.25 287 PHE P CA 1
ATOM 4766 C C . PHE B 1 306 ? -23.843 14.873 3.635 1.00 17.68 287 PHE P C 1
ATOM 4767 O O . PHE B 1 306 ? -24.682 14.186 4.179 1.00 18.23 287 PHE P O 1
ATOM 4775 N N . GLY B 1 307 ? -22.658 14.411 3.247 1.00 16.34 288 GLY P N 1
ATOM 4776 C CA . GLY B 1 307 ? -22.126 13.117 3.677 1.00 16.61 288 GLY P CA 1
ATOM 4777 C C . GLY B 1 307 ? -21.780 13.023 5.134 1.00 17.55 288 GLY P C 1
ATOM 4778 O O . GLY B 1 307 ? -21.720 11.934 5.679 1.00 16.63 288 GLY P O 1
ATOM 4779 N N . SER B 1 308 ? -21.445 14.169 5.734 1.00 17.53 289 SER P N 1
ATOM 4780 C CA . SER B 1 308 ? -20.841 14.286 7.065 1.00 18.90 289 SER P CA 1
ATOM 4781 C C . SER B 1 308 ? -20.993 15.693 7.551 1.00 18.74 289 SER P C 1
ATOM 4782 O O . SER B 1 308 ? -20.807 16.606 6.774 1.00 17.69 289 SER P O 1
ATOM 4785 N N . VAL B 1 309 ? -21.306 15.863 8.834 1.00 18.51 290 VAL P N 1
ATOM 4786 C CA . VAL B 1 309 ? -21.352 17.180 9.450 1.00 17.06 290 VAL P CA 1
ATOM 4787 C C . VAL B 1 309 ? -20.477 17.160 10.706 1.00 16.32 290 VAL P C 1
ATOM 4788 O O . VAL B 1 309 ? -20.824 16.542 11.721 1.00 15.38 290 VAL P O 1
ATOM 4792 N N . PHE B 1 310 ? -19.316 17.832 10.633 1.00 15.74 291 PHE P N 1
ATOM 4793 C CA . PHE B 1 310 ? -18.443 17.888 11.765 1.00 18.00 291 PHE P CA 1
ATOM 4794 C C . PHE B 1 310 ? -19.056 18.707 12.905 1.00 17.36 291 PHE P C 1
ATOM 4795 O O . PHE B 1 310 ? -19.649 19.756 12.679 1.00 18.68 291 PHE P O 1
ATOM 4803 N N . ASP B 1 311 ? -18.933 18.199 14.145 1.00 17.39 292 ASP P N 1
ATOM 4804 C CA . ASP B 1 311 ? -19.559 18.822 15.274 1.00 18.00 292 ASP P CA 1
ATOM 4805 C C . ASP B 1 311 ? -18.503 19.346 16.250 1.00 17.36 292 ASP P C 1
ATOM 4806 O O . ASP B 1 311 ? -17.957 18.595 17.043 1.00 16.82 292 ASP P O 1
ATOM 4811 N N . ALA B 1 312 ? -18.223 20.631 16.186 1.00 18.93 293 ALA P N 1
ATOM 4812 C CA . ALA B 1 312 ? -17.135 21.202 16.991 1.00 19.26 293 ALA P CA 1
ATOM 4813 C C . ALA B 1 312 ? -17.430 21.139 18.480 1.00 20.36 293 ALA P C 1
ATOM 4814 O O . ALA B 1 312 ? -16.509 21.200 19.285 1.00 19.71 293 ALA P O 1
ATOM 4816 N N . THR B 1 313 ? -18.721 20.990 18.883 1.00 17.94 294 THR P N 1
ATOM 4817 C CA . THR B 1 313 ? -19.036 20.929 20.302 1.00 19.25 294 THR P CA 1
ATOM 4818 C C . THR B 1 313 ? -18.538 19.665 20.966 1.00 20.03 294 THR P C 1
ATOM 4819 O O . THR B 1 313 ? -18.469 19.645 22.185 1.00 19.81 294 THR P O 1
ATOM 4823 N N . GLN B 1 314 ? -18.227 18.599 20.196 1.00 17.15 295 GLN P N 1
ATOM 4824 C CA . GLN B 1 314 ? -17.799 17.344 20.776 1.00 18.91 295 GLN P CA 1
ATOM 4825 C C . GLN B 1 314 ? -16.276 17.112 20.735 1.00 17.95 295 GLN P C 1
ATOM 4826 O O . GLN B 1 314 ? -15.769 16.092 21.192 1.00 18.05 295 GLN P O 1
ATOM 4832 N N . THR B 1 315 ? -15.553 18.078 20.225 1.00 19.46 296 THR P N 1
ATOM 4833 C CA . THR B 1 315 ? -14.095 17.914 20.133 1.00 19.24 296 THR P CA 1
ATOM 4834 C C . THR B 1 315 ? -13.466 17.797 21.512 1.00 19.38 296 THR P C 1
ATOM 4835 O O . THR B 1 315 ? -13.856 18.565 22.421 1.00 18.63 296 THR P O 1
ATOM 4839 N N . GLU B 1 316 ? -12.542 16.893 21.688 1.00 17.83 297 GLU P N 1
ATOM 4840 C CA . GLU B 1 316 ? -11.920 16.665 23.022 1.00 20.49 297 GLU P CA 1
ATOM 4841 C C . GLU B 1 316 ? -10.486 16.340 22.849 1.00 20.03 297 GLU P C 1
ATOM 4842 O O . GLU B 1 316 ? -10.139 15.441 22.126 1.00 19.87 297 GLU P O 1
ATOM 4848 N N . ILE B 1 317 ? -9.613 17.056 23.564 1.00 20.00 298 ILE P N 1
ATOM 4849 C CA . ILE B 1 317 ? -8.216 16.792 23.576 1.00 21.58 298 ILE P CA 1
ATOM 4850 C C . ILE B 1 317 ? -7.784 16.344 24.970 1.00 22.49 298 ILE P C 1
ATOM 4851 O O . ILE B 1 317 ? -8.076 17.062 25.976 1.00 22.26 298 ILE P O 1
ATOM 4856 N N . THR B 1 318 ? -7.284 15.128 25.068 1.00 22.20 299 THR P N 1
ATOM 4857 C CA . THR B 1 318 ? -6.794 14.516 26.314 1.00 22.17 299 THR P CA 1
ATOM 4858 C C . THR B 1 318 ? -5.264 14.466 26.267 1.00 24.46 299 THR P C 1
ATOM 4859 O O . THR B 1 318 ? -4.668 13.828 25.414 1.00 20.60 299 THR P O 1
ATOM 4863 N N . ALA B 1 319 ? -4.620 15.185 27.196 1.00 23.72 300 ALA P N 1
ATOM 4864 C CA . ALA B 1 319 ? -3.125 15.261 27.132 1.00 24.10 300 ALA P CA 1
ATOM 4865 C C . ALA B 1 319 ? -2.511 14.953 28.496 1.00 22.21 300 ALA P C 1
ATOM 4866 O O . ALA B 1 319 ? -3.036 15.427 29.515 1.00 21.59 300 ALA P O 1
ATOM 4868 N N . VAL B 1 320 ? -1.497 14.117 28.505 1.00 22.66 301 VAL P N 1
ATOM 4869 C CA . VAL B 1 320 ? -0.661 13.863 29.679 1.00 25.12 301 VAL P CA 1
ATOM 4870 C C . VAL B 1 320 ? 0.770 13.978 29.202 1.00 26.77 301 VAL P C 1
ATOM 4871 O O . VAL B 1 320 ? 1.238 13.155 28.402 1.00 23.93 301 VAL P O 1
ATOM 4875 N N . GLY B 1 321 ? 1.480 14.976 29.706 1.00 32.08 302 GLY P N 1
ATOM 4876 C CA . GLY B 1 321 ? 2.893 15.174 29.295 1.00 34.19 302 GLY P CA 1
ATOM 4877 C C . GLY B 1 321 ? 2.917 15.406 27.806 1.00 30.87 302 GLY P C 1
ATOM 4878 O O . GLY B 1 321 ? 2.095 16.150 27.282 1.00 36.11 302 GLY P O 1
ATOM 4879 N N . ASP B 1 322 ? 3.728 14.655 27.071 1.00 34.99 303 ASP P N 1
ATOM 4880 C CA . ASP B 1 322 ? 3.710 14.905 25.629 1.00 37.87 303 ASP P CA 1
ATOM 4881 C C . ASP B 1 322 ? 2.876 13.868 24.884 1.00 36.83 303 ASP P C 1
ATOM 4882 O O . ASP B 1 322 ? 3.104 13.641 23.716 1.00 31.67 303 ASP P O 1
ATOM 4887 N N . LEU B 1 323 ? 1.949 13.202 25.581 1.00 27.49 304 LEU P N 1
ATOM 4888 C CA . LEU B 1 323 ? 0.993 12.336 24.926 1.00 25.98 304 LEU P CA 1
ATOM 4889 C C . LEU B 1 323 ? -0.322 13.056 24.746 1.00 25.43 304 LEU P C 1
ATOM 4890 O O . LEU B 1 323 ? -0.766 13.840 25.581 1.00 25.28 304 LEU P O 1
ATOM 4895 N N . GLN B 1 324 ? -0.983 12.802 23.615 1.00 22.89 305 GLN P N 1
ATOM 4896 C CA . GLN B 1 324 ? -2.185 13.513 23.278 1.00 23.46 305 GLN P CA 1
ATOM 4897 C C . GLN B 1 324 ? -3.127 12.555 22.517 1.00 20.54 305 GLN P C 1
ATOM 4898 O O . GLN B 1 324 ? -2.680 11.882 21.593 1.00 19.87 305 GLN P O 1
ATOM 4904 N N . LEU B 1 325 ? -4.399 12.558 22.936 1.00 19.46 306 LEU P N 1
ATOM 4905 C CA . LEU B 1 325 ? -5.473 11.822 22.205 1.00 19.00 306 LEU P CA 1
ATOM 4906 C C . LEU B 1 325 ? -6.419 12.864 21.775 1.00 19.01 306 LEU P C 1
ATOM 4907 O O . LEU B 1 325 ? -6.776 13.763 22.528 1.00 20.50 306 LEU P O 1
ATOM 4912 N N . VAL B 1 326 ? -6.851 12.768 20.510 1.00 17.79 307 VAL P N 1
ATOM 4913 C CA . VAL B 1 326 ? -7.772 13.726 19.948 1.00 16.78 307 VAL P CA 1
ATOM 4914 C C . VAL B 1 326 ? -9.064 13.009 19.496 1.00 19.17 307 VAL P C 1
ATOM 4915 O O . VAL B 1 326 ? -8.976 12.085 18.720 1.00 19.22 307 VAL P O 1
ATOM 4919 N N . LYS B 1 327 ? -10.183 13.414 20.048 1.00 18.30 308 LYS P N 1
ATOM 4920 C CA . LYS B 1 327 ? -11.511 12.884 19.707 1.00 18.45 308 LYS P CA 1
ATOM 4921 C C . LYS B 1 327 ? -12.229 13.907 18.908 1.00 17.91 308 LYS P C 1
ATOM 4922 O O . LYS B 1 327 ? -12.406 15.040 19.356 1.00 19.03 308 LYS P O 1
ATOM 4928 N N . THR B 1 328 ? -12.673 13.524 17.701 1.00 16.28 309 THR P N 1
ATOM 4929 C CA . THR B 1 328 ? -13.462 14.367 16.815 1.00 15.49 309 THR P CA 1
ATOM 4930 C C . THR B 1 328 ? -14.699 13.591 16.331 1.00 15.96 309 THR P C 1
ATOM 4931 O O . THR B 1 328 ? -14.658 12.335 16.249 1.00 15.29 309 THR P O 1
ATOM 4935 N N . VAL B 1 329 ? -15.774 14.330 16.179 1.00 16.85 310 VAL P N 1
ATOM 4936 C CA . VAL B 1 329 ? -17.096 13.722 16.029 1.00 17.35 310 VAL P CA 1
ATOM 4937 C C . VAL B 1 329 ? -17.846 14.347 14.892 1.00 17.44 310 VAL P C 1
ATOM 4938 O O . VAL B 1 329 ? -17.880 15.577 14.752 1.00 16.96 310 VAL P O 1
ATOM 4942 N N . ALA B 1 330 ? -18.452 13.483 14.042 1.00 17.01 311 ALA P N 1
ATOM 4943 C CA . ALA B 1 330 ? -19.243 14.007 12.943 1.00 16.43 311 ALA P CA 1
ATOM 4944 C C . ALA B 1 330 ? -20.540 13.231 12.794 1.00 17.05 311 ALA P C 1
ATOM 4945 O O . ALA B 1 330 ? -20.510 11.985 12.905 1.00 17.42 311 ALA P O 1
ATOM 4947 N N . TRP B 1 331 ? -21.612 13.970 12.567 1.00 15.27 312 TRP P N 1
ATOM 4948 C CA . TRP B 1 331 ? -22.948 13.441 12.326 1.00 15.53 312 TRP P CA 1
ATOM 4949 C C . TRP B 1 331 ? -23.106 13.039 10.877 1.00 16.76 312 TRP P C 1
ATOM 4950 O O . TRP B 1 331 ? -22.430 13.579 9.960 1.00 18.55 312 TRP P O 1
ATOM 4961 N N . TYR B 1 332 ? -24.021 12.117 10.614 1.00 15.42 313 TYR P N 1
ATOM 4962 C CA . TYR B 1 332 ? -24.374 11.757 9.218 1.00 16.45 313 TYR P CA 1
ATOM 4963 C C . TYR B 1 332 ? -25.729 11.148 9.141 1.00 16.14 313 TYR P C 1
ATOM 4964 O O . TYR B 1 332 ? -26.099 10.369 10.051 1.00 16.51 313 TYR P O 1
ATOM 4973 N N . ASP B 1 333 ? -26.521 11.554 8.139 1.00 15.73 314 ASP P N 1
ATOM 4974 C CA . ASP B 1 333 ? -27.711 10.783 7.846 1.00 15.25 314 ASP P CA 1
ATOM 4975 C C . ASP B 1 333 ? -27.300 9.614 6.989 1.00 15.59 314 ASP P C 1
ATOM 4976 O O . ASP B 1 333 ? -27.074 9.755 5.799 1.00 16.16 314 ASP P O 1
ATOM 4981 N N . ASN B 1 334 ? -27.201 8.448 7.629 1.00 14.57 315 ASN P N 1
ATOM 4982 C CA . ASN B 1 334 ? -26.798 7.225 7.018 1.00 14.83 315 ASN P CA 1
ATOM 4983 C C . ASN B 1 334 ? -27.665 6.785 5.849 1.00 15.71 315 ASN P C 1
ATOM 4984 O O . ASN B 1 334 ? -27.185 6.011 5.021 1.00 16.02 315 ASN P O 1
ATOM 4989 N N . GLU B 1 335 ? -28.871 7.299 5.751 1.00 14.96 316 GLU P N 1
ATOM 4990 C CA . GLU B 1 335 ? -29.713 7.084 4.564 1.00 15.23 316 GLU P CA 1
ATOM 4991 C C . GLU B 1 335 ? -29.553 8.263 3.568 1.00 14.97 316 GLU P C 1
ATOM 4992 O O . GLU B 1 335 ? -28.660 8.161 2.675 1.00 15.61 316 GLU P O 1
ATOM 4998 N N . TYR B 1 336 ? -30.282 9.354 3.788 1.00 15.55 317 TYR P N 1
ATOM 4999 C CA . TYR B 1 336 ? -30.354 10.451 2.765 1.00 17.55 317 TYR P CA 1
ATOM 5000 C C . TYR B 1 336 ? -28.981 11.144 2.545 1.00 19.07 317 TYR P C 1
ATOM 5001 O O . TYR B 1 336 ? -28.623 11.505 1.424 1.00 16.05 317 TYR P O 1
ATOM 5010 N N . GLY B 1 337 ? -28.210 11.377 3.624 1.00 18.09 318 GLY P N 1
ATOM 5011 C CA . GLY B 1 337 ? -26.907 12.069 3.444 1.00 17.87 318 GLY P CA 1
ATOM 5012 C C . GLY B 1 337 ? -25.993 11.279 2.571 1.00 16.79 318 GLY P C 1
ATOM 5013 O O . GLY B 1 337 ? -25.340 11.791 1.660 1.00 17.10 318 GLY P O 1
ATOM 5014 N N . PHE B 1 338 ? -25.859 9.978 2.886 1.00 15.96 319 PHE P N 1
ATOM 5015 C CA . PHE B 1 338 ? -25.033 9.084 2.100 1.00 16.07 319 PHE P CA 1
ATOM 5016 C C . PHE B 1 338 ? -25.576 9.055 0.669 1.00 15.88 319 PHE P C 1
ATOM 5017 O O . PHE B 1 338 ? -24.788 9.144 -0.255 1.00 15.46 319 PHE P O 1
ATOM 5025 N N . VAL B 1 339 ? -26.897 8.954 0.507 1.00 15.33 320 VAL P N 1
ATOM 5026 C CA . VAL B 1 339 ? -27.432 8.994 -0.844 1.00 16.19 320 VAL P CA 1
ATOM 5027 C C . VAL B 1 339 ? -27.074 10.315 -1.570 1.00 15.00 320 VAL P C 1
ATOM 5028 O O . VAL B 1 339 ? -26.730 10.235 -2.797 1.00 15.81 320 VAL P O 1
ATOM 5032 N N . THR B 1 340 ? -27.003 11.450 -0.897 1.00 13.98 321 THR P N 1
ATOM 5033 C CA . THR B 1 340 ? -26.561 12.615 -1.602 1.00 15.12 321 THR P CA 1
ATOM 5034 C C . THR B 1 340 ? -25.157 12.467 -2.184 1.00 16.65 321 THR P C 1
ATOM 5035 O O . THR B 1 340 ? -24.847 13.012 -3.280 1.00 17.54 321 THR P O 1
ATOM 5039 N N . GLN B 1 341 ? -24.243 11.836 -1.429 1.00 16.63 322 GLN P N 1
ATOM 5040 C CA . GLN B 1 341 ? -22.924 11.578 -1.907 1.00 16.51 322 GLN P CA 1
ATOM 5041 C C . GLN B 1 341 ? -22.927 10.607 -3.092 1.00 17.54 322 GLN P C 1
ATOM 5042 O O . GLN B 1 341 ? -22.172 10.787 -4.081 1.00 17.49 322 GLN P O 1
ATOM 5048 N N . LEU B 1 342 ? -23.743 9.562 -3.006 1.00 15.24 323 LEU P N 1
ATOM 5049 C CA . LEU B 1 342 ? -23.876 8.613 -4.116 1.00 15.99 323 LEU P CA 1
ATOM 5050 C C . LEU B 1 342 ? -24.278 9.341 -5.434 1.00 16.28 323 LEU P C 1
ATOM 5051 O O . LEU B 1 342 ? -23.666 9.131 -6.475 1.00 16.98 323 LEU P O 1
ATOM 5056 N N . ILE B 1 343 ? -25.233 10.254 -5.303 1.00 15.63 324 ILE P N 1
ATOM 5057 C CA . ILE B 1 343 ? -25.733 11.012 -6.422 1.00 16.98 324 ILE P CA 1
ATOM 5058 C C . ILE B 1 343 ? -24.639 11.928 -6.967 1.00 16.02 324 ILE P C 1
ATOM 5059 O O . ILE B 1 343 ? -24.469 12.006 -8.197 1.00 18.45 324 ILE P O 1
ATOM 5064 N N . ARG B 1 344 ? -23.934 12.637 -6.108 1.00 15.08 325 ARG P N 1
ATOM 5065 C CA . ARG B 1 344 ? -22.792 13.403 -6.619 1.00 15.73 325 ARG P CA 1
ATOM 5066 C C . ARG B 1 344 ? -21.813 12.578 -7.431 1.00 17.39 325 ARG P C 1
ATOM 5067 O O . ARG B 1 344 ? -21.342 12.973 -8.501 1.00 17.20 325 ARG P O 1
ATOM 5075 N N . THR B 1 345 ? -21.477 11.392 -6.909 1.00 15.25 326 THR P N 1
ATOM 5076 C CA . THR B 1 345 ? -20.512 10.567 -7.562 1.00 17.32 326 THR P CA 1
ATOM 5077 C C . THR B 1 345 ? -21.093 10.070 -8.893 1.00 17.26 326 THR P C 1
ATOM 5078 O O . THR B 1 345 ? -20.384 10.018 -9.908 1.00 17.05 326 THR P O 1
ATOM 5082 N N . LEU B 1 346 ? -22.377 9.733 -8.875 1.00 16.18 327 LEU P N 1
ATOM 5083 C CA . LEU B 1 346 ? -23.053 9.203 -10.066 1.00 16.20 327 LEU P CA 1
ATOM 5084 C C . LEU B 1 346 ? -23.052 10.269 -11.178 1.00 18.10 327 LEU P C 1
ATOM 5085 O O . LEU B 1 346 ? -22.742 9.957 -12.354 1.00 18.82 327 LEU P O 1
ATOM 5090 N N . GLU B 1 347 ? -23.312 11.502 -10.795 1.00 18.02 328 GLU P N 1
ATOM 5091 C CA . GLU B 1 347 ? -23.421 12.570 -11.788 1.00 19.76 328 GLU P CA 1
ATOM 5092 C C . GLU B 1 347 ? -22.052 12.722 -12.471 1.00 19.48 328 GLU P C 1
ATOM 5093 O O . GLU B 1 347 ? -21.992 12.898 -13.677 1.00 19.98 328 GLU P O 1
ATOM 5099 N N . LYS B 1 348 ? -20.997 12.728 -11.685 1.00 17.81 329 LYS P N 1
ATOM 5100 C CA . LYS B 1 348 ? -19.635 12.797 -12.248 1.00 20.14 329 LYS P CA 1
ATOM 5101 C C . LYS B 1 348 ? -19.273 11.593 -13.104 1.00 21.05 329 LYS P C 1
ATOM 5102 O O . LYS B 1 348 ? -18.775 11.719 -14.188 1.00 21.13 329 LYS P O 1
ATOM 5108 N N . PHE B 1 349 ? -19.542 10.391 -12.597 1.00 19.09 330 PHE P N 1
ATOM 5109 C CA . PHE B 1 349 ? -19.265 9.158 -13.283 1.00 18.49 330 PHE P CA 1
ATOM 5110 C C . PHE B 1 349 ? -19.983 9.103 -14.631 1.00 18.51 330 PHE P C 1
ATOM 5111 O O . PHE B 1 349 ? -19.370 8.612 -15.598 1.00 21.20 330 PHE P O 1
ATOM 5119 N N . ALA B 1 350 ? -21.200 9.605 -14.743 1.00 16.90 331 ALA P N 1
ATOM 5120 C CA . ALA B 1 350 ? -21.959 9.568 -16.003 1.00 19.69 331 ALA P CA 1
ATOM 5121 C C . ALA B 1 350 ? -21.322 10.466 -17.087 1.00 22.99 331 ALA P C 1
ATOM 5122 O O . ALA B 1 350 ? -21.478 10.248 -18.258 1.00 23.83 331 ALA P O 1
ATOM 5124 N N . LYS B 1 351 ? -20.598 11.485 -16.665 1.00 21.36 332 LYS P N 1
ATOM 5125 C CA . LYS B 1 351 ? -19.964 12.387 -17.610 1.00 23.55 332 LYS P CA 1
ATOM 5126 C C . LYS B 1 351 ? -18.554 11.981 -17.969 1.00 27.24 332 LYS P C 1
ATOM 5127 O O . LYS B 1 351 ? -18.000 12.555 -18.900 1.00 32.54 332 LYS P O 1
ATOM 5133 N N . LEU B 1 352 ? -17.940 10.984 -17.366 1.00 25.02 333 LEU P N 1
ATOM 5134 C CA . LEU B 1 352 ? -16.564 10.600 -17.771 1.00 28.10 333 LEU P CA 1
ATOM 5135 C C . LEU B 1 352 ? -16.488 9.721 -19.082 1.00 35.20 333 LEU P C 1
ATOM 5136 O O . LEU B 1 352 ? -17.374 8.812 -19.219 1.00 38.80 333 LEU P O 1
ATOM 5141 N N . ALA C 1 18 ? -48.460 -42.202 33.032 1.00 59.45 -1 ALA Q N 1
ATOM 5142 C CA . ALA C 1 18 ? -47.857 -42.295 31.679 1.00 52.15 -1 ALA Q CA 1
ATOM 5143 C C . ALA C 1 18 ? -48.790 -41.627 30.666 1.00 52.52 -1 ALA Q C 1
ATOM 5144 O O . ALA C 1 18 ? -49.957 -42.016 30.535 1.00 61.12 -1 ALA Q O 1
ATOM 5146 N N . SER C 1 19 ? -48.261 -40.619 29.962 1.00 44.41 0 SER Q N 1
ATOM 5147 C CA . SER C 1 19 ? -48.944 -39.934 28.866 1.00 40.21 0 SER Q CA 1
ATOM 5148 C C . SER C 1 19 ? -48.124 -40.039 27.544 1.00 33.45 0 SER Q C 1
ATOM 5149 O O . SER C 1 19 ? -47.032 -40.581 27.511 1.00 32.11 0 SER Q O 1
ATOM 5152 N N . MET C 1 20 ? -48.635 -39.513 26.442 1.00 29.09 1 MET Q N 1
ATOM 5153 C CA . MET C 1 20 ? -47.837 -39.448 25.213 1.00 30.98 1 MET Q CA 1
ATOM 5154 C C . MET C 1 20 ? -46.880 -38.260 25.350 1.00 31.48 1 MET Q C 1
ATOM 5155 O O . MET C 1 20 ? -47.119 -37.168 24.814 1.00 38.45 1 MET Q O 1
ATOM 5160 N N . SER C 1 21 ? -45.760 -38.523 25.972 1.00 28.48 2 SER Q N 1
ATOM 5161 C CA . SER C 1 21 ? -44.962 -37.471 26.464 1.00 30.45 2 SER Q CA 1
ATOM 5162 C C . SER C 1 21 ? -43.862 -36.946 25.511 1.00 29.27 2 SER Q C 1
ATOM 5163 O O . SER C 1 21 ? -43.380 -35.851 25.819 1.00 32.35 2 SER Q O 1
ATOM 5166 N N . LYS C 1 22 ? -43.499 -37.602 24.396 1.00 22.56 3 LYS Q N 1
ATOM 5167 C CA . LYS C 1 22 ? -42.336 -37.133 23.655 1.00 20.65 3 LYS Q CA 1
ATOM 5168 C C . LYS C 1 22 ? -42.783 -36.212 22.580 1.00 20.61 3 LYS Q C 1
ATOM 5169 O O . LYS C 1 22 ? -43.668 -36.556 21.768 1.00 20.49 3 LYS Q O 1
ATOM 5175 N N . VAL C 1 23 ? -42.234 -35.016 22.600 1.00 19.26 4 VAL Q N 1
ATOM 5176 C CA . VAL C 1 23 ? -42.649 -33.937 21.713 1.00 19.94 4 VAL Q CA 1
ATOM 5177 C C . VAL C 1 23 ? -41.494 -33.526 20.766 1.00 20.18 4 VAL Q C 1
ATOM 5178 O O . VAL C 1 23 ? -40.301 -33.542 21.130 1.00 17.58 4 VAL Q O 1
ATOM 5182 N N . GLY C 1 24 ? -41.884 -33.038 19.566 1.00 17.06 5 GLY Q N 1
ATOM 5183 C CA . GLY C 1 24 ? -41.022 -32.328 18.655 1.00 18.18 5 GLY Q CA 1
ATOM 5184 C C . GLY C 1 24 ? -41.593 -30.956 18.379 1.00 17.38 5 GLY Q C 1
ATOM 5185 O O . GLY C 1 24 ? -42.799 -30.776 18.396 1.00 20.74 5 GLY Q O 1
ATOM 5186 N N . ILE C 1 25 ? -40.713 -30.010 18.181 1.00 18.56 6 ILE Q N 1
ATOM 5187 C CA . ILE C 1 25 ? -41.042 -28.607 17.877 1.00 18.52 6 ILE Q CA 1
ATOM 5188 C C . ILE C 1 25 ? -40.620 -28.356 16.448 1.00 18.97 6 ILE Q C 1
ATOM 5189 O O . ILE C 1 25 ? -39.442 -28.524 16.092 1.00 16.93 6 ILE Q O 1
ATOM 5194 N N . ASN C 1 26 ? -41.582 -27.991 15.564 1.00 18.87 7 ASN Q N 1
ATOM 5195 C CA . ASN C 1 26 ? -41.242 -27.518 14.241 1.00 18.88 7 ASN Q CA 1
ATOM 5196 C C . ASN C 1 26 ? -41.283 -25.993 14.194 1.00 18.89 7 ASN Q C 1
ATOM 5197 O O . ASN C 1 26 ? -42.336 -25.399 14.426 1.00 18.88 7 ASN Q O 1
ATOM 5202 N N . GLY C 1 27 ? -40.122 -25.349 14.046 1.00 16.87 8 GLY Q N 1
ATOM 5203 C CA . GLY C 1 27 ? -40.059 -23.884 14.091 1.00 19.08 8 GLY Q CA 1
ATOM 5204 C C . GLY C 1 27 ? -39.596 -23.450 15.479 1.00 23.38 8 GLY Q C 1
ATOM 5205 O O . GLY C 1 27 ? -40.433 -23.299 16.396 1.00 23.57 8 GLY Q O 1
ATOM 5206 N N . PHE C 1 28 ? -38.312 -23.150 15.589 1.00 17.51 9 PHE Q N 1
ATOM 5207 C CA . PHE C 1 28 ? -37.788 -22.788 16.903 1.00 18.13 9 PHE Q CA 1
ATOM 5208 C C . PHE C 1 28 ? -37.601 -21.250 16.931 1.00 20.95 9 PHE Q C 1
ATOM 5209 O O . PHE C 1 28 ? -36.514 -20.742 17.173 1.00 18.37 9 PHE Q O 1
ATOM 5217 N N . GLY C 1 29 ? -38.700 -20.551 16.658 1.00 21.77 10 GLY Q N 1
ATOM 5218 C CA . GLY C 1 29 ? -38.762 -19.093 16.664 1.00 21.88 10 GLY Q CA 1
ATOM 5219 C C . GLY C 1 29 ? -39.198 -18.625 17.976 1.00 18.80 10 GLY Q C 1
ATOM 5220 O O . GLY C 1 29 ? -38.964 -19.266 19.017 1.00 22.17 10 GLY Q O 1
ATOM 5221 N N . ARG C 1 30 ? -39.804 -17.436 18.041 1.00 18.03 11 ARG Q N 1
ATOM 5222 C CA . ARG C 1 30 ? -40.249 -16.861 19.312 1.00 18.03 11 ARG Q CA 1
ATOM 5223 C C . ARG C 1 30 ? -41.134 -17.863 20.058 1.00 21.27 11 ARG Q C 1
ATOM 5224 O O . ARG C 1 30 ? -40.864 -18.192 21.239 1.00 19.88 11 ARG Q O 1
ATOM 5232 N N . ILE C 1 31 ? -42.143 -18.402 19.380 1.00 18.13 12 ILE Q N 1
ATOM 5233 C CA . ILE C 1 31 ? -43.067 -19.286 20.055 1.00 17.72 12 ILE Q CA 1
ATOM 5234 C C . ILE C 1 31 ? -42.388 -20.637 20.386 1.00 17.72 12 ILE Q C 1
ATOM 5235 O O . ILE C 1 31 ? -42.466 -21.120 21.536 1.00 19.14 12 ILE Q O 1
ATOM 5240 N N . GLY C 1 32 ? -41.646 -21.205 19.474 1.00 16.00 13 GLY Q N 1
ATOM 5241 C CA . GLY C 1 32 ? -41.019 -22.469 19.726 1.00 17.54 13 GLY Q CA 1
ATOM 5242 C C . GLY C 1 32 ? -40.042 -22.465 20.901 1.00 17.81 13 GLY Q C 1
ATOM 5243 O O . GLY C 1 32 ? -39.971 -23.423 21.709 1.00 16.53 13 GLY Q O 1
ATOM 5244 N N . ARG C 1 33 ? -39.235 -21.399 20.936 1.00 15.63 14 ARG Q N 1
ATOM 5245 C CA . ARG C 1 33 ? -38.248 -21.295 22.022 1.00 15.42 14 ARG Q CA 1
ATOM 5246 C C . ARG C 1 33 ? -38.951 -21.128 23.335 1.00 18.33 14 ARG Q C 1
ATOM 5247 O O . ARG C 1 33 ? -38.508 -21.673 24.389 1.00 16.31 14 ARG Q O 1
ATOM 5255 N N . LEU C 1 34 ? -40.037 -20.357 23.364 1.00 17.24 15 LEU Q N 1
ATOM 5256 C CA . LEU C 1 34 ? -40.780 -20.146 24.596 1.00 17.27 15 LEU Q CA 1
ATOM 5257 C C . LEU C 1 34 ? -41.523 -21.392 25.036 1.00 16.87 15 LEU Q C 1
ATOM 5258 O O . LEU C 1 34 ? -41.699 -21.608 26.260 1.00 17.23 15 LEU Q O 1
ATOM 5263 N N . VAL C 1 35 ? -41.950 -22.207 24.073 1.00 15.75 16 VAL Q N 1
ATOM 5264 C CA . VAL C 1 35 ? -42.511 -23.554 24.385 1.00 17.22 16 VAL Q CA 1
ATOM 5265 C C . VAL C 1 35 ? -41.578 -24.372 25.251 1.00 16.54 16 VAL Q C 1
ATOM 5266 O O . VAL C 1 35 ? -41.968 -24.865 26.348 1.00 16.95 16 VAL Q O 1
ATOM 5270 N N . LEU C 1 36 ? -40.335 -24.417 24.839 1.00 15.00 17 LEU Q N 1
ATOM 5271 C CA . LEU C 1 36 ? -39.321 -25.122 25.616 1.00 16.01 17 LEU Q CA 1
ATOM 5272 C C . LEU C 1 36 ? -39.123 -24.499 26.995 1.00 17.05 17 LEU Q C 1
ATOM 5273 O O . LEU C 1 36 ? -39.137 -25.186 28.005 1.00 17.58 17 LEU Q O 1
ATOM 5278 N N . ARG C 1 37 ? -38.989 -23.176 27.050 1.00 16.78 18 ARG Q N 1
ATOM 5279 C CA . ARG C 1 37 ? -38.807 -22.471 28.310 1.00 17.34 18 ARG Q CA 1
ATOM 5280 C C . ARG C 1 37 ? -39.933 -22.777 29.291 1.00 17.79 18 ARG Q C 1
ATOM 5281 O O . ARG C 1 37 ? -39.703 -23.083 30.462 1.00 18.40 18 ARG Q O 1
ATOM 5289 N N . ARG C 1 38 ? -41.182 -22.725 28.820 1.00 15.52 19 ARG Q N 1
ATOM 5290 C CA . ARG C 1 38 ? -42.308 -22.980 29.697 1.00 16.46 19 ARG Q CA 1
ATOM 5291 C C . ARG C 1 38 ? -42.395 -24.391 30.168 1.00 16.56 19 ARG Q C 1
ATOM 5292 O O . ARG C 1 38 ? -42.736 -24.621 31.341 1.00 18.69 19 ARG Q O 1
ATOM 5300 N N . LEU C 1 39 ? -42.118 -25.345 29.285 1.00 17.05 20 LEU Q N 1
ATOM 5301 C CA . LEU C 1 39 ? -42.146 -26.806 29.697 1.00 16.86 20 LEU Q CA 1
ATOM 5302 C C . LEU C 1 39 ? -41.130 -27.040 30.796 1.00 19.62 20 LEU Q C 1
ATOM 5303 O O . LEU C 1 39 ? -41.411 -27.780 31.764 1.00 20.35 20 LEU Q O 1
ATOM 5308 N N . LEU C 1 40 ? -39.938 -26.472 30.634 1.00 19.82 21 LEU Q N 1
ATOM 5309 C CA . LEU C 1 40 ? -38.939 -26.620 31.660 1.00 19.95 21 LEU Q CA 1
ATOM 5310 C C . LEU C 1 40 ? -39.282 -25.898 32.976 1.00 21.78 21 LEU Q C 1
ATOM 5311 O O . LEU C 1 40 ? -39.047 -26.417 34.061 1.00 20.55 21 LEU Q O 1
ATOM 5316 N N . GLU C 1 41 ? -39.925 -24.740 32.854 1.00 18.84 22 GLU Q N 1
ATOM 5317 C CA . GLU C 1 41 ? -40.337 -23.955 33.986 1.00 20.47 22 GLU Q CA 1
ATOM 5318 C C . GLU C 1 41 ? -41.306 -24.653 34.850 1.00 20.60 22 GLU Q C 1
ATOM 5319 O O . GLU C 1 41 ? -41.172 -24.630 36.077 1.00 23.10 22 GLU Q O 1
ATOM 5325 N N . VAL C 1 42 ? -42.247 -25.329 34.242 1.00 21.19 23 VAL Q N 1
ATOM 5326 C CA . VAL C 1 42 ? -43.258 -26.100 34.971 1.00 21.29 23 VAL Q CA 1
ATOM 5327 C C . VAL C 1 42 ? -42.893 -27.522 35.309 1.00 22.70 23 VAL Q C 1
ATOM 5328 O O . VAL C 1 42 ? -43.730 -28.215 35.835 1.00 24.11 23 VAL Q O 1
ATOM 5332 N N . LYS C 1 43 ? -41.685 -27.931 34.971 1.00 25.53 24 LYS Q N 1
ATOM 5333 C CA . LYS C 1 43 ? -41.161 -29.210 35.267 1.00 26.24 24 LYS Q CA 1
ATOM 5334 C C . LYS C 1 43 ? -42.104 -30.206 34.662 1.00 25.64 24 LYS Q C 1
ATOM 5335 O O . LYS C 1 43 ? -42.437 -31.226 35.233 1.00 24.83 24 LYS Q O 1
ATOM 5341 N N . SER C 1 44 ? -42.544 -29.913 33.445 1.00 25.75 25 SER Q N 1
ATOM 5342 C CA . SER C 1 44 ? -43.406 -30.824 32.717 1.00 25.90 25 SER Q CA 1
ATOM 5343 C C . SER C 1 44 ? -42.815 -32.235 32.590 1.00 26.07 25 SER Q C 1
ATOM 5344 O O . SER C 1 44 ? -41.582 -32.454 32.414 1.00 26.37 25 SER Q O 1
ATOM 5347 N N . ASN C 1 45 ? -43.753 -33.164 32.604 1.00 26.02 26 ASN Q N 1
ATOM 5348 C CA . ASN C 1 45 ? -43.472 -34.536 32.214 1.00 27.40 26 ASN Q CA 1
ATOM 5349 C C . ASN C 1 45 ? -43.252 -34.712 30.716 1.00 27.34 26 ASN Q C 1
ATOM 5350 O O . ASN C 1 45 ? -42.697 -35.717 30.310 1.00 30.35 26 ASN Q O 1
ATOM 5355 N N . ILE C 1 46 ? -43.734 -33.773 29.922 1.00 29.52 27 ILE Q N 1
ATOM 5356 C CA . ILE C 1 46 ? -43.434 -33.768 28.478 1.00 29.42 27 ILE Q CA 1
ATOM 5357 C C . ILE C 1 46 ? -41.930 -33.667 28.261 1.00 28.98 27 ILE Q C 1
ATOM 5358 O O . ILE C 1 46 ? -41.293 -32.908 28.928 1.00 26.73 27 ILE Q O 1
ATOM 5363 N N . ASP C 1 47 ? -41.351 -34.476 27.382 1.00 25.58 28 ASP Q N 1
ATOM 5364 C CA . ASP C 1 47 ? -39.917 -34.404 27.034 1.00 27.10 28 ASP Q CA 1
ATOM 5365 C C . ASP C 1 47 ? -39.852 -33.861 25.613 1.00 20.55 28 ASP Q C 1
ATOM 5366 O O . ASP C 1 47 ? -40.346 -34.551 24.682 1.00 19.55 28 ASP Q O 1
ATOM 5371 N N . VAL C 1 48 ? -39.162 -32.754 25.402 1.00 21.34 29 VAL Q N 1
ATOM 5372 C CA . VAL C 1 48 ? -38.853 -32.320 24.024 1.00 18.06 29 VAL Q CA 1
ATOM 5373 C C . VAL C 1 48 ? -37.632 -33.087 23.539 1.00 18.78 29 VAL Q C 1
ATOM 5374 O O . VAL C 1 48 ? -36.531 -32.965 24.092 1.00 19.26 29 VAL Q O 1
ATOM 5378 N N . VAL C 1 49 ? -37.818 -33.922 22.517 1.00 17.15 30 VAL Q N 1
ATOM 5379 C CA . VAL C 1 49 ? -36.765 -34.751 22.020 1.00 16.51 30 VAL Q CA 1
ATOM 5380 C C . VAL C 1 49 ? -36.224 -34.298 20.667 1.00 18.07 30 VAL Q C 1
ATOM 5381 O O . VAL C 1 49 ? -35.099 -34.706 20.296 1.00 17.78 30 VAL Q O 1
ATOM 5385 N N . ALA C 1 50 ? -36.917 -33.401 19.977 1.00 16.60 31 ALA Q N 1
ATOM 5386 C CA . ALA C 1 50 ? -36.397 -32.972 18.669 1.00 16.19 31 ALA Q CA 1
ATOM 5387 C C . ALA C 1 50 ? -36.999 -31.648 18.232 1.00 14.76 31 ALA Q C 1
ATOM 5388 O O . ALA C 1 50 ? -38.098 -31.319 18.664 1.00 16.41 31 ALA Q O 1
ATOM 5390 N N . ILE C 1 51 ? -36.156 -30.891 17.555 1.00 17.49 32 ILE Q N 1
ATOM 5391 C CA . ILE C 1 51 ? -36.520 -29.582 16.952 1.00 18.56 32 ILE Q CA 1
ATOM 5392 C C . ILE C 1 51 ? -36.192 -29.627 15.495 1.00 22.18 32 ILE Q C 1
ATOM 5393 O O . ILE C 1 51 ? -35.138 -30.081 15.118 1.00 22.98 32 ILE Q O 1
ATOM 5398 N N . ASN C 1 52 ? -37.055 -29.039 14.654 1.00 21.04 33 ASN Q N 1
ATOM 5399 C CA . ASN C 1 52 ? -36.734 -28.815 13.231 1.00 21.82 33 ASN Q CA 1
ATOM 5400 C C . ASN C 1 52 ? -36.785 -27.355 12.910 1.00 21.64 33 ASN Q C 1
ATOM 5401 O O . ASN C 1 52 ? -37.671 -26.671 13.349 1.00 20.31 33 ASN Q O 1
ATOM 5406 N N . ASP C 1 53 ? -35.697 -26.868 12.321 1.00 20.18 34 ASP Q N 1
ATOM 5407 C CA . ASP C 1 53 ? -35.562 -25.502 11.989 1.00 22.50 34 ASP Q CA 1
ATOM 5408 C C . ASP C 1 53 ? -34.485 -25.540 10.925 1.00 31.39 34 ASP Q C 1
ATOM 5409 O O . ASP C 1 53 ? -33.492 -26.340 11.083 1.00 36.67 34 ASP Q O 1
ATOM 5414 N N . LEU C 1 54 ? -34.490 -24.437 10.182 1.00 30.01 35 LEU Q N 1
ATOM 5415 C CA . LEU C 1 54 ? -33.629 -24.102 9.052 1.00 34.69 35 LEU Q CA 1
ATOM 5416 C C . LEU C 1 54 ? -32.203 -23.660 9.446 1.00 31.44 35 LEU Q C 1
ATOM 5417 O O . LEU C 1 54 ? -31.345 -23.455 8.624 1.00 34.12 35 LEU Q O 1
ATOM 5422 N N . THR C 1 55 ? -31.919 -23.509 10.706 1.00 20.20 36 THR Q N 1
ATOM 5423 C CA . THR C 1 55 ? -30.680 -22.826 11.125 1.00 22.40 36 THR Q CA 1
ATOM 5424 C C . THR C 1 55 ? -29.797 -23.743 11.907 1.00 24.40 36 THR Q C 1
ATOM 5425 O O . THR C 1 55 ? -30.230 -24.769 12.349 1.00 28.62 36 THR Q O 1
ATOM 5429 N N . SER C 1 56 ? -28.558 -23.405 12.035 1.00 20.86 37 SER Q N 1
ATOM 5430 C CA . SER C 1 56 ? -27.621 -24.230 12.773 1.00 23.13 37 SER Q CA 1
ATOM 5431 C C . SER C 1 56 ? -27.956 -24.313 14.281 1.00 20.84 37 SER Q C 1
ATOM 5432 O O . SER C 1 56 ? -28.454 -23.351 14.863 1.00 20.28 37 SER Q O 1
ATOM 5435 N N . PRO C 1 57 ? -27.510 -25.375 14.892 1.00 20.56 38 PRO Q N 1
ATOM 5436 C CA . PRO C 1 57 ? -27.617 -25.493 16.353 1.00 19.72 38 PRO Q CA 1
ATOM 5437 C C . PRO C 1 57 ? -26.887 -24.375 17.072 1.00 19.67 38 PRO Q C 1
ATOM 5438 O O . PRO C 1 57 ? -27.358 -23.922 18.113 1.00 17.41 38 PRO Q O 1
ATOM 5442 N N . LYS C 1 58 ? -25.764 -23.950 16.530 1.00 18.29 39 LYS Q N 1
ATOM 5443 C CA . LYS C 1 58 ? -25.027 -22.782 17.129 1.00 19.94 39 LYS Q CA 1
ATOM 5444 C C . LYS C 1 58 ? -25.927 -21.568 17.283 1.00 18.22 39 LYS Q C 1
ATOM 5445 O O . LYS C 1 58 ? -25.982 -20.938 18.332 1.00 17.22 39 LYS Q O 1
ATOM 5451 N N . ILE C 1 59 ? -26.643 -21.253 16.222 1.00 18.22 40 ILE Q N 1
ATOM 5452 C CA . ILE C 1 59 ? -27.474 -20.084 16.214 1.00 18.40 40 ILE Q CA 1
ATOM 5453 C C . ILE C 1 59 ? -28.701 -20.274 17.110 1.00 18.08 40 ILE Q C 1
ATOM 5454 O O . ILE C 1 59 ? -29.090 -19.317 17.835 1.00 17.37 40 ILE Q O 1
ATOM 5459 N N . LEU C 1 60 ? -29.311 -21.471 17.033 1.00 17.87 41 LEU Q N 1
ATOM 5460 C CA . LEU C 1 60 ? -30.447 -21.771 17.866 1.00 16.56 41 LEU Q CA 1
ATOM 5461 C C . LEU C 1 60 ? -30.082 -21.728 19.343 1.00 16.79 41 LEU Q C 1
ATOM 5462 O O . LEU C 1 60 ? -30.847 -21.161 20.145 1.00 15.97 41 LEU Q O 1
ATOM 5467 N N . ALA C 1 61 ? -28.877 -22.202 19.659 1.00 15.54 42 ALA Q N 1
ATOM 5468 C CA . ALA C 1 61 ? -28.376 -22.166 21.083 1.00 16.11 42 ALA Q CA 1
ATOM 5469 C C . ALA C 1 61 ? -28.174 -20.715 21.539 1.00 16.44 42 ALA Q C 1
ATOM 5470 O O . ALA C 1 61 ? -28.551 -20.378 22.642 1.00 15.80 42 ALA Q O 1
ATOM 5472 N N . TYR C 1 62 ? -27.657 -19.874 20.654 1.00 13.84 43 TYR Q N 1
ATOM 5473 C CA . TYR C 1 62 ? -27.429 -18.456 20.983 1.00 14.56 43 TYR Q CA 1
ATOM 5474 C C . TYR C 1 62 ? -28.769 -17.772 21.274 1.00 15.20 43 TYR Q C 1
ATOM 5475 O O . TYR C 1 62 ? -28.926 -17.063 22.268 1.00 15.02 43 TYR Q O 1
ATOM 5484 N N . LEU C 1 63 ? -29.747 -18.032 20.385 1.00 14.83 44 LEU Q N 1
ATOM 5485 C CA . LEU C 1 63 ? -31.065 -17.479 20.568 1.00 15.26 44 LEU Q CA 1
ATOM 5486 C C . LEU C 1 63 ? -31.827 -18.000 21.777 1.00 14.87 44 LEU Q C 1
ATOM 5487 O O . LEU C 1 63 ? -32.621 -17.287 22.407 1.00 15.79 44 LEU Q O 1
ATOM 5492 N N . LEU C 1 64 ? -31.633 -19.260 22.113 1.00 13.99 45 LEU Q N 1
ATOM 5493 C CA . LEU C 1 64 ? -32.276 -19.788 23.278 1.00 14.40 45 LEU Q CA 1
ATOM 5494 C C . LEU C 1 64 ? -31.691 -19.230 24.568 1.00 13.50 45 LEU Q C 1
ATOM 5495 O O . LEU C 1 64 ? -32.419 -18.903 25.536 1.00 15.74 45 LEU Q O 1
ATOM 5500 N N . LYS C 1 65 ? -30.385 -19.119 24.604 1.00 16.14 46 LYS Q N 1
ATOM 5501 C CA . LYS C 1 65 ? -29.682 -18.590 25.797 1.00 15.26 46 LYS Q CA 1
ATOM 5502 C C . LYS C 1 65 ? -29.960 -17.117 26.077 1.00 17.13 46 LYS Q C 1
ATOM 5503 O O . LYS C 1 65 ? -30.032 -16.767 27.242 1.00 17.64 46 LYS Q O 1
ATOM 5509 N N . HIS C 1 66 ? -30.134 -16.307 25.032 1.00 14.27 47 HIS Q N 1
ATOM 5510 C CA . HIS C 1 66 ? -30.148 -14.849 25.142 1.00 14.83 47 HIS Q CA 1
ATOM 5511 C C . HIS C 1 66 ? -31.459 -14.356 24.524 1.00 18.72 47 HIS Q C 1
ATOM 5512 O O . HIS C 1 66 ? -31.677 -14.521 23.341 1.00 19.07 47 HIS Q O 1
ATOM 5519 N N . ASP C 1 67 ? -32.338 -13.785 25.326 1.00 16.86 48 ASP Q N 1
ATOM 5520 C CA . ASP C 1 67 ? -33.671 -13.402 24.858 1.00 16.61 48 ASP Q CA 1
ATOM 5521 C C . ASP C 1 67 ? -33.921 -11.920 25.187 1.00 16.11 48 ASP Q C 1
ATOM 5522 O O . ASP C 1 67 ? -33.900 -11.503 26.377 1.00 16.10 48 ASP Q O 1
ATOM 5527 N N . SER C 1 68 ? -34.211 -11.118 24.156 1.00 16.42 49 SER Q N 1
ATOM 5528 C CA . SER C 1 68 ? -34.462 -9.688 24.369 1.00 15.36 49 SER Q CA 1
ATOM 5529 C C . SER C 1 68 ? -35.694 -9.418 25.161 1.00 15.55 49 SER Q C 1
ATOM 5530 O O . SER C 1 68 ? -35.773 -8.327 25.776 1.00 17.39 49 SER Q O 1
ATOM 5533 N N . ASN C 1 69 ? -36.661 -10.329 25.213 1.00 14.03 50 ASN Q N 1
ATOM 5534 C CA . ASN C 1 69 ? -37.866 -10.025 25.963 1.00 14.99 50 ASN Q CA 1
ATOM 5535 C C . ASN C 1 69 ? -37.900 -10.615 27.364 1.00 16.18 50 ASN Q C 1
ATOM 5536 O O . ASN C 1 69 ? -38.483 -10.061 28.241 1.00 17.85 50 ASN Q O 1
ATOM 5541 N N . TYR C 1 70 ? -37.290 -11.788 27.510 1.00 15.06 51 TYR Q N 1
ATOM 5542 C CA . TYR C 1 70 ? -37.404 -12.562 28.759 1.00 15.87 51 TYR Q CA 1
ATOM 5543 C C . TYR C 1 70 ? -36.093 -12.785 29.483 1.00 18.26 51 TYR Q C 1
ATOM 5544 O O . TYR C 1 70 ? -36.111 -13.406 30.574 1.00 18.33 51 TYR Q O 1
ATOM 5553 N N . GLY C 1 71 ? -34.984 -12.352 28.925 1.00 17.26 52 GLY Q N 1
ATOM 5554 C CA . GLY C 1 71 ? -33.694 -12.456 29.590 1.00 17.13 52 GLY Q CA 1
ATOM 5555 C C . GLY C 1 71 ? -33.053 -13.803 29.470 1.00 17.55 52 GLY Q C 1
ATOM 5556 O O . GLY C 1 71 ? -33.483 -14.643 28.714 1.00 16.28 52 GLY Q O 1
ATOM 5557 N N . PRO C 1 72 ? -31.960 -14.010 30.196 1.00 18.27 53 PRO Q N 1
ATOM 5558 C CA . PRO C 1 72 ? -31.165 -15.199 30.146 1.00 18.46 53 PRO Q CA 1
ATOM 5559 C C . PRO C 1 72 ? -32.015 -16.453 30.369 1.00 18.60 53 PRO Q C 1
ATOM 5560 O O . PRO C 1 72 ? -32.873 -16.513 31.261 1.00 18.75 53 PRO Q O 1
ATOM 5564 N N . PHE C 1 73 ? -31.721 -17.471 29.593 1.00 17.45 54 PHE Q N 1
ATOM 5565 C CA . PHE C 1 73 ? -32.407 -18.741 29.747 1.00 18.42 54 PHE Q CA 1
ATOM 5566 C C . PHE C 1 73 ? -32.091 -19.282 31.156 1.00 17.96 54 PHE Q C 1
ATOM 5567 O O . PHE C 1 73 ? -30.938 -19.204 31.581 1.00 18.18 54 PHE Q O 1
ATOM 5575 N N . PRO C 1 74 ? -33.094 -19.794 31.851 1.00 18.22 55 PRO Q N 1
ATOM 5576 C CA . PRO C 1 74 ? -32.866 -20.281 33.235 1.00 19.19 55 PRO Q CA 1
ATOM 5577 C C . PRO C 1 74 ? -32.138 -21.583 33.405 1.00 20.17 55 PRO Q C 1
ATOM 5578 O O . PRO C 1 74 ? -31.937 -22.039 34.578 1.00 20.62 55 PRO Q O 1
ATOM 5582 N N . TRP C 1 75 ? -31.652 -22.188 32.319 1.00 18.79 56 TRP Q N 1
ATOM 5583 C CA . TRP C 1 75 ? -31.005 -23.511 32.314 1.00 18.22 56 TRP Q CA 1
ATOM 5584 C C . TRP C 1 75 ? -29.794 -23.404 31.404 1.00 18.29 56 TRP Q C 1
ATOM 5585 O O . TRP C 1 75 ? -29.730 -22.545 30.521 1.00 18.30 56 TRP Q O 1
ATOM 5596 N N . SER C 1 76 ? -28.808 -24.260 31.586 1.00 16.89 57 SER Q N 1
ATOM 5597 C CA . SER C 1 76 ? -27.678 -24.330 30.717 1.00 16.64 57 SER Q CA 1
ATOM 5598 C C . SER C 1 76 ? -28.085 -24.711 29.279 1.00 17.01 57 SER Q C 1
ATOM 5599 O O . SER C 1 76 ? -29.020 -25.472 29.066 1.00 16.04 57 SER Q O 1
ATOM 5602 N N . VAL C 1 77 ? -27.361 -24.100 28.320 1.00 18.05 58 VAL Q N 1
ATOM 5603 C CA . VAL C 1 77 ? -27.542 -24.339 26.919 1.00 16.99 58 VAL Q CA 1
ATOM 5604 C C . VAL C 1 77 ? -26.189 -24.562 26.254 1.00 15.54 58 VAL Q C 1
ATOM 5605 O O . VAL C 1 77 ? -25.291 -23.743 26.391 1.00 17.14 58 VAL Q O 1
ATOM 5609 N N . ASP C 1 78 ? -26.063 -25.621 25.533 1.00 16.05 59 ASP Q N 1
ATOM 5610 C CA . ASP C 1 78 ? -24.928 -25.907 24.651 1.00 17.03 59 ASP Q CA 1
ATOM 5611 C C . ASP C 1 78 ? -25.410 -26.549 23.365 1.00 16.77 59 ASP Q C 1
ATOM 5612 O O . ASP C 1 78 ? -26.613 -26.732 23.170 1.00 17.06 59 ASP Q O 1
ATOM 5617 N N . PHE C 1 79 ? -24.503 -26.796 22.413 1.00 17.58 60 PHE Q N 1
ATOM 5618 C CA . PHE C 1 79 ? -24.870 -27.375 21.173 1.00 18.62 60 PHE Q CA 1
ATOM 5619 C C . PHE C 1 79 ? -23.749 -28.232 20.641 1.00 19.53 60 PHE Q C 1
ATOM 5620 O O . PHE C 1 79 ? -22.602 -28.081 21.081 1.00 20.66 60 PHE Q O 1
ATOM 5628 N N . THR C 1 80 ? -24.134 -29.136 19.773 1.00 21.82 61 THR Q N 1
ATOM 5629 C CA . THR C 1 80 ? -23.225 -29.874 18.903 1.00 25.53 61 THR Q CA 1
ATOM 5630 C C . THR C 1 80 ? -23.641 -29.647 17.479 1.00 25.32 61 THR Q C 1
ATOM 5631 O O . THR C 1 80 ? -24.624 -28.963 17.224 1.00 26.16 61 THR Q O 1
ATOM 5635 N N . GLU C 1 81 ? -22.979 -30.310 16.494 1.00 29.19 62 GLU Q N 1
ATOM 5636 C CA . GLU C 1 81 ? -23.390 -30.155 15.119 1.00 29.40 62 GLU Q CA 1
ATOM 5637 C C . GLU C 1 81 ? -24.754 -30.554 14.763 1.00 27.05 62 GLU Q C 1
ATOM 5638 O O . GLU C 1 81 ? -25.293 -30.030 13.800 1.00 26.92 62 GLU Q O 1
ATOM 5644 N N . ASP C 1 82 ? -25.410 -31.401 15.583 1.00 24.88 63 ASP Q N 1
ATOM 5645 C CA . ASP C 1 82 ? -26.751 -31.824 15.248 1.00 25.35 63 ASP Q CA 1
ATOM 5646 C C . ASP C 1 82 ? -27.669 -31.861 16.452 1.00 19.07 63 ASP Q C 1
ATOM 5647 O O . ASP C 1 82 ? -28.638 -32.573 16.419 1.00 21.24 63 ASP Q O 1
ATOM 5652 N N . SER C 1 83 ? -27.371 -31.076 17.506 1.00 21.08 64 SER Q N 1
ATOM 5653 C CA . SER C 1 83 ? -28.184 -31.103 18.711 1.00 19.38 64 SER Q CA 1
ATOM 5654 C C . SER C 1 83 ? -28.060 -29.833 19.522 1.00 16.33 64 SER Q C 1
ATOM 5655 O O . SER C 1 83 ? -27.058 -29.131 19.429 1.00 18.25 64 SER Q O 1
ATOM 5658 N N . LEU C 1 84 ? -29.024 -29.652 20.409 1.00 17.02 65 LEU Q N 1
ATOM 5659 C CA . LEU C 1 84 ? -28.900 -28.753 21.547 1.00 16.13 65 LEU Q CA 1
ATOM 5660 C C . LEU C 1 84 ? -28.732 -29.630 22.787 1.00 19.00 65 LEU Q C 1
ATOM 5661 O O . LEU C 1 84 ? -29.251 -30.754 22.821 1.00 19.13 65 LEU Q O 1
ATOM 5666 N N . ILE C 1 85 ? -28.001 -29.139 23.762 1.00 18.39 66 ILE Q N 1
ATOM 5667 C CA . ILE C 1 85 ? -27.920 -29.779 25.082 1.00 19.20 66 ILE Q CA 1
ATOM 5668 C C . ILE C 1 85 ? -28.453 -28.804 26.095 1.00 18.11 66 ILE Q C 1
ATOM 5669 O O . ILE C 1 85 ? -27.865 -27.750 26.247 1.00 17.65 66 ILE Q O 1
ATOM 5674 N N . VAL C 1 86 ? -29.640 -29.048 26.665 1.00 16.78 67 VAL Q N 1
ATOM 5675 C CA . VAL C 1 86 ? -30.318 -28.090 27.528 1.00 17.60 67 VAL Q CA 1
ATOM 5676 C C . VAL C 1 86 ? -30.501 -28.675 28.900 1.00 17.72 67 VAL Q C 1
ATOM 5677 O O . VAL C 1 86 ? -31.049 -29.763 29.044 1.00 17.26 67 VAL Q O 1
ATOM 5681 N N . ASP C 1 87 ? -29.901 -28.051 29.913 1.00 18.25 68 ASP Q N 1
ATOM 5682 C CA . ASP C 1 87 ? -29.847 -28.605 31.265 1.00 18.63 68 ASP Q CA 1
ATOM 5683 C C . ASP C 1 87 ? -29.269 -30.014 31.263 1.00 18.64 68 ASP Q C 1
ATOM 5684 O O . ASP C 1 87 ? -29.744 -30.892 31.974 1.00 20.90 68 ASP Q O 1
ATOM 5689 N N . GLY C 1 88 ? -28.310 -30.292 30.388 1.00 17.15 69 GLY Q N 1
ATOM 5690 C CA . GLY C 1 88 ? -27.709 -31.639 30.376 1.00 16.47 69 GLY Q CA 1
ATOM 5691 C C . GLY C 1 88 ? -28.498 -32.664 29.571 1.00 17.51 69 GLY Q C 1
ATOM 5692 O O . GLY C 1 88 ? -28.075 -33.800 29.535 1.00 20.44 69 GLY Q O 1
ATOM 5693 N N . LYS C 1 89 ? -29.596 -32.279 28.879 1.00 16.34 70 LYS Q N 1
ATOM 5694 C CA . LYS C 1 89 ? -30.463 -33.217 28.091 1.00 17.63 70 LYS Q CA 1
ATOM 5695 C C . LYS C 1 89 ? -30.352 -32.866 26.622 1.00 18.06 70 LYS Q C 1
ATOM 5696 O O . LYS C 1 89 ? -30.415 -31.698 26.286 1.00 18.34 70 LYS Q O 1
ATOM 5702 N N A SER C 1 90 ? -30.093 -33.860 25.775 0.50 16.28 71 SER Q N 1
ATOM 5703 N N B SER C 1 90 ? -30.127 -33.859 25.771 0.50 16.30 71 SER Q N 1
ATOM 5704 C CA A SER C 1 90 ? -29.898 -33.617 24.340 0.50 16.59 71 SER Q CA 1
ATOM 5705 C CA B SER C 1 90 ? -29.930 -33.586 24.347 0.50 16.57 71 SER Q CA 1
ATOM 5706 C C A SER C 1 90 ? -31.281 -33.484 23.679 0.50 16.97 71 SER Q C 1
ATOM 5707 C C B SER C 1 90 ? -31.274 -33.541 23.614 0.50 16.98 71 SER Q C 1
ATOM 5708 O O A SER C 1 90 ? -32.257 -34.129 24.115 0.50 16.78 71 SER Q O 1
ATOM 5709 O O B SER C 1 90 ? -32.199 -34.333 23.887 0.50 16.93 71 SER Q O 1
ATOM 5714 N N . ILE C 1 91 ? -31.337 -32.613 22.677 1.00 15.65 72 ILE Q N 1
ATOM 5715 C CA . ILE C 1 91 ? -32.493 -32.409 21.782 1.00 17.85 72 ILE Q CA 1
ATOM 5716 C C . ILE C 1 91 ? -31.952 -32.419 20.369 1.00 16.73 72 ILE Q C 1
ATOM 5717 O O . ILE C 1 91 ? -31.040 -31.614 20.050 1.00 19.20 72 ILE Q O 1
ATOM 5722 N N . ALA C 1 92 ? -32.393 -33.362 19.510 1.00 17.27 73 ALA Q N 1
ATOM 5723 C CA . ALA C 1 92 ? -31.875 -33.447 18.146 1.00 18.12 73 ALA Q CA 1
ATOM 5724 C C . ALA C 1 92 ? -32.369 -32.195 17.368 1.00 18.53 73 ALA Q C 1
ATOM 5725 O O . ALA C 1 92 ? -33.448 -31.720 17.689 1.00 18.73 73 ALA Q O 1
ATOM 5727 N N . VAL C 1 93 ? -31.514 -31.692 16.508 1.00 17.62 74 VAL Q N 1
ATOM 5728 C CA . VAL C 1 93 ? -31.845 -30.557 15.603 1.00 17.97 74 VAL Q CA 1
ATOM 5729 C C . VAL C 1 93 ? -31.768 -31.022 14.158 1.00 21.11 74 VAL Q C 1
ATOM 5730 O O . VAL C 1 93 ? -30.716 -31.445 13.670 1.00 19.70 74 VAL Q O 1
ATOM 5734 N N . TYR C 1 94 ? -32.895 -30.873 13.490 1.00 22.19 75 TYR Q N 1
ATOM 5735 C CA . TYR C 1 94 ? -33.116 -31.239 12.048 1.00 22.89 75 TYR Q CA 1
ATOM 5736 C C . TYR C 1 94 ? -33.335 -29.913 11.291 1.00 25.08 75 TYR Q C 1
ATOM 5737 O O . TYR C 1 94 ? -33.607 -28.851 11.895 1.00 23.66 75 TYR Q O 1
ATOM 5746 N N . ALA C 1 95 ? -33.009 -29.960 9.971 1.00 27.75 76 ALA Q N 1
ATOM 5747 C CA . ALA C 1 95 ? -33.073 -28.741 9.157 1.00 31.41 76 ALA Q CA 1
ATOM 5748 C C . ALA C 1 95 ? -33.797 -29.073 7.875 1.00 35.69 76 ALA Q C 1
ATOM 5749 O O . ALA C 1 95 ? -33.237 -28.988 6.771 1.00 36.93 76 ALA Q O 1
ATOM 5751 N N . GLU C 1 96 ? -35.016 -29.514 8.016 1.00 29.87 77 GLU Q N 1
ATOM 5752 C CA . GLU C 1 96 ? -35.795 -29.966 6.843 1.00 28.79 77 GLU Q CA 1
ATOM 5753 C C . GLU C 1 96 ? -36.824 -28.916 6.470 1.00 31.94 77 GLU Q C 1
ATOM 5754 O O . GLU C 1 96 ? -37.726 -28.629 7.255 1.00 25.76 77 GLU Q O 1
ATOM 5760 N N . LYS C 1 97 ? -36.756 -28.366 5.241 1.00 39.95 78 LYS Q N 1
ATOM 5761 C CA . LYS C 1 97 ? -37.697 -27.282 4.871 1.00 44.37 78 LYS Q CA 1
ATOM 5762 C C . LYS C 1 97 ? -39.101 -27.846 4.679 1.00 33.57 78 LYS Q C 1
ATOM 5763 O O . LYS C 1 97 ? -40.093 -27.122 4.948 1.00 36.25 78 LYS Q O 1
ATOM 5769 N N . GLU C 1 98 ? -39.168 -29.113 4.313 1.00 28.23 79 GLU Q N 1
ATOM 5770 C CA . GLU C 1 98 ? -40.454 -29.836 4.178 1.00 32.13 79 GLU Q CA 1
ATOM 5771 C C . GLU C 1 98 ? -40.738 -30.818 5.307 1.00 29.02 79 GLU Q C 1
ATOM 5772 O O . GLU C 1 98 ? -39.973 -31.757 5.528 1.00 28.56 79 GLU Q O 1
ATOM 5778 N N . ALA C 1 99 ? -41.906 -30.662 5.938 1.00 25.08 80 ALA Q N 1
ATOM 5779 C CA . ALA C 1 99 ? -42.199 -31.411 7.167 1.00 26.04 80 ALA Q CA 1
ATOM 5780 C C . ALA C 1 99 ? -42.285 -32.898 6.910 1.00 27.74 80 ALA Q C 1
ATOM 5781 O O . ALA C 1 99 ? -41.963 -33.727 7.839 1.00 27.77 80 ALA Q O 1
ATOM 5783 N N . LYS C 1 100 ? -42.694 -33.314 5.682 1.00 26.40 81 LYS Q N 1
ATOM 5784 C CA . LYS C 1 100 ? -42.773 -34.775 5.424 1.00 30.61 81 LYS Q CA 1
ATOM 5785 C C . LYS C 1 100 ? -41.417 -35.511 5.570 1.00 25.78 81 LYS Q C 1
ATOM 5786 O O . LYS C 1 100 ? -41.416 -36.733 5.685 1.00 30.87 81 LYS Q O 1
ATOM 5792 N N . ASN C 1 101 ? -40.332 -34.786 5.451 1.00 26.61 82 ASN Q N 1
ATOM 5793 C CA . ASN C 1 101 ? -38.965 -35.323 5.526 1.00 28.91 82 ASN Q CA 1
ATOM 5794 C C . ASN C 1 101 ? -38.341 -35.227 6.920 1.00 32.12 82 ASN Q C 1
ATOM 5795 O O . ASN C 1 101 ? -37.152 -35.489 7.067 1.00 30.59 82 ASN Q O 1
ATOM 5800 N N . ILE C 1 102 ? -39.110 -34.731 7.897 1.00 28.09 83 ILE Q N 1
ATOM 5801 C CA . ILE C 1 102 ? -38.529 -34.623 9.253 1.00 26.51 83 ILE Q CA 1
ATOM 5802 C C . ILE C 1 102 ? -38.483 -36.010 9.795 1.00 20.34 83 ILE Q C 1
ATOM 5803 O O . ILE C 1 102 ? -39.485 -36.697 9.940 1.00 23.15 83 ILE Q O 1
ATOM 5808 N N . PRO C 1 103 ? -37.275 -36.435 10.259 1.00 24.33 84 PRO Q N 1
ATOM 5809 C CA . PRO C 1 103 ? -37.257 -37.821 10.792 1.00 25.40 84 PRO Q CA 1
ATOM 5810 C C . PRO C 1 103 ? -37.712 -37.915 12.255 1.00 24.83 84 PRO Q C 1
ATOM 5811 O O . PRO C 1 103 ? -36.884 -38.219 13.184 1.00 23.85 84 PRO Q O 1
ATOM 5815 N N . TRP C 1 104 ? -39.007 -37.685 12.487 1.00 23.19 85 TRP Q N 1
ATOM 5816 C CA . TRP C 1 104 ? -39.555 -37.649 13.844 1.00 22.18 85 TRP Q CA 1
ATOM 5817 C C . TRP C 1 104 ? -39.443 -39.033 14.511 1.00 25.56 85 TRP Q C 1
ATOM 5818 O O . TRP C 1 104 ? -39.352 -39.139 15.703 1.00 23.68 85 TRP Q O 1
ATOM 5829 N N . LYS C 1 105 ? -39.474 -40.127 13.720 1.00 23.98 86 LYS Q N 1
ATOM 5830 C CA . LYS C 1 105 ? -39.318 -41.432 14.353 1.00 26.42 86 LYS Q CA 1
ATOM 5831 C C . LYS C 1 105 ? -37.945 -41.731 15.015 1.00 24.30 86 LYS Q C 1
ATOM 5832 O O . LYS C 1 105 ? -37.925 -42.571 15.916 1.00 27.21 86 LYS Q O 1
ATOM 5838 N N . ALA C 1 106 ? -36.904 -41.060 14.590 1.00 25.60 87 ALA Q N 1
ATOM 5839 C CA . ALA C 1 106 ? -35.502 -41.297 15.100 1.00 23.84 87 ALA Q CA 1
ATOM 5840 C C . ALA C 1 106 ? -35.453 -41.200 16.602 1.00 28.60 87 ALA Q C 1
ATOM 5841 O O . ALA C 1 106 ? -34.947 -42.115 17.270 1.00 26.89 87 ALA Q O 1
ATOM 5843 N N . LYS C 1 107 ? -36.027 -40.118 17.139 1.00 26.01 88 LYS Q N 1
ATOM 5844 C CA . LYS C 1 107 ? -36.088 -39.901 18.607 1.00 25.42 88 LYS Q CA 1
ATOM 5845 C C . LYS C 1 107 ? -37.425 -40.163 19.218 1.00 24.59 88 LYS Q C 1
ATOM 5846 O O . LYS C 1 107 ? -37.638 -39.982 20.419 1.00 22.49 88 LYS Q O 1
ATOM 5852 N N . GLY C 1 108 ? -38.382 -40.607 18.378 1.00 21.99 89 GLY Q N 1
ATOM 5853 C CA . GLY C 1 108 ? -39.697 -40.920 18.860 1.00 22.32 89 GLY Q CA 1
ATOM 5854 C C . GLY C 1 108 ? -40.615 -39.771 19.198 1.00 19.74 89 GLY Q C 1
ATOM 5855 O O . GLY C 1 108 ? -41.406 -39.881 20.080 1.00 22.97 89 GLY Q O 1
ATOM 5856 N N . ALA C 1 109 ? -40.509 -38.660 18.460 1.00 21.18 90 ALA Q N 1
ATOM 5857 C CA . ALA C 1 109 ? -41.362 -37.541 18.657 1.00 19.76 90 ALA Q CA 1
ATOM 5858 C C . ALA C 1 109 ? -42.769 -37.911 18.212 1.00 21.42 90 ALA Q C 1
ATOM 5859 O O . ALA C 1 109 ? -42.980 -38.263 17.051 1.00 24.42 90 ALA Q O 1
ATOM 5861 N N . GLU C 1 110 ? -43.706 -37.832 19.142 1.00 20.42 91 GLU Q N 1
ATOM 5862 C CA . GLU C 1 110 ? -45.080 -38.275 18.966 1.00 23.53 91 GLU Q CA 1
ATOM 5863 C C . GLU C 1 110 ? -46.036 -37.119 18.727 1.00 20.90 91 GLU Q C 1
ATOM 5864 O O . GLU C 1 110 ? -46.993 -37.304 18.000 1.00 21.26 91 GLU Q O 1
ATOM 5870 N N . ILE C 1 111 ? -45.891 -36.024 19.493 1.00 21.02 92 ILE Q N 1
ATOM 5871 C CA . ILE C 1 111 ? -46.740 -34.877 19.310 1.00 20.99 92 ILE Q CA 1
ATOM 5872 C C . ILE C 1 111 ? -45.859 -33.752 18.807 1.00 20.20 92 ILE Q C 1
ATOM 5873 O O . ILE C 1 111 ? -44.814 -33.397 19.442 1.00 17.99 92 ILE Q O 1
ATOM 5878 N N . ILE C 1 112 ? -46.309 -33.104 17.749 1.00 20.20 93 ILE Q N 1
ATOM 5879 C CA . ILE C 1 112 ? -45.530 -32.060 17.157 1.00 19.11 93 ILE Q CA 1
ATOM 5880 C C . ILE C 1 112 ? -46.166 -30.714 17.516 1.00 19.01 93 ILE Q C 1
ATOM 5881 O O . ILE C 1 112 ? -47.378 -30.529 17.281 1.00 18.95 93 ILE Q O 1
ATOM 5886 N N . VAL C 1 113 ? -45.365 -29.803 18.059 1.00 18.02 94 VAL Q N 1
ATOM 5887 C CA . VAL C 1 113 ? -45.834 -28.431 18.322 1.00 19.99 94 VAL Q CA 1
ATOM 5888 C C . VAL C 1 113 ? -45.426 -27.702 17.062 1.00 16.40 94 VAL Q C 1
ATOM 5889 O O . VAL C 1 113 ? -44.264 -27.498 16.750 1.00 18.19 94 VAL Q O 1
ATOM 5893 N N . GLU C 1 114 ? -46.416 -27.344 16.237 1.00 17.70 95 GLU Q N 1
ATOM 5894 C CA . GLU C 1 114 ? -46.132 -26.773 14.925 1.00 17.42 95 GLU Q CA 1
ATOM 5895 C C . GLU C 1 114 ? -46.206 -25.204 15.000 1.00 20.94 95 GLU Q C 1
ATOM 5896 O O . GLU C 1 114 ? -47.265 -24.642 15.126 1.00 18.70 95 GLU Q O 1
ATOM 5902 N N . CYS C 1 115 ? -45.040 -24.568 14.952 1.00 19.24 96 CYS Q N 1
ATOM 5903 C CA . CYS C 1 115 ? -44.779 -23.143 15.301 1.00 19.92 96 CYS Q CA 1
ATOM 5904 C C . CYS C 1 115 ? -44.136 -22.344 14.139 1.00 23.88 96 CYS Q C 1
ATOM 5905 O O . CYS C 1 115 ? -43.441 -21.327 14.415 1.00 23.19 96 CYS Q O 1
ATOM 5908 N N . THR C 1 116 ? -44.233 -22.841 12.915 1.00 19.85 97 THR Q N 1
ATOM 5909 C CA . THR C 1 116 ? -43.536 -22.180 11.742 1.00 22.01 97 THR Q CA 1
ATOM 5910 C C . THR C 1 116 ? -44.424 -21.214 11.001 1.00 24.96 97 THR Q C 1
ATOM 5911 O O . THR C 1 116 ? -43.913 -20.361 10.286 1.00 23.76 97 THR Q O 1
ATOM 5915 N N . GLY C 1 117 ? -45.730 -21.324 11.166 1.00 25.61 98 GLY Q N 1
ATOM 5916 C CA . GLY C 1 117 ? -46.674 -20.593 10.302 1.00 26.83 98 GLY Q CA 1
ATOM 5917 C C . GLY C 1 117 ? -46.931 -21.132 8.940 1.00 27.78 98 GLY Q C 1
ATOM 5918 O O . GLY C 1 117 ? -47.823 -20.650 8.242 1.00 29.64 98 GLY Q O 1
ATOM 5919 N N . PHE C 1 118 ? -46.221 -22.169 8.528 1.00 26.92 99 PHE Q N 1
ATOM 5920 C CA . PHE C 1 118 ? -46.318 -22.706 7.174 1.00 29.37 99 PHE Q CA 1
ATOM 5921 C C . PHE C 1 118 ? -47.207 -23.924 7.035 1.00 25.98 99 PHE Q C 1
ATOM 5922 O O . PHE C 1 118 ? -47.362 -24.446 5.938 1.00 27.61 99 PHE Q O 1
ATOM 5930 N N . TYR C 1 119 ? -47.825 -24.416 8.123 1.00 24.97 100 TYR Q N 1
ATOM 5931 C CA . TYR C 1 119 ? -48.552 -25.634 8.070 1.00 21.87 100 TYR Q CA 1
ATOM 5932 C C . TYR C 1 119 ? -49.936 -25.474 8.729 1.00 21.09 100 TYR Q C 1
ATOM 5933 O O . TYR C 1 119 ? -50.420 -26.374 9.466 1.00 24.25 100 TYR Q O 1
ATOM 5942 N N . THR C 1 120 ? -50.560 -24.318 8.500 1.00 22.92 101 THR Q N 1
ATOM 5943 C CA . THR C 1 120 ? -51.761 -23.948 9.277 1.00 22.79 101 THR Q CA 1
ATOM 5944 C C . THR C 1 120 ? -53.039 -24.466 8.638 1.00 23.33 101 THR Q C 1
ATOM 5945 O O . THR C 1 120 ? -53.986 -23.714 8.332 1.00 23.70 101 THR Q O 1
ATOM 5949 N N . SER C 1 121 ? -53.067 -25.755 8.403 1.00 24.99 102 SER Q N 1
ATOM 5950 C CA . SER C 1 121 ? -54.279 -26.428 8.027 1.00 22.40 102 SER Q CA 1
ATOM 5951 C C . SER C 1 121 ? -54.080 -27.891 8.275 1.00 25.29 102 SER Q C 1
ATOM 5952 O O . SER C 1 121 ? -52.930 -28.368 8.382 1.00 25.14 102 SER Q O 1
ATOM 5955 N N . ALA C 1 122 ? -55.208 -28.609 8.312 1.00 25.66 103 ALA Q N 1
ATOM 5956 C CA . ALA C 1 122 ? -55.208 -30.050 8.546 1.00 28.66 103 ALA Q CA 1
ATOM 5957 C C . ALA C 1 122 ? -54.424 -30.735 7.415 1.00 31.19 103 ALA Q C 1
ATOM 5958 O O . ALA C 1 122 ? -53.549 -31.620 7.664 1.00 26.35 103 ALA Q O 1
ATOM 5960 N N . GLU C 1 123 ? -54.731 -30.308 6.183 1.00 29.82 104 GLU Q N 1
ATOM 5961 C CA . GLU C 1 123 ? -54.028 -30.851 5.026 1.00 34.08 104 GLU Q CA 1
ATOM 5962 C C . GLU C 1 123 ? -52.511 -30.640 5.062 1.00 29.93 104 GLU Q C 1
ATOM 5963 O O . GLU C 1 123 ? -51.787 -31.517 4.667 1.00 27.44 104 GLU Q O 1
ATOM 5969 N N . LYS C 1 124 ? -52.023 -29.474 5.479 1.00 26.21 105 LYS Q N 1
ATOM 5970 C CA . LYS C 1 124 ? -50.607 -29.229 5.533 1.00 27.99 105 LYS Q CA 1
ATOM 5971 C C . LYS C 1 124 ? -49.957 -29.952 6.696 1.00 27.64 105 LYS Q C 1
ATOM 5972 O O . LYS C 1 124 ? -48.846 -30.527 6.521 1.00 23.95 105 LYS Q O 1
ATOM 5978 N N . SER C 1 125 ? -50.608 -29.908 7.860 1.00 25.03 106 SER Q N 1
ATOM 5979 C CA . SER C 1 125 ? -49.964 -30.502 9.070 1.00 23.64 106 SER Q CA 1
ATOM 5980 C C . SER C 1 125 ? -50.051 -32.022 9.043 1.00 24.77 106 SER Q C 1
ATOM 5981 O O . SER C 1 125 ? -49.353 -32.713 9.796 1.00 23.46 106 SER Q O 1
ATOM 5984 N N . GLN C 1 126 ? -50.881 -32.592 8.146 1.00 23.97 107 GLN Q N 1
ATOM 5985 C CA . GLN C 1 126 ? -50.830 -33.995 7.885 1.00 25.48 107 GLN Q CA 1
ATOM 5986 C C . GLN C 1 126 ? -49.399 -34.505 7.572 1.00 21.88 107 GLN Q C 1
ATOM 5987 O O . GLN C 1 126 ? -49.126 -35.659 7.866 1.00 25.99 107 GLN Q O 1
ATOM 5993 N N . ALA C 1 127 ? -48.551 -33.674 6.995 1.00 22.82 108 ALA Q N 1
ATOM 5994 C CA . ALA C 1 127 ? -47.174 -34.043 6.671 1.00 21.83 108 ALA Q CA 1
ATOM 5995 C C . ALA C 1 127 ? -46.425 -34.632 7.904 1.00 25.09 108 ALA Q C 1
ATOM 5996 O O . ALA C 1 127 ? -45.617 -35.569 7.771 1.00 22.68 108 ALA Q O 1
ATOM 5998 N N . HIS C 1 128 ? -46.686 -34.062 9.089 1.00 24.77 109 HIS Q N 1
ATOM 5999 C CA . HIS C 1 128 ? -46.023 -34.515 10.299 1.00 21.42 109 HIS Q CA 1
ATOM 6000 C C . HIS C 1 128 ? -46.441 -35.939 10.638 1.00 22.83 109 HIS Q C 1
ATOM 6001 O O . HIS C 1 128 ? -45.637 -36.735 11.145 1.00 22.90 109 HIS Q O 1
ATOM 6008 N N . LEU C 1 129 ? -47.715 -36.236 10.418 1.00 22.99 110 LEU Q N 1
ATOM 6009 C CA . LEU C 1 129 ? -48.268 -37.569 10.682 1.00 25.48 110 LEU Q CA 1
ATOM 6010 C C . LEU C 1 129 ? -47.717 -38.571 9.630 1.00 27.21 110 LEU Q C 1
ATOM 6011 O O . LEU C 1 129 ? -47.320 -39.683 10.002 1.00 26.49 110 LEU Q O 1
ATOM 6016 N N . ASP C 1 130 ? -47.636 -38.162 8.352 1.00 26.39 111 ASP Q N 1
ATOM 6017 C CA . ASP C 1 130 ? -46.930 -38.967 7.312 1.00 31.54 111 ASP Q CA 1
ATOM 6018 C C . ASP C 1 130 ? -45.435 -39.209 7.686 1.00 34.83 111 ASP Q C 1
ATOM 6019 O O . ASP C 1 130 ? -44.873 -40.251 7.407 1.00 30.77 111 ASP Q O 1
ATOM 6024 N N . ALA C 1 131 ? -44.801 -38.238 8.323 1.00 26.90 112 ALA Q N 1
ATOM 6025 C CA . ALA C 1 131 ? -43.412 -38.390 8.756 1.00 27.54 112 ALA Q CA 1
ATOM 6026 C C . ALA C 1 131 ? -43.229 -39.211 10.071 1.00 28.40 112 ALA Q C 1
ATOM 6027 O O . ALA C 1 131 ? -42.080 -39.316 10.559 1.00 29.51 112 ALA Q O 1
ATOM 6029 N N . GLY C 1 132 ? -44.320 -39.685 10.673 1.00 28.07 113 GLY Q N 1
ATOM 6030 C CA . GLY C 1 132 ? -44.302 -40.615 11.822 1.00 29.36 113 GLY Q CA 1
ATOM 6031 C C . GLY C 1 132 ? -44.776 -40.118 13.148 1.00 28.17 113 GLY Q C 1
ATOM 6032 O O . GLY C 1 132 ? -44.888 -40.913 14.099 1.00 26.67 113 GLY Q O 1
ATOM 6033 N N . ALA C 1 133 ? -45.154 -38.841 13.270 1.00 23.99 114 ALA Q N 1
ATOM 6034 C CA . ALA C 1 133 ? -45.824 -38.365 14.485 1.00 23.72 114 ALA Q CA 1
ATOM 6035 C C . ALA C 1 133 ? -47.231 -38.845 14.570 1.00 24.75 114 ALA Q C 1
ATOM 6036 O O . ALA C 1 133 ? -47.775 -39.284 13.570 1.00 26.87 114 ALA Q O 1
ATOM 6038 N N . LYS C 1 134 ? -47.835 -38.809 15.741 1.00 22.79 115 LYS Q N 1
ATOM 6039 C CA . LYS C 1 134 ? -49.190 -39.217 16.000 1.00 26.79 115 LYS Q CA 1
ATOM 6040 C C . LYS C 1 134 ? -50.158 -38.076 16.071 1.00 25.39 115 LYS Q C 1
ATOM 6041 O O . LYS C 1 134 ? -51.318 -38.220 15.686 1.00 24.74 115 LYS Q O 1
ATOM 6047 N N . LYS C 1 135 ? -49.706 -36.943 16.619 1.00 25.15 116 LYS Q N 1
ATOM 6048 C CA . LYS C 1 135 ? -50.563 -35.770 16.774 1.00 21.27 116 LYS Q CA 1
ATOM 6049 C C . LYS C 1 135 ? -49.776 -34.478 16.471 1.00 20.37 116 LYS Q C 1
ATOM 6050 O O . LYS C 1 135 ? -48.539 -34.451 16.553 1.00 20.44 116 LYS Q O 1
ATOM 6056 N N . VAL C 1 136 ? -50.540 -33.435 16.105 1.00 19.81 117 VAL Q N 1
ATOM 6057 C CA . VAL C 1 136 ? -49.987 -32.076 15.844 1.00 18.95 117 VAL Q CA 1
ATOM 6058 C C . VAL C 1 136 ? -50.812 -31.016 16.549 1.00 18.41 117 VAL Q C 1
ATOM 6059 O O . VAL C 1 136 ? -52.067 -31.030 16.498 1.00 18.05 117 VAL Q O 1
ATOM 6063 N N . LEU C 1 137 ? -50.127 -30.085 17.263 1.00 17.99 118 LEU Q N 1
ATOM 6064 C CA . LEU C 1 137 ? -50.801 -29.002 17.900 1.00 18.78 118 LEU Q CA 1
ATOM 6065 C C . LEU C 1 137 ? -50.244 -27.759 17.203 1.00 20.04 118 LEU Q C 1
ATOM 6066 O O . LEU C 1 137 ? -49.031 -27.489 17.266 1.00 19.47 118 LEU Q O 1
ATOM 6071 N N . ILE C 1 138 ? -51.107 -27.022 16.529 1.00 17.65 119 ILE Q N 1
ATOM 6072 C CA . ILE C 1 138 ? -50.652 -25.864 15.705 1.00 17.24 119 ILE Q CA 1
ATOM 6073 C C . ILE C 1 138 ? -50.809 -24.587 16.545 1.00 16.85 119 ILE Q C 1
ATOM 6074 O O . ILE C 1 138 ? -51.923 -24.334 17.029 1.00 16.31 119 ILE Q O 1
ATOM 6079 N N . SER C 1 139 ? -49.734 -23.766 16.612 1.00 16.44 120 SER Q N 1
ATOM 6080 C CA . SER C 1 139 ? -49.676 -22.556 17.428 1.00 18.57 120 SER Q CA 1
ATOM 6081 C C . SER C 1 139 ? -50.353 -21.340 16.760 1.00 18.94 120 SER Q C 1
ATOM 6082 O O . SER C 1 139 ? -49.979 -20.169 17.012 1.00 18.83 120 SER Q O 1
ATOM 6085 N N . ALA C 1 140 ? -51.348 -21.579 15.908 1.00 18.11 121 ALA Q N 1
ATOM 6086 C CA . ALA C 1 140 ? -51.974 -20.484 15.192 1.00 18.33 121 ALA Q CA 1
ATOM 6087 C C . ALA C 1 140 ? -53.379 -20.981 14.728 1.00 19.27 121 ALA Q C 1
ATOM 6088 O O . ALA C 1 140 ? -53.641 -22.197 14.709 1.00 19.94 121 ALA Q O 1
ATOM 6090 N N . PRO C 1 141 ? -54.232 -20.058 14.311 1.00 18.16 122 PRO Q N 1
ATOM 6091 C CA . PRO C 1 141 ? -55.435 -20.500 13.647 1.00 18.97 122 PRO Q CA 1
ATOM 6092 C C . PRO C 1 141 ? -55.120 -21.349 12.451 1.00 17.54 122 PRO Q C 1
ATOM 6093 O O . PRO C 1 141 ? -54.132 -21.060 11.715 1.00 21.22 122 PRO Q O 1
ATOM 6097 N N . ALA C 1 142 ? -55.964 -22.366 12.182 1.00 18.92 123 ALA Q N 1
ATOM 6098 C CA . ALA C 1 142 ? -55.662 -23.337 11.120 1.00 18.36 123 ALA Q CA 1
ATOM 6099 C C . ALA C 1 142 ? -56.933 -23.856 10.406 1.00 21.59 123 ALA Q C 1
ATOM 6100 O O . ALA C 1 142 ? -57.082 -25.036 10.073 1.00 21.14 123 ALA Q O 1
ATOM 6102 N N . GLY C 1 143 ? -57.823 -22.904 10.130 1.00 22.86 124 GLY Q N 1
ATOM 6103 C CA . GLY C 1 143 ? -59.098 -23.200 9.474 1.00 25.10 124 GLY Q CA 1
ATOM 6104 C C . GLY C 1 143 ? -60.078 -24.005 10.314 1.00 26.80 124 GLY Q C 1
ATOM 6105 O O . GLY C 1 143 ? -60.096 -23.930 11.531 1.00 26.49 124 GLY Q O 1
ATOM 6106 N N . GLU C 1 144 ? -60.876 -24.845 9.636 1.00 28.55 125 GLU Q N 1
ATOM 6107 C CA . GLU C 1 144 ? -62.009 -25.498 10.276 1.00 31.18 125 GLU Q CA 1
ATOM 6108 C C . GLU C 1 144 ? -61.546 -26.767 10.929 1.00 30.00 125 GLU Q C 1
ATOM 6109 O O . GLU C 1 144 ? -61.698 -27.830 10.366 1.00 36.08 125 GLU Q O 1
ATOM 6115 N N . MET C 1 145 ? -60.943 -26.641 12.102 1.00 28.41 126 MET Q N 1
ATOM 6116 C CA . MET C 1 145 ? -60.414 -27.777 12.893 1.00 23.19 126 MET Q CA 1
ATOM 6117 C C . MET C 1 145 ? -60.733 -27.394 14.291 1.00 22.81 126 MET Q C 1
ATOM 6118 O O . MET C 1 145 ? -61.084 -26.224 14.572 1.00 22.35 126 MET Q O 1
ATOM 6123 N N . LYS C 1 146 ? -60.668 -28.351 15.198 1.00 20.63 127 LYS Q N 1
ATOM 6124 C CA . LYS C 1 146 ? -60.878 -28.056 16.600 1.00 20.40 127 LYS Q CA 1
ATOM 6125 C C . LYS C 1 146 ? -59.825 -26.992 17.035 1.00 20.60 127 LYS Q C 1
ATOM 6126 O O . LYS C 1 146 ? -58.644 -27.140 16.735 1.00 21.77 127 LYS Q O 1
ATOM 6132 N N . THR C 1 147 ? -60.326 -25.962 17.694 1.00 19.53 128 THR Q N 1
ATOM 6133 C CA . THR C 1 147 ? -59.506 -24.742 17.935 1.00 21.04 128 THR Q CA 1
ATOM 6134 C C . THR C 1 147 ? -59.775 -24.446 19.395 1.00 20.06 128 THR Q C 1
ATOM 6135 O O . THR C 1 147 ? -60.919 -24.075 19.780 1.00 21.93 128 THR Q O 1
ATOM 6139 N N . ILE C 1 148 ? -58.727 -24.556 20.225 1.00 18.54 129 ILE Q N 1
ATOM 6140 C CA . ILE C 1 148 ? -58.858 -24.603 21.624 1.00 19.28 129 ILE Q CA 1
ATOM 6141 C C . ILE C 1 148 ? -58.282 -23.378 22.348 1.00 17.94 129 ILE Q C 1
ATOM 6142 O O . ILE C 1 148 ? -57.080 -23.085 22.201 1.00 19.11 129 ILE Q O 1
ATOM 6147 N N . VAL C 1 149 ? -59.120 -22.741 23.152 1.00 17.19 130 VAL Q N 1
ATOM 6148 C CA . VAL C 1 149 ? -58.640 -21.800 24.179 1.00 18.06 130 VAL Q CA 1
ATOM 6149 C C . VAL C 1 149 ? -58.794 -22.512 25.482 1.00 19.54 130 VAL Q C 1
ATOM 6150 O O . VAL C 1 149 ? -59.907 -22.802 25.935 1.00 19.28 130 VAL Q O 1
ATOM 6154 N N . TYR C 1 150 ? -57.673 -22.828 26.102 1.00 17.51 131 TYR Q N 1
ATOM 6155 C CA . TYR C 1 150 ? -57.703 -23.558 27.357 1.00 17.94 131 TYR Q CA 1
ATOM 6156 C C . TYR C 1 150 ? -58.539 -22.841 28.402 1.00 18.49 131 TYR Q C 1
ATOM 6157 O O . TYR C 1 150 ? -58.458 -21.616 28.594 1.00 19.64 131 TYR Q O 1
ATOM 6166 N N . ASN C 1 151 ? -59.408 -23.596 29.084 1.00 17.05 132 ASN Q N 1
ATOM 6167 C CA . ASN C 1 151 ? -60.316 -23.093 30.110 1.00 18.09 132 ASN Q CA 1
ATOM 6168 C C . ASN C 1 151 ? -61.484 -22.288 29.533 1.00 19.08 132 ASN Q C 1
ATOM 6169 O O . ASN C 1 151 ? -62.253 -21.677 30.286 1.00 19.49 132 ASN Q O 1
ATOM 6174 N N . VAL C 1 152 ? -61.607 -22.347 28.227 1.00 21.38 133 VAL Q N 1
ATOM 6175 C CA . VAL C 1 152 ? -62.879 -21.989 27.541 1.00 19.89 133 VAL Q CA 1
ATOM 6176 C C . VAL C 1 152 ? -63.534 -23.190 26.925 1.00 23.15 133 VAL Q C 1
ATOM 6177 O O . VAL C 1 152 ? -64.690 -23.468 27.205 1.00 25.20 133 VAL Q O 1
ATOM 6181 N N . ASN C 1 153 ? -62.855 -23.897 26.059 1.00 21.92 134 ASN Q N 1
ATOM 6182 C CA . ASN C 1 153 ? -63.503 -25.028 25.332 1.00 22.58 134 ASN Q CA 1
ATOM 6183 C C . ASN C 1 153 ? -62.561 -26.248 25.230 1.00 20.42 134 ASN Q C 1
ATOM 6184 O O . ASN C 1 153 ? -62.665 -27.041 24.266 1.00 22.01 134 ASN Q O 1
ATOM 6189 N N . ASP C 1 154 ? -61.583 -26.362 26.112 1.00 20.51 135 ASP Q N 1
ATOM 6190 C CA . ASP C 1 154 ? -60.683 -27.542 26.047 1.00 21.52 135 ASP Q CA 1
ATOM 6191 C C . ASP C 1 154 ? -61.430 -28.867 26.331 1.00 22.92 135 ASP Q C 1
ATOM 6192 O O . ASP C 1 154 ? -60.961 -29.931 25.974 1.00 22.14 135 ASP Q O 1
ATOM 6197 N N . ASP C 1 155 ? -62.618 -28.780 26.897 1.00 26.62 136 ASP Q N 1
ATOM 6198 C CA . ASP C 1 155 ? -63.412 -30.034 27.072 1.00 30.25 136 ASP Q CA 1
ATOM 6199 C C . ASP C 1 155 ? -63.969 -30.603 25.787 1.00 30.24 136 ASP Q C 1
ATOM 6200 O O . ASP C 1 155 ? -64.524 -31.679 25.786 1.00 29.48 136 ASP Q O 1
ATOM 6205 N N . THR C 1 156 ? -63.826 -29.899 24.690 1.00 23.18 137 THR Q N 1
ATOM 6206 C CA . THR C 1 156 ? -64.168 -30.425 23.383 1.00 23.84 137 THR Q CA 1
ATOM 6207 C C . THR C 1 156 ? -63.157 -31.370 22.805 1.00 23.18 137 THR Q C 1
ATOM 6208 O O . THR C 1 156 ? -63.437 -32.028 21.787 1.00 26.83 137 THR Q O 1
ATOM 6212 N N . LEU C 1 157 ? -61.969 -31.471 23.413 1.00 23.82 138 LEU Q N 1
ATOM 6213 C CA . LEU C 1 157 ? -60.977 -32.390 22.938 1.00 24.91 138 LEU Q CA 1
ATOM 6214 C C . LEU C 1 157 ? -61.302 -33.817 23.430 1.00 25.21 138 LEU Q C 1
ATOM 6215 O O . LEU C 1 157 ? -61.885 -33.976 24.489 1.00 27.28 138 LEU Q O 1
ATOM 6220 N N . ASP C 1 158 ? -60.881 -34.762 22.645 1.00 25.83 139 ASP Q N 1
ATOM 6221 C CA . ASP C 1 158 ? -61.019 -36.190 22.970 1.00 28.76 139 ASP Q CA 1
ATOM 6222 C C . ASP C 1 158 ? -59.886 -37.005 22.347 1.00 31.09 139 ASP Q C 1
ATOM 6223 O O . ASP C 1 158 ? -58.986 -36.493 21.619 1.00 25.92 139 ASP Q O 1
ATOM 6228 N N . GLY C 1 159 ? -59.908 -38.315 22.633 1.00 30.49 140 GLY Q N 1
ATOM 6229 C CA . GLY C 1 159 ? -58.786 -39.179 22.242 1.00 28.61 140 GLY Q CA 1
ATOM 6230 C C . GLY C 1 159 ? -58.630 -39.464 20.768 1.00 30.85 140 GLY Q C 1
ATOM 6231 O O . GLY C 1 159 ? -57.584 -39.922 20.370 1.00 31.22 140 GLY Q O 1
ATOM 6232 N N . ASN C 1 160 ? -59.631 -39.102 19.959 1.00 27.92 141 ASN Q N 1
ATOM 6233 C CA . ASN C 1 160 ? -59.578 -39.262 18.524 1.00 32.26 141 ASN Q CA 1
ATOM 6234 C C . ASN C 1 160 ? -58.998 -38.103 17.772 1.00 29.46 141 ASN Q C 1
ATOM 6235 O O . ASN C 1 160 ? -58.693 -38.262 16.622 1.00 30.29 141 ASN Q O 1
ATOM 6240 N N . ASP C 1 161 ? -58.837 -36.936 18.449 1.00 23.92 142 ASP Q N 1
ATOM 6241 C CA . ASP C 1 161 ? -58.253 -35.747 17.782 1.00 25.87 142 ASP Q CA 1
ATOM 6242 C C . ASP C 1 161 ? -56.787 -35.997 17.526 1.00 24.63 142 ASP Q C 1
ATOM 6243 O O . ASP C 1 161 ? -56.091 -36.529 18.414 1.00 27.91 142 ASP Q O 1
ATOM 6248 N N . THR C 1 162 ? -56.347 -35.705 16.303 1.00 23.34 143 THR Q N 1
ATOM 6249 C CA . THR C 1 162 ? -54.961 -35.810 15.914 1.00 24.20 143 THR Q CA 1
ATOM 6250 C C . THR C 1 162 ? -54.321 -34.474 15.461 1.00 23.79 143 THR Q C 1
ATOM 6251 O O . THR C 1 162 ? -53.097 -34.348 15.590 1.00 24.15 143 THR Q O 1
ATOM 6255 N N . ILE C 1 163 ? -55.098 -33.538 14.938 1.00 21.73 144 ILE Q N 1
ATOM 6256 C CA . ILE C 1 163 ? -54.543 -32.208 14.531 1.00 20.72 144 ILE Q CA 1
ATOM 6257 C C . ILE C 1 163 ? -55.482 -31.171 15.082 1.00 21.40 144 ILE Q C 1
ATOM 6258 O O . ILE C 1 163 ? -56.732 -31.159 14.776 1.00 22.63 144 ILE Q O 1
ATOM 6263 N N . VAL C 1 164 ? -54.956 -30.306 15.945 1.00 18.82 145 VAL Q N 1
ATOM 6264 C CA . VAL C 1 164 ? -55.734 -29.281 16.598 1.00 18.69 145 VAL Q CA 1
ATOM 6265 C C . VAL C 1 164 ? -54.966 -27.970 16.655 1.00 18.15 145 VAL Q C 1
ATOM 6266 O O . VAL C 1 164 ? -53.725 -27.979 16.514 1.00 18.23 145 VAL Q O 1
ATOM 6270 N N . SER C 1 165 ? -55.721 -26.905 16.827 1.00 18.48 146 SER Q N 1
ATOM 6271 C CA . SER C 1 165 ? -55.169 -25.542 16.872 1.00 17.15 146 SER Q CA 1
ATOM 6272 C C . SER C 1 165 ? -55.396 -24.959 18.229 1.00 17.61 146 SER Q C 1
ATOM 6273 O O . SER C 1 165 ? -56.418 -25.228 18.863 1.00 18.00 146 SER Q O 1
ATOM 6276 N N . VAL C 1 166 ? -54.464 -24.076 18.700 1.00 15.95 147 VAL Q N 1
ATOM 6277 C CA . VAL C 1 166 ? -54.726 -23.237 19.854 1.00 16.75 147 VAL Q CA 1
ATOM 6278 C C . VAL C 1 166 ? -55.069 -21.790 19.515 1.00 18.66 147 VAL Q C 1
ATOM 6279 O O . VAL C 1 166 ? -55.021 -20.926 20.397 1.00 17.56 147 VAL Q O 1
ATOM 6283 N N . ALA C 1 167 ? -55.629 -21.571 18.326 1.00 16.73 148 ALA Q N 1
ATOM 6284 C CA . ALA C 1 167 ? -55.950 -20.245 17.876 1.00 18.22 148 ALA Q CA 1
ATOM 6285 C C . ALA C 1 167 ? -54.745 -19.325 17.928 1.00 19.48 148 ALA Q C 1
ATOM 6286 O O . ALA C 1 167 ? -53.629 -19.759 17.760 1.00 20.72 148 ALA Q O 1
ATOM 6288 N N . SER C 1 168 ? -54.959 -18.043 18.182 1.00 17.52 149 SER Q N 1
ATOM 6289 C CA . SER C 1 168 ? -53.907 -17.086 18.265 1.00 18.87 149 SER Q CA 1
ATOM 6290 C C . SER C 1 168 ? -53.839 -16.492 19.642 1.00 16.61 149 SER Q C 1
ATOM 6291 O O . SER C 1 168 ? -54.711 -16.686 20.497 1.00 16.57 149 SER Q O 1
ATOM 6294 N N . CYS C 1 169 ? -52.798 -15.695 19.892 1.00 15.52 150 CYS Q N 1
ATOM 6295 C CA . CYS C 1 169 ? -52.755 -14.943 21.134 1.00 14.98 150 CYS Q CA 1
ATOM 6296 C C . CYS C 1 169 ? -53.973 -14.127 21.406 1.00 14.65 150 CYS Q C 1
ATOM 6297 O O . CYS C 1 169 ? -54.468 -14.098 22.505 1.00 14.60 150 CYS Q O 1
ATOM 6300 N N . THR C 1 170 ? -54.410 -13.372 20.393 1.00 15.20 151 THR Q N 1
ATOM 6301 C CA . THR C 1 170 ? -55.565 -12.503 20.609 1.00 14.38 151 THR Q CA 1
ATOM 6302 C C . THR C 1 170 ? -56.830 -13.310 20.892 1.00 14.86 151 THR Q C 1
ATOM 6303 O O . THR C 1 170 ? -57.650 -12.913 21.668 1.00 16.31 151 THR Q O 1
ATOM 6307 N N . THR C 1 171 ? -56.961 -14.463 20.240 1.00 15.72 152 THR Q N 1
ATOM 6308 C CA . THR C 1 171 ? -58.128 -15.316 20.559 1.00 16.97 152 THR Q CA 1
ATOM 6309 C C . THR C 1 171 ? -58.120 -15.785 21.992 1.00 16.07 152 THR Q C 1
ATOM 6310 O O . THR C 1 171 ? -59.151 -15.817 22.665 1.00 16.02 152 THR Q O 1
ATOM 6314 N N . ASN C 1 172 ? -56.932 -16.109 22.483 1.00 15.34 153 ASN Q N 1
ATOM 6315 C CA . ASN C 1 172 ? -56.776 -16.532 23.864 1.00 16.47 153 ASN Q CA 1
ATOM 6316 C C . ASN C 1 172 ? -57.076 -15.388 24.826 1.00 17.08 153 ASN Q C 1
ATOM 6317 O O . ASN C 1 172 ? -57.449 -15.633 25.978 1.00 17.10 153 ASN Q O 1
ATOM 6322 N N . CYS C 1 173 ? -56.813 -14.147 24.416 1.00 17.14 154 CYS Q N 1
ATOM 6323 C CA . CYS C 1 173 ? -57.158 -13.004 25.230 1.00 16.12 154 CYS Q CA 1
ATOM 6324 C C . CYS C 1 173 ? -58.673 -12.739 25.199 1.00 19.60 154 CYS Q C 1
ATOM 6325 O O . CYS C 1 173 ? -59.325 -12.556 26.234 1.00 20.92 154 CYS Q O 1
ATOM 6328 N N . LEU C 1 174 ? -59.250 -12.700 24.000 1.00 17.79 155 LEU Q N 1
ATOM 6329 C CA . LEU C 1 174 ? -60.661 -12.360 23.809 1.00 17.00 155 LEU Q CA 1
ATOM 6330 C C . LEU C 1 174 ? -61.635 -13.420 24.396 1.00 17.30 155 LEU Q C 1
ATOM 6331 O O . LEU C 1 174 ? -62.665 -13.077 24.986 1.00 17.56 155 LEU Q O 1
ATOM 6336 N N . ALA C 1 175 ? -61.354 -14.673 24.116 1.00 17.45 156 ALA Q N 1
ATOM 6337 C CA . ALA C 1 175 ? -62.311 -15.744 24.399 1.00 17.23 156 ALA Q CA 1
ATOM 6338 C C . ALA C 1 175 ? -62.748 -15.831 25.816 1.00 18.54 156 ALA Q C 1
ATOM 6339 O O . ALA C 1 175 ? -63.934 -15.938 26.076 1.00 18.72 156 ALA Q O 1
ATOM 6341 N N . PRO C 1 176 ? -61.836 -15.750 26.813 1.00 18.55 157 PRO Q N 1
ATOM 6342 C CA . PRO C 1 176 ? -62.374 -15.894 28.154 1.00 19.11 157 PRO Q CA 1
ATOM 6343 C C . PRO C 1 176 ? -63.238 -14.736 28.581 1.00 16.89 157 PRO Q C 1
ATOM 6344 O O . PRO C 1 176 ? -64.155 -14.936 29.365 1.00 20.57 157 PRO Q O 1
ATOM 6348 N N . MET C 1 177 ? -62.896 -13.542 28.113 1.00 16.70 158 MET Q N 1
ATOM 6349 C CA . MET C 1 177 ? -63.678 -12.353 28.422 1.00 18.47 158 MET Q CA 1
ATOM 6350 C C . MET C 1 177 ? -65.057 -12.465 27.736 1.00 16.85 158 MET Q C 1
ATOM 6351 O O . MET C 1 177 ? -66.137 -12.206 28.357 1.00 16.76 158 MET Q O 1
ATOM 6356 N N . ALA C 1 178 ? -65.043 -12.843 26.451 1.00 17.22 159 ALA Q N 1
ATOM 6357 C CA . ALA C 1 178 ? -66.347 -13.038 25.718 1.00 19.23 159 ALA Q CA 1
ATOM 6358 C C . ALA C 1 178 ? -67.187 -14.157 26.306 1.00 19.37 159 ALA Q C 1
ATOM 6359 O O . ALA C 1 178 ? -68.447 -13.994 26.435 1.00 20.50 159 ALA Q O 1
ATOM 6361 N N . LYS C 1 179 ? -66.535 -15.240 26.730 1.00 18.25 160 LYS Q N 1
ATOM 6362 C CA . LYS C 1 179 ? -67.256 -16.390 27.323 1.00 19.06 160 LYS Q CA 1
ATOM 6363 C C . LYS C 1 179 ? -67.960 -15.862 28.614 1.00 19.90 160 LYS Q C 1
ATOM 6364 O O . LYS C 1 179 ? -69.119 -16.180 28.863 1.00 21.39 160 LYS Q O 1
ATOM 6370 N N . ALA C 1 180 ? -67.239 -15.152 29.478 1.00 18.80 161 ALA Q N 1
ATOM 6371 C CA . ALA C 1 180 ? -67.828 -14.643 30.690 1.00 19.88 161 ALA Q CA 1
ATOM 6372 C C . ALA C 1 180 ? -69.011 -13.741 30.439 1.00 20.49 161 ALA Q C 1
ATOM 6373 O O . ALA C 1 180 ? -70.084 -13.880 31.088 1.00 21.37 161 ALA Q O 1
ATOM 6375 N N . LEU C 1 181 ? -68.889 -12.794 29.485 1.00 17.70 162 LEU Q N 1
ATOM 6376 C CA . LEU C 1 181 ? -69.957 -11.861 29.230 1.00 18.92 162 LEU Q CA 1
ATOM 6377 C C . LEU C 1 181 ? -71.152 -12.613 28.644 1.00 18.59 162 LEU Q C 1
ATOM 6378 O O . LEU C 1 181 ? -72.311 -12.301 28.961 1.00 21.61 162 LEU Q O 1
ATOM 6383 N N . HIS C 1 182 ? -70.866 -13.497 27.692 1.00 20.23 163 HIS Q N 1
ATOM 6384 C CA . HIS C 1 182 ? -71.922 -14.276 27.049 1.00 22.75 163 HIS Q CA 1
ATOM 6385 C C . HIS C 1 182 ? -72.681 -15.136 28.076 1.00 22.25 163 HIS Q C 1
ATOM 6386 O O . HIS C 1 182 ? -73.932 -15.115 28.091 1.00 20.80 163 HIS Q O 1
ATOM 6393 N N . ASP C 1 183 ? -71.961 -15.777 28.977 1.00 22.20 164 ASP Q N 1
ATOM 6394 C CA . ASP C 1 183 ? -72.603 -16.628 29.986 1.00 24.01 164 ASP Q CA 1
ATOM 6395 C C . ASP C 1 183 ? -73.440 -15.806 30.969 1.00 23.16 164 ASP Q C 1
ATOM 6396 O O . ASP C 1 183 ? -74.515 -16.275 31.422 1.00 24.19 164 ASP Q O 1
ATOM 6401 N N . SER C 1 184 ? -72.982 -14.627 31.361 1.00 21.15 165 SER Q N 1
ATOM 6402 C CA . SER C 1 184 ? -73.621 -13.828 32.414 1.00 22.03 165 SER Q CA 1
ATOM 6403 C C . SER C 1 184 ? -74.721 -12.961 31.847 1.00 24.87 165 SER Q C 1
ATOM 6404 O O . SER C 1 184 ? -75.743 -12.745 32.499 1.00 23.82 165 SER Q O 1
ATOM 6407 N N . PHE C 1 185 ? -74.513 -12.393 30.647 1.00 18.22 166 PHE Q N 1
ATOM 6408 C CA . PHE C 1 185 ? -75.391 -11.352 30.115 1.00 19.40 166 PHE Q CA 1
ATOM 6409 C C . PHE C 1 185 ? -75.954 -11.567 28.697 1.00 21.28 166 PHE Q C 1
ATOM 6410 O O . PHE C 1 185 ? -76.903 -10.885 28.269 1.00 20.63 166 PHE Q O 1
ATOM 6418 N N . GLY C 1 186 ? -75.319 -12.425 27.949 1.00 21.05 167 GLY Q N 1
ATOM 6419 C CA . GLY C 1 186 ? -75.486 -12.535 26.546 1.00 21.63 167 GLY Q CA 1
ATOM 6420 C C . GLY C 1 186 ? -74.750 -11.428 25.786 1.00 20.54 167 GLY Q C 1
ATOM 6421 O O . GLY C 1 186 ? -74.754 -10.287 26.170 1.00 21.16 167 GLY Q O 1
ATOM 6422 N N . ILE C 1 187 ? -74.107 -11.820 24.686 1.00 19.68 168 ILE Q N 1
ATOM 6423 C CA . ILE C 1 187 ? -73.597 -10.865 23.699 1.00 18.88 168 ILE Q CA 1
ATOM 6424 C C . ILE C 1 187 ? -74.488 -10.920 22.477 1.00 18.97 168 ILE Q C 1
ATOM 6425 O O . ILE C 1 187 ? -74.668 -11.986 21.899 1.00 23.56 168 ILE Q O 1
ATOM 6430 N N . GLU C 1 188 ? -75.050 -9.797 22.111 1.00 19.55 169 GLU Q N 1
ATOM 6431 C CA . GLU C 1 188 ? -75.888 -9.680 20.902 1.00 21.34 169 GLU Q CA 1
ATOM 6432 C C . GLU C 1 188 ? -75.033 -9.398 19.699 1.00 21.60 169 GLU Q C 1
ATOM 6433 O O . GLU C 1 188 ? -75.247 -9.998 18.647 1.00 21.42 169 GLU Q O 1
ATOM 6439 N N . VAL C 1 189 ? -73.997 -8.549 19.859 1.00 19.49 170 VAL Q N 1
ATOM 6440 C CA . VAL C 1 189 ? -73.063 -8.201 18.771 1.00 16.52 170 VAL Q CA 1
ATOM 6441 C C . VAL C 1 189 ? -71.852 -7.503 19.460 1.00 17.98 170 VAL Q C 1
ATOM 6442 O O . VAL C 1 189 ? -72.014 -6.880 20.526 1.00 18.50 170 VAL Q O 1
ATOM 6446 N N . GLY C 1 190 ? -70.703 -7.584 18.834 1.00 18.28 171 GLY Q N 1
ATOM 6447 C CA . GLY C 1 190 ? -69.543 -6.913 19.404 1.00 17.95 171 GLY Q CA 1
ATOM 6448 C C . GLY C 1 190 ? -68.455 -6.718 18.389 1.00 16.19 171 GLY Q C 1
ATOM 6449 O O . GLY C 1 190 ? -68.403 -7.376 17.335 1.00 17.98 171 GLY Q O 1
ATOM 6450 N N . THR C 1 191 ? -67.565 -5.770 18.715 1.00 16.82 172 THR Q N 1
ATOM 6451 C CA . THR C 1 191 ? -66.383 -5.537 17.854 1.00 16.43 172 THR Q CA 1
ATOM 6452 C C . THR C 1 191 ? -65.174 -5.296 18.744 1.00 17.53 172 THR Q C 1
ATOM 6453 O O . THR C 1 191 ? -65.311 -4.607 19.797 1.00 17.44 172 THR Q O 1
ATOM 6457 N N . MET C 1 192 ? -64.037 -5.844 18.335 1.00 17.85 173 MET Q N 1
ATOM 6458 C CA . MET C 1 192 ? -62.826 -5.757 19.162 1.00 17.23 173 MET Q CA 1
ATOM 6459 C C . MET C 1 192 ? -61.717 -5.013 18.453 1.00 17.02 173 MET Q C 1
ATOM 6460 O O . MET C 1 192 ? -61.611 -5.068 17.243 1.00 16.85 173 MET Q O 1
ATOM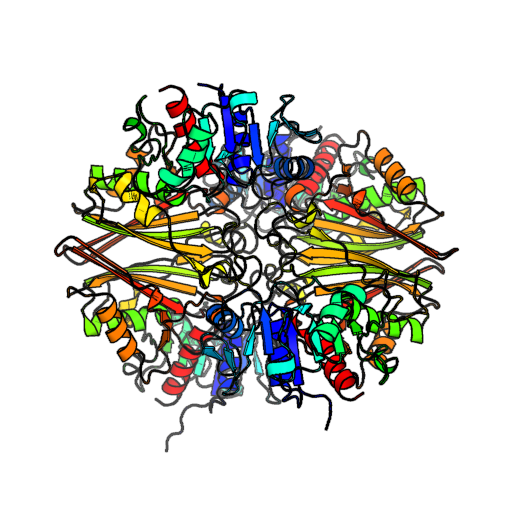 6465 N N . THR C 1 193 ? -60.890 -4.334 19.220 1.00 16.03 174 THR Q N 1
ATOM 6466 C CA . THR C 1 193 ? -59.598 -3.812 18.679 1.00 16.45 174 THR Q CA 1
ATOM 6467 C C . THR C 1 193 ? -58.538 -4.220 19.675 1.00 16.52 174 THR Q C 1
ATOM 6468 O O . THR C 1 193 ? -58.684 -3.925 20.829 1.00 17.43 174 THR Q O 1
ATOM 6472 N N . THR C 1 194 ? -57.497 -4.845 19.181 1.00 15.84 175 THR Q N 1
ATOM 6473 C CA . THR C 1 194 ? -56.320 -5.107 19.962 1.00 14.83 175 THR Q CA 1
ATOM 6474 C C . THR C 1 194 ? -55.194 -4.122 19.629 1.00 16.06 175 THR Q C 1
ATOM 6475 O O . THR C 1 194 ? -54.799 -3.974 18.505 1.00 15.64 175 THR Q O 1
ATOM 6479 N N . ILE C 1 195 ? -54.676 -3.528 20.677 1.00 14.64 176 ILE Q N 1
ATOM 6480 C CA . ILE C 1 195 ? -53.522 -2.619 20.584 1.00 15.02 176 ILE Q CA 1
ATOM 6481 C C . ILE C 1 195 ? -52.370 -3.575 20.908 1.00 15.46 176 ILE Q C 1
ATOM 6482 O O . ILE C 1 195 ? -52.267 -4.056 22.046 1.00 15.33 176 ILE Q O 1
ATOM 6487 N N . HIS C 1 196 ? -51.575 -3.930 19.909 1.00 13.65 177 HIS Q N 1
ATOM 6488 C CA . HIS C 1 196 ? -50.824 -5.191 19.907 1.00 14.76 177 HIS Q CA 1
ATOM 6489 C C . HIS C 1 196 ? -49.361 -4.928 19.646 1.00 16.05 177 HIS Q C 1
ATOM 6490 O O . HIS C 1 196 ? -49.005 -4.182 18.724 1.00 15.10 177 HIS Q O 1
ATOM 6497 N N . ALA C 1 197 ? -48.508 -5.598 20.428 1.00 14.36 178 ALA Q N 1
ATOM 6498 C CA . ALA C 1 197 ? -47.064 -5.519 20.254 1.00 14.76 178 ALA Q CA 1
ATOM 6499 C C . ALA C 1 197 ? -46.686 -5.940 18.823 1.00 16.32 178 ALA Q C 1
ATOM 6500 O O . ALA C 1 197 ? -47.365 -6.819 18.207 1.00 13.45 178 ALA Q O 1
ATOM 6502 N N . TYR C 1 198 ? -45.617 -5.353 18.281 1.00 15.01 179 TYR Q N 1
ATOM 6503 C CA . TYR C 1 198 ? -45.177 -5.786 16.978 1.00 17.03 179 TYR Q CA 1
ATOM 6504 C C . TYR C 1 198 ? -44.628 -7.197 17.021 1.00 16.09 179 TYR Q C 1
ATOM 6505 O O . TYR C 1 198 ? -44.158 -7.641 18.038 1.00 15.72 179 TYR Q O 1
ATOM 6514 N N . THR C 1 199 ? -44.714 -7.896 15.903 1.00 14.31 180 THR Q N 1
ATOM 6515 C CA . THR C 1 199 ? -44.231 -9.275 15.782 1.00 15.50 180 THR Q CA 1
ATOM 6516 C C . THR C 1 199 ? -43.362 -9.467 14.494 1.00 15.05 180 THR Q C 1
ATOM 6517 O O . THR C 1 199 ? -43.189 -8.567 13.678 1.00 15.74 180 THR Q O 1
ATOM 6521 N N . GLY C 1 200 ? -42.790 -10.643 14.386 1.00 15.89 181 GLY Q N 1
ATOM 6522 C CA . GLY C 1 200 ? -41.895 -11.081 13.309 1.00 16.61 181 GLY Q CA 1
ATOM 6523 C C . GLY C 1 200 ? -42.502 -11.115 11.911 1.00 16.50 181 GLY Q C 1
ATOM 6524 O O . GLY C 1 200 ? -41.737 -11.108 10.915 1.00 18.15 181 GLY Q O 1
ATOM 6525 N N . THR C 1 201 ? -43.813 -11.033 11.835 1.00 16.93 182 THR Q N 1
ATOM 6526 C CA . THR C 1 201 ? -44.461 -10.923 10.531 1.00 17.27 182 THR Q CA 1
ATOM 6527 C C . THR C 1 201 ? -44.332 -9.527 9.919 1.00 18.90 182 THR Q C 1
ATOM 6528 O O . THR C 1 201 ? -44.635 -9.316 8.758 1.00 19.19 182 THR Q O 1
ATOM 6532 N N . GLN C 1 202 ? -43.909 -8.584 10.726 1.00 15.46 183 GLN Q N 1
ATOM 6533 C CA . GLN C 1 202 ? -43.854 -7.182 10.315 1.00 15.41 183 GLN Q CA 1
ATOM 6534 C C . GLN C 1 202 ? -42.414 -6.874 9.820 1.00 17.71 183 GLN Q C 1
ATOM 6535 O O . GLN C 1 202 ? -41.582 -7.761 9.618 1.00 18.21 183 GLN Q O 1
ATOM 6541 N N . SER C 1 203 ? -42.151 -5.607 9.573 1.00 15.41 184 SER Q N 1
ATOM 6542 C CA . SER C 1 203 ? -40.861 -5.174 8.967 1.00 16.56 184 SER Q CA 1
ATOM 6543 C C . SER C 1 203 ? -40.099 -4.247 9.892 1.00 14.56 184 SER Q C 1
ATOM 6544 O O . SER C 1 203 ? -40.637 -3.405 10.582 1.00 16.08 184 SER Q O 1
ATOM 6547 N N . LEU C 1 204 ? -38.782 -4.409 9.895 1.00 14.79 185 LEU Q N 1
ATOM 6548 C CA . LEU C 1 204 ? -37.899 -3.493 10.643 1.00 14.68 185 LEU Q CA 1
ATOM 6549 C C . LEU C 1 204 ? -37.769 -2.131 10.007 1.00 14.93 185 LEU Q C 1
ATOM 6550 O O . LEU C 1 204 ? -37.919 -1.118 10.700 1.00 15.90 185 LEU Q O 1
ATOM 6555 N N . VAL C 1 205 ? -37.474 -2.130 8.720 1.00 15.48 186 VAL Q N 1
ATOM 6556 C CA . VAL C 1 205 ? -37.426 -0.870 7.931 1.00 14.52 186 VAL Q CA 1
ATOM 6557 C C . VAL C 1 205 ? -38.511 -0.976 6.879 1.00 16.94 186 VAL Q C 1
ATOM 6558 O O . VAL C 1 205 ? -38.944 -2.107 6.520 1.00 19.23 186 VAL Q O 1
ATOM 6562 N N . ASP C 1 206 ? -38.928 0.168 6.301 1.00 14.22 187 ASP Q N 1
ATOM 6563 C CA . ASP C 1 206 ? -39.895 0.081 5.216 1.00 15.82 187 ASP Q CA 1
ATOM 6564 C C . ASP C 1 206 ? -39.373 -0.778 4.092 1.00 16.76 187 ASP Q C 1
ATOM 6565 O O . ASP C 1 206 ? -38.328 -0.461 3.486 1.00 19.02 187 ASP Q O 1
ATOM 6570 N N . GLY C 1 207 ? -40.066 -1.857 3.774 1.00 17.36 188 GLY Q N 1
ATOM 6571 C CA . GLY C 1 207 ? -39.628 -2.716 2.673 1.00 19.34 188 GLY Q CA 1
ATOM 6572 C C . GLY C 1 207 ? -40.629 -3.801 2.430 1.00 18.15 188 GLY Q C 1
ATOM 6573 O O . GLY C 1 207 ? -41.445 -4.050 3.275 1.00 18.33 188 GLY Q O 1
ATOM 6574 N N . PRO C 1 208 ? -40.548 -4.474 1.292 1.00 19.04 189 PRO Q N 1
ATOM 6575 C CA . PRO C 1 208 ? -41.612 -5.436 0.951 1.00 20.21 189 PRO Q CA 1
ATOM 6576 C C . PRO C 1 208 ? -41.781 -6.502 2.035 1.00 19.59 189 PRO Q C 1
ATOM 6577 O O . PRO C 1 208 ? -40.783 -6.987 2.578 1.00 20.68 189 PRO Q O 1
ATOM 6581 N N . ARG C 1 209 ? -43.006 -6.862 2.318 1.00 18.65 190 ARG Q N 1
ATOM 6582 C CA . ARG C 1 209 ? -43.323 -7.910 3.297 1.00 20.64 190 ARG Q CA 1
ATOM 6583 C C . ARG C 1 209 ? -44.557 -8.675 2.827 1.00 23.44 190 ARG Q C 1
ATOM 6584 O O . ARG C 1 209 ? -45.683 -8.519 3.308 1.00 23.39 190 ARG Q O 1
ATOM 6592 N N . GLY C 1 210 ? -44.292 -9.495 1.856 1.00 27.80 191 GLY Q N 1
ATOM 6593 C CA . GLY C 1 210 ? -45.366 -10.274 1.199 1.00 34.35 191 GLY Q CA 1
ATOM 6594 C C . GLY C 1 210 ? -46.303 -9.354 0.463 1.00 33.35 191 GLY Q C 1
ATOM 6595 O O . GLY C 1 210 ? -45.894 -8.298 -0.024 1.00 30.78 191 GLY Q O 1
ATOM 6596 N N . LYS C 1 211 ? -47.595 -9.675 0.515 1.00 31.71 192 LYS Q N 1
ATOM 6597 C CA . LYS C 1 211 ? -48.606 -8.869 -0.184 1.00 32.42 192 LYS Q CA 1
ATOM 6598 C C . LYS C 1 211 ? -49.254 -7.757 0.629 1.00 33.46 192 LYS Q C 1
ATOM 6599 O O . LYS C 1 211 ? -49.888 -6.896 0.045 1.00 31.25 192 LYS Q O 1
ATOM 6605 N N . ASP C 1 212 ? -49.114 -7.749 1.953 1.00 27.25 193 ASP Q N 1
ATOM 6606 C CA . ASP C 1 212 ? -49.873 -6.793 2.748 1.00 30.25 193 ASP Q CA 1
ATOM 6607 C C . ASP C 1 212 ? -49.078 -5.461 2.789 1.00 26.17 193 ASP Q C 1
ATOM 6608 O O . ASP C 1 212 ? -47.921 -5.454 3.177 1.00 26.39 193 ASP Q O 1
ATOM 6613 N N . LEU C 1 213 ? -49.700 -4.397 2.338 1.00 21.79 194 LEU Q N 1
ATOM 6614 C CA . LEU C 1 213 ? -48.989 -3.105 2.246 1.00 21.35 194 LEU Q CA 1
ATOM 6615 C C . LEU C 1 213 ? -48.628 -2.578 3.596 1.00 18.88 194 LEU Q C 1
ATOM 6616 O O . LEU C 1 213 ? -47.433 -2.159 3.829 1.00 19.30 194 LEU Q O 1
ATOM 6621 N N . ARG C 1 214 ? -49.539 -2.634 4.548 1.00 19.14 195 ARG Q N 1
ATOM 6622 C CA . ARG C 1 214 ? -49.164 -2.101 5.853 1.00 19.35 195 ARG Q CA 1
ATOM 6623 C C . ARG C 1 214 ? -48.074 -2.885 6.573 1.00 19.96 195 ARG Q C 1
ATOM 6624 O O . ARG C 1 214 ? -47.276 -2.235 7.338 1.00 22.68 195 ARG Q O 1
ATOM 6632 N N . ALA C 1 215 ? -47.972 -4.195 6.322 1.00 17.70 196 ALA Q N 1
ATOM 6633 C CA . ALA C 1 215 ? -46.943 -5.032 6.920 1.00 20.17 196 ALA Q CA 1
ATOM 6634 C C . ALA C 1 215 ? -45.528 -4.616 6.501 1.00 19.18 196 ALA Q C 1
ATOM 6635 O O . ALA C 1 215 ? -44.561 -5.042 7.113 1.00 19.71 196 ALA Q O 1
ATOM 6637 N N . SER C 1 216 ? -45.437 -3.879 5.407 1.00 16.79 197 SER Q N 1
ATOM 6638 C CA . SER C 1 216 ? -44.163 -3.451 4.840 1.00 17.43 197 SER Q CA 1
ATOM 6639 C C . SER C 1 216 ? -43.544 -2.303 5.671 1.00 17.47 197 SER Q C 1
ATOM 6640 O O . SER C 1 216 ? -42.432 -1.898 5.355 1.00 20.44 197 SER Q O 1
ATOM 6643 N N . ARG C 1 217 ? -44.269 -1.719 6.616 1.00 17.18 198 ARG Q N 1
ATOM 6644 C CA . ARG C 1 217 ? -43.854 -0.465 7.203 1.00 15.80 198 ARG Q CA 1
ATOM 6645 C C . ARG C 1 217 ? -43.116 -0.709 8.514 1.00 15.83 198 ARG Q C 1
ATOM 6646 O O . ARG C 1 217 ? -43.396 -1.682 9.276 1.00 16.10 198 ARG Q O 1
ATOM 6654 N N . ALA C 1 218 ? -42.159 0.190 8.779 1.00 16.60 199 ALA Q N 1
ATOM 6655 C CA . ALA C 1 218 ? -41.277 0.040 9.961 1.00 15.20 199 ALA Q CA 1
ATOM 6656 C C . ALA C 1 218 ? -42.095 -0.106 11.219 1.00 13.92 199 ALA Q C 1
ATOM 6657 O O . ALA C 1 218 ? -42.788 0.826 11.697 1.00 15.13 199 ALA Q O 1
ATOM 6659 N N . ALA C 1 219 ? -41.990 -1.251 11.844 1.00 14.16 200 ALA Q N 1
ATOM 6660 C CA . ALA C 1 219 ? -42.917 -1.592 12.917 1.00 15.43 200 ALA Q CA 1
ATOM 6661 C C . ALA C 1 219 ? -42.641 -0.881 14.236 1.00 15.20 200 ALA Q C 1
ATOM 6662 O O . ALA C 1 219 ? -43.569 -0.712 15.020 1.00 16.04 200 ALA Q O 1
ATOM 6664 N N . ALA C 1 220 ? -41.401 -0.521 14.518 1.00 14.92 201 ALA Q N 1
ATOM 6665 C CA . ALA C 1 220 ? -41.128 0.163 15.760 1.00 15.17 201 ALA Q CA 1
ATOM 6666 C C . ALA C 1 220 ? -41.244 1.685 15.645 1.00 16.67 201 ALA Q C 1
ATOM 6667 O O . ALA C 1 220 ? -40.861 2.397 16.574 1.00 16.45 201 ALA Q O 1
ATOM 6669 N N . GLU C 1 221 ? -41.688 2.215 14.517 1.00 15.82 202 GLU Q N 1
ATOM 6670 C CA . GLU C 1 221 ? -41.810 3.633 14.298 1.00 18.09 202 GLU Q CA 1
ATOM 6671 C C . GLU C 1 221 ? -43.250 4.023 13.903 1.00 16.24 202 GLU Q C 1
ATOM 6672 O O . GLU C 1 221 ? -43.498 5.113 13.482 1.00 18.82 202 GLU Q O 1
ATOM 6678 N N . ASN C 1 222 ? -44.200 3.074 13.948 1.00 14.64 203 ASN Q N 1
ATOM 6679 C CA . ASN C 1 222 ? -45.512 3.336 13.475 1.00 14.71 203 ASN Q CA 1
ATOM 6680 C C . ASN C 1 222 ? -46.600 2.626 14.234 1.00 15.72 203 ASN Q C 1
ATOM 6681 O O . ASN C 1 222 ? -46.386 1.557 14.789 1.00 15.20 203 ASN Q O 1
ATOM 6686 N N . ILE C 1 223 ? -47.779 3.243 14.239 1.00 15.24 204 ILE Q N 1
ATOM 6687 C CA . ILE C 1 223 ? -49.054 2.547 14.499 1.00 15.33 204 ILE Q CA 1
ATOM 6688 C C . ILE C 1 223 ? -49.568 1.999 13.202 1.00 14.99 204 ILE Q C 1
ATOM 6689 O O . ILE C 1 223 ? -49.709 2.741 12.226 1.00 16.90 204 ILE Q O 1
ATOM 6694 N N . ILE C 1 224 ? -49.758 0.678 13.143 1.00 14.03 205 ILE Q N 1
ATOM 6695 C CA . ILE C 1 224 ? -50.004 -0.026 11.901 1.00 15.35 205 ILE Q CA 1
ATOM 6696 C C . ILE C 1 224 ? -51.262 -0.880 11.963 1.00 15.24 205 ILE Q C 1
ATOM 6697 O O . ILE C 1 224 ? -51.283 -1.884 12.696 1.00 14.85 205 ILE Q O 1
ATOM 6702 N N . PRO C 1 225 ? -52.354 -0.480 11.276 1.00 14.41 206 PRO Q N 1
ATOM 6703 C CA . PRO C 1 225 ? -53.543 -1.346 11.299 1.00 15.68 206 PRO Q CA 1
ATOM 6704 C C . PRO C 1 225 ? -53.252 -2.707 10.713 1.00 16.36 206 PRO Q C 1
ATOM 6705 O O . PRO C 1 225 ? -52.477 -2.878 9.770 1.00 15.90 206 PRO Q O 1
ATOM 6709 N N . HIS C 1 226 ? -53.876 -3.731 11.301 1.00 15.55 207 HIS Q N 1
ATOM 6710 C CA . HIS C 1 226 ? -53.538 -5.089 10.899 1.00 17.85 207 HIS Q CA 1
ATOM 6711 C C . HIS C 1 226 ? -54.718 -6.022 11.152 1.00 18.50 207 HIS Q C 1
ATOM 6712 O O . HIS C 1 226 ? -55.507 -5.789 12.057 1.00 17.06 207 HIS Q O 1
ATOM 6719 N N . THR C 1 227 ? -54.851 -7.079 10.371 1.00 20.15 208 THR Q N 1
ATOM 6720 C CA . THR C 1 227 ? -55.869 -8.067 10.652 1.00 23.08 208 THR Q CA 1
ATOM 6721 C C . THR C 1 227 ? -55.534 -8.859 11.900 1.00 27.29 208 THR Q C 1
ATOM 6722 O O . THR C 1 227 ? -54.364 -8.801 12.478 1.00 24.42 208 THR Q O 1
ATOM 6726 N N A THR C 1 228 ? -56.607 -9.540 12.268 0.44 24.31 209 THR Q N 1
ATOM 6727 N N B THR C 1 228 ? -56.531 -9.465 12.592 0.56 22.34 209 THR Q N 1
ATOM 6728 C CA A THR C 1 228 ? -56.561 -10.684 13.070 0.44 22.93 209 THR Q CA 1
ATOM 6729 C CA B THR C 1 228 ? -56.235 -10.301 13.836 0.56 18.54 209 THR Q CA 1
ATOM 6730 C C A THR C 1 228 ? -57.940 -11.346 12.832 0.44 20.70 209 THR Q C 1
ATOM 6731 C C B THR C 1 228 ? -56.843 -11.716 13.652 0.56 20.93 209 THR Q C 1
ATOM 6732 O O A THR C 1 228 ? -58.963 -10.679 12.754 0.44 17.66 209 THR Q O 1
ATOM 6733 O O B THR C 1 228 ? -57.956 -11.840 13.069 0.56 18.21 209 THR Q O 1
ATOM 6740 N N A GLY C 1 229 ? -57.958 -12.655 12.671 0.44 21.49 210 GLY Q N 1
ATOM 6741 N N B GLY C 1 229 ? -56.135 -12.746 14.120 0.56 18.47 210 GLY Q N 1
ATOM 6742 C CA A GLY C 1 229 ? -59.242 -13.321 12.479 0.44 20.36 210 GLY Q CA 1
ATOM 6743 C CA B GLY C 1 229 ? -56.563 -14.144 13.993 0.56 17.77 210 GLY Q CA 1
ATOM 6744 C C A GLY C 1 229 ? -59.842 -13.591 13.860 0.44 19.44 210 GLY Q C 1
ATOM 6745 C C B GLY C 1 229 ? -57.870 -14.373 14.809 0.56 21.68 210 GLY Q C 1
ATOM 6746 O O A GLY C 1 229 ? -60.798 -14.361 13.981 0.44 20.56 210 GLY Q O 1
ATOM 6747 O O B GLY C 1 229 ? -58.692 -15.278 14.475 0.56 21.58 210 GLY Q O 1
ATOM 6748 N N A ALA C 1 230 ? -59.268 -13.035 14.927 0.44 19.70 211 ALA Q N 1
ATOM 6749 N N B ALA C 1 230 ? -58.137 -13.505 15.814 0.56 18.62 211 ALA Q N 1
ATOM 6750 C CA A ALA C 1 230 ? -59.638 -13.507 16.274 0.44 19.49 211 ALA Q CA 1
ATOM 6751 C CA B ALA C 1 230 ? -59.350 -13.662 16.672 0.56 18.13 211 ALA Q CA 1
ATOM 6752 C C A ALA C 1 230 ? -61.123 -13.381 16.620 0.44 18.13 211 ALA Q C 1
ATOM 6753 C C B ALA C 1 230 ? -60.598 -13.512 15.840 0.56 17.85 211 ALA Q C 1
ATOM 6754 O O A ALA C 1 230 ? -61.664 -14.276 17.243 0.44 17.77 211 ALA Q O 1
ATOM 6755 O O B ALA C 1 230 ? -61.622 -14.126 16.134 0.56 17.42 211 ALA Q O 1
ATOM 6758 N N A ALA C 1 231 ? -61.753 -12.272 16.262 0.44 16.65 212 ALA Q N 1
ATOM 6759 N N B ALA C 1 231 ? -60.526 -12.690 14.805 0.56 18.73 212 ALA Q N 1
ATOM 6760 C CA A ALA C 1 231 ? -63.178 -12.117 16.513 0.44 17.54 212 ALA Q CA 1
ATOM 6761 C CA B ALA C 1 231 ? -61.716 -12.430 14.016 0.56 20.05 212 ALA Q CA 1
ATOM 6762 C C A ALA C 1 231 ? -64.011 -12.920 15.490 0.44 17.89 212 ALA Q C 1
ATOM 6763 C C B ALA C 1 231 ? -62.311 -13.691 13.278 0.56 19.09 212 ALA Q C 1
ATOM 6764 O O A ALA C 1 231 ? -64.991 -13.571 15.825 0.44 18.25 212 ALA Q O 1
ATOM 6765 O O B ALA C 1 231 ? -63.558 -13.940 13.326 0.56 22.59 212 ALA Q O 1
ATOM 6768 N N A LYS C 1 232 ? -63.629 -12.848 14.230 0.44 18.06 213 LYS Q N 1
ATOM 6769 N N B LYS C 1 232 ? -61.491 -14.569 12.714 0.56 19.53 213 LYS Q N 1
ATOM 6770 C CA A LYS C 1 232 ? -64.411 -13.492 13.166 0.44 21.97 213 LYS Q CA 1
ATOM 6771 C CA B LYS C 1 232 ? -61.997 -15.884 12.234 0.56 22.72 213 LYS Q CA 1
ATOM 6772 C C A LYS C 1 232 ? -64.507 -14.993 13.416 0.44 22.66 213 LYS Q C 1
ATOM 6773 C C B LYS C 1 232 ? -61.998 -16.989 13.299 0.56 21.79 213 LYS Q C 1
ATOM 6774 O O A LYS C 1 232 ? -65.559 -15.564 13.327 0.44 20.93 213 LYS Q O 1
ATOM 6775 O O B LYS C 1 232 ? -62.883 -17.836 13.308 0.56 21.91 213 LYS Q O 1
ATOM 6786 N N A ALA C 1 233 ? -63.416 -15.649 13.751 0.44 21.15 214 ALA Q N 1
ATOM 6787 N N B ALA C 1 233 ? -61.119 -16.921 14.283 0.56 17.49 214 ALA Q N 1
ATOM 6788 C CA A ALA C 1 233 ? -63.482 -17.100 13.997 0.44 21.30 214 ALA Q CA 1
ATOM 6789 C CA B ALA C 1 233 ? -60.972 -18.035 15.237 0.56 19.28 214 ALA Q CA 1
ATOM 6790 C C A ALA C 1 233 ? -63.813 -17.506 15.432 0.44 21.84 214 ALA Q C 1
ATOM 6791 C C B ALA C 1 233 ? -62.011 -18.048 16.348 0.56 19.06 214 ALA Q C 1
ATOM 6792 O O A ALA C 1 233 ? -63.614 -18.658 15.795 0.44 21.83 214 ALA Q O 1
ATOM 6793 O O B ALA C 1 233 ? -62.351 -19.104 16.823 0.56 20.67 214 ALA Q O 1
ATOM 6796 N N A ILE C 1 234 ? -64.307 -16.571 16.255 0.44 20.45 215 ILE Q N 1
ATOM 6797 N N B ILE C 1 234 ? -62.514 -16.888 16.753 0.56 16.88 215 ILE Q N 1
ATOM 6798 C CA A ILE C 1 234 ? -64.278 -16.714 17.723 0.44 21.91 215 ILE Q CA 1
ATOM 6799 C CA B ILE C 1 234 ? -63.569 -16.851 17.805 0.56 21.21 215 ILE Q CA 1
ATOM 6800 C C A ILE C 1 234 ? -65.116 -17.843 17.749 0.44 23.91 215 ILE Q C 1
ATOM 6801 C C B ILE C 1 234 ? -64.955 -17.699 17.727 0.56 20.98 215 ILE Q C 1
ATOM 6802 O O A ILE C 1 234 ? -65.210 -18.706 18.658 0.44 21.44 215 ILE Q O 1
ATOM 6803 O O B ILE C 1 234 ? -65.253 -18.328 18.770 0.56 21.63 215 ILE Q O 1
ATOM 6812 N N . GLY C 1 235 ? -65.809 -17.839 16.642 1.00 30.43 216 GLY Q N 1
ATOM 6813 C CA . GLY C 1 235 ? -66.837 -18.747 16.529 1.00 26.81 216 GLY Q CA 1
ATOM 6814 C C . GLY C 1 235 ? -66.511 -20.221 16.532 1.00 33.40 216 GLY Q C 1
ATOM 6815 O O . GLY C 1 235 ? -67.364 -20.994 16.853 1.00 34.02 216 GLY Q O 1
ATOM 6816 N N . LEU C 1 236 ? -65.234 -20.605 16.316 1.00 24.40 217 LEU Q N 1
ATOM 6817 C CA . LEU C 1 236 ? -64.798 -22.007 16.576 1.00 21.85 217 LEU Q CA 1
ATOM 6818 C C . LEU C 1 236 ? -64.656 -22.286 18.039 1.00 22.42 217 LEU Q C 1
ATOM 6819 O O . LEU C 1 236 ? -64.741 -23.393 18.432 1.00 24.25 217 LEU Q O 1
ATOM 6824 N N . VAL C 1 237 ? -64.320 -21.277 18.825 1.00 22.47 218 VAL Q N 1
ATOM 6825 C CA . VAL C 1 237 ? -64.012 -21.452 20.239 1.00 22.12 218 VAL Q CA 1
ATOM 6826 C C . VAL C 1 237 ? -65.291 -21.338 21.037 1.00 24.31 218 VAL Q C 1
ATOM 6827 O O . VAL C 1 237 ? -65.489 -22.085 21.970 1.00 23.00 218 VAL Q O 1
ATOM 6831 N N . ILE C 1 238 ? -66.155 -20.376 20.675 1.00 22.57 219 ILE Q N 1
ATOM 6832 C CA . ILE C 1 238 ? -67.431 -20.172 21.360 1.00 21.45 219 ILE Q CA 1
ATOM 6833 C C . ILE C 1 238 ? -68.512 -20.170 20.247 1.00 23.75 219 ILE Q C 1
ATOM 6834 O O . ILE C 1 238 ? -68.801 -19.117 19.660 1.00 22.75 219 ILE Q O 1
ATOM 6839 N N . PRO C 1 239 ? -69.078 -21.336 19.941 1.00 26.22 220 PRO Q N 1
ATOM 6840 C CA . PRO C 1 239 ? -69.884 -21.401 18.710 1.00 27.15 220 PRO Q CA 1
ATOM 6841 C C . PRO C 1 239 ? -71.155 -20.551 18.749 1.00 22.57 220 PRO Q C 1
ATOM 6842 O O . PRO C 1 239 ? -71.558 -20.078 17.688 1.00 26.88 220 PRO Q O 1
ATOM 6846 N N . GLU C 1 240 ? -71.652 -20.242 19.930 1.00 25.80 221 GLU Q N 1
ATOM 6847 C CA . GLU C 1 240 ? -72.862 -19.431 20.079 1.00 27.44 221 GLU Q CA 1
ATOM 6848 C C . GLU C 1 240 ? -72.570 -18.011 19.608 1.00 26.33 221 GLU Q C 1
ATOM 6849 O O . GLU C 1 240 ? -73.501 -17.273 19.329 1.00 23.87 221 GLU Q O 1
ATOM 6855 N N . LEU C 1 241 ? -71.260 -17.626 19.512 1.00 20.92 222 LEU Q N 1
ATOM 6856 C CA . LEU C 1 241 ? -70.905 -16.298 19.130 1.00 21.08 222 LEU Q CA 1
ATOM 6857 C C . LEU C 1 241 ? -70.521 -16.174 17.674 1.00 20.87 222 LEU Q C 1
ATOM 6858 O O . LEU C 1 241 ? -70.081 -15.102 17.217 1.00 21.46 222 LEU Q O 1
ATOM 6863 N N . SER C 1 242 ? -70.701 -17.246 16.865 1.00 22.71 223 SER Q N 1
ATOM 6864 C CA . SER C 1 242 ? -70.169 -17.110 15.518 1.00 24.59 223 SER Q CA 1
ATOM 6865 C C . SER C 1 242 ? -71.032 -16.124 14.766 1.00 20.84 223 SER Q C 1
ATOM 6866 O O . SER C 1 242 ? -72.268 -16.075 14.967 1.00 21.66 223 SER Q O 1
ATOM 6869 N N . GLY C 1 243 ? -70.352 -15.359 13.950 1.00 21.86 224 GLY Q N 1
ATOM 6870 C CA . GLY C 1 243 ? -70.998 -14.290 13.240 1.00 26.16 224 GLY Q CA 1
ATOM 6871 C C . GLY C 1 243 ? -71.326 -13.037 14.044 1.00 24.30 224 GLY Q C 1
ATOM 6872 O O . GLY C 1 243 ? -71.858 -12.088 13.492 1.00 24.46 224 GLY Q O 1
ATOM 6873 N N . LYS C 1 244 ? -71.084 -13.004 15.348 1.00 18.76 225 LYS Q N 1
ATOM 6874 C CA . LYS C 1 244 ? -71.522 -11.895 16.164 1.00 19.21 225 LYS Q CA 1
ATOM 6875 C C . LYS C 1 244 ? -70.407 -10.943 16.511 1.00 18.85 225 LYS Q C 1
ATOM 6876 O O . LYS C 1 244 ? -70.705 -9.857 17.019 1.00 18.55 225 LYS Q O 1
ATOM 6882 N N . LEU C 1 245 ? -69.171 -11.318 16.240 1.00 18.77 226 LEU Q N 1
ATOM 6883 C CA . LEU C 1 245 ? -68.033 -10.433 16.546 1.00 18.78 226 LEU Q CA 1
ATOM 6884 C C . LEU C 1 245 ? -67.160 -10.202 15.322 1.00 20.79 226 LEU Q C 1
ATOM 6885 O O . LEU C 1 245 ? -66.951 -11.118 14.453 1.00 21.31 226 LEU Q O 1
ATOM 6890 N N . LYS C 1 246 ? -66.609 -8.992 15.247 1.00 18.22 227 LYS Q N 1
ATOM 6891 C CA . LYS C 1 246 ? -65.599 -8.654 14.258 1.00 18.63 227 LYS Q CA 1
ATOM 6892 C C . LYS C 1 246 ? -64.475 -7.916 14.984 1.00 17.10 227 LYS Q C 1
ATOM 6893 O O . LYS C 1 246 ? -64.574 -7.658 16.180 1.00 18.38 227 LYS Q O 1
ATOM 6899 N N . GLY C 1 247 ? -63.402 -7.656 14.291 1.00 20.44 228 GLY Q N 1
ATOM 6900 C CA . GLY C 1 247 ? -62.353 -6.854 14.926 1.00 21.58 228 GLY Q CA 1
ATOM 6901 C C . GLY C 1 247 ? -61.071 -6.770 14.116 1.00 19.56 228 GLY Q C 1
ATOM 6902 O O . GLY C 1 247 ? -60.922 -7.404 13.058 1.00 19.11 228 GLY Q O 1
ATOM 6903 N N . HIS C 1 248 ? -60.124 -6.054 14.690 1.00 17.45 229 HIS Q N 1
ATOM 6904 C CA . HIS C 1 248 ? -58.868 -5.887 14.044 1.00 15.98 229 HIS Q CA 1
ATOM 6905 C C . HIS C 1 248 ? -57.817 -5.517 15.058 1.00 14.91 229 HIS Q C 1
ATOM 6906 O O . HIS C 1 248 ? -58.115 -5.400 16.239 1.00 16.04 229 HIS Q O 1
ATOM 6913 N N . ALA C 1 249 ? -56.586 -5.302 14.581 1.00 15.90 230 ALA Q N 1
ATOM 6914 C CA . ALA C 1 249 ? -55.509 -4.849 15.466 1.00 15.42 230 ALA Q CA 1
ATOM 6915 C C . ALA C 1 249 ? -54.909 -3.497 15.035 1.00 15.43 230 ALA Q C 1
ATOM 6916 O O . ALA C 1 249 ? -54.978 -3.133 13.844 1.00 15.65 230 ALA Q O 1
ATOM 6918 N N . GLN C 1 250 ? -54.260 -2.817 15.972 1.00 14.58 231 GLN Q N 1
ATOM 6919 C CA . GLN C 1 250 ? -53.333 -1.732 15.700 1.00 14.88 231 GLN Q CA 1
ATOM 6920 C C . GLN C 1 250 ? -51.990 -2.193 16.279 1.00 15.07 231 GLN Q C 1
ATOM 6921 O O . GLN C 1 250 ? -51.889 -2.330 17.513 1.00 14.95 231 GLN Q O 1
ATOM 6927 N N . ARG C 1 251 ? -51.058 -2.533 15.406 1.00 15.00 232 ARG Q N 1
ATOM 6928 C CA . ARG C 1 251 ? -49.706 -2.959 15.810 1.00 15.34 232 ARG Q CA 1
ATOM 6929 C C . ARG C 1 251 ? -48.937 -1.709 16.193 1.00 15.85 232 ARG Q C 1
ATOM 6930 O O . ARG C 1 251 ? -48.893 -0.761 15.419 1.00 16.18 232 ARG Q O 1
ATOM 6938 N N . VAL C 1 252 ? -48.302 -1.750 17.379 1.00 14.06 233 VAL Q N 1
ATOM 6939 C CA . VAL C 1 252 ? -47.662 -0.525 17.906 1.00 14.07 233 VAL Q CA 1
ATOM 6940 C C . VAL C 1 252 ? -46.224 -0.858 18.416 1.00 14.68 233 VAL Q C 1
ATOM 6941 O O . VAL C 1 252 ? -45.909 -2.041 18.660 1.00 14.83 233 VAL Q O 1
ATOM 6945 N N . PRO C 1 253 ? -45.403 0.158 18.639 1.00 14.83 234 PRO Q N 1
ATOM 6946 C CA . PRO C 1 253 ? -43.999 -0.129 19.046 1.00 16.95 234 PRO Q CA 1
ATOM 6947 C C . PRO C 1 253 ? -43.750 -0.504 20.481 1.00 17.16 234 PRO Q C 1
ATOM 6948 O O . PRO C 1 253 ? -43.014 0.168 21.177 1.00 19.33 234 PRO Q O 1
ATOM 6952 N N . VAL C 1 254 ? -44.272 -1.630 20.915 1.00 14.62 235 VAL Q N 1
ATOM 6953 C CA . VAL C 1 254 ? -43.820 -2.307 22.129 1.00 14.99 235 VAL Q CA 1
ATOM 6954 C C . VAL C 1 254 ? -43.404 -3.739 21.691 1.00 15.30 235 VAL Q C 1
ATOM 6955 O O . VAL C 1 254 ? -43.957 -4.352 20.775 1.00 13.97 235 VAL Q O 1
ATOM 6959 N N . LYS C 1 255 ? -42.445 -4.263 22.412 1.00 16.41 236 LYS Q N 1
ATOM 6960 C CA . LYS C 1 255 ? -41.775 -5.500 22.036 1.00 16.47 236 LYS Q CA 1
ATOM 6961 C C . LYS C 1 255 ? -42.611 -6.749 22.317 1.00 15.94 236 LYS Q C 1
ATOM 6962 O O . LYS C 1 255 ? -42.539 -7.705 21.560 1.00 15.81 236 LYS Q O 1
ATOM 6968 N N . THR C 1 256 ? -43.374 -6.728 23.391 1.00 15.08 237 THR Q N 1
ATOM 6969 C CA . THR C 1 256 ? -44.356 -7.781 23.685 1.00 15.05 237 THR Q CA 1
ATOM 6970 C C . THR C 1 256 ? -45.263 -7.192 24.744 1.00 18.10 237 THR Q C 1
ATOM 6971 O O . THR C 1 256 ? -44.912 -6.192 25.380 1.00 16.32 237 THR Q O 1
ATOM 6975 N N . GLY C 1 257 ? -46.459 -7.768 24.859 1.00 15.70 238 GLY Q N 1
ATOM 6976 C CA . GLY C 1 257 ? -47.487 -7.184 25.710 1.00 16.36 238 GLY Q CA 1
ATOM 6977 C C . GLY C 1 257 ? -48.507 -6.418 24.893 1.00 16.14 238 GLY Q C 1
ATOM 6978 O O . GLY C 1 257 ? -48.128 -5.509 24.136 1.00 16.82 238 GLY Q O 1
ATOM 6979 N N . SER C 1 258 ? -49.790 -6.808 25.022 1.00 15.07 239 SER Q N 1
ATOM 6980 C CA . SER C 1 258 ? -50.884 -6.300 24.163 1.00 15.21 239 SER Q CA 1
ATOM 6981 C C . SER C 1 258 ? -52.130 -6.174 25.030 1.00 16.03 239 SER Q C 1
ATOM 6982 O O . SER C 1 258 ? -52.171 -6.632 26.159 1.00 13.94 239 SER Q O 1
ATOM 6985 N N . VAL C 1 259 ? -53.131 -5.523 24.475 1.00 15.18 240 VAL Q N 1
ATOM 6986 C CA . VAL C 1 259 ? -54.386 -5.280 25.169 1.00 15.66 240 VAL Q CA 1
ATOM 6987 C C . VAL C 1 259 ? -55.534 -5.321 24.176 1.00 15.54 240 VAL Q C 1
ATOM 6988 O O . VAL C 1 259 ? -55.474 -4.729 23.095 1.00 16.37 240 VAL Q O 1
ATOM 6992 N N . THR C 1 260 ? -56.589 -6.039 24.546 1.00 15.38 241 THR Q N 1
ATOM 6993 C CA . THR C 1 260 ? -57.761 -6.215 23.670 1.00 15.00 241 THR Q CA 1
ATOM 6994 C C . THR C 1 260 ? -58.935 -5.458 24.252 1.00 15.06 241 THR Q C 1
ATOM 6995 O O . THR C 1 260 ? -59.293 -5.706 25.448 1.00 15.25 241 THR Q O 1
ATOM 6999 N N . GLU C 1 261 ? -59.525 -4.537 23.486 1.00 14.45 242 GLU Q N 1
ATOM 7000 C CA . GLU C 1 261 ? -60.775 -3.875 23.869 1.00 16.80 242 GLU Q CA 1
ATOM 7001 C C . GLU C 1 261 ? -61.935 -4.540 23.121 1.00 18.55 242 GLU Q C 1
ATOM 7002 O O . GLU C 1 261 ? -61.856 -4.727 21.950 1.00 17.93 242 GLU Q O 1
ATOM 7008 N N . LEU C 1 262 ? -63.020 -4.827 23.808 1.00 17.07 243 LEU Q N 1
ATOM 7009 C CA . LEU C 1 262 ? -64.244 -5.378 23.162 1.00 16.26 243 LEU Q CA 1
ATOM 7010 C C . LEU C 1 262 ? -65.356 -4.397 23.465 1.00 16.66 243 LEU Q C 1
ATOM 7011 O O . LEU C 1 262 ? -65.562 -4.078 24.627 1.00 16.86 243 LEU Q O 1
ATOM 7016 N N . VAL C 1 263 ? -66.023 -3.906 22.423 1.00 16.78 244 VAL Q N 1
ATOM 7017 C CA . VAL C 1 263 ? -67.248 -3.131 22.603 1.00 17.69 244 VAL Q CA 1
ATOM 7018 C C . VAL C 1 263 ? -68.443 -4.023 22.244 1.00 16.83 244 VAL Q C 1
ATOM 7019 O O . VAL C 1 263 ? -68.524 -4.528 21.115 1.00 16.23 244 VAL Q O 1
ATOM 7023 N N . SER C 1 264 ? -69.338 -4.274 23.192 1.00 17.33 245 SER Q N 1
ATOM 7024 C CA . SER C 1 264 ? -70.464 -5.197 22.981 1.00 17.73 245 SER Q CA 1
ATOM 7025 C C . SER C 1 264 ? -71.795 -4.518 23.204 1.00 18.45 245 SER Q C 1
ATOM 7026 O O . SER C 1 264 ? -71.918 -3.591 24.019 1.00 17.22 245 SER Q O 1
ATOM 7029 N N . ILE C 1 265 ? -72.835 -5.053 22.575 1.00 18.19 246 ILE Q N 1
ATOM 7030 C CA . ILE C 1 265 ? -74.199 -4.876 23.078 1.00 17.93 246 ILE Q CA 1
ATOM 7031 C C . ILE C 1 265 ? -74.552 -6.178 23.739 1.00 17.39 246 ILE Q C 1
ATOM 7032 O O . ILE C 1 265 ? -74.461 -7.236 23.137 1.00 18.28 246 ILE Q O 1
ATOM 7037 N N . LEU C 1 266 ? -74.952 -6.113 24.992 1.00 18.05 247 LEU Q N 1
ATOM 7038 C CA . LEU C 1 266 ? -75.260 -7.265 25.773 1.00 19.30 247 LEU Q CA 1
ATOM 7039 C C . LEU C 1 266 ? -76.784 -7.526 25.788 1.00 21.65 247 LEU Q C 1
ATOM 7040 O O . LEU C 1 266 ? -77.584 -6.675 25.333 1.00 22.44 247 LEU Q O 1
ATOM 7045 N N . GLY C 1 267 ? -77.135 -8.672 26.348 1.00 22.94 248 GLY Q N 1
ATOM 7046 C CA . GLY C 1 267 ? -78.534 -9.118 26.355 1.00 23.93 248 GLY Q CA 1
ATOM 7047 C C . GLY C 1 267 ? -79.292 -8.558 27.501 1.00 26.87 248 GLY Q C 1
ATOM 7048 O O . GLY C 1 267 ? -80.516 -8.710 27.576 1.00 29.62 248 GLY Q O 1
ATOM 7049 N N . LYS C 1 268 ? -78.643 -7.863 28.386 1.00 25.03 249 LYS Q N 1
ATOM 7050 C CA . LYS C 1 268 ? -79.318 -7.171 29.437 1.00 32.20 249 LYS Q CA 1
ATOM 7051 C C . LYS C 1 268 ? -78.623 -5.931 29.837 1.00 30.63 249 LYS Q C 1
ATOM 7052 O O . LYS C 1 268 ? -77.447 -5.738 29.591 1.00 25.40 249 LYS Q O 1
ATOM 7058 N N . LYS C 1 269 ? -79.351 -5.052 30.507 1.00 27.34 250 LYS Q N 1
ATOM 7059 C CA . LYS C 1 269 ? -78.748 -3.836 31.009 1.00 30.04 250 LYS Q CA 1
ATOM 7060 C C . LYS C 1 269 ? -77.901 -4.122 32.274 1.00 26.76 250 LYS Q C 1
ATOM 7061 O O . LYS C 1 269 ? -78.289 -4.923 33.146 1.00 29.19 250 LYS Q O 1
ATOM 7067 N N . VAL C 1 270 ? -76.753 -3.442 32.361 1.00 26.40 251 VAL Q N 1
ATOM 7068 C CA . VAL C 1 270 ? -75.737 -3.723 33.411 1.00 25.33 251 VAL Q CA 1
ATOM 7069 C C . VAL C 1 270 ? -75.145 -2.486 33.968 1.00 27.31 251 VAL Q C 1
ATOM 7070 O O . VAL C 1 270 ? -75.217 -1.427 33.316 1.00 28.36 251 VAL Q O 1
ATOM 7074 N N . THR C 1 271 ? -74.496 -2.593 35.140 1.00 22.77 252 THR Q N 1
ATOM 7075 C CA . THR C 1 271 ? -73.650 -1.529 35.638 1.00 26.58 252 THR Q CA 1
ATOM 7076 C C . THR C 1 271 ? -72.183 -2.017 35.492 1.00 24.19 252 THR Q C 1
ATOM 7077 O O . THR C 1 271 ? -71.960 -3.207 35.358 1.00 24.30 252 THR Q O 1
ATOM 7081 N N . ALA C 1 272 ? -71.221 -1.118 35.534 1.00 27.12 253 ALA Q N 1
ATOM 7082 C CA . ALA C 1 272 ? -69.822 -1.453 35.534 1.00 26.05 253 ALA Q CA 1
ATOM 7083 C C . ALA C 1 272 ? -69.481 -2.432 36.643 1.00 25.82 253 ALA Q C 1
ATOM 7084 O O . ALA C 1 272 ? -68.716 -3.390 36.435 1.00 23.83 253 ALA Q O 1
ATOM 7086 N N . GLU C 1 273 ? -70.034 -2.202 37.835 1.00 27.09 254 GLU Q N 1
ATOM 7087 C CA . GLU C 1 273 ? -69.792 -3.098 38.952 1.00 28.53 254 GLU Q CA 1
ATOM 7088 C C . GLU C 1 273 ? -70.303 -4.482 38.696 1.00 24.17 254 GLU Q C 1
ATOM 7089 O O . GLU C 1 273 ? -69.644 -5.491 38.984 1.00 22.51 254 GLU Q O 1
ATOM 7095 N N . GLU C 1 274 ? -71.485 -4.610 38.144 1.00 22.73 255 GLU Q N 1
ATOM 7096 C CA . GLU C 1 274 ? -71.955 -5.940 37.837 1.00 22.39 255 GLU Q CA 1
ATOM 7097 C C . GLU C 1 274 ? -71.056 -6.675 36.823 1.00 21.71 255 GLU Q C 1
ATOM 7098 O O . GLU C 1 274 ? -70.860 -7.919 36.909 1.00 22.25 255 GLU Q O 1
ATOM 7104 N N . VAL C 1 275 ? -70.637 -5.929 35.800 1.00 20.44 256 VAL Q N 1
ATOM 7105 C CA . VAL C 1 275 ? -69.714 -6.477 34.776 1.00 19.87 256 VAL Q CA 1
ATOM 7106 C C . VAL C 1 275 ? -68.402 -6.951 35.430 1.00 18.46 256 VAL Q C 1
ATOM 7107 O O . VAL C 1 275 ? -68.010 -8.104 35.253 1.00 19.59 256 VAL Q O 1
ATOM 7111 N N . ASN C 1 276 ? -67.819 -6.087 36.266 1.00 18.94 257 ASN Q N 1
ATOM 7112 C CA . ASN C 1 276 ? -66.571 -6.435 36.903 1.00 21.76 257 ASN Q CA 1
ATOM 7113 C C . ASN C 1 276 ? -66.696 -7.618 37.797 1.00 21.62 257 ASN Q C 1
ATOM 7114 O O . ASN C 1 276 ? -65.856 -8.484 37.817 1.00 20.55 257 ASN Q O 1
ATOM 7119 N N . ASN C 1 277 ? -67.795 -7.698 38.540 1.00 25.00 258 ASN Q N 1
ATOM 7120 C CA . ASN C 1 277 ? -68.027 -8.828 39.415 1.00 23.70 258 ASN Q CA 1
ATOM 7121 C C . ASN C 1 277 ? -68.201 -10.101 38.685 1.00 21.59 258 ASN Q C 1
ATOM 7122 O O . ASN C 1 277 ? -67.732 -11.127 39.146 1.00 20.88 258 ASN Q O 1
ATOM 7127 N N . ALA C 1 278 ? -68.928 -10.082 37.583 1.00 21.22 259 ALA Q N 1
ATOM 7128 C CA . ALA C 1 278 ? -69.068 -11.285 36.779 1.00 22.95 259 ALA Q CA 1
ATOM 7129 C C . ALA C 1 278 ? -67.731 -11.823 36.237 1.00 21.82 259 ALA Q C 1
ATOM 7130 O O . ALA C 1 278 ? -67.468 -13.037 36.289 1.00 21.44 259 ALA Q O 1
ATOM 7132 N N . LEU C 1 279 ? -66.902 -10.897 35.724 1.00 22.66 260 LEU Q N 1
ATOM 7133 C CA . LEU C 1 279 ? -65.584 -11.269 35.205 1.00 22.30 260 LEU Q CA 1
ATOM 7134 C C . LEU C 1 279 ? -64.727 -11.761 36.360 1.00 21.70 260 LEU Q C 1
ATOM 7135 O O . LEU C 1 279 ? -64.080 -12.799 36.245 1.00 21.91 260 LEU Q O 1
ATOM 7140 N N . LYS C 1 280 ? -64.805 -11.112 37.516 1.00 21.56 261 LYS Q N 1
ATOM 7141 C CA . LYS C 1 280 ? -64.003 -11.557 38.668 1.00 23.40 261 LYS Q CA 1
ATOM 7142 C C . LYS C 1 280 ? -64.367 -12.996 39.040 1.00 24.37 261 LYS Q C 1
ATOM 7143 O O . LYS C 1 280 ? -63.502 -13.810 39.251 1.00 24.93 261 LYS Q O 1
ATOM 7149 N N . GLN C 1 281 ? -65.658 -13.305 39.082 1.00 24.03 262 GLN Q N 1
ATOM 7150 C CA . GLN C 1 281 ? -66.095 -14.657 39.377 1.00 25.53 262 GLN Q CA 1
ATOM 7151 C C . GLN C 1 281 ? -65.550 -15.635 38.333 1.00 23.59 262 GLN Q C 1
ATOM 7152 O O . GLN C 1 281 ? -65.098 -16.699 38.652 1.00 23.53 262 GLN Q O 1
ATOM 7158 N N . ALA C 1 282 ? -65.506 -15.257 37.074 1.00 20.68 263 ALA Q N 1
ATOM 7159 C CA . ALA C 1 282 ? -65.017 -16.126 36.047 1.00 21.04 263 ALA Q CA 1
ATOM 7160 C C . ALA C 1 282 ? -63.497 -16.353 36.137 1.00 23.09 263 ALA Q C 1
ATOM 7161 O O . ALA C 1 282 ? -63.044 -17.350 35.658 1.00 21.02 263 ALA Q O 1
ATOM 7163 N N . THR C 1 283 ? -62.785 -15.430 36.752 1.00 21.36 264 THR Q N 1
ATOM 7164 C CA . THR C 1 283 ? -61.341 -15.588 36.922 1.00 23.18 264 THR Q CA 1
ATOM 7165 C C . THR C 1 283 ? -60.957 -16.414 38.148 1.00 23.56 264 THR Q C 1
ATOM 7166 O O . THR C 1 283 ? -59.798 -16.738 38.320 1.00 22.93 264 THR Q O 1
ATOM 7170 N N . THR C 1 284 ? -61.908 -16.732 39.010 1.00 24.68 265 THR Q N 1
ATOM 7171 C CA . THR C 1 284 ? -61.577 -17.340 40.281 1.00 24.94 265 THR Q CA 1
ATOM 7172 C C . THR C 1 284 ? -61.263 -18.797 40.055 1.00 26.83 265 THR Q C 1
ATOM 7173 O O . THR C 1 284 ? -61.970 -19.457 39.313 1.00 29.56 265 THR Q O 1
ATOM 7177 N N . ASN C 1 285 ? -60.131 -19.231 40.610 1.00 32.91 266 ASN Q N 1
ATOM 7178 C CA . ASN C 1 285 ? -59.626 -20.604 40.440 1.00 33.47 266 ASN Q CA 1
ATOM 7179 C C . ASN C 1 285 ? -59.494 -20.939 38.970 1.00 33.13 266 ASN Q C 1
ATOM 7180 O O . ASN C 1 285 ? -59.978 -22.006 38.478 1.00 35.89 266 ASN Q O 1
ATOM 7185 N N . ASN C 1 286 ? -59.015 -19.930 38.221 1.00 26.99 267 ASN Q N 1
ATOM 7186 C CA . ASN C 1 286 ? -58.854 -20.090 36.815 1.00 23.99 267 ASN Q CA 1
ATOM 7187 C C . ASN C 1 286 ? -57.397 -19.738 36.455 1.00 22.10 267 ASN Q C 1
ATOM 7188 O O . ASN C 1 286 ? -56.985 -18.578 36.421 1.00 22.20 267 ASN Q O 1
ATOM 7193 N N . GLU C 1 287 ? -56.629 -20.784 36.211 1.00 20.76 268 GLU Q N 1
ATOM 7194 C CA . GLU C 1 287 ? -55.224 -20.608 35.882 1.00 23.24 268 GLU Q CA 1
ATOM 7195 C C . GLU C 1 287 ? -54.940 -19.902 34.563 1.00 22.35 268 GLU Q C 1
ATOM 7196 O O . GLU C 1 287 ? -53.810 -19.422 34.346 1.00 19.57 268 GLU Q O 1
ATOM 7202 N N . SER C 1 288 ? -55.953 -19.836 33.697 1.00 20.57 269 SER Q N 1
ATOM 7203 C CA . SER C 1 288 ? -55.772 -19.251 32.338 1.00 18.48 269 SER Q CA 1
ATOM 7204 C C . SER C 1 288 ? -56.178 -17.803 32.273 1.00 17.42 269 SER Q C 1
ATOM 7205 O O . SER C 1 288 ? -55.752 -17.141 31.375 1.00 19.61 269 SER Q O 1
ATOM 7208 N N . PHE C 1 289 ? -57.036 -17.338 33.189 1.00 18.53 270 PHE Q N 1
ATOM 7209 C CA . PHE C 1 289 ? -57.723 -16.079 33.074 1.00 19.03 270 PHE Q CA 1
ATOM 7210 C C . PHE C 1 289 ? -57.563 -15.346 34.342 1.00 18.84 270 PHE Q C 1
ATOM 7211 O O . PHE C 1 289 ? -58.070 -15.789 35.387 1.00 20.98 270 PHE Q O 1
ATOM 7219 N N . GLY C 1 290 ? -56.773 -14.286 34.284 1.00 18.77 271 GLY Q N 1
ATOM 7220 C CA . GLY C 1 290 ? -56.552 -13.412 35.439 1.00 16.85 271 GLY Q CA 1
ATOM 7221 C C . GLY C 1 290 ? -57.411 -12.179 35.583 1.00 19.46 271 GLY Q C 1
ATOM 7222 O O . GLY C 1 290 ? -58.078 -11.757 34.631 1.00 19.52 271 GLY Q O 1
ATOM 7223 N N . TYR C 1 291 ? -57.345 -11.554 36.762 1.00 18.96 272 TYR Q N 1
ATOM 7224 C CA . TYR C 1 291 ? -58.074 -10.329 37.041 1.00 18.45 272 TYR Q CA 1
ATOM 7225 C C . TYR C 1 291 ? -57.193 -9.272 37.637 1.00 20.47 272 TYR Q C 1
ATOM 7226 O O . TYR C 1 291 ? -56.321 -9.609 38.447 1.00 21.01 272 TYR Q O 1
ATOM 7235 N N . THR C 1 292 ? -57.352 -8.034 37.230 1.00 18.36 273 THR Q N 1
ATOM 7236 C CA . THR C 1 292 ? -56.696 -6.926 37.881 1.00 19.42 273 THR Q CA 1
ATOM 7237 C C . THR C 1 292 ? -57.629 -5.747 38.081 1.00 20.05 273 THR Q C 1
ATOM 7238 O O . THR C 1 292 ? -58.479 -5.383 37.205 1.00 18.33 273 THR Q O 1
ATOM 7242 N N A ASP C 1 293 ? -57.458 -5.084 39.218 0.70 20.21 274 ASP Q N 1
ATOM 7243 N N B ASP C 1 293 ? -57.481 -5.132 39.247 0.30 19.94 274 ASP Q N 1
ATOM 7244 C CA A ASP C 1 293 ? -58.000 -3.717 39.391 0.70 19.38 274 ASP Q CA 1
ATOM 7245 C CA B ASP C 1 293 ? -58.042 -3.813 39.497 0.30 19.97 274 ASP Q CA 1
ATOM 7246 C C A ASP C 1 293 ? -56.941 -2.722 39.729 0.70 20.49 274 ASP Q C 1
ATOM 7247 C C B ASP C 1 293 ? -56.951 -2.814 39.820 0.30 20.16 274 ASP Q C 1
ATOM 7248 O O A ASP C 1 293 ? -57.212 -1.607 40.256 0.70 18.79 274 ASP Q O 1
ATOM 7249 O O B ASP C 1 293 ? -57.226 -1.808 40.485 0.30 19.45 274 ASP Q O 1
ATOM 7258 N N . GLU C 1 294 ? -55.725 -3.091 39.346 1.00 19.86 275 GLU Q N 1
ATOM 7259 C CA . GLU C 1 294 ? -54.592 -2.213 39.471 1.00 20.65 275 GLU Q CA 1
ATOM 7260 C C . GLU C 1 294 ? -54.373 -1.536 38.137 1.00 21.83 275 GLU Q C 1
ATOM 7261 O O . GLU C 1 294 ? -54.654 -2.095 37.084 1.00 22.51 275 GLU Q O 1
ATOM 7267 N N . GLU C 1 295 ? -53.757 -0.377 38.212 1.00 20.09 276 GLU Q N 1
ATOM 7268 C CA . GLU C 1 295 ? -53.562 0.497 37.074 1.00 20.94 276 GLU Q CA 1
ATOM 7269 C C . GLU C 1 295 ? -52.346 0.147 36.301 1.00 19.35 276 GLU Q C 1
ATOM 7270 O O . GLU C 1 295 ? -51.469 0.958 36.141 1.00 19.03 276 GLU Q O 1
ATOM 7276 N N . ILE C 1 296 ? -52.371 -1.073 35.796 1.00 17.71 277 ILE Q N 1
ATOM 7277 C CA . ILE C 1 296 ? -51.192 -1.610 35.122 1.00 16.32 277 ILE Q CA 1
ATOM 7278 C C . ILE C 1 296 ? -51.076 -1.065 33.649 1.00 17.54 277 ILE Q C 1
ATOM 7279 O O . ILE C 1 296 ? -52.022 -0.470 33.082 1.00 15.34 277 ILE Q O 1
ATOM 7284 N N . VAL C 1 297 ? -49.895 -1.255 33.081 1.00 15.36 278 VAL Q N 1
ATOM 7285 C CA . VAL C 1 297 ? -49.575 -0.857 31.722 1.00 14.37 278 VAL Q CA 1
ATOM 7286 C C . VAL C 1 297 ? -48.932 -2.067 31.050 1.00 14.50 278 VAL Q C 1
ATOM 7287 O O . VAL C 1 297 ? -48.695 -3.143 31.690 1.00 16.29 278 VAL Q O 1
ATOM 7291 N N . SER C 1 298 ? -48.695 -1.974 29.735 1.00 15.81 279 SER Q N 1
ATOM 7292 C CA . SER C 1 298 ? -48.316 -3.202 29.016 1.00 15.42 279 SER Q CA 1
ATOM 7293 C C . SER C 1 298 ? -47.083 -3.932 29.525 1.00 15.10 279 SER Q C 1
ATOM 7294 O O . SER C 1 298 ? -47.061 -5.136 29.557 1.00 14.63 279 SER Q O 1
ATOM 7297 N N . SER C 1 299 ? -46.050 -3.228 29.995 1.00 14.83 280 SER Q N 1
ATOM 7298 C CA . SER C 1 299 ? -44.860 -3.907 30.467 1.00 16.20 280 SER Q CA 1
ATOM 7299 C C . SER C 1 299 ? -45.134 -4.763 31.660 1.00 16.07 280 SER Q C 1
ATOM 7300 O O . SER C 1 299 ? -44.434 -5.751 31.920 1.00 16.77 280 SER Q O 1
ATOM 7303 N N . ASP C 1 300 ? -46.170 -4.460 32.403 1.00 14.20 281 ASP Q N 1
ATOM 7304 C CA . ASP C 1 300 ? -46.568 -5.289 33.537 1.00 14.60 281 ASP Q CA 1
ATOM 7305 C C . ASP C 1 300 ? -47.126 -6.641 33.227 1.00 15.89 281 ASP Q C 1
ATOM 7306 O O . ASP C 1 300 ? -47.195 -7.508 34.116 1.00 16.45 281 ASP Q O 1
ATOM 7311 N N . ILE C 1 301 ? -47.568 -6.843 31.991 1.00 14.99 282 ILE Q N 1
ATOM 7312 C CA . ILE C 1 301 ? -48.082 -8.141 31.558 1.00 15.55 282 ILE Q CA 1
ATOM 7313 C C . ILE C 1 301 ? -46.937 -9.004 30.961 1.00 15.60 282 ILE Q C 1
ATOM 7314 O O . ILE C 1 301 ? -47.171 -10.189 30.719 1.00 16.46 282 ILE Q O 1
ATOM 7319 N N . ILE C 1 302 ? -45.738 -8.461 30.758 1.00 16.62 283 ILE Q N 1
ATOM 7320 C CA . ILE C 1 302 ? -44.645 -9.247 30.187 1.00 17.02 283 ILE Q CA 1
ATOM 7321 C C . ILE C 1 302 ? -44.285 -10.363 31.150 1.00 18.06 283 ILE Q C 1
ATOM 7322 O O . ILE C 1 302 ? -43.976 -10.106 32.313 1.00 17.82 283 ILE Q O 1
ATOM 7327 N N . GLY C 1 303 ? -44.373 -11.597 30.692 1.00 15.92 284 GLY Q N 1
ATOM 7328 C CA . GLY C 1 303 ? -44.020 -12.794 31.458 1.00 16.81 284 GLY Q CA 1
ATOM 7329 C C . GLY C 1 303 ? -45.225 -13.373 32.184 1.00 17.24 284 GLY Q C 1
ATOM 7330 O O . GLY C 1 303 ? -45.076 -14.275 32.997 1.00 18.41 284 GLY Q O 1
ATOM 7331 N N . SER C 1 304 ? -46.410 -12.815 31.943 1.00 17.34 285 SER Q N 1
ATOM 7332 C CA . SER C 1 304 ? -47.658 -13.300 32.551 1.00 17.03 285 SER Q CA 1
ATOM 7333 C C . SER C 1 304 ? -47.868 -14.802 32.275 1.00 17.40 285 SER Q C 1
ATOM 7334 O O . SER C 1 304 ? -47.533 -15.299 31.211 1.00 18.82 285 SER Q O 1
ATOM 7337 N N . HIS C 1 305 ? -48.370 -15.518 33.270 1.00 18.64 286 HIS Q N 1
ATOM 7338 C CA . HIS C 1 305 ? -48.738 -16.885 33.081 1.00 20.33 286 HIS Q CA 1
ATOM 7339 C C . HIS C 1 305 ? -50.209 -17.096 32.813 1.00 20.37 286 HIS Q C 1
ATOM 7340 O O . HIS C 1 305 ? -50.715 -18.212 32.928 1.00 19.13 286 HIS Q O 1
ATOM 7347 N N . PHE C 1 306 ? -50.899 -16.025 32.438 1.00 17.62 287 PHE Q N 1
ATOM 7348 C CA . PHE C 1 306 ? -52.277 -16.137 31.981 1.00 19.03 287 PHE Q CA 1
ATOM 7349 C C . PHE C 1 306 ? -52.377 -15.967 30.503 1.00 18.65 287 PHE Q C 1
ATOM 7350 O O . PHE C 1 306 ? -51.559 -15.302 29.891 1.00 19.57 287 PHE Q O 1
ATOM 7358 N N . GLY C 1 307 ? -53.394 -16.554 29.886 1.00 17.93 288 GLY Q N 1
ATOM 7359 C CA . GLY C 1 307 ? -53.722 -16.192 28.524 1.00 18.08 288 GLY Q CA 1
ATOM 7360 C C . GLY C 1 307 ? -54.350 -14.795 28.372 1.00 18.43 288 GLY Q C 1
ATOM 7361 O O . GLY C 1 307 ? -54.314 -14.239 27.296 1.00 18.54 288 GLY Q O 1
ATOM 7362 N N . SER C 1 308 ? -54.976 -14.261 29.440 1.00 17.24 289 SER Q N 1
ATOM 7363 C CA . SER C 1 308 ? -55.729 -13.039 29.409 1.00 18.76 289 SER Q CA 1
ATOM 7364 C C . SER C 1 308 ? -55.842 -12.557 30.826 1.00 17.71 289 SER Q C 1
ATOM 7365 O O . SER C 1 308 ? -56.013 -13.377 31.724 1.00 17.18 289 SER Q O 1
ATOM 7368 N N . VAL C 1 309 ? -55.743 -11.246 31.041 1.00 15.57 290 VAL Q N 1
ATOM 7369 C CA . VAL C 1 309 ? -55.987 -10.652 32.338 1.00 16.44 290 VAL Q CA 1
ATOM 7370 C C . VAL C 1 309 ? -57.002 -9.533 32.190 1.00 17.90 290 VAL Q C 1
ATOM 7371 O O . VAL C 1 309 ? -56.714 -8.456 31.594 1.00 16.00 290 VAL Q O 1
ATOM 7375 N N . PHE C 1 310 ? -58.201 -9.746 32.706 1.00 16.85 291 PHE Q N 1
ATOM 7376 C CA . PHE C 1 310 ? -59.258 -8.770 32.606 1.00 16.31 291 PHE Q CA 1
ATOM 7377 C C . PHE C 1 310 ? -58.917 -7.571 33.469 1.00 16.96 291 PHE Q C 1
ATOM 7378 O O . PHE C 1 310 ? -58.509 -7.724 34.630 1.00 17.58 291 PHE Q O 1
ATOM 7386 N N . ASP C 1 311 ? -59.082 -6.371 32.941 1.00 15.53 292 ASP Q N 1
ATOM 7387 C CA . ASP C 1 311 ? -58.783 -5.174 33.706 1.00 16.58 292 ASP Q CA 1
ATOM 7388 C C . ASP C 1 311 ? -60.008 -4.339 34.045 1.00 17.79 292 ASP Q C 1
ATOM 7389 O O . ASP C 1 311 ? -60.496 -3.549 33.205 1.00 18.81 292 ASP Q O 1
ATOM 7394 N N . ALA C 1 312 ? -60.484 -4.485 35.264 1.00 17.00 293 ALA Q N 1
ATOM 7395 C CA . ALA C 1 312 ? -61.663 -3.795 35.765 1.00 18.11 293 ALA Q CA 1
ATOM 7396 C C . ALA C 1 312 ? -61.566 -2.288 35.720 1.00 19.40 293 ALA Q C 1
ATOM 7397 O O . ALA C 1 312 ? -62.579 -1.583 35.621 1.00 19.55 293 ALA Q O 1
ATOM 7399 N N . THR C 1 313 ? -60.341 -1.749 35.741 1.00 17.56 294 THR Q N 1
ATOM 7400 C CA . THR C 1 313 ? -60.180 -0.309 35.704 1.00 18.59 294 THR Q CA 1
ATOM 7401 C C . THR C 1 313 ? -60.556 0.305 34.425 1.00 18.84 294 THR Q C 1
ATOM 7402 O O . THR C 1 313 ? -60.768 1.513 34.380 1.00 20.17 294 THR Q O 1
ATOM 7406 N N . GLN C 1 314 ? -60.691 -0.495 33.353 1.00 18.04 295 GLN Q N 1
ATOM 7407 C CA . GLN C 1 314 ? -61.006 0.115 32.046 1.00 17.89 295 GLN Q CA 1
ATOM 7408 C C . GLN C 1 314 ? -62.446 -0.154 31.581 1.00 17.75 295 GLN Q C 1
ATOM 7409 O O . GLN C 1 314 ? -62.820 0.275 30.499 1.00 18.65 295 GLN Q O 1
ATOM 7415 N N . THR C 1 315 ? -63.251 -0.755 32.444 1.00 17.79 296 THR Q N 1
ATOM 7416 C CA . THR C 1 315 ? -64.647 -1.064 32.070 1.00 18.24 296 THR Q CA 1
ATOM 7417 C C . THR C 1 315 ? -65.403 0.254 31.872 1.00 19.36 296 THR Q C 1
ATOM 7418 O O . THR C 1 315 ? -65.296 1.196 32.658 1.00 18.70 296 THR Q O 1
ATOM 7422 N N . GLU C 1 316 ? -66.198 0.368 30.815 1.00 18.79 297 GLU Q N 1
ATOM 7423 C CA . GLU C 1 316 ? -66.945 1.561 30.543 1.00 19.05 297 GLU Q CA 1
ATOM 7424 C C . GLU C 1 316 ? -68.302 1.197 29.985 1.00 18.94 297 GLU Q C 1
ATOM 7425 O O . GLU C 1 316 ? -68.375 0.393 29.068 1.00 19.84 297 GLU Q O 1
ATOM 7431 N N . ILE C 1 317 ? -69.353 1.722 30.619 1.00 19.36 298 ILE Q N 1
ATOM 7432 C CA . ILE C 1 317 ? -70.741 1.604 30.079 1.00 20.78 298 ILE Q CA 1
ATOM 7433 C C . ILE C 1 317 ? -71.206 2.956 29.525 1.00 19.90 298 ILE Q C 1
ATOM 7434 O O . ILE C 1 317 ? -71.217 3.972 30.274 1.00 20.95 298 ILE Q O 1
ATOM 7439 N N . THR C 1 318 ? -71.657 3.016 28.279 1.00 20.72 299 THR Q N 1
ATOM 7440 C CA . THR C 1 318 ? -72.145 4.240 27.681 1.00 20.29 299 THR Q CA 1
ATOM 7441 C C . THR C 1 318 ? -73.636 3.970 27.398 1.00 22.82 299 THR Q C 1
ATOM 7442 O O . THR C 1 318 ? -73.952 3.005 26.643 1.00 19.84 299 THR Q O 1
ATOM 7446 N N . ALA C 1 319 ? -74.516 4.744 28.006 1.00 23.52 300 ALA Q N 1
ATOM 7447 C CA . ALA C 1 319 ? -75.968 4.418 27.915 1.00 25.70 300 ALA Q CA 1
ATOM 7448 C C . ALA C 1 319 ? -76.773 5.627 27.541 1.00 23.90 300 ALA Q C 1
ATOM 7449 O O . ALA C 1 319 ? -76.546 6.738 28.106 1.00 23.89 300 ALA Q O 1
ATOM 7451 N N . VAL C 1 320 ? -77.672 5.450 26.591 1.00 24.03 301 VAL Q N 1
ATOM 7452 C CA . VAL C 1 320 ? -78.657 6.522 26.228 1.00 23.89 301 VAL Q CA 1
ATOM 7453 C C . VAL C 1 320 ? -79.983 5.780 26.083 1.00 23.85 301 VAL Q C 1
ATOM 7454 O O . VAL C 1 320 ? -80.126 4.915 25.211 1.00 21.62 301 VAL Q O 1
ATOM 7458 N N . GLY C 1 321 ? -80.955 6.066 26.934 1.00 28.62 302 GLY Q N 1
ATOM 7459 C CA . GLY C 1 321 ? -82.270 5.388 26.701 1.00 27.45 302 GLY Q CA 1
ATOM 7460 C C . GLY C 1 321 ? -82.129 3.934 27.013 1.00 27.63 302 GLY Q C 1
ATOM 7461 O O . GLY C 1 321 ? -81.516 3.574 27.990 1.00 32.17 302 GLY Q O 1
ATOM 7462 N N . ASP C 1 322 ? -82.609 3.061 26.148 1.00 26.12 303 ASP Q N 1
ATOM 7463 C CA . ASP C 1 322 ? -82.465 1.651 26.371 1.00 26.26 303 ASP Q CA 1
ATOM 7464 C C . ASP C 1 322 ? -81.299 1.086 25.617 1.00 23.34 303 ASP Q C 1
ATOM 7465 O O . ASP C 1 322 ? -81.228 -0.137 25.418 1.00 26.05 303 ASP Q O 1
ATOM 7470 N N . LEU C 1 323 ? -80.412 1.981 25.139 1.00 23.09 304 LEU Q N 1
ATOM 7471 C CA . LEU C 1 323 ? -79.246 1.548 24.387 1.00 23.83 304 LEU Q CA 1
ATOM 7472 C C . LEU C 1 323 ? -78.052 1.644 25.324 1.00 23.27 304 LEU Q C 1
ATOM 7473 O O . LEU C 1 323 ? -77.906 2.614 26.092 1.00 29.02 304 LEU Q O 1
ATOM 7478 N N . GLN C 1 324 ? -77.244 0.594 25.274 1.00 23.36 305 GLN Q N 1
ATOM 7479 C CA . GLN C 1 324 ? -76.059 0.479 26.086 1.00 21.38 305 GLN Q CA 1
ATOM 7480 C C . GLN C 1 324 ? -74.884 -0.146 25.286 1.00 22.14 305 GLN Q C 1
ATOM 7481 O O . GLN C 1 324 ? -75.021 -1.196 24.697 1.00 22.37 305 GLN Q O 1
ATOM 7487 N N . LEU C 1 325 ? -73.746 0.520 25.312 1.00 18.05 306 LEU Q N 1
ATOM 7488 C CA . LEU C 1 325 ? -72.512 -0.066 24.778 1.00 17.86 306 LEU Q CA 1
ATOM 7489 C C . LEU C 1 325 ? -71.634 -0.399 25.987 1.00 19.80 306 LEU Q C 1
ATOM 7490 O O . LEU C 1 325 ? -71.509 0.472 26.882 1.00 20.23 306 LEU Q O 1
ATOM 7495 N N . VAL C 1 326 ? -71.046 -1.606 26.021 1.00 18.07 307 VAL Q N 1
ATOM 7496 C CA . VAL C 1 326 ? -70.215 -2.015 27.107 1.00 18.81 307 VAL Q CA 1
ATOM 7497 C C . VAL C 1 326 ? -68.790 -2.278 26.572 1.00 19.71 307 VAL Q C 1
ATOM 7498 O O . VAL C 1 326 ? -68.655 -3.107 25.700 1.00 18.06 307 VAL Q O 1
ATOM 7502 N N . LYS C 1 327 ? -67.806 -1.530 27.065 1.00 17.69 308 LYS Q N 1
ATOM 7503 C CA . LYS C 1 327 ? -66.389 -1.720 26.704 1.00 17.32 308 LYS Q CA 1
ATOM 7504 C C . LYS C 1 327 ? -65.704 -2.438 27.841 1.00 16.20 308 LYS Q C 1
ATOM 7505 O O . LYS C 1 327 ? -65.757 -2.011 28.964 1.00 20.15 308 LYS Q O 1
ATOM 7511 N N . THR C 1 328 ? -65.146 -3.570 27.521 1.00 15.29 309 THR Q N 1
ATOM 7512 C CA . THR C 1 328 ? -64.388 -4.378 28.396 1.00 14.89 309 THR Q CA 1
ATOM 7513 C C . THR C 1 328 ? -62.986 -4.615 27.788 1.00 16.15 309 THR Q C 1
ATOM 7514 O O . THR C 1 328 ? -62.812 -4.760 26.570 1.00 17.99 309 THR Q O 1
ATOM 7518 N N . VAL C 1 329 ? -61.994 -4.682 28.663 1.00 17.28 310 VAL Q N 1
ATOM 7519 C CA . VAL C 1 329 ? -60.617 -4.668 28.256 1.00 15.51 310 VAL Q CA 1
ATOM 7520 C C . VAL C 1 329 ? -59.806 -5.703 29.032 1.00 15.52 310 VAL Q C 1
ATOM 7521 O O . VAL C 1 329 ? -59.907 -5.827 30.251 1.00 16.13 310 VAL Q O 1
ATOM 7525 N N . ALA C 1 330 ? -58.964 -6.452 28.298 1.00 14.91 311 ALA Q N 1
ATOM 7526 C CA . ALA C 1 330 ? -58.081 -7.445 28.912 1.00 14.99 311 ALA Q CA 1
ATOM 7527 C C . ALA C 1 330 ? -56.673 -7.355 28.292 1.00 17.02 311 ALA Q C 1
ATOM 7528 O O . ALA C 1 330 ? -56.520 -7.201 27.089 1.00 16.69 311 ALA Q O 1
ATOM 7530 N N . TRP C 1 331 ? -55.682 -7.532 29.148 1.00 16.20 312 TRP Q N 1
ATOM 7531 C CA . TRP C 1 331 ? -54.312 -7.526 28.769 1.00 15.60 312 TRP Q CA 1
ATOM 7532 C C . TRP C 1 331 ? -53.895 -8.949 28.415 1.00 16.87 312 TRP Q C 1
ATOM 7533 O O . TRP C 1 331 ? -54.460 -9.886 28.939 1.00 16.17 312 TRP Q O 1
ATOM 7544 N N . TYR C 1 332 ? -52.827 -9.075 27.644 1.00 13.97 313 TYR Q N 1
ATOM 7545 C CA . TYR C 1 332 ? -52.190 -10.330 27.441 1.00 16.62 313 TYR Q CA 1
ATOM 7546 C C . TYR C 1 332 ? -50.776 -10.217 26.988 1.00 15.95 313 TYR Q C 1
ATOM 7547 O O . TYR C 1 332 ? -50.445 -9.352 26.193 1.00 15.02 313 TYR Q O 1
ATOM 7556 N N . ASP C 1 333 ? -49.925 -11.116 27.461 1.00 13.43 314 ASP Q N 1
ATOM 7557 C CA . ASP C 1 333 ? -48.603 -11.224 26.887 1.00 14.22 314 ASP Q CA 1
ATOM 7558 C C . ASP C 1 333 ? -48.744 -12.154 25.705 1.00 14.96 314 ASP Q C 1
ATOM 7559 O O . ASP C 1 333 ? -48.864 -13.392 25.838 1.00 15.23 314 ASP Q O 1
ATOM 7564 N N . ASN C 1 334 ? -48.785 -11.535 24.514 1.00 13.92 315 ASN Q N 1
ATOM 7565 C CA . ASN C 1 334 ? -48.953 -12.221 23.250 1.00 15.28 315 ASN Q CA 1
ATOM 7566 C C . ASN C 1 334 ? -47.867 -13.257 22.950 1.00 16.64 315 ASN Q C 1
ATOM 7567 O O . ASN C 1 334 ? -48.089 -14.174 22.153 1.00 16.63 315 ASN Q O 1
ATOM 7572 N N . GLU C 1 335 ? -46.702 -13.159 23.612 1.00 14.25 316 GLU Q N 1
ATOM 7573 C CA . GLU C 1 335 ? -45.738 -14.216 23.579 1.00 15.48 316 GLU Q CA 1
ATOM 7574 C C . GLU C 1 335 ? -45.931 -15.185 24.736 1.00 15.15 316 GLU Q C 1
ATOM 7575 O O . GLU C 1 335 ? -46.605 -16.191 24.571 1.00 16.53 316 GLU Q O 1
ATOM 7581 N N . TYR C 1 336 ? -45.344 -14.878 25.884 1.00 15.24 317 TYR Q N 1
ATOM 7582 C CA . TYR C 1 336 ? -45.309 -15.874 26.972 1.00 15.99 317 TYR Q CA 1
ATOM 7583 C C . TYR C 1 336 ? -46.676 -16.271 27.488 1.00 15.57 317 TYR Q C 1
ATOM 7584 O O . TYR C 1 336 ? -46.889 -17.417 27.790 1.00 15.43 317 TYR Q O 1
ATOM 7593 N N . GLY C 1 337 ? -47.617 -15.336 27.570 1.00 15.42 318 GLY Q N 1
ATOM 7594 C CA . GLY C 1 337 ? -48.963 -15.636 28.083 1.00 16.35 318 GLY Q CA 1
ATOM 7595 C C . GLY C 1 337 ? -49.723 -16.642 27.203 1.00 14.89 318 GLY Q C 1
ATOM 7596 O O . GLY C 1 337 ? -50.236 -17.699 27.698 1.00 13.45 318 GLY Q O 1
ATOM 7597 N N . PHE C 1 338 ? -49.646 -16.356 25.896 1.00 15.98 319 PHE Q N 1
ATOM 7598 C CA . PHE C 1 338 ? -50.254 -17.238 24.928 1.00 15.41 319 PHE Q CA 1
ATOM 7599 C C . PHE C 1 338 ? -49.558 -18.595 25.040 1.00 17.85 319 PHE Q C 1
ATOM 7600 O O . PHE C 1 338 ? -50.169 -19.670 24.996 1.00 16.06 319 PHE Q O 1
ATOM 7608 N N . VAL C 1 339 ? -48.222 -18.583 25.165 1.00 15.95 320 VAL Q N 1
ATOM 7609 C CA . VAL C 1 339 ? -47.501 -19.886 25.272 1.00 16.22 320 VAL Q CA 1
ATOM 7610 C C . VAL C 1 339 ? -47.959 -20.675 26.490 1.00 14.73 320 VAL Q C 1
ATOM 7611 O O . VAL C 1 339 ? -48.014 -21.891 26.415 1.00 17.49 320 VAL Q O 1
ATOM 7615 N N . THR C 1 340 ? -48.268 -20.044 27.613 1.00 15.10 321 THR Q N 1
ATOM 7616 C CA . THR C 1 340 ? -48.743 -20.827 28.761 1.00 17.41 321 THR Q CA 1
ATOM 7617 C C . THR C 1 340 ? -50.032 -21.560 28.422 1.00 18.14 321 THR Q C 1
ATOM 7618 O O . THR C 1 340 ? -50.224 -22.689 28.883 1.00 16.58 321 THR Q O 1
ATOM 7622 N N . GLN C 1 341 ? -50.904 -20.925 27.644 1.00 17.52 322 GLN Q N 1
ATOM 7623 C CA . GLN C 1 341 ? -52.090 -21.561 27.116 1.00 16.44 322 GLN Q CA 1
ATOM 7624 C C . GLN C 1 341 ? -51.764 -22.707 26.190 1.00 17.34 322 GLN Q C 1
ATOM 7625 O O . GLN C 1 341 ? -52.400 -23.784 26.306 1.00 16.47 322 GLN Q O 1
ATOM 7631 N N . LEU C 1 342 ? -50.824 -22.497 25.282 1.00 16.47 323 LEU Q N 1
ATOM 7632 C CA . LEU C 1 342 ? -50.411 -23.582 24.375 1.00 16.11 323 LEU Q CA 1
ATOM 7633 C C . LEU C 1 342 ? -49.970 -24.780 25.169 1.00 18.19 323 LEU Q C 1
ATOM 7634 O O . LEU C 1 342 ? -50.381 -25.954 24.875 1.00 16.82 323 LEU Q O 1
ATOM 7639 N N . ILE C 1 343 ? -49.148 -24.546 26.178 1.00 16.16 324 ILE Q N 1
ATOM 7640 C CA . ILE C 1 343 ? -48.666 -25.645 27.027 1.00 17.37 324 ILE Q CA 1
ATOM 7641 C C . ILE C 1 343 ? -49.776 -26.333 27.844 1.00 18.01 324 ILE Q C 1
ATOM 7642 O O . ILE C 1 343 ? -49.821 -27.592 27.927 1.00 18.60 324 ILE Q O 1
ATOM 7647 N N . ARG C 1 344 ? -50.698 -25.587 28.424 1.00 18.11 325 ARG Q N 1
ATOM 7648 C CA . ARG C 1 344 ? -51.825 -26.258 29.081 1.00 18.58 325 ARG Q CA 1
ATOM 7649 C C . ARG C 1 344 ? -52.554 -27.178 28.102 1.00 19.95 325 ARG Q C 1
ATOM 7650 O O . ARG C 1 344 ? -52.903 -28.321 28.450 1.00 19.12 325 ARG Q O 1
ATOM 7658 N N . THR C 1 345 ? -52.816 -26.694 26.893 1.00 18.44 326 THR Q N 1
ATOM 7659 C CA . THR C 1 345 ? -53.498 -27.490 25.904 1.00 19.47 326 THR Q CA 1
ATOM 7660 C C . THR C 1 345 ? -52.682 -28.707 25.522 1.00 18.02 326 THR Q C 1
ATOM 7661 O O . THR C 1 345 ? -53.240 -29.860 25.436 1.00 19.42 326 THR Q O 1
ATOM 7665 N N . LEU C 1 346 ? -51.377 -28.516 25.324 1.00 18.12 327 LEU Q N 1
ATOM 7666 C CA . LEU C 1 346 ? -50.439 -29.611 25.002 1.00 18.86 327 LEU Q CA 1
ATOM 7667 C C . LEU C 1 346 ? -50.476 -30.711 26.062 1.00 18.89 327 LEU Q C 1
ATOM 7668 O O . LEU C 1 346 ? -50.558 -31.928 25.708 1.00 19.71 327 LEU Q O 1
ATOM 7673 N N . GLU C 1 347 ? -50.448 -30.303 27.296 1.00 18.22 328 GLU Q N 1
ATOM 7674 C CA . GLU C 1 347 ? -50.397 -31.264 28.430 1.00 22.29 328 GLU Q CA 1
ATOM 7675 C C . GLU C 1 347 ? -51.673 -32.111 28.410 1.00 22.28 328 GLU Q C 1
ATOM 7676 O O . GLU C 1 347 ? -51.605 -33.358 28.597 1.00 22.99 328 GLU Q O 1
ATOM 7682 N N . LYS C 1 348 ? -52.818 -31.476 28.159 1.00 19.77 329 LYS Q N 1
ATOM 7683 C CA . LYS C 1 348 ? -54.061 -32.229 28.110 1.00 22.30 329 LYS Q CA 1
ATOM 7684 C C . LYS C 1 348 ? -54.094 -33.145 26.889 1.00 26.17 329 LYS Q C 1
ATOM 7685 O O . LYS C 1 348 ? -54.472 -34.307 27.017 1.00 22.80 329 LYS Q O 1
ATOM 7691 N N . PHE C 1 349 ? -53.770 -32.601 25.721 1.00 23.17 330 PHE Q N 1
ATOM 7692 C CA . PHE C 1 349 ? -53.757 -33.350 24.447 1.00 23.45 330 PHE Q CA 1
ATOM 7693 C C . PHE C 1 349 ? -52.867 -34.624 24.568 1.00 26.21 330 PHE Q C 1
ATOM 7694 O O . PHE C 1 349 ? -53.221 -35.682 24.021 1.00 23.33 330 PHE Q O 1
ATOM 7702 N N . ALA C 1 350 ? -51.733 -34.538 25.257 1.00 21.61 331 ALA Q N 1
ATOM 7703 C CA . ALA C 1 350 ? -50.834 -35.689 25.455 1.00 24.14 331 ALA Q CA 1
ATOM 7704 C C . ALA C 1 350 ? -51.481 -36.758 26.285 1.00 24.46 331 ALA Q C 1
ATOM 7705 O O . ALA C 1 350 ? -51.082 -37.928 26.157 1.00 26.10 331 ALA Q O 1
ATOM 7707 N N . LYS C 1 351 ? -52.381 -36.392 27.175 1.00 23.40 332 LYS Q N 1
ATOM 7708 C CA . LYS C 1 351 ? -53.032 -37.384 28.060 1.00 28.85 332 LYS Q CA 1
ATOM 7709 C C . LYS C 1 351 ? -54.231 -38.036 27.474 1.00 33.17 332 LYS Q C 1
ATOM 7710 O O . LYS C 1 351 ? -54.707 -39.029 28.010 1.00 30.55 332 LYS Q O 1
ATOM 7716 N N . LEU C 1 352 ? -54.746 -37.486 26.396 1.00 29.34 333 LEU Q N 1
ATOM 7717 C CA . LEU C 1 352 ? -55.898 -38.054 25.740 1.00 32.15 333 LEU Q CA 1
ATOM 7718 C C . LEU C 1 352 ? -55.542 -39.249 24.840 1.00 35.19 333 LEU Q C 1
ATOM 7719 O O . LEU C 1 352 ? -56.516 -40.040 24.697 1.00 40.89 333 LEU Q O 1
ATOM 7724 N N . SER D 1 19 ? -59.673 44.135 11.369 1.00 56.70 0 SER R N 1
ATOM 7725 C CA . SER D 1 19 ? -59.533 42.862 12.140 1.00 54.49 0 SER R CA 1
ATOM 7726 C C . SER D 1 19 ? -58.239 42.871 12.961 1.00 55.16 0 SER R C 1
ATOM 7727 O O . SER D 1 19 ? -57.224 43.491 12.557 1.00 51.90 0 SER R O 1
ATOM 7730 N N . MET D 1 20 ? -58.266 42.173 14.098 1.00 54.69 1 MET R N 1
ATOM 7731 C CA . MET D 1 20 ? -57.054 42.031 14.939 1.00 50.79 1 MET R CA 1
ATOM 7732 C C . MET D 1 20 ? -55.945 41.271 14.238 1.00 48.04 1 MET R C 1
ATOM 7733 O O . MET D 1 20 ? -56.167 40.284 13.498 1.00 45.80 1 MET R O 1
ATOM 7738 N N . SER D 1 21 ? -54.735 41.758 14.384 1.00 42.72 2 SER R N 1
ATOM 7739 C CA . SER D 1 21 ? -53.681 41.134 13.645 1.00 41.24 2 SER R CA 1
ATOM 7740 C C . SER D 1 21 ? -52.485 40.785 14.532 1.00 34.75 2 SER R C 1
ATOM 7741 O O . SER D 1 21 ? -51.553 40.196 14.022 1.00 37.20 2 SER R O 1
ATOM 7744 N N . LYS D 1 22 ? -52.540 41.094 15.814 1.00 29.99 3 LYS R N 1
ATOM 7745 C CA . LYS D 1 22 ? -51.354 40.961 16.714 1.00 31.20 3 LYS R CA 1
ATOM 7746 C C . LYS D 1 22 ? -51.642 39.934 17.765 1.00 27.44 3 LYS R C 1
ATOM 7747 O O . LYS D 1 22 ? -52.575 40.062 18.574 1.00 30.93 3 LYS R O 1
ATOM 7753 N N . VAL D 1 23 ? -50.783 38.921 17.819 1.00 28.26 4 VAL R N 1
ATOM 7754 C CA . VAL D 1 23 ? -51.006 37.848 18.747 1.00 27.17 4 VAL R CA 1
ATOM 7755 C C . VAL D 1 23 ? -49.873 37.796 19.771 1.00 22.66 4 VAL R C 1
ATOM 7756 O O . VAL D 1 23 ? -48.700 38.009 19.419 1.00 26.97 4 VAL R O 1
ATOM 7760 N N . GLY D 1 24 ? -50.250 37.368 20.962 1.00 24.83 5 GLY R N 1
ATOM 7761 C CA . GLY D 1 24 ? -49.274 36.898 21.973 1.00 26.23 5 GLY R CA 1
ATOM 7762 C C . GLY D 1 24 ? -49.432 35.390 22.283 1.00 26.66 5 GLY R C 1
ATOM 7763 O O . GLY D 1 24 ? -50.541 34.844 22.282 1.00 28.22 5 GLY R O 1
ATOM 7764 N N . ILE D 1 25 ? -48.332 34.695 22.530 1.00 23.50 6 ILE R N 1
ATOM 7765 C CA . ILE D 1 25 ? -48.403 33.249 22.905 1.00 23.91 6 ILE R CA 1
ATOM 7766 C C . ILE D 1 25 ? -47.959 33.084 24.317 1.00 24.93 6 ILE R C 1
ATOM 7767 O O . ILE D 1 25 ? -46.809 33.463 24.658 1.00 22.70 6 ILE R O 1
ATOM 7772 N N . ASN D 1 26 ? -48.843 32.547 25.157 1.00 21.39 7 ASN R N 1
ATOM 7773 C CA . ASN D 1 26 ? -48.452 32.180 26.490 1.00 22.27 7 ASN R CA 1
ATOM 7774 C C . ASN D 1 26 ? -48.134 30.699 26.529 1.00 25.55 7 ASN R C 1
ATOM 7775 O O . ASN D 1 26 ? -49.001 29.841 26.357 1.00 24.40 7 ASN R O 1
ATOM 7780 N N . GLY D 1 27 ? -46.861 30.409 26.734 1.00 27.80 8 GLY R N 1
ATOM 7781 C CA . GLY D 1 27 ? -46.347 29.052 26.665 1.00 27.42 8 GLY R CA 1
ATOM 7782 C C . GLY D 1 27 ? -45.775 28.599 25.357 1.00 29.43 8 GLY R C 1
ATOM 7783 O O . GLY D 1 27 ? -46.509 28.084 24.515 1.00 32.78 8 GLY R O 1
ATOM 7784 N N . PHE D 1 28 ? -44.458 28.564 25.278 1.00 23.83 9 PHE R N 1
ATOM 7785 C CA . PHE D 1 28 ? -43.756 28.241 24.023 1.00 21.63 9 PHE R CA 1
ATOM 7786 C C . PHE D 1 28 ? -43.243 26.804 24.066 1.00 23.44 9 PHE R C 1
ATOM 7787 O O . PHE D 1 28 ? -42.059 26.542 23.871 1.00 21.85 9 PHE R O 1
ATOM 7795 N N . GLY D 1 29 ? -44.167 25.927 24.408 1.00 27.40 10 GLY R N 1
ATOM 7796 C CA . GLY D 1 29 ? -43.949 24.491 24.343 1.00 25.67 10 GLY R CA 1
ATOM 7797 C C . GLY D 1 29 ? -44.238 23.955 22.990 1.00 24.67 10 GLY R C 1
ATOM 7798 O O . GLY D 1 29 ? -44.134 24.662 21.963 1.00 25.23 10 GLY R O 1
ATOM 7799 N N . ARG D 1 30 ? -44.540 22.635 22.939 1.00 23.68 11 ARG R N 1
ATOM 7800 C CA . ARG D 1 30 ? -44.807 22.018 21.639 1.00 23.31 11 ARG R CA 1
ATOM 7801 C C . ARG D 1 30 ? -45.861 22.792 20.826 1.00 24.03 11 ARG R C 1
ATOM 7802 O O . ARG D 1 30 ? -45.643 23.162 19.693 1.00 22.60 11 ARG R O 1
ATOM 7810 N N . ILE D 1 31 ? -47.011 23.052 21.456 1.00 21.75 12 ILE R N 1
ATOM 7811 C CA . ILE D 1 31 ? -48.095 23.714 20.726 1.00 23.08 12 ILE R CA 1
ATOM 7812 C C . ILE D 1 31 ? -47.669 25.170 20.382 1.00 21.68 12 ILE R C 1
ATOM 7813 O O . ILE D 1 31 ? -47.838 25.605 19.240 1.00 22.23 12 ILE R O 1
ATOM 7818 N N . GLY D 1 32 ? -47.141 25.904 21.342 1.00 21.61 13 GLY R N 1
ATOM 7819 C CA . GLY D 1 32 ? -46.724 27.299 21.073 1.00 20.47 13 GLY R CA 1
ATOM 7820 C C . GLY D 1 32 ? -45.790 27.458 19.925 1.00 19.88 13 GLY R C 1
ATOM 7821 O O . GLY D 1 32 ? -45.896 28.389 19.094 1.00 20.67 13 GLY R O 1
ATOM 7822 N N . ARG D 1 33 ? -44.771 26.596 19.882 1.00 19.37 14 ARG R N 1
ATOM 7823 C CA . ARG D 1 33 ? -43.792 26.649 18.838 1.00 18.00 14 ARG R CA 1
ATOM 7824 C C . ARG D 1 33 ? -44.346 26.326 17.459 1.00 19.55 14 ARG R C 1
ATOM 7825 O O . ARG D 1 33 ? -43.996 26.941 16.463 1.00 20.85 14 ARG R O 1
ATOM 7833 N N . LEU D 1 34 ? -45.253 25.337 17.440 1.00 18.47 15 LEU R N 1
ATOM 7834 C CA . LEU D 1 34 ? -45.861 24.963 16.197 1.00 18.88 15 LEU R CA 1
ATOM 7835 C C . LEU D 1 34 ? -46.859 26.039 15.693 1.00 18.01 15 LEU R C 1
ATOM 7836 O O . LEU D 1 34 ? -46.969 26.188 14.490 1.00 20.25 15 LEU R O 1
ATOM 7841 N N . VAL D 1 35 ? -47.523 26.736 16.613 1.00 20.79 16 VAL R N 1
ATOM 7842 C CA . VAL D 1 35 ? -48.429 27.866 16.292 1.00 22.50 16 VAL R CA 1
ATOM 7843 C C . VAL D 1 35 ? -47.647 28.867 15.450 1.00 24.36 16 VAL R C 1
ATOM 7844 O O . VAL D 1 35 ? -48.086 29.266 14.378 1.00 23.15 16 VAL R O 1
ATOM 7848 N N . LEU D 1 36 ? -46.468 29.230 15.913 1.00 22.81 17 LEU R N 1
ATOM 7849 C CA . LEU D 1 36 ? -45.638 30.136 15.161 1.00 24.67 17 LEU R CA 1
ATOM 7850 C C . LEU D 1 36 ? -45.252 29.568 13.829 1.00 25.10 17 LEU R C 1
ATOM 7851 O O . LEU D 1 36 ? -45.304 30.237 12.805 1.00 21.69 17 LEU R O 1
ATOM 7856 N N . ARG D 1 37 ? -44.807 28.304 13.781 1.00 22.36 18 ARG R N 1
ATOM 7857 C CA . ARG D 1 37 ? -44.439 27.662 12.545 1.00 21.80 18 ARG R CA 1
ATOM 7858 C C . ARG D 1 37 ? -45.560 27.691 11.518 1.00 21.53 18 ARG R C 1
ATOM 7859 O O . ARG D 1 37 ? -45.321 27.954 10.352 1.00 23.28 18 ARG R O 1
ATOM 7867 N N . ARG D 1 38 ? -46.774 27.389 11.953 1.00 21.61 19 ARG R N 1
ATOM 7868 C CA . ARG D 1 38 ? -47.912 27.293 11.031 1.00 22.17 19 ARG R CA 1
ATOM 7869 C C . ARG D 1 38 ? -48.337 28.725 10.550 1.00 21.98 19 ARG R C 1
ATOM 7870 O O . ARG D 1 38 ? -48.617 28.882 9.377 1.00 22.99 19 ARG R O 1
ATOM 7878 N N . LEU D 1 39 ? -48.277 29.710 11.415 1.00 22.44 20 LEU R N 1
ATOM 7879 C CA . LEU D 1 39 ? -48.548 31.117 11.003 1.00 23.70 20 LEU R CA 1
ATOM 7880 C C . LEU D 1 39 ? -47.631 31.548 9.890 1.00 24.88 20 LEU R C 1
ATOM 7881 O O . LEU D 1 39 ? -48.093 32.115 8.880 1.00 25.93 20 LEU R O 1
ATOM 7886 N N . LEU D 1 40 ? -46.346 31.248 10.009 1.00 24.02 21 LEU R N 1
ATOM 7887 C CA . LEU D 1 40 ? -45.385 31.569 8.993 1.00 25.28 21 LEU R CA 1
ATOM 7888 C C . LEU D 1 40 ? -45.597 30.788 7.705 1.00 27.86 21 LEU R C 1
ATOM 7889 O O . LEU D 1 40 ? -45.532 31.352 6.608 1.00 27.89 21 LEU R O 1
ATOM 7894 N N . GLU D 1 41 ? -45.896 29.477 7.824 1.00 23.34 22 GLU R N 1
ATOM 7895 C CA . GLU D 1 41 ? -46.111 28.653 6.689 1.00 25.44 22 GLU R CA 1
ATOM 7896 C C . GLU D 1 41 ? -47.252 29.113 5.826 1.00 24.51 22 GLU R C 1
ATOM 7897 O O . GLU D 1 41 ? -47.123 29.084 4.574 1.00 29.46 22 GLU R O 1
ATOM 7903 N N . VAL D 1 42 ? -48.347 29.506 6.456 1.00 25.18 23 VAL R N 1
ATOM 7904 C CA . VAL D 1 42 ? -49.542 29.952 5.654 1.00 27.72 23 VAL R CA 1
ATOM 7905 C C . VAL D 1 42 ? -49.522 31.439 5.325 1.00 32.20 23 VAL R C 1
ATOM 7906 O O . VAL D 1 42 ? -50.499 31.961 4.797 1.00 28.90 23 VAL R O 1
ATOM 7910 N N . LYS D 1 43 ? -48.427 32.111 5.667 1.00 29.77 24 LYS R N 1
ATOM 7911 C CA . LYS D 1 43 ? -48.240 33.568 5.380 1.00 34.95 24 LYS R CA 1
ATOM 7912 C C . LYS D 1 43 ? -49.392 34.350 5.928 1.00 36.75 24 LYS R C 1
ATOM 7913 O O . LYS D 1 43 ? -49.984 35.224 5.255 1.00 36.99 24 LYS R O 1
ATOM 7919 N N . SER D 1 44 ? -49.746 34.035 7.162 1.00 33.09 25 SER R N 1
ATOM 7920 C CA . SER D 1 44 ? -50.856 34.704 7.794 1.00 34.98 25 SER R CA 1
ATOM 7921 C C . SER D 1 44 ? -50.568 36.196 7.903 1.00 39.25 25 SER R C 1
ATOM 7922 O O . SER D 1 44 ? -49.400 36.582 8.098 1.00 31.40 25 SER R O 1
ATOM 7925 N N . ASN D 1 45 ? -51.628 36.991 7.863 1.00 32.93 26 ASN R N 1
ATOM 7926 C CA . ASN D 1 45 ? -51.505 38.413 8.197 1.00 36.26 26 ASN R CA 1
ATOM 7927 C C . ASN D 1 45 ? -51.403 38.632 9.722 1.00 41.98 26 ASN R C 1
ATOM 7928 O O . ASN D 1 45 ? -51.106 39.731 10.163 1.00 42.66 26 ASN R O 1
ATOM 7933 N N . ILE D 1 46 ? -51.675 37.596 10.526 1.00 33.23 27 ILE R N 1
ATOM 7934 C CA . ILE D 1 46 ? -51.498 37.690 11.941 1.00 32.00 27 ILE R CA 1
ATOM 7935 C C . ILE D 1 46 ? -50.001 37.705 12.204 1.00 35.01 27 ILE R C 1
ATOM 7936 O O . ILE D 1 46 ? -49.270 36.914 11.630 1.00 34.53 27 ILE R O 1
ATOM 7941 N N . ASP D 1 47 ? -49.569 38.561 13.129 1.00 33.47 28 ASP R N 1
ATOM 7942 C CA . ASP D 1 47 ? -48.135 38.639 13.570 1.00 40.48 28 ASP R CA 1
ATOM 7943 C C . ASP D 1 47 ? -48.031 38.251 15.054 1.00 27.41 28 ASP R C 1
ATOM 7944 O O . ASP D 1 47 ? -48.740 38.832 15.893 1.00 29.59 28 ASP R O 1
ATOM 7949 N N . VAL D 1 48 ? -47.157 37.312 15.379 1.00 29.62 29 VAL R N 1
ATOM 7950 C CA . VAL D 1 48 ? -46.895 37.049 16.755 1.00 26.42 29 VAL R CA 1
ATOM 7951 C C . VAL D 1 48 ? -45.941 38.174 17.243 1.00 25.49 29 VAL R C 1
ATOM 7952 O O . VAL D 1 48 ? -44.820 38.251 16.774 1.00 29.43 29 VAL R O 1
ATOM 7956 N N . VAL D 1 49 ? -46.381 38.968 18.204 1.00 28.65 30 VAL R N 1
ATOM 7957 C CA . VAL D 1 49 ? -45.546 40.118 18.673 1.00 31.87 30 VAL R CA 1
ATOM 7958 C C . VAL D 1 49 ? -44.799 39.828 19.967 1.00 28.56 30 VAL R C 1
ATOM 7959 O O . VAL D 1 49 ? -43.793 40.481 20.277 1.00 30.63 30 VAL R O 1
ATOM 7963 N N . ALA D 1 50 ? -45.257 38.817 20.702 1.00 28.16 31 ALA R N 1
ATOM 7964 C CA . ALA D 1 50 ? -44.680 38.498 21.999 1.00 26.47 31 ALA R CA 1
ATOM 7965 C C . ALA D 1 50 ? -44.990 37.082 22.436 1.00 25.79 31 ALA R C 1
ATOM 7966 O O . ALA D 1 50 ? -46.048 36.546 22.112 1.00 24.06 31 ALA R O 1
ATOM 7968 N N . ILE D 1 51 ? -44.116 36.575 23.271 1.00 24.45 32 ILE R N 1
ATOM 7969 C CA . ILE D 1 51 ? -44.238 35.265 23.867 1.00 24.99 32 ILE R CA 1
ATOM 7970 C C . ILE D 1 51 ? -43.972 35.410 25.327 1.00 26.80 32 ILE R C 1
ATOM 7971 O O . ILE D 1 51 ? -43.108 36.183 25.674 1.00 29.66 32 ILE R O 1
ATOM 7976 N N . ASN D 1 52 ? -44.726 34.704 26.159 1.00 23.81 33 ASN R N 1
ATOM 7977 C CA . ASN D 1 52 ? -44.412 34.628 27.578 1.00 25.32 33 ASN R CA 1
ATOM 7978 C C . ASN D 1 52 ? -44.049 33.212 27.937 1.00 28.25 33 ASN R C 1
ATOM 7979 O O . ASN D 1 52 ? -44.753 32.274 27.618 1.00 27.11 33 ASN R O 1
ATOM 7984 N N . ASP D 1 53 ? -42.941 33.055 28.623 1.00 28.33 34 ASP R N 1
ATOM 7985 C CA . ASP D 1 53 ? -42.448 31.749 28.948 1.00 30.51 34 ASP R CA 1
ATOM 7986 C C . ASP D 1 53 ? -41.300 32.028 29.893 1.00 31.28 34 ASP R C 1
ATOM 7987 O O . ASP D 1 53 ? -40.539 33.031 29.691 1.00 35.74 34 ASP R O 1
ATOM 7992 N N . LEU D 1 54 ? -41.109 31.145 30.852 1.00 34.19 35 LEU R N 1
ATOM 7993 C CA . LEU D 1 54 ? -40.050 31.336 31.869 1.00 39.17 35 LEU R CA 1
ATOM 7994 C C . LEU D 1 54 ? -38.600 30.985 31.461 1.00 35.96 35 LEU R C 1
ATOM 7995 O O . LEU D 1 54 ? -37.634 31.350 32.123 1.00 35.55 35 LEU R O 1
ATOM 8000 N N . THR D 1 55 ? -38.446 30.346 30.349 1.00 24.58 36 THR R N 1
ATOM 8001 C CA . THR D 1 55 ? -37.143 29.932 29.842 1.00 25.22 36 THR R CA 1
ATOM 8002 C C . THR D 1 55 ? -36.449 31.059 29.094 1.00 28.39 36 THR R C 1
ATOM 8003 O O . THR D 1 55 ? -37.100 31.917 28.538 1.00 33.80 36 THR R O 1
ATOM 8007 N N . SER D 1 56 ? -35.132 31.025 29.052 1.00 26.75 37 SER R N 1
ATOM 8008 C CA . SER D 1 56 ? -34.350 32.064 28.339 1.00 24.80 37 SER R CA 1
ATOM 8009 C C . SER D 1 56 ? -34.614 32.105 26.833 1.00 25.45 37 SER R C 1
ATOM 8010 O O . SER D 1 56 ? -34.896 31.059 26.223 1.00 24.09 37 SER R O 1
ATOM 8013 N N . PRO D 1 57 ? -34.508 33.284 26.200 1.00 23.19 38 PRO R N 1
ATOM 8014 C CA . PRO D 1 57 ? -34.577 33.296 24.755 1.00 22.78 38 PRO R CA 1
ATOM 8015 C C . PRO D 1 57 ? -33.596 32.355 24.093 1.00 23.69 38 PRO R C 1
ATOM 8016 O O . PRO D 1 57 ? -33.902 31.764 23.041 1.00 22.85 38 PRO R O 1
ATOM 8020 N N . LYS D 1 58 ? -32.393 32.208 24.639 1.00 22.14 39 LYS R N 1
ATOM 8021 C CA . LYS D 1 58 ? -31.414 31.351 23.984 1.00 22.43 39 LYS R CA 1
ATOM 8022 C C . LYS D 1 58 ? -31.927 29.904 23.872 1.00 22.84 39 LYS R C 1
ATOM 8023 O O . LYS D 1 58 ? -31.728 29.255 22.867 1.00 23.09 39 LYS R O 1
ATOM 8029 N N . ILE D 1 59 ? -32.561 29.416 24.937 1.00 21.18 40 ILE R N 1
ATOM 8030 C CA . ILE D 1 59 ? -33.075 28.033 24.962 1.00 23.33 40 ILE R CA 1
ATOM 8031 C C . ILE D 1 59 ? -34.318 27.925 24.107 1.00 21.90 40 ILE R C 1
ATOM 8032 O O . ILE D 1 59 ? -34.448 26.945 23.349 1.00 20.34 40 ILE R O 1
ATOM 8037 N N . LEU D 1 60 ? -35.191 28.923 24.145 1.00 20.53 41 LEU R N 1
ATOM 8038 C CA . LEU D 1 60 ? -36.348 28.930 23.241 1.00 22.18 41 LEU R CA 1
ATOM 8039 C C . LEU D 1 60 ? -35.945 28.958 21.775 1.00 21.18 41 LEU R C 1
ATOM 8040 O O . LEU D 1 60 ? -36.609 28.303 20.956 1.00 21.94 41 LEU R O 1
ATOM 8045 N N . ALA D 1 61 ? -34.885 29.714 21.445 1.00 19.36 42 ALA R N 1
ATOM 8046 C CA . ALA D 1 61 ? -34.443 29.762 20.080 1.00 20.53 42 ALA R CA 1
ATOM 8047 C C . ALA D 1 61 ? -33.929 28.389 19.602 1.00 20.23 42 ALA R C 1
ATOM 8048 O O . ALA D 1 61 ? -34.122 27.956 18.452 1.00 21.12 42 ALA R O 1
ATOM 8050 N N . TYR D 1 62 ? -33.191 27.757 20.503 1.00 18.70 43 TYR R N 1
ATOM 8051 C CA . TYR D 1 62 ? -32.633 26.405 20.243 1.00 19.27 43 TYR R CA 1
ATOM 8052 C C . TYR D 1 62 ? -33.790 25.445 19.968 1.00 18.85 43 TYR R C 1
ATOM 8053 O O . TYR D 1 62 ? -33.739 24.728 18.943 1.00 18.20 43 TYR R O 1
ATOM 8062 N N . LEU D 1 63 ? -34.811 25.493 20.793 1.00 18.92 44 LEU R N 1
ATOM 8063 C CA . LEU D 1 63 ? -35.923 24.545 20.648 1.00 20.83 44 LEU R CA 1
ATOM 8064 C C . LEU D 1 63 ? -36.768 24.900 19.405 1.00 20.48 44 LEU R C 1
ATOM 8065 O O . LEU D 1 63 ? -37.301 23.998 18.740 1.00 19.47 44 LEU R O 1
ATOM 8070 N N . LEU D 1 64 ? -36.886 26.188 19.054 1.00 18.19 45 LEU R N 1
ATOM 8071 C CA . LEU D 1 64 ? -37.551 26.548 17.831 1.00 19.79 45 LEU R CA 1
ATOM 8072 C C . LEU D 1 64 ? -36.840 26.088 16.608 1.00 19.91 45 LEU R C 1
ATOM 8073 O O . LEU D 1 64 ? -37.465 25.621 15.620 1.00 18.24 45 LEU R O 1
ATOM 8078 N N . LYS D 1 65 ? -35.518 26.265 16.587 1.00 18.61 46 LYS R N 1
ATOM 8079 C CA . LYS D 1 65 ? -34.725 25.926 15.473 1.00 19.66 46 LYS R CA 1
ATOM 8080 C C . LYS D 1 65 ? -34.633 24.428 15.139 1.00 19.58 46 LYS R C 1
ATOM 8081 O O . LYS D 1 65 ? -34.609 24.061 13.953 1.00 22.42 46 LYS R O 1
ATOM 8087 N N . HIS D 1 66 ? -34.593 23.608 16.192 1.00 17.35 47 HIS R N 1
ATOM 8088 C CA . HIS D 1 66 ? -34.364 22.159 16.099 1.00 18.78 47 HIS R CA 1
ATOM 8089 C C . HIS D 1 66 ? -35.559 21.423 16.673 1.00 17.86 47 HIS R C 1
ATOM 8090 O O . HIS D 1 66 ? -35.817 21.503 17.877 1.00 20.86 47 HIS R O 1
ATOM 8097 N N . ASP D 1 67 ? -36.222 20.615 15.849 1.00 17.65 48 ASP R N 1
ATOM 8098 C CA . ASP D 1 67 ? -37.440 19.976 16.322 1.00 17.15 48 ASP R CA 1
ATOM 8099 C C . ASP D 1 67 ? -37.355 18.497 16.008 1.00 16.67 48 ASP R C 1
ATOM 8100 O O . ASP D 1 67 ? -37.125 18.126 14.879 1.00 18.19 48 ASP R O 1
ATOM 8105 N N . SER D 1 68 ? -37.459 17.668 17.063 1.00 17.13 49 SER R N 1
ATOM 8106 C CA . SER D 1 68 ? -37.377 16.223 16.848 1.00 16.60 49 SER R CA 1
ATOM 8107 C C . SER D 1 68 ? -38.459 15.677 15.960 1.00 18.23 49 SER R C 1
ATOM 8108 O O . SER D 1 68 ? -38.250 14.630 15.354 1.00 20.57 49 SER R O 1
ATOM 8111 N N . ASN D 1 69 ? -39.626 16.275 15.942 1.00 16.98 50 ASN R N 1
ATOM 8112 C CA . ASN D 1 69 ? -40.723 15.753 15.154 1.00 19.59 50 ASN R CA 1
ATOM 8113 C C . ASN D 1 69 ? -40.846 16.332 13.764 1.00 19.90 50 ASN R C 1
ATOM 8114 O O . ASN D 1 69 ? -41.218 15.619 12.840 1.00 20.54 50 ASN R O 1
ATOM 8119 N N . TYR D 1 70 ? -40.526 17.612 13.607 1.00 18.08 51 TYR R N 1
ATOM 8120 C CA . TYR D 1 70 ? -40.783 18.292 12.374 1.00 18.84 51 TYR R CA 1
ATOM 8121 C C . TYR D 1 70 ? -39.506 18.782 11.643 1.00 23.07 51 TYR R C 1
ATOM 8122 O O . TYR D 1 70 ? -39.638 19.367 10.546 1.00 22.23 51 TYR R O 1
ATOM 8131 N N . GLY D 1 71 ? -38.326 18.567 12.203 1.00 18.58 52 GLY R N 1
ATOM 8132 C CA . GLY D 1 71 ? -37.088 18.955 11.548 1.00 19.39 52 GLY R CA 1
ATOM 8133 C C . GLY D 1 71 ? -36.778 20.462 11.718 1.00 20.13 52 GLY R C 1
ATOM 8134 O O . GLY D 1 71 ? -37.476 21.201 12.454 1.00 18.43 52 GLY R O 1
ATOM 8135 N N . PRO D 1 72 ? -35.747 20.930 11.046 1.00 20.95 53 PRO R N 1
ATOM 8136 C CA . PRO D 1 72 ? -35.273 22.331 11.128 1.00 22.04 53 PRO R CA 1
ATOM 8137 C C . PRO D 1 72 ? -36.345 23.328 10.816 1.00 24.48 53 PRO R C 1
ATOM 8138 O O . PRO D 1 72 ? -37.137 23.150 9.893 1.00 22.28 53 PRO R O 1
ATOM 8142 N N . PHE D 1 73 ? -36.390 24.367 11.593 1.00 20.33 54 PHE R N 1
ATOM 8143 C CA . PHE D 1 73 ? -37.343 25.443 11.355 1.00 21.69 54 PHE R CA 1
ATOM 8144 C C . PHE D 1 73 ? -37.086 26.085 9.986 1.00 22.94 54 PHE R C 1
ATOM 8145 O O . PHE D 1 73 ? -35.929 26.326 9.665 1.00 24.84 54 PHE R O 1
ATOM 8153 N N . PRO D 1 74 ? -38.137 26.329 9.179 1.00 24.15 55 PRO R N 1
ATOM 8154 C CA . PRO D 1 74 ? -37.922 26.784 7.823 1.00 26.07 55 PRO R CA 1
ATOM 8155 C C . PRO D 1 74 ? -37.405 28.221 7.653 1.00 27.78 55 PRO R C 1
ATOM 8156 O O . PRO D 1 74 ? -37.112 28.602 6.550 1.00 29.54 55 PRO R O 1
ATOM 8160 N N . TRP D 1 75 ? -37.297 28.956 8.721 1.00 24.34 56 TRP R N 1
ATOM 8161 C CA . TRP D 1 75 ? -37.017 30.423 8.706 1.00 27.59 56 TRP R CA 1
ATOM 8162 C C . TRP D 1 75 ? -35.873 30.647 9.629 1.00 26.55 56 TRP R C 1
ATOM 8163 O O . TRP D 1 75 ? -35.579 29.824 10.455 1.00 24.54 56 TRP R O 1
ATOM 8174 N N . SER D 1 76 ? -35.168 31.769 9.469 1.00 24.66 57 SER R N 1
ATOM 8175 C CA . SER D 1 76 ? -34.131 32.142 10.400 1.00 24.13 57 SER R CA 1
ATOM 8176 C C . SER D 1 76 ? -34.602 32.365 11.762 1.00 21.23 57 SER R C 1
ATOM 8177 O O . SER D 1 76 ? -35.679 32.873 12.034 1.00 22.34 57 SER R O 1
ATOM 8180 N N . VAL D 1 77 ? -33.707 32.011 12.698 1.00 20.37 58 VAL R N 1
ATOM 8181 C CA . VAL D 1 77 ? -33.987 32.111 14.116 1.00 23.17 58 VAL R CA 1
ATOM 8182 C C . VAL D 1 77 ? -32.737 32.615 14.812 1.00 24.33 58 VAL R C 1
ATOM 8183 O O . VAL D 1 77 ? -31.665 32.042 14.642 1.00 26.20 58 VAL R O 1
ATOM 8187 N N . ASP D 1 78 ? -32.937 33.646 15.602 1.00 27.56 59 ASP R N 1
ATOM 8188 C CA . ASP D 1 78 ? -31.844 34.194 16.453 1.00 26.35 59 ASP R CA 1
ATOM 8189 C C . ASP D 1 78 ? -32.506 34.712 17.681 1.00 24.22 59 ASP R C 1
ATOM 8190 O O . ASP D 1 78 ? -33.689 34.626 17.852 1.00 23.30 59 ASP R O 1
ATOM 8195 N N . PHE D 1 79 ? -31.744 35.240 18.638 1.00 23.78 60 PHE R N 1
ATOM 8196 C CA . PHE D 1 79 ? -32.323 35.773 19.837 1.00 25.01 60 PHE R CA 1
ATOM 8197 C C . PHE D 1 79 ? -31.397 36.915 20.356 1.00 23.08 60 PHE R C 1
ATOM 8198 O O . PHE D 1 79 ? -30.235 37.017 19.882 1.00 23.26 60 PHE R O 1
ATOM 8206 N N . THR D 1 80 ? -31.958 37.631 21.317 1.00 25.92 61 THR R N 1
ATOM 8207 C CA . THR D 1 80 ? -31.249 38.624 22.136 1.00 29.42 61 THR R CA 1
ATOM 8208 C C . THR D 1 80 ? -31.571 38.284 23.553 1.00 30.25 61 THR R C 1
ATOM 8209 O O . THR D 1 80 ? -32.254 37.324 23.822 1.00 29.89 61 THR R O 1
ATOM 8213 N N A GLU D 1 81 ? -31.145 39.124 24.497 0.60 28.97 62 GLU R N 1
ATOM 8214 N N B GLU D 1 81 ? -31.149 39.134 24.484 0.40 27.63 62 GLU R N 1
ATOM 8215 C CA A GLU D 1 81 ? -31.521 38.925 25.904 0.60 30.45 62 GLU R CA 1
ATOM 8216 C CA B GLU D 1 81 ? -31.474 38.930 25.886 0.40 27.59 62 GLU R CA 1
ATOM 8217 C C A GLU D 1 81 ? -32.989 38.931 26.233 0.60 28.12 62 GLU R C 1
ATOM 8218 C C B GLU D 1 81 ? -32.963 38.957 26.242 0.40 26.64 62 GLU R C 1
ATOM 8219 O O A GLU D 1 81 ? -33.365 38.418 27.272 0.60 31.51 62 GLU R O 1
ATOM 8220 O O B GLU D 1 81 ? -33.325 38.435 27.286 0.40 29.48 62 GLU R O 1
ATOM 8231 N N . ASP D 1 82 ? -33.842 39.535 25.408 1.00 23.43 63 ASP R N 1
ATOM 8232 C CA . ASP D 1 82 ? -35.238 39.604 25.760 1.00 27.81 63 ASP R CA 1
ATOM 8233 C C . ASP D 1 82 ? -36.097 39.390 24.540 1.00 24.67 63 ASP R C 1
ATOM 8234 O O . ASP D 1 82 ? -37.260 39.814 24.556 1.00 25.74 63 ASP R O 1
ATOM 8239 N N . SER D 1 83 ? -35.602 38.662 23.539 1.00 26.23 64 SER R N 1
ATOM 8240 C CA . SER D 1 83 ? -36.420 38.504 22.333 1.00 27.90 64 SER R CA 1
ATOM 8241 C C . SER D 1 83 ? -35.978 37.340 21.518 1.00 23.74 64 SER R C 1
ATOM 8242 O O . SER D 1 83 ? -34.849 36.883 21.663 1.00 22.04 64 SER R O 1
ATOM 8245 N N . LEU D 1 84 ? -36.881 36.840 20.667 1.00 24.16 65 LEU R N 1
ATOM 8246 C CA . LEU D 1 84 ? -36.444 36.076 19.526 1.00 22.75 65 LEU R CA 1
ATOM 8247 C C . LEU D 1 84 ? -36.519 36.947 18.275 1.00 24.34 65 LEU R C 1
ATOM 8248 O O . LEU D 1 84 ? -37.334 37.820 18.191 1.00 27.39 65 LEU R O 1
ATOM 8253 N N . ILE D 1 85 ? -35.706 36.643 17.330 1.00 23.47 66 ILE R N 1
ATOM 8254 C CA . ILE D 1 85 ? -35.737 37.207 16.004 1.00 26.37 66 ILE R CA 1
ATOM 8255 C C . ILE D 1 85 ? -36.062 36.063 15.047 1.00 24.36 66 ILE R C 1
ATOM 8256 O O . ILE D 1 85 ? -35.232 35.238 14.749 1.00 26.53 66 ILE R O 1
ATOM 8261 N N . VAL D 1 86 ? -37.243 36.091 14.468 1.00 23.97 67 VAL R N 1
ATOM 8262 C CA . VAL D 1 86 ? -37.693 35.009 13.632 1.00 23.73 67 VAL R CA 1
ATOM 8263 C C . VAL D 1 86 ? -37.998 35.536 12.244 1.00 24.33 67 VAL R C 1
ATOM 8264 O O . VAL D 1 86 ? -38.820 36.415 12.125 1.00 28.79 67 VAL R O 1
ATOM 8268 N N . ASP D 1 87 ? -37.324 35.017 11.237 1.00 25.89 68 ASP R N 1
ATOM 8269 C CA . ASP D 1 87 ? -37.464 35.510 9.837 1.00 29.10 68 ASP R CA 1
ATOM 8270 C C . ASP D 1 87 ? -37.231 37.032 9.809 1.00 32.95 68 ASP R C 1
ATOM 8271 O O . ASP D 1 87 ? -38.050 37.783 9.257 1.00 30.83 68 ASP R O 1
ATOM 8276 N N . GLY D 1 88 ? -36.225 37.463 10.549 1.00 33.91 69 GLY R N 1
ATOM 8277 C CA . GLY D 1 88 ? -35.918 38.909 10.702 1.00 34.41 69 GLY R CA 1
ATOM 8278 C C . GLY D 1 88 ? -36.809 39.748 11.585 1.00 33.81 69 GLY R C 1
ATOM 8279 O O . GLY D 1 88 ? -36.526 40.945 11.794 1.00 34.67 69 GLY R O 1
ATOM 8280 N N . LYS D 1 89 ? -37.906 39.206 12.081 1.00 31.00 70 LYS R N 1
ATOM 8281 C CA . LYS D 1 89 ? -38.837 39.969 12.872 1.00 29.15 70 LYS R CA 1
ATOM 8282 C C . LYS D 1 89 ? -38.643 39.750 14.360 1.00 30.39 70 LYS R C 1
ATOM 8283 O O . LYS D 1 89 ? -38.464 38.595 14.825 1.00 27.30 70 LYS R O 1
ATOM 8289 N N . SER D 1 90 ? -38.768 40.820 15.146 1.00 27.59 71 SER R N 1
ATOM 8290 C CA . SER D 1 90 ? -38.512 40.718 16.563 1.00 25.82 71 SER R CA 1
ATOM 8291 C C . SER D 1 90 ? -39.786 40.344 17.335 1.00 27.13 71 SER R C 1
ATOM 8292 O O . SER D 1 90 ? -40.857 40.896 17.101 1.00 28.17 71 SER R O 1
ATOM 8295 N N . ILE D 1 91 ? -39.681 39.356 18.223 1.00 26.13 72 ILE R N 1
ATOM 8296 C CA . ILE D 1 91 ? -40.781 38.909 19.036 1.00 23.15 72 ILE R CA 1
ATOM 8297 C C . ILE D 1 91 ? -40.288 39.006 20.452 1.00 23.31 72 ILE R C 1
ATOM 8298 O O . ILE D 1 91 ? -39.276 38.375 20.809 1.00 24.29 72 ILE R O 1
ATOM 8303 N N . ALA D 1 92 ? -40.992 39.747 21.289 1.00 27.69 73 ALA R N 1
ATOM 8304 C CA . ALA D 1 92 ? -40.555 39.957 22.659 1.00 25.99 73 ALA R CA 1
ATOM 8305 C C . ALA D 1 92 ? -40.766 38.664 23.445 1.00 29.20 73 ALA R C 1
ATOM 8306 O O . ALA D 1 92 ? -41.741 37.949 23.160 1.00 27.83 73 ALA R O 1
ATOM 8308 N N . VAL D 1 93 ? -39.870 38.374 24.369 1.00 24.54 74 VAL R N 1
ATOM 8309 C CA . VAL D 1 93 ? -39.994 37.254 25.270 1.00 24.81 74 VAL R CA 1
ATOM 8310 C C . VAL D 1 93 ? -40.086 37.777 26.674 1.00 28.71 74 VAL R C 1
ATOM 8311 O O . VAL D 1 93 ? -39.120 38.263 27.253 1.00 26.02 74 VAL R O 1
ATOM 8315 N N . TYR D 1 94 ? -41.297 37.723 27.204 1.00 31.41 75 TYR R N 1
ATOM 8316 C CA . TYR D 1 94 ? -41.526 38.046 28.613 1.00 33.25 75 TYR R CA 1
ATOM 8317 C C . TYR D 1 94 ? -41.407 36.786 29.458 1.00 36.87 75 TYR R C 1
ATOM 8318 O O . TYR D 1 94 ? -41.452 35.643 28.951 1.00 34.95 75 TYR R O 1
ATOM 8327 N N . ALA D 1 95 ? -41.245 36.967 30.766 1.00 35.62 76 ALA R N 1
ATOM 8328 C CA . ALA D 1 95 ? -40.995 35.833 31.676 1.00 40.18 76 ALA R CA 1
ATOM 8329 C C . ALA D 1 95 ? -41.758 35.985 32.997 1.00 43.42 76 ALA R C 1
ATOM 8330 O O . ALA D 1 95 ? -41.168 35.917 34.082 1.00 45.87 76 ALA R O 1
ATOM 8332 N N . GLU D 1 96 ? -43.071 36.164 32.899 1.00 42.50 77 GLU R N 1
ATOM 8333 C CA . GLU D 1 96 ? -43.928 36.301 34.064 1.00 37.84 77 GLU R CA 1
ATOM 8334 C C . GLU D 1 96 ? -44.542 35.004 34.457 1.00 41.04 77 GLU R C 1
ATOM 8335 O O . GLU D 1 96 ? -45.121 34.315 33.636 1.00 37.68 77 GLU R O 1
ATOM 8341 N N . LYS D 1 97 ? -44.529 34.705 35.751 1.00 44.30 78 LYS R N 1
ATOM 8342 C CA . LYS D 1 97 ? -45.090 33.434 36.262 1.00 50.76 78 LYS R CA 1
ATOM 8343 C C . LYS D 1 97 ? -46.631 33.508 36.285 1.00 42.50 78 LYS R C 1
ATOM 8344 O O . LYS D 1 97 ? -47.288 32.504 36.194 1.00 42.67 78 LYS R O 1
ATOM 8350 N N . GLU D 1 98 ? -47.170 34.714 36.382 1.00 45.22 79 GLU R N 1
ATOM 8351 C CA . GLU D 1 98 ? -48.598 34.933 36.508 1.00 48.55 79 GLU R CA 1
ATOM 8352 C C . GLU D 1 98 ? -49.032 35.751 35.351 1.00 40.89 79 GLU R C 1
ATOM 8353 O O . GLU D 1 98 ? -48.500 36.835 35.106 1.00 37.43 79 GLU R O 1
ATOM 8359 N N . ALA D 1 99 ? -50.044 35.239 34.665 1.00 36.56 80 ALA R N 1
ATOM 8360 C CA . ALA D 1 99 ? -50.491 35.846 33.446 1.00 34.86 80 ALA R CA 1
ATOM 8361 C C . ALA D 1 99 ? -50.918 37.281 33.646 1.00 35.58 80 ALA R C 1
ATOM 8362 O O . ALA D 1 99 ? -50.720 38.150 32.756 1.00 31.31 80 ALA R O 1
ATOM 8364 N N . LYS D 1 100 ? -51.486 37.556 34.814 1.00 40.50 81 LYS R N 1
ATOM 8365 C CA . LYS D 1 100 ? -51.953 38.933 35.078 1.00 44.28 81 LYS R CA 1
ATOM 8366 C C . LYS D 1 100 ? -50.858 39.990 34.917 1.00 40.01 81 LYS R C 1
ATOM 8367 O O . LYS D 1 100 ? -51.161 41.120 34.589 1.00 44.63 81 LYS R O 1
ATOM 8373 N N . ASN D 1 101 ? -49.606 39.590 35.113 1.00 42.75 82 ASN R N 1
ATOM 8374 C CA . ASN D 1 101 ? -48.461 40.470 34.929 1.00 39.69 82 ASN R CA 1
ATOM 8375 C C . ASN D 1 101 ? -47.834 40.558 33.561 1.00 42.13 82 ASN R C 1
ATOM 8376 O O . ASN D 1 101 ? -46.849 41.276 33.397 1.00 38.29 82 ASN R O 1
ATOM 8381 N N . ILE D 1 102 ? -48.377 39.911 32.538 1.00 31.80 83 ILE R N 1
ATOM 8382 C CA . ILE D 1 102 ? -47.644 39.931 31.291 1.00 32.91 83 ILE R CA 1
ATOM 8383 C C . ILE D 1 102 ? -47.931 41.253 30.667 1.00 32.50 83 ILE R C 1
ATOM 8384 O O . ILE D 1 102 ? -49.098 41.663 30.619 1.00 35.66 83 ILE R O 1
ATOM 8389 N N . PRO D 1 103 ? -46.901 41.926 30.145 1.00 33.56 84 PRO R N 1
ATOM 8390 C CA . PRO D 1 103 ? -47.137 43.223 29.573 1.00 33.51 84 PRO R CA 1
ATOM 8391 C C . PRO D 1 103 ? -47.653 43.183 28.150 1.00 30.60 84 PRO R C 1
ATOM 8392 O O . PRO D 1 103 ? -47.003 43.637 27.249 1.00 31.47 84 PRO R O 1
ATOM 8396 N N . TRP D 1 104 ? -48.870 42.673 27.955 1.00 29.61 85 TRP R N 1
ATOM 8397 C CA . TRP D 1 104 ? -49.332 42.435 26.615 1.00 31.55 85 TRP R CA 1
ATOM 8398 C C . TRP D 1 104 ? -49.529 43.741 25.838 1.00 32.81 85 TRP R C 1
ATOM 8399 O O . TRP D 1 104 ? -49.260 43.785 24.639 1.00 33.83 85 TRP R O 1
ATOM 8410 N N . LYS D 1 105 ? -49.939 44.803 26.541 1.00 33.35 86 LYS R N 1
ATOM 8411 C CA . LYS D 1 105 ? -50.017 46.145 25.898 1.00 38.91 86 LYS R CA 1
ATOM 8412 C C . LYS D 1 105 ? -48.697 46.653 25.273 1.00 35.61 86 LYS R C 1
ATOM 8413 O O . LYS D 1 105 ? -48.747 47.392 24.289 1.00 38.21 86 LYS R O 1
ATOM 8419 N N . ALA D 1 106 ? -47.535 46.244 25.792 1.00 36.95 87 ALA R N 1
ATOM 8420 C CA . ALA D 1 106 ? -46.261 46.803 25.275 1.00 35.49 87 ALA R CA 1
ATOM 8421 C C . ALA D 1 106 ? -46.094 46.757 23.790 1.00 40.51 87 ALA R C 1
ATOM 8422 O O . ALA D 1 106 ? -45.687 47.761 23.185 1.00 35.81 87 ALA R O 1
ATOM 8424 N N . LYS D 1 107 ? -46.413 45.611 23.173 1.00 33.18 88 LYS R N 1
ATOM 8425 C CA . LYS D 1 107 ? -46.330 45.508 21.728 1.00 35.90 88 LYS R CA 1
ATOM 8426 C C . LYS D 1 107 ? -47.711 45.363 21.054 1.00 31.12 88 LYS R C 1
ATOM 8427 O O . LYS D 1 107 ? -47.785 45.050 19.889 1.00 31.56 88 LYS R O 1
ATOM 8433 N N . GLY D 1 108 ? -48.765 45.567 21.812 1.00 33.75 89 GLY R N 1
ATOM 8434 C CA . GLY D 1 108 ? -50.135 45.592 21.285 1.00 37.99 89 GLY R CA 1
ATOM 8435 C C . GLY D 1 108 ? -50.671 44.180 21.029 1.00 38.26 89 GLY R C 1
ATOM 8436 O O . GLY D 1 108 ? -51.387 43.973 20.024 1.00 35.26 89 GLY R O 1
ATOM 8437 N N . ALA D 1 109 ? -50.329 43.222 21.899 1.00 32.02 90 ALA R N 1
ATOM 8438 C CA . ALA D 1 109 ? -50.826 41.831 21.739 1.00 34.04 90 ALA R CA 1
ATOM 8439 C C . ALA D 1 109 ? -52.338 41.828 22.026 1.00 33.53 90 ALA R C 1
ATOM 8440 O O . ALA D 1 109 ? -52.755 42.108 23.143 1.00 33.10 90 ALA R O 1
ATOM 8442 N N . GLU D 1 110 ? -53.134 41.530 20.988 1.00 31.81 91 GLU R N 1
ATOM 8443 C CA . GLU D 1 110 ? -54.585 41.600 21.073 1.00 35.21 91 GLU R CA 1
ATOM 8444 C C . GLU D 1 110 ? -55.225 40.257 21.404 1.00 31.34 91 GLU R C 1
ATOM 8445 O O . GLU D 1 110 ? -56.162 40.202 22.191 1.00 29.23 91 GLU R O 1
ATOM 8451 N N . ILE D 1 111 ? -54.750 39.195 20.747 1.00 29.74 92 ILE R N 1
ATOM 8452 C CA . ILE D 1 111 ? -55.329 37.874 20.981 1.00 29.52 92 ILE R CA 1
ATOM 8453 C C . ILE D 1 111 ? -54.185 37.036 21.510 1.00 28.18 92 ILE R C 1
ATOM 8454 O O . ILE D 1 111 ? -53.127 36.961 20.840 1.00 27.61 92 ILE R O 1
ATOM 8459 N N . ILE D 1 112 ? -54.453 36.414 22.661 1.00 25.65 93 ILE R N 1
ATOM 8460 C CA . ILE D 1 112 ? -53.509 35.490 23.320 1.00 26.68 93 ILE R CA 1
ATOM 8461 C C . ILE D 1 112 ? -53.897 34.036 22.988 1.00 23.20 93 ILE R C 1
ATOM 8462 O O . ILE D 1 112 ? -55.015 33.625 23.237 1.00 24.31 93 ILE R O 1
ATOM 8467 N N . VAL D 1 113 ? -52.905 33.285 22.525 1.00 23.03 94 VAL R N 1
ATOM 8468 C CA . VAL D 1 113 ? -53.032 31.830 22.323 1.00 20.49 94 VAL R CA 1
ATOM 8469 C C . VAL D 1 113 ? -52.395 31.269 23.609 1.00 20.49 94 VAL R C 1
ATOM 8470 O O . VAL D 1 113 ? -51.185 31.403 23.831 1.00 24.07 94 VAL R O 1
ATOM 8474 N N . GLU D 1 114 ? -53.242 30.725 24.448 1.00 21.86 95 GLU R N 1
ATOM 8475 C CA . GLU D 1 114 ? -52.924 30.266 25.777 1.00 23.47 95 GLU R CA 1
ATOM 8476 C C . GLU D 1 114 ? -52.655 28.730 25.727 1.00 25.29 95 GLU R C 1
ATOM 8477 O O . GLU D 1 114 ? -53.549 27.916 25.585 1.00 23.44 95 GLU R O 1
ATOM 8483 N N . CYS D 1 115 ? -51.375 28.416 25.801 1.00 24.85 96 CYS R N 1
ATOM 8484 C CA . CYS D 1 115 ? -50.800 27.090 25.439 1.00 26.95 96 CYS R CA 1
ATOM 8485 C C . CYS D 1 115 ? -50.087 26.474 26.643 1.00 26.74 96 CYS R C 1
ATOM 8486 O O . CYS D 1 115 ? -49.343 25.535 26.441 1.00 31.73 96 CYS R O 1
ATOM 8489 N N . THR D 1 116 ? -50.326 26.928 27.887 1.00 25.00 97 THR R N 1
ATOM 8490 C CA . THR D 1 116 ? -49.528 26.441 29.023 1.00 25.84 97 THR R CA 1
ATOM 8491 C C . THR D 1 116 ? -50.211 25.290 29.735 1.00 27.51 97 THR R C 1
ATOM 8492 O O . THR D 1 116 ? -49.566 24.588 30.511 1.00 31.06 97 THR R O 1
ATOM 8496 N N . GLY D 1 117 ? -51.515 25.136 29.576 1.00 27.33 98 GLY R N 1
ATOM 8497 C CA . GLY D 1 117 ? -52.255 24.200 30.415 1.00 29.89 98 GLY R CA 1
ATOM 8498 C C . GLY D 1 117 ? -52.675 24.712 31.789 1.00 31.08 98 GLY R C 1
ATOM 8499 O O . GLY D 1 117 ? -53.493 24.079 32.445 1.00 28.99 98 GLY R O 1
ATOM 8500 N N . PHE D 1 118 ? -52.185 25.875 32.219 1.00 29.33 99 PHE R N 1
ATOM 8501 C CA . PHE D 1 118 ? -52.441 26.362 33.576 1.00 33.92 99 PHE R CA 1
ATOM 8502 C C . PHE D 1 118 ? -53.606 27.385 33.663 1.00 32.66 99 PHE R C 1
ATOM 8503 O O . PHE D 1 118 ? -53.905 27.878 34.721 1.00 34.32 99 PHE R O 1
ATOM 8511 N N . TYR D 1 119 ? -54.262 27.690 32.545 1.00 30.28 100 TYR R N 1
ATOM 8512 C CA . TYR D 1 119 ? -55.315 28.709 32.468 1.00 27.93 100 TYR R CA 1
ATOM 8513 C C . TYR D 1 119 ? -56.551 28.228 31.728 1.00 26.59 100 TYR R C 1
ATOM 8514 O O . TYR D 1 119 ? -57.203 29.010 30.989 1.00 27.72 100 TYR R O 1
ATOM 8523 N N . THR D 1 120 ? -56.924 26.969 31.979 1.00 25.61 101 THR R N 1
ATOM 8524 C CA . THR D 1 120 ? -57.976 26.311 31.165 1.00 27.09 101 THR R CA 1
ATOM 8525 C C . THR D 1 120 ? -59.370 26.555 31.741 1.00 30.36 101 THR R C 1
ATOM 8526 O O . THR D 1 120 ? -60.118 25.618 31.970 1.00 31.80 101 THR R O 1
ATOM 8530 N N . SER D 1 121 ? -59.688 27.823 32.022 1.00 30.08 102 SER R N 1
ATOM 8531 C CA . SER D 1 121 ? -61.051 28.225 32.428 1.00 31.35 102 SER R CA 1
ATOM 8532 C C . SER D 1 121 ? -61.235 29.666 32.062 1.00 31.56 102 SER R C 1
ATOM 8533 O O . SER D 1 121 ? -60.248 30.380 31.775 1.00 31.95 102 SER R O 1
ATOM 8536 N N . ALA D 1 122 ? -62.495 30.099 31.992 1.00 29.85 103 ALA R N 1
ATOM 8537 C CA . ALA D 1 122 ? -62.792 31.488 31.737 1.00 30.80 103 ALA R CA 1
ATOM 8538 C C . ALA D 1 122 ? -62.168 32.342 32.859 1.00 32.38 103 ALA R C 1
ATOM 8539 O O . ALA D 1 122 ? -61.548 33.373 32.597 1.00 35.28 103 ALA R O 1
ATOM 8541 N N . GLU D 1 123 ? -62.320 31.861 34.088 1.00 36.46 104 GLU R N 1
ATOM 8542 C CA . GLU D 1 123 ? -61.911 32.569 35.262 1.00 44.91 104 GLU R CA 1
ATOM 8543 C C . GLU D 1 123 ? -60.409 32.736 35.215 1.00 45.65 104 GLU R C 1
ATOM 8544 O O . GLU D 1 123 ? -59.926 33.830 35.481 1.00 38.92 104 GLU R O 1
ATOM 8550 N N . LYS D 1 124 ? -59.690 31.655 34.896 1.00 34.51 105 LYS R N 1
ATOM 8551 C CA . LYS D 1 124 ? -58.243 31.711 34.857 1.00 35.01 105 LYS R CA 1
ATOM 8552 C C . LYS D 1 124 ? -57.723 32.554 33.695 1.00 34.95 105 LYS R C 1
ATOM 8553 O O . LYS D 1 124 ? -56.856 33.422 33.893 1.00 32.58 105 LYS R O 1
ATOM 8559 N N . SER D 1 125 ? -58.255 32.351 32.483 1.00 29.88 106 SER R N 1
ATOM 8560 C CA . SER D 1 125 ? -57.801 33.124 31.322 1.00 28.18 106 SER R CA 1
ATOM 8561 C C . SER D 1 125 ? -58.183 34.648 31.301 1.00 28.80 106 SER R C 1
ATOM 8562 O O . SER D 1 125 ? -57.632 35.420 30.512 1.00 31.73 106 SER R O 1
ATOM 8565 N N . GLN D 1 126 ? -59.128 35.038 32.159 1.00 34.38 107 GLN R N 1
ATOM 8566 C CA . GLN D 1 126 ? -59.484 36.452 32.403 1.00 38.29 107 GLN R CA 1
ATOM 8567 C C . GLN D 1 126 ? -58.218 37.272 32.718 1.00 34.47 107 GLN R C 1
ATOM 8568 O O . GLN D 1 126 ? -58.067 38.406 32.257 1.00 39.53 107 GLN R O 1
ATOM 8574 N N . ALA D 1 127 ? -57.300 36.647 33.444 1.00 34.00 108 ALA R N 1
ATOM 8575 C CA . ALA D 1 127 ? -55.992 37.234 33.725 1.00 35.39 108 ALA R CA 1
ATOM 8576 C C . ALA D 1 127 ? -55.368 37.882 32.529 1.00 35.01 108 ALA R C 1
ATOM 8577 O O . ALA D 1 127 ? -54.807 38.955 32.669 1.00 35.43 108 ALA R O 1
ATOM 8579 N N . HIS D 1 128 ? -55.488 37.303 31.317 1.00 38.17 109 HIS R N 1
ATOM 8580 C CA . HIS D 1 128 ? -54.842 37.914 30.127 1.00 31.07 109 HIS R CA 1
ATOM 8581 C C . HIS D 1 128 ? -55.524 39.226 29.698 1.00 32.85 109 HIS R C 1
ATOM 8582 O O . HIS D 1 128 ? -54.901 40.123 29.110 1.00 35.23 109 HIS R O 1
ATOM 8589 N N . LEU D 1 129 ? -56.831 39.274 29.914 1.00 35.67 110 LEU R N 1
ATOM 8590 C CA . LEU D 1 129 ? -57.645 40.423 29.528 1.00 36.41 110 LEU R CA 1
ATOM 8591 C C . LEU D 1 129 ? -57.331 41.567 30.514 1.00 36.99 110 LEU R C 1
ATOM 8592 O O . LEU D 1 129 ? -57.096 42.691 30.098 1.00 38.25 110 LEU R O 1
ATOM 8597 N N . ASP D 1 130 ? -57.249 41.206 31.779 1.00 38.95 111 ASP R N 1
ATOM 8598 C CA . ASP D 1 130 ? -56.715 42.055 32.870 1.00 42.72 111 ASP R CA 1
ATOM 8599 C C . ASP D 1 130 ? -55.319 42.611 32.589 1.00 46.53 111 ASP R C 1
ATOM 8600 O O . ASP D 1 130 ? -55.006 43.714 33.029 1.00 45.61 111 ASP R O 1
ATOM 8605 N N . ALA D 1 131 ? -54.459 41.842 31.924 1.00 36.55 112 ALA R N 1
ATOM 8606 C CA . ALA D 1 131 ? -53.156 42.314 31.477 1.00 37.84 112 ALA R CA 1
ATOM 8607 C C . ALA D 1 131 ? -53.175 43.091 30.165 1.00 35.32 112 ALA R C 1
ATOM 8608 O O . ALA D 1 131 ? -52.120 43.455 29.632 1.00 40.71 112 ALA R O 1
ATOM 8610 N N . GLY D 1 132 ? -54.359 43.326 29.605 1.00 37.19 113 GLY R N 1
ATOM 8611 C CA . GLY D 1 132 ? -54.505 44.178 28.469 1.00 38.84 113 GLY R CA 1
ATOM 8612 C C . GLY D 1 132 ? -54.809 43.559 27.127 1.00 39.76 113 GLY R C 1
ATOM 8613 O O . GLY D 1 132 ? -54.996 44.282 26.145 1.00 34.08 113 GLY R O 1
ATOM 8614 N N . ALA D 1 133 ? -54.836 42.228 27.031 1.00 38.45 114 ALA R N 1
ATOM 8615 C CA . ALA D 1 133 ? -55.276 41.616 25.782 1.00 33.23 114 ALA R CA 1
ATOM 8616 C C . ALA D 1 133 ? -56.781 41.797 25.613 1.00 32.28 114 ALA R C 1
ATOM 8617 O O . ALA D 1 133 ? -57.507 42.041 26.565 1.00 32.56 114 ALA R O 1
ATOM 8619 N N . LYS D 1 134 ? -57.240 41.632 24.370 1.00 35.52 115 LYS R N 1
ATOM 8620 C CA . LYS D 1 134 ? -58.676 41.749 24.016 1.00 38.57 115 LYS R CA 1
ATOM 8621 C C . LYS D 1 134 ? -59.409 40.395 23.930 1.00 38.27 115 LYS R C 1
ATOM 8622 O O . LYS D 1 134 ? -60.618 40.297 24.254 1.00 33.38 115 LYS R O 1
ATOM 8628 N N . LYS D 1 135 ? -58.694 39.336 23.509 1.00 32.47 116 LYS R N 1
ATOM 8629 C CA . LYS D 1 135 ? -59.309 37.971 23.439 1.00 32.02 116 LYS R CA 1
ATOM 8630 C C . LYS D 1 135 ? -58.280 36.910 23.826 1.00 28.76 116 LYS R C 1
ATOM 8631 O O . LYS D 1 135 ? -57.081 37.143 23.658 1.00 27.71 116 LYS R O 1
ATOM 8637 N N . VAL D 1 136 ? -58.776 35.733 24.224 1.00 29.45 117 VAL R N 1
ATOM 8638 C CA . VAL D 1 136 ? -57.887 34.570 24.509 1.00 27.89 117 VAL R CA 1
ATOM 8639 C C . VAL D 1 136 ? -58.444 33.356 23.744 1.00 27.22 117 VAL R C 1
ATOM 8640 O O . VAL D 1 136 ? -59.642 33.091 23.814 1.00 25.05 117 VAL R O 1
ATOM 8644 N N . LEU D 1 137 ? -57.561 32.631 23.056 1.00 25.02 118 LEU R N 1
ATOM 8645 C CA . LEU D 1 137 ? -57.901 31.326 22.441 1.00 23.40 118 LEU R CA 1
ATOM 8646 C C . LEU D 1 137 ? -57.081 30.239 23.238 1.00 24.48 118 LEU R C 1
ATOM 8647 O O . LEU D 1 137 ? -55.850 30.308 23.287 1.00 22.67 118 LEU R O 1
ATOM 8652 N N . ILE D 1 138 ? -57.775 29.349 23.898 1.00 21.96 119 ILE R N 1
ATOM 8653 C CA . ILE D 1 138 ? -57.121 28.377 24.798 1.00 22.95 119 ILE R CA 1
ATOM 8654 C C . ILE D 1 138 ? -56.923 27.098 23.959 1.00 25.86 119 ILE R C 1
ATOM 8655 O O . ILE D 1 138 ? -57.883 26.565 23.411 1.00 23.22 119 ILE R O 1
ATOM 8660 N N . SER D 1 139 ? -55.698 26.595 23.922 1.00 22.59 120 SER R N 1
ATOM 8661 C CA . SER D 1 139 ? -55.370 25.375 23.137 1.00 22.35 120 SER R CA 1
ATOM 8662 C C . SER D 1 139 ? -55.761 24.037 23.778 1.00 23.84 120 SER R C 1
ATOM 8663 O O . SER D 1 139 ? -55.099 23.010 23.548 1.00 22.15 120 SER R O 1
ATOM 8666 N N . ALA D 1 140 ? -56.778 24.006 24.625 1.00 21.85 121 ALA R N 1
ATOM 8667 C CA . ALA D 1 140 ? -57.196 22.836 25.339 1.00 23.93 121 ALA R CA 1
ATOM 8668 C C . ALA D 1 140 ? -58.634 23.009 25.737 1.00 24.80 121 ALA R C 1
ATOM 8669 O O . ALA D 1 140 ? -59.122 24.139 25.774 1.00 23.79 121 ALA R O 1
ATOM 8671 N N . PRO D 1 141 ? -59.279 21.926 26.168 1.00 22.53 122 PRO R N 1
ATOM 8672 C CA . PRO D 1 141 ? -60.604 22.096 26.799 1.00 22.67 122 PRO R CA 1
ATOM 8673 C C . PRO D 1 141 ? -60.559 22.952 27.975 1.00 24.88 122 PRO R C 1
ATOM 8674 O O . PRO D 1 141 ? -59.603 22.861 28.767 1.00 21.72 122 PRO R O 1
ATOM 8678 N N . ALA D 1 142 ? -61.645 23.721 28.188 1.00 23.76 123 ALA R N 1
ATOM 8679 C CA . ALA D 1 142 ? -61.611 24.758 29.206 1.00 23.31 123 ALA R CA 1
ATOM 8680 C C . ALA D 1 142 ? -62.971 25.007 29.911 1.00 27.22 123 ALA R C 1
ATOM 8681 O O . ALA D 1 142 ? -63.396 26.181 30.178 1.00 28.60 123 ALA R O 1
ATOM 8683 N N . GLY D 1 143 ? -63.584 23.893 30.269 1.00 27.60 124 GLY R N 1
ATOM 8684 C CA . GLY D 1 143 ? -64.921 23.840 30.829 1.00 28.55 124 GLY R CA 1
ATOM 8685 C C . GLY D 1 143 ? -65.996 24.502 29.978 1.00 29.80 124 GLY R C 1
ATOM 8686 O O . GLY D 1 143 ? -65.908 24.564 28.743 1.00 28.91 124 GLY R O 1
ATOM 8687 N N . GLU D 1 144 ? -67.005 25.061 30.647 1.00 35.16 125 GLU R N 1
ATOM 8688 C CA . GLU D 1 144 ? -68.192 25.535 29.947 1.00 36.25 125 GLU R CA 1
ATOM 8689 C C . GLU D 1 144 ? -67.990 26.822 29.234 1.00 38.51 125 GLU R C 1
ATOM 8690 O O . GLU D 1 144 ? -68.340 27.860 29.774 1.00 39.64 125 GLU R O 1
ATOM 8696 N N . MET D 1 145 ? -67.423 26.774 28.035 1.00 31.15 126 MET R N 1
ATOM 8697 C CA . MET D 1 145 ? -67.207 27.944 27.197 1.00 30.13 126 MET R CA 1
ATOM 8698 C C . MET D 1 145 ? -67.329 27.518 25.768 1.00 28.56 126 MET R C 1
ATOM 8699 O O . MET D 1 145 ? -67.442 26.312 25.522 1.00 27.83 126 MET R O 1
ATOM 8704 N N . LYS D 1 146 ? -67.378 28.470 24.835 1.00 27.04 127 LYS R N 1
ATOM 8705 C CA . LYS D 1 146 ? -67.481 28.111 23.448 1.00 24.84 127 LYS R CA 1
ATOM 8706 C C . LYS D 1 146 ? -66.227 27.309 23.133 1.00 27.55 127 LYS R C 1
ATOM 8707 O O . LYS D 1 146 ? -65.118 27.718 23.470 1.00 24.80 127 LYS R O 1
ATOM 8713 N N . THR D 1 147 ? -66.451 26.159 22.512 1.00 25.80 128 THR R N 1
ATOM 8714 C CA . THR D 1 147 ? -65.374 25.186 22.300 1.00 23.91 128 THR R CA 1
ATOM 8715 C C . THR D 1 147 ? -65.480 24.773 20.820 1.00 23.91 128 THR R C 1
ATOM 8716 O O . THR D 1 147 ? -66.475 24.191 20.407 1.00 26.71 128 THR R O 1
ATOM 8720 N N . ILE D 1 148 ? -64.502 25.131 20.004 1.00 22.74 129 ILE R N 1
ATOM 8721 C CA . ILE D 1 148 ? -64.638 25.165 18.555 1.00 23.23 129 ILE R CA 1
ATOM 8722 C C . ILE D 1 148 ? -63.751 24.146 17.878 1.00 24.42 129 ILE R C 1
ATOM 8723 O O . ILE D 1 148 ? -62.541 24.153 18.081 1.00 23.55 129 ILE R O 1
ATOM 8728 N N . VAL D 1 149 ? -64.328 23.349 16.990 1.00 23.43 130 VAL R N 1
ATOM 8729 C CA . VAL D 1 149 ? -63.595 22.527 16.078 1.00 22.13 130 VAL R CA 1
ATOM 8730 C C . VAL D 1 149 ? -63.923 23.180 14.788 1.00 21.55 130 VAL R C 1
ATOM 8731 O O . VAL D 1 149 ? -65.112 23.160 14.309 1.00 23.80 130 VAL R O 1
ATOM 8735 N N . TYR D 1 150 ? -62.906 23.730 14.168 1.00 19.94 131 TYR R N 1
ATOM 8736 C CA . TYR D 1 150 ? -63.097 24.415 12.896 1.00 20.27 131 TYR R CA 1
ATOM 8737 C C . TYR D 1 150 ? -63.686 23.503 11.803 1.00 25.86 131 TYR R C 1
ATOM 8738 O O . TYR D 1 150 ? -63.297 22.346 11.659 1.00 20.74 131 TYR R O 1
ATOM 8747 N N . ASN D 1 151 ? -64.650 24.049 11.056 1.00 23.54 132 ASN R N 1
ATOM 8748 C CA . ASN D 1 151 ? -65.456 23.322 10.067 1.00 25.70 132 ASN R CA 1
ATOM 8749 C C . ASN D 1 151 ? -66.410 22.294 10.671 1.00 24.20 132 ASN R C 1
ATOM 8750 O O . ASN D 1 151 ? -66.997 21.506 9.924 1.00 28.28 132 ASN R O 1
ATOM 8755 N N . VAL D 1 152 ? -66.582 22.339 11.982 1.00 23.31 133 VAL R N 1
ATOM 8756 C CA . VAL D 1 152 ? -67.697 21.728 12.674 1.00 24.17 133 VAL R CA 1
ATOM 8757 C C . VAL D 1 152 ? -68.677 22.733 13.259 1.00 26.25 133 VAL R C 1
ATOM 8758 O O . VAL D 1 152 ? -69.850 22.744 12.839 1.00 29.61 133 VAL R O 1
ATOM 8762 N N . ASN D 1 153 ? -68.222 23.582 14.160 1.00 25.20 134 ASN R N 1
ATOM 8763 C CA . ASN D 1 153 ? -69.075 24.566 14.861 1.00 25.38 134 ASN R CA 1
ATOM 8764 C C . ASN D 1 153 ? -68.505 25.974 14.970 1.00 23.86 134 ASN R C 1
ATOM 8765 O O . ASN D 1 153 ? -68.876 26.717 15.881 1.00 27.67 134 ASN R O 1
ATOM 8770 N N . ASP D 1 154 ? -67.605 26.319 14.050 1.00 24.15 135 ASP R N 1
ATOM 8771 C CA . ASP D 1 154 ? -66.927 27.657 14.113 1.00 24.98 135 ASP R CA 1
ATOM 8772 C C . ASP D 1 154 ? -67.977 28.770 13.811 1.00 31.07 135 ASP R C 1
ATOM 8773 O O . ASP D 1 154 ? -67.768 29.926 14.155 1.00 28.05 135 ASP R O 1
ATOM 8778 N N . ASP D 1 155 ? -69.101 28.405 13.205 1.00 32.76 136 ASP R N 1
ATOM 8779 C CA . ASP D 1 155 ? -70.192 29.408 13.074 1.00 36.31 136 ASP R CA 1
ATOM 8780 C C . ASP D 1 155 ? -70.863 29.795 14.338 1.00 33.92 136 ASP R C 1
ATOM 8781 O O . ASP D 1 155 ? -71.683 30.706 14.292 1.00 36.22 136 ASP R O 1
ATOM 8786 N N . THR D 1 156 ? -70.574 29.156 15.466 1.00 29.63 137 THR R N 1
ATOM 8787 C CA . THR D 1 156 ? -71.112 29.597 16.720 1.00 29.80 137 THR R CA 1
ATOM 8788 C C . THR D 1 156 ? -70.363 30.820 17.277 1.00 30.76 137 THR R C 1
ATOM 8789 O O . THR D 1 156 ? -70.771 31.401 18.297 1.00 34.24 137 THR R O 1
ATOM 8793 N N . LEU D 1 157 ? -69.244 31.191 16.669 1.00 29.34 138 LEU R N 1
ATOM 8794 C CA . LEU D 1 157 ? -68.500 32.296 17.214 1.00 31.68 138 LEU R CA 1
ATOM 8795 C C . LEU D 1 157 ? -69.174 33.571 16.681 1.00 33.94 138 LEU R C 1
ATOM 8796 O O . LEU D 1 157 ? -69.595 33.585 15.558 1.00 33.84 138 LEU R O 1
ATOM 8801 N N . ASP D 1 158 ? -69.047 34.629 17.447 1.00 33.40 139 ASP R N 1
ATOM 8802 C CA . ASP D 1 158 ? -69.503 35.981 17.060 1.00 38.50 139 ASP R CA 1
ATOM 8803 C C . ASP D 1 158 ? -68.529 37.014 17.636 1.00 41.91 139 ASP R C 1
ATOM 8804 O O . ASP D 1 158 ? -67.666 36.688 18.461 1.00 32.45 139 ASP R O 1
ATOM 8809 N N . GLY D 1 159 ? -68.698 38.273 17.228 1.00 40.81 140 GLY R N 1
ATOM 8810 C CA . GLY D 1 159 ? -67.877 39.376 17.725 1.00 37.24 140 GLY R CA 1
ATOM 8811 C C . GLY D 1 159 ? -67.802 39.702 19.188 1.00 35.52 140 GLY R C 1
ATOM 8812 O O . GLY D 1 159 ? -66.877 40.379 19.577 1.00 40.87 140 GLY R O 1
ATOM 8813 N N . ASN D 1 160 ? -68.731 39.216 20.002 1.00 34.57 141 ASN R N 1
ATOM 8814 C CA . ASN D 1 160 ? -68.723 39.417 21.437 1.00 38.34 141 ASN R CA 1
ATOM 8815 C C . ASN D 1 160 ? -67.962 38.386 22.255 1.00 35.55 141 ASN R C 1
ATOM 8816 O O . ASN D 1 160 ? -67.817 38.537 23.451 1.00 33.51 141 ASN R O 1
ATOM 8821 N N . ASP D 1 161 ? -67.499 37.325 21.618 1.00 34.63 142 ASP R N 1
ATOM 8822 C CA . ASP D 1 161 ? -66.690 36.322 22.316 1.00 33.40 142 ASP R CA 1
ATOM 8823 C C . ASP D 1 161 ? -65.297 36.858 22.624 1.00 28.08 142 ASP R C 1
ATOM 8824 O O . ASP D 1 161 ? -64.644 37.441 21.783 1.00 33.11 142 ASP R O 1
ATOM 8829 N N . THR D 1 162 ? -64.886 36.663 23.850 1.00 31.19 143 THR R N 1
ATOM 8830 C CA . THR D 1 162 ? -63.581 37.107 24.332 1.00 32.23 143 THR R CA 1
ATOM 8831 C C . THR D 1 162 ? -62.678 35.950 24.778 1.00 32.52 143 THR R C 1
ATOM 8832 O O . THR D 1 162 ? -61.489 36.078 24.672 1.00 30.70 143 THR R O 1
ATOM 8836 N N . ILE D 1 163 ? -63.251 34.878 25.300 1.00 30.60 144 ILE R N 1
ATOM 8837 C CA . ILE D 1 163 ? -62.440 33.690 25.683 1.00 29.04 144 ILE R CA 1
ATOM 8838 C C . ILE D 1 163 ? -63.099 32.457 25.069 1.00 28.35 144 ILE R C 1
ATOM 8839 O O . ILE D 1 163 ? -64.225 32.148 25.426 1.00 26.87 144 ILE R O 1
ATOM 8844 N N . VAL D 1 164 ? -62.350 31.730 24.228 1.00 27.43 145 VAL R N 1
ATOM 8845 C CA . VAL D 1 164 ? -62.857 30.525 23.560 1.00 24.30 145 VAL R CA 1
ATOM 8846 C C . VAL D 1 164 ? -61.805 29.410 23.675 1.00 26.09 145 VAL R C 1
ATOM 8847 O O . VAL D 1 164 ? -60.660 29.705 23.939 1.00 23.48 145 VAL R O 1
ATOM 8851 N N . SER D 1 165 ? -62.262 28.170 23.565 1.00 24.62 146 SER R N 1
ATOM 8852 C CA . SER D 1 165 ? -61.370 26.953 23.488 1.00 22.79 146 SER R CA 1
ATOM 8853 C C . SER D 1 165 ? -61.396 26.366 22.094 1.00 22.57 146 SER R C 1
ATOM 8854 O O . SER D 1 165 ? -62.406 26.487 21.382 1.00 21.66 146 SER R O 1
ATOM 8857 N N . VAL D 1 166 ? -60.291 25.710 21.681 1.00 19.97 147 VAL R N 1
ATOM 8858 C CA . VAL D 1 166 ? -60.308 24.894 20.471 1.00 21.58 147 VAL R CA 1
ATOM 8859 C C . VAL D 1 166 ? -60.297 23.397 20.832 1.00 22.55 147 VAL R C 1
ATOM 8860 O O . VAL D 1 166 ? -59.913 22.567 20.014 1.00 23.80 147 VAL R O 1
ATOM 8864 N N . ALA D 1 167 ? -60.774 23.094 21.999 1.00 21.19 148 ALA R N 1
ATOM 8865 C CA . ALA D 1 167 ? -60.884 21.723 22.495 1.00 22.84 148 ALA R CA 1
ATOM 8866 C C . ALA D 1 167 ? -59.498 21.046 22.487 1.00 23.82 148 ALA R C 1
ATOM 8867 O O . ALA D 1 167 ? -58.521 21.695 22.752 1.00 22.19 148 ALA R O 1
ATOM 8869 N N . SER D 1 168 ? -59.399 19.742 22.195 1.00 21.43 149 SER R N 1
ATOM 8870 C CA . SER D 1 168 ? -58.121 19.069 22.185 1.00 21.51 149 SER R CA 1
ATOM 8871 C C . SER D 1 168 ? -57.876 18.457 20.816 1.00 19.35 149 SER R C 1
ATOM 8872 O O . SER D 1 168 ? -58.792 18.423 19.928 1.00 18.83 149 SER R O 1
ATOM 8875 N N . CYS D 1 169 ? -56.688 17.906 20.606 1.00 17.37 150 CYS R N 1
ATOM 8876 C CA . CYS D 1 169 ? -56.379 17.207 19.377 1.00 18.17 150 CYS R CA 1
ATOM 8877 C C . CYS D 1 169 ? -57.382 16.091 19.067 1.00 17.33 150 CYS R C 1
ATOM 8878 O O . CYS D 1 169 ? -57.876 16.002 17.940 1.00 17.40 150 CYS R O 1
ATOM 8881 N N . THR D 1 170 ? -57.698 15.285 20.078 1.00 18.15 151 THR R N 1
ATOM 8882 C CA . THR D 1 170 ? -58.593 14.154 19.836 1.00 18.08 151 THR R CA 1
ATOM 8883 C C . THR D 1 170 ? -60.002 14.658 19.524 1.00 17.46 151 THR R C 1
ATOM 8884 O O . THR D 1 170 ? -60.710 14.060 18.707 1.00 17.78 151 THR R O 1
ATOM 8888 N N . THR D 1 171 ? -60.441 15.714 20.200 1.00 18.08 152 THR R N 1
ATOM 8889 C CA . THR D 1 171 ? -61.724 16.297 19.846 1.00 17.62 152 THR R CA 1
ATOM 8890 C C . THR D 1 171 ? -61.763 16.762 18.399 1.00 18.85 152 THR R C 1
ATOM 8891 O O . THR D 1 171 ? -62.776 16.589 17.637 1.00 19.42 152 THR R O 1
ATOM 8895 N N . ASN D 1 172 ? -60.669 17.378 17.927 1.00 18.45 153 ASN R N 1
ATOM 8896 C CA . ASN D 1 172 ? -60.612 17.803 16.532 1.00 18.04 153 ASN R CA 1
ATOM 8897 C C . ASN D 1 172 ? -60.576 16.638 15.570 1.00 19.41 153 ASN R C 1
ATOM 8898 O O . ASN D 1 172 ? -60.989 16.756 14.416 1.00 20.37 153 ASN R O 1
ATOM 8903 N N . CYS D 1 173 ? -60.077 15.468 16.000 1.00 18.88 154 CYS R N 1
ATOM 8904 C CA . CYS D 1 173 ? -60.162 14.269 15.152 1.00 17.91 154 CYS R CA 1
ATOM 8905 C C . CYS D 1 173 ? -61.597 13.686 15.116 1.00 18.53 154 CYS R C 1
ATOM 8906 O O . CYS D 1 173 ? -62.141 13.436 14.057 1.00 19.91 154 CYS R O 1
ATOM 8909 N N . LEU D 1 174 ? -62.167 13.525 16.279 1.00 18.15 155 LEU R N 1
ATOM 8910 C CA . LEU D 1 174 ? -63.468 12.845 16.478 1.00 19.35 155 LEU R CA 1
ATOM 8911 C C . LEU D 1 174 ? -64.632 13.670 15.901 1.00 21.55 155 LEU R C 1
ATOM 8912 O O . LEU D 1 174 ? -65.491 13.121 15.235 1.00 21.39 155 LEU R O 1
ATOM 8917 N N . ALA D 1 175 ? -64.655 14.956 16.191 1.00 20.73 156 ALA R N 1
ATOM 8918 C CA . ALA D 1 175 ? -65.786 15.775 15.838 1.00 21.11 156 ALA R CA 1
ATOM 8919 C C . ALA D 1 175 ? -66.178 15.742 14.352 1.00 20.97 156 ALA R C 1
ATOM 8920 O O . ALA D 1 175 ? -67.380 15.597 14.068 1.00 21.95 156 ALA R O 1
ATOM 8922 N N . PRO D 1 176 ? -65.253 15.904 13.422 1.00 21.44 157 PRO R N 1
ATOM 8923 C CA . PRO D 1 176 ? -65.732 15.910 12.079 1.00 21.07 157 PRO R CA 1
ATOM 8924 C C . PRO D 1 176 ? -66.348 14.583 11.646 1.00 21.78 157 PRO R C 1
ATOM 8925 O O . PRO D 1 176 ? -67.249 14.561 10.818 1.00 20.27 157 PRO R O 1
ATOM 8929 N N . MET D 1 177 ? -65.812 13.491 12.174 1.00 19.87 158 MET R N 1
ATOM 8930 C CA . MET D 1 177 ? -66.242 12.181 11.823 1.00 21.01 158 MET R CA 1
ATOM 8931 C C . MET D 1 177 ? -67.633 11.985 12.478 1.00 19.28 158 MET R C 1
ATOM 8932 O O . MET D 1 177 ? -68.627 11.534 11.794 1.00 20.65 158 MET R O 1
ATOM 8937 N N . ALA D 1 178 ? -67.754 12.332 13.735 1.00 19.01 159 ALA R N 1
ATOM 8938 C CA . ALA D 1 178 ? -69.052 12.255 14.451 1.00 20.13 159 ALA R CA 1
ATOM 8939 C C . ALA D 1 178 ? -70.124 13.147 13.770 1.00 21.87 159 ALA R C 1
ATOM 8940 O O . ALA D 1 178 ? -71.296 12.710 13.591 1.00 21.00 159 ALA R O 1
ATOM 8942 N N . LYS D 1 179 ? -69.704 14.343 13.346 1.00 20.12 160 LYS R N 1
ATOM 8943 C CA . LYS D 1 179 ? -70.655 15.284 12.687 1.00 20.95 160 LYS R CA 1
ATOM 8944 C C . LYS D 1 179 ? -71.187 14.627 11.416 1.00 23.01 160 LYS R C 1
ATOM 8945 O O . LYS D 1 179 ? -72.413 14.664 11.152 1.00 22.71 160 LYS R O 1
ATOM 8951 N N . ALA D 1 180 ? -70.293 14.034 10.588 1.00 20.28 161 ALA R N 1
ATOM 8952 C CA . ALA D 1 180 ? -70.707 13.427 9.334 1.00 23.07 161 ALA R CA 1
ATOM 8953 C C . ALA D 1 180 ? -71.675 12.262 9.549 1.00 21.17 161 ALA R C 1
ATOM 8954 O O . ALA D 1 180 ? -72.747 12.200 8.947 1.00 20.43 161 ALA R O 1
ATOM 8956 N N . LEU D 1 181 ? -71.403 11.452 10.526 1.00 19.48 162 LEU R N 1
ATOM 8957 C CA . LEU D 1 181 ? -72.236 10.295 10.800 1.00 20.09 162 LEU R CA 1
ATOM 8958 C C . LEU D 1 181 ? -73.576 10.770 11.345 1.00 21.86 162 LEU R C 1
ATOM 8959 O O . LEU D 1 181 ? -74.602 10.244 10.970 1.00 20.37 162 LEU R O 1
ATOM 8964 N N . HIS D 1 182 ? -73.537 11.738 12.252 1.00 20.63 163 HIS R N 1
ATOM 8965 C CA . HIS D 1 182 ? -74.759 12.229 12.849 1.00 24.10 163 HIS R CA 1
ATOM 8966 C C . HIS D 1 182 ? -75.661 12.886 11.791 1.00 25.13 163 HIS R C 1
ATOM 8967 O O . HIS D 1 182 ? -76.872 12.655 11.820 1.00 21.96 163 HIS R O 1
ATOM 8974 N N . ASP D 1 183 ? -75.089 13.692 10.903 1.00 23.41 164 ASP R N 1
ATOM 8975 C CA . ASP D 1 183 ? -75.839 14.357 9.855 1.00 24.32 164 ASP R CA 1
ATOM 8976 C C . ASP D 1 183 ? -76.418 13.366 8.870 1.00 24.91 164 ASP R C 1
ATOM 8977 O O . ASP D 1 183 ? -77.536 13.546 8.393 1.00 24.52 164 ASP R O 1
ATOM 8982 N N . SER D 1 184 ? -75.711 12.292 8.573 1.00 21.58 165 SER R N 1
ATOM 8983 C CA . SER D 1 184 ? -76.143 11.341 7.534 1.00 21.81 165 SER R CA 1
ATOM 8984 C C . SER D 1 184 ? -77.050 10.278 8.091 1.00 26.85 165 SER R C 1
ATOM 8985 O O . SER D 1 184 ? -78.014 9.884 7.386 1.00 25.67 165 SER R O 1
ATOM 8988 N N . PHE D 1 185 ? -76.768 9.803 9.327 1.00 20.36 166 PHE R N 1
ATOM 8989 C CA . PHE D 1 185 ? -77.423 8.589 9.825 1.00 22.22 166 PHE R CA 1
ATOM 8990 C C . PHE D 1 185 ? -78.035 8.692 11.177 1.00 23.97 166 PHE R C 1
ATOM 8991 O O . PHE D 1 185 ? -78.874 7.839 11.526 1.00 24.72 166 PHE R O 1
ATOM 8999 N N . GLY D 1 186 ? -77.573 9.660 12.001 1.00 24.12 167 GLY R N 1
ATOM 9000 C CA . GLY D 1 186 ? -77.913 9.753 13.419 1.00 25.96 167 GLY R CA 1
ATOM 9001 C C . GLY D 1 186 ? -76.905 8.870 14.166 1.00 26.75 167 GLY R C 1
ATOM 9002 O O . GLY D 1 186 ? -76.621 7.751 13.772 1.00 24.83 167 GLY R O 1
ATOM 9003 N N . ILE D 1 187 ? -76.344 9.409 15.219 1.00 24.32 168 ILE R N 1
ATOM 9004 C CA . ILE D 1 187 ? -75.643 8.619 16.198 1.00 21.97 168 ILE R CA 1
ATOM 9005 C C . ILE D 1 187 ? -76.523 8.519 17.447 1.00 20.33 168 ILE R C 1
ATOM 9006 O O . ILE D 1 187 ? -76.858 9.529 18.058 1.00 23.34 168 ILE R O 1
ATOM 9011 N N . GLU D 1 188 ? -76.842 7.308 17.829 1.00 19.64 169 GLU R N 1
ATOM 9012 C CA . GLU D 1 188 ? -77.676 7.051 19.033 1.00 22.48 169 GLU R CA 1
ATOM 9013 C C . GLU D 1 188 ? -76.844 6.996 20.268 1.00 22.10 169 GLU R C 1
ATOM 9014 O O . GLU D 1 188 ? -77.208 7.563 21.322 1.00 23.41 169 GLU R O 1
ATOM 9020 N N . VAL D 1 189 ? -75.730 6.308 20.145 1.00 18.61 170 VAL R N 1
ATOM 9021 C CA . VAL D 1 189 ? -74.760 6.208 21.206 1.00 18.54 170 VAL R CA 1
ATOM 9022 C C . VAL D 1 189 ? -73.384 5.762 20.594 1.00 17.97 170 VAL R C 1
ATOM 9023 O O . VAL D 1 189 ? -73.274 5.105 19.538 1.00 18.93 170 VAL R O 1
ATOM 9027 N N . GLY D 1 190 ? -72.307 6.082 21.304 1.00 18.85 171 GLY R N 1
ATOM 9028 C CA . GLY D 1 190 ? -71.008 5.639 20.766 1.00 18.05 171 GLY R CA 1
ATOM 9029 C C . GLY D 1 190 ? -69.870 5.737 21.766 1.00 18.29 171 GLY R C 1
ATOM 9030 O O . GLY D 1 190 ? -69.978 6.449 22.777 1.00 18.71 171 GLY R O 1
ATOM 9031 N N . THR D 1 191 ? -68.824 4.975 21.515 1.00 17.07 172 THR R N 1
ATOM 9032 C CA . THR D 1 191 ? -67.648 5.042 22.408 1.00 18.08 172 THR R CA 1
ATOM 9033 C C . THR D 1 191 ? -66.350 5.042 21.521 1.00 19.49 172 THR R C 1
ATOM 9034 O O . THR D 1 191 ? -66.318 4.328 20.499 1.00 18.42 172 THR R O 1
ATOM 9038 N N . MET D 1 192 ? -65.336 5.835 21.890 1.00 17.81 173 MET R N 1
ATOM 9039 C CA . MET D 1 192 ? -64.158 5.958 21.081 1.00 18.39 173 MET R CA 1
ATOM 9040 C C . MET D 1 192 ? -62.936 5.515 21.872 1.00 18.02 173 MET R C 1
ATOM 9041 O O . MET D 1 192 ? -62.883 5.564 23.123 1.00 18.18 173 MET R O 1
ATOM 9046 N N . THR D 1 193 ? -61.928 5.086 21.129 1.00 16.08 174 THR R N 1
ATOM 9047 C CA . THR D 1 193 ? -60.644 4.776 21.699 1.00 16.67 174 THR R CA 1
ATOM 9048 C C . THR D 1 193 ? -59.643 5.417 20.733 1.00 18.05 174 THR R C 1
ATOM 9049 O O . THR D 1 193 ? -59.681 5.124 19.567 1.00 17.70 174 THR R O 1
ATOM 9053 N N . THR D 1 194 ? -58.747 6.263 21.242 1.00 16.81 175 THR R N 1
ATOM 9054 C CA . THR D 1 194 ? -57.673 6.769 20.420 1.00 16.21 175 THR R CA 1
ATOM 9055 C C . THR D 1 194 ? -56.373 6.077 20.770 1.00 16.12 175 THR R C 1
ATOM 9056 O O . THR D 1 194 ? -56.023 5.985 21.950 1.00 16.67 175 THR R O 1
ATOM 9060 N N . ILE D 1 195 ? -55.703 5.551 19.765 1.00 14.57 176 ILE R N 1
ATOM 9061 C CA . ILE D 1 195 ? -54.368 4.942 19.926 1.00 16.16 176 ILE R CA 1
ATOM 9062 C C . ILE D 1 195 ? -53.442 6.146 19.605 1.00 16.30 176 ILE R C 1
ATOM 9063 O O . ILE D 1 195 ? -53.374 6.610 18.453 1.00 15.74 176 ILE R O 1
ATOM 9068 N N . HIS D 1 196 ? -52.868 6.696 20.662 1.00 16.61 177 HIS R N 1
ATOM 9069 C CA . HIS D 1 196 ? -52.416 8.099 20.726 1.00 15.60 177 HIS R CA 1
ATOM 9070 C C . HIS D 1 196 ? -50.930 8.180 21.071 1.00 16.41 177 HIS R C 1
ATOM 9071 O O . HIS D 1 196 ? -50.501 7.546 21.986 1.00 16.43 177 HIS R O 1
ATOM 9078 N N . ALA D 1 197 ? -50.206 8.934 20.274 1.00 15.81 178 ALA R N 1
ATOM 9079 C CA . ALA D 1 197 ? -48.774 9.210 20.503 1.00 15.80 178 ALA R CA 1
ATOM 9080 C C . ALA D 1 197 ? -48.579 9.700 21.906 1.00 15.56 178 ALA R C 1
ATOM 9081 O O . ALA D 1 197 ? -49.451 10.362 22.469 1.00 16.63 178 ALA R O 1
ATOM 9083 N N . TYR D 1 198 ? -47.433 9.397 22.496 1.00 15.58 179 TYR R N 1
ATOM 9084 C CA . TYR D 1 198 ? -47.196 9.875 23.838 1.00 15.84 179 TYR R CA 1
ATOM 9085 C C . TYR D 1 198 ? -46.899 11.375 23.827 1.00 17.45 179 TYR R C 1
ATOM 9086 O O . TYR D 1 198 ? -46.490 11.946 22.807 1.00 17.31 179 TYR R O 1
ATOM 9095 N N . THR D 1 199 ? -47.171 12.005 24.987 1.00 16.90 180 THR R N 1
ATOM 9096 C CA . THR D 1 199 ? -47.021 13.474 25.107 1.00 17.78 180 THR R CA 1
ATOM 9097 C C . THR D 1 199 ? -46.339 13.845 26.412 1.00 17.62 180 THR R C 1
ATOM 9098 O O . THR D 1 199 ? -46.114 13.008 27.253 1.00 20.11 180 THR R O 1
ATOM 9102 N N . GLY D 1 200 ? -45.999 15.123 26.524 1.00 19.58 181 GLY R N 1
ATOM 9103 C CA . GLY D 1 200 ? -45.246 15.687 27.658 1.00 20.27 181 GLY R CA 1
ATOM 9104 C C . GLY D 1 200 ? -45.907 15.592 28.987 1.00 22.00 181 GLY R C 1
ATOM 9105 O O . GLY D 1 200 ? -45.218 15.746 30.013 1.00 20.58 181 GLY R O 1
ATOM 9106 N N . THR D 1 201 ? -47.216 15.314 29.043 1.00 19.82 182 THR R N 1
ATOM 9107 C CA . THR D 1 201 ? -47.836 15.070 30.332 1.00 20.22 182 THR R CA 1
ATOM 9108 C C . THR D 1 201 ? -47.498 13.720 30.965 1.00 19.56 182 THR R C 1
ATOM 9109 O O . THR D 1 201 ? -47.808 13.468 32.123 1.00 19.79 182 THR R O 1
ATOM 9113 N N . GLN D 1 202 ? -46.879 12.823 30.188 1.00 16.82 183 GLN R N 1
ATOM 9114 C CA . GLN D 1 202 ? -46.449 11.516 30.638 1.00 16.49 183 GLN R CA 1
ATOM 9115 C C . GLN D 1 202 ? -45.038 11.547 31.166 1.00 16.41 183 GLN R C 1
ATOM 9116 O O . GLN D 1 202 ? -44.473 12.655 31.397 1.00 19.03 183 GLN R O 1
ATOM 9122 N N . SER D 1 203 ? -44.496 10.393 31.495 1.00 16.87 184 SER R N 1
ATOM 9123 C CA . SER D 1 203 ? -43.181 10.289 32.118 1.00 17.86 184 SER R CA 1
ATOM 9124 C C . SER D 1 203 ? -42.199 9.596 31.236 1.00 18.16 184 SER R C 1
ATOM 9125 O O . SER D 1 203 ? -42.522 8.670 30.472 1.00 16.91 184 SER R O 1
ATOM 9128 N N . LEU D 1 204 ? -40.941 10.063 31.299 1.00 15.87 185 LEU R N 1
ATOM 9129 C CA . LEU D 1 204 ? -39.893 9.409 30.566 1.00 17.35 185 LEU R CA 1
ATOM 9130 C C . LEU D 1 204 ? -39.466 8.100 31.226 1.00 17.04 185 LEU R C 1
ATOM 9131 O O . LEU D 1 204 ? -39.288 7.070 30.549 1.00 16.25 185 LEU R O 1
ATOM 9136 N N . VAL D 1 205 ? -39.183 8.143 32.523 1.00 17.53 186 VAL R N 1
ATOM 9137 C CA . VAL D 1 205 ? -38.919 6.957 33.304 1.00 16.50 186 VAL R CA 1
ATOM 9138 C C . VAL D 1 205 ? -39.973 6.766 34.357 1.00 16.59 186 VAL R C 1
ATOM 9139 O O . VAL D 1 205 ? -40.710 7.694 34.679 1.00 18.67 186 VAL R O 1
ATOM 9143 N N . ASP D 1 206 ? -40.141 5.545 34.865 1.00 14.21 187 ASP R N 1
ATOM 9144 C CA . ASP D 1 206 ? -41.144 5.313 35.866 1.00 15.27 187 ASP R CA 1
ATOM 9145 C C . ASP D 1 206 ? -40.875 6.196 37.075 1.00 17.12 187 ASP R C 1
ATOM 9146 O O . ASP D 1 206 ? -39.797 6.064 37.731 1.00 18.15 187 ASP R O 1
ATOM 9151 N N . GLY D 1 207 ? -41.828 7.063 37.386 1.00 17.02 188 GLY R N 1
ATOM 9152 C CA . GLY D 1 207 ? -41.624 7.948 38.574 1.00 19.23 188 GLY R CA 1
ATOM 9153 C C . GLY D 1 207 ? -42.841 8.813 38.736 1.00 19.19 188 GLY R C 1
ATOM 9154 O O . GLY D 1 207 ? -43.649 8.968 37.805 1.00 18.05 188 GLY R O 1
ATOM 9155 N N . PRO D 1 208 ? -43.005 9.401 39.918 1.00 19.06 189 PRO R N 1
ATOM 9156 C CA . PRO D 1 208 ? -44.209 10.154 40.146 1.00 19.35 189 PRO R CA 1
ATOM 9157 C C . PRO D 1 208 ? -44.554 11.276 39.153 1.00 20.16 189 PRO R C 1
ATOM 9158 O O . PRO D 1 208 ? -43.688 11.982 38.662 1.00 20.72 189 PRO R O 1
ATOM 9162 N N . ARG D 1 209 ? -45.821 11.320 38.771 1.00 20.60 190 ARG R N 1
ATOM 9163 C CA . ARG D 1 209 ? -46.312 12.278 37.795 1.00 22.56 190 ARG R CA 1
ATOM 9164 C C . ARG D 1 209 ? -47.650 12.782 38.266 1.00 22.51 190 ARG R C 1
ATOM 9165 O O . ARG D 1 209 ? -48.702 12.451 37.691 1.00 23.49 190 ARG R O 1
ATOM 9173 N N . GLY D 1 210 ? -47.623 13.589 39.310 1.00 25.34 191 GLY R N 1
ATOM 9174 C CA . GLY D 1 210 ? -48.867 13.988 40.002 1.00 27.72 191 GLY R CA 1
ATOM 9175 C C . GLY D 1 210 ? -49.640 12.818 40.573 1.00 31.10 191 GLY R C 1
ATOM 9176 O O . GLY D 1 210 ? -49.041 11.853 41.062 1.00 31.69 191 GLY R O 1
ATOM 9177 N N . LYS D 1 211 ? -50.965 12.888 40.562 1.00 30.63 192 LYS R N 1
ATOM 9178 C CA . LYS D 1 211 ? -51.768 11.855 41.227 1.00 33.73 192 LYS R CA 1
ATOM 9179 C C . LYS D 1 211 ? -52.172 10.630 40.384 1.00 32.14 192 LYS R C 1
ATOM 9180 O O . LYS D 1 211 ? -52.469 9.595 40.979 1.00 32.71 192 LYS R O 1
ATOM 9186 N N . ASP D 1 212 ? -52.041 10.719 39.051 1.00 29.35 193 ASP R N 1
ATOM 9187 C CA . ASP D 1 212 ? -52.469 9.694 38.026 1.00 30.32 193 ASP R CA 1
ATOM 9188 C C . ASP D 1 212 ? -51.379 8.617 38.005 1.00 25.33 193 ASP R C 1
ATOM 9189 O O . ASP D 1 212 ? -50.203 8.920 37.662 1.00 26.73 193 ASP R O 1
ATOM 9194 N N . LEU D 1 213 ? -51.753 7.411 38.382 1.00 23.85 194 LEU R N 1
ATOM 9195 C CA . LEU D 1 213 ? -50.798 6.310 38.471 1.00 21.62 194 LEU R CA 1
ATOM 9196 C C . LEU D 1 213 ? -50.228 5.962 37.103 1.00 23.13 194 LEU R C 1
ATOM 9197 O O . LEU D 1 213 ? -49.012 5.854 36.918 1.00 18.43 194 LEU R O 1
ATOM 9202 N N . ARG D 1 214 ? -51.097 5.861 36.089 1.00 19.14 195 ARG R N 1
ATOM 9203 C CA . ARG D 1 214 ? -50.569 5.457 34.805 1.00 18.91 195 ARG R CA 1
ATOM 9204 C C . ARG D 1 214 ? -49.688 6.492 34.144 1.00 20.44 195 ARG R C 1
ATOM 9205 O O . ARG D 1 214 ? -48.780 6.120 33.455 1.00 20.33 195 ARG R O 1
ATOM 9213 N N . ALA D 1 215 ? -49.843 7.758 34.479 1.00 18.65 196 ALA R N 1
ATOM 9214 C CA . ALA D 1 215 ? -49.015 8.813 33.921 1.00 20.24 196 ALA R CA 1
ATOM 9215 C C . ALA D 1 215 ? -47.559 8.739 34.446 1.00 20.41 196 ALA R C 1
ATOM 9216 O O . ALA D 1 215 ? -46.698 9.403 33.887 1.00 20.09 196 ALA R O 1
ATOM 9218 N N . SER D 1 216 ? -47.338 7.967 35.510 1.00 17.15 197 SER R N 1
ATOM 9219 C CA . SER D 1 216 ? -46.072 7.787 36.133 1.00 17.20 197 SER R CA 1
ATOM 9220 C C . SER D 1 216 ? -45.206 6.834 35.326 1.00 19.01 197 SER R C 1
ATOM 9221 O O . SER D 1 216 ? -44.059 6.646 35.676 1.00 18.63 197 SER R O 1
ATOM 9224 N N . ARG D 1 217 ? -45.764 6.151 34.322 1.00 17.73 198 ARG R N 1
ATOM 9225 C CA . ARG D 1 217 ? -45.049 5.070 33.695 1.00 15.82 198 ARG R CA 1
ATOM 9226 C C . ARG D 1 217 ? -44.308 5.434 32.426 1.00 15.49 198 ARG R C 1
ATOM 9227 O O . ARG D 1 217 ? -44.743 6.315 31.659 1.00 15.72 198 ARG R O 1
ATOM 9235 N N . ALA D 1 218 ? -43.168 4.798 32.239 1.00 16.25 199 ALA R N 1
ATOM 9236 C CA . ALA D 1 218 ? -42.271 5.106 31.076 1.00 17.30 199 ALA R CA 1
ATOM 9237 C C . ALA D 1 218 ? -43.020 5.107 29.728 1.00 16.77 199 ALA R C 1
ATOM 9238 O O . ALA D 1 218 ? -43.437 4.058 29.264 1.00 15.35 199 ALA R O 1
ATOM 9240 N N . ALA D 1 219 ? -43.207 6.294 29.147 1.00 15.33 200 ALA R N 1
ATOM 9241 C CA . ALA D 1 219 ? -44.137 6.402 28.006 1.00 15.01 200 ALA R CA 1
ATOM 9242 C C . ALA D 1 219 ? -43.675 5.749 26.732 1.00 15.77 200 ALA R C 1
ATOM 9243 O O . ALA D 1 219 ? -44.508 5.265 25.944 1.00 16.90 200 ALA R O 1
ATOM 9245 N N . ALA D 1 220 ? -42.365 5.691 26.499 1.00 15.30 201 ALA R N 1
ATOM 9246 C CA . ALA D 1 220 ? -41.871 5.100 25.295 1.00 16.96 201 ALA R CA 1
ATOM 9247 C C . ALA D 1 220 ? -41.632 3.598 25.379 1.00 15.29 201 ALA R C 1
ATOM 9248 O O . ALA D 1 220 ? -41.099 3.022 24.443 1.00 16.01 201 ALA R O 1
ATOM 9250 N N . GLU D 1 221 ? -42.053 2.973 26.459 1.00 14.68 202 GLU R N 1
ATOM 9251 C CA . GLU D 1 221 ? -41.835 1.571 26.739 1.00 16.53 202 GLU R CA 1
ATOM 9252 C C . GLU D 1 221 ? -43.146 0.860 27.034 1.00 16.89 202 GLU R C 1
ATOM 9253 O O . GLU D 1 221 ? -43.109 -0.302 27.401 1.00 17.94 202 GLU R O 1
ATOM 9259 N N . ASN D 1 222 ? -44.298 1.538 26.865 1.00 15.65 203 ASN R N 1
ATOM 9260 C CA . ASN D 1 222 ? -45.541 0.963 27.361 1.00 14.80 203 ASN R CA 1
ATOM 9261 C C . ASN D 1 222 ? -46.728 1.417 26.493 1.00 14.74 203 ASN R C 1
ATOM 9262 O O . ASN D 1 222 ? -46.732 2.537 25.967 1.00 14.62 203 ASN R O 1
ATOM 9267 N N . ILE D 1 223 ? -47.749 0.579 26.430 1.00 14.93 204 ILE R N 1
ATOM 9268 C CA . ILE D 1 223 ? -49.081 0.978 26.095 1.00 14.71 204 ILE R CA 1
ATOM 9269 C C . ILE D 1 223 ? -49.742 1.371 27.417 1.00 14.38 204 ILE R C 1
ATOM 9270 O O . ILE D 1 223 ? -49.823 0.556 28.348 1.00 15.90 204 ILE R O 1
ATOM 9275 N N . ILE D 1 224 ? -50.262 2.586 27.479 1.00 14.49 205 ILE R N 1
ATOM 9276 C CA . ILE D 1 224 ? -50.725 3.203 28.721 1.00 16.26 205 ILE R CA 1
ATOM 9277 C C . ILE D 1 224 ? -52.142 3.752 28.582 1.00 14.50 205 ILE R C 1
ATOM 9278 O O . ILE D 1 224 ? -52.329 4.782 27.935 1.00 15.32 205 ILE R O 1
ATOM 9283 N N . PRO D 1 225 ? -53.136 3.137 29.246 1.00 16.20 206 PRO R N 1
ATOM 9284 C CA . PRO D 1 225 ? -54.481 3.745 29.232 1.00 15.16 206 PRO R CA 1
ATOM 9285 C C . PRO D 1 225 ? -54.489 5.148 29.841 1.00 17.28 206 PRO R C 1
ATOM 9286 O O . PRO D 1 225 ? -53.784 5.384 30.784 1.00 16.74 206 PRO R O 1
ATOM 9290 N N . HIS D 1 226 ? -55.275 6.053 29.245 1.00 18.03 207 HIS R N 1
ATOM 9291 C CA . HIS D 1 226 ? -55.266 7.442 29.620 1.00 19.91 207 HIS R CA 1
ATOM 9292 C C . HIS D 1 226 ? -56.633 8.057 29.313 1.00 22.25 207 HIS R C 1
ATOM 9293 O O . HIS D 1 226 ? -57.332 7.623 28.444 1.00 18.21 207 HIS R O 1
ATOM 9300 N N . THR D 1 227 ? -56.996 9.088 30.055 1.00 20.99 208 THR R N 1
ATOM 9301 C CA . THR D 1 227 ? -58.228 9.842 29.681 1.00 22.43 208 THR R CA 1
ATOM 9302 C C . THR D 1 227 ? -58.015 10.573 28.380 1.00 24.44 208 THR R C 1
ATOM 9303 O O . THR D 1 227 ? -56.859 10.748 27.892 1.00 24.11 208 THR R O 1
ATOM 9307 N N . THR D 1 228 ? -59.099 11.020 27.754 1.00 22.82 209 THR R N 1
ATOM 9308 C CA . THR D 1 228 ? -58.989 11.822 26.504 1.00 21.24 209 THR R CA 1
ATOM 9309 C C . THR D 1 228 ? -59.866 13.025 26.724 1.00 25.88 209 THR R C 1
ATOM 9310 O O . THR D 1 228 ? -60.943 12.876 27.381 1.00 23.80 209 THR R O 1
ATOM 9314 N N . GLY D 1 229 ? -59.347 14.209 26.326 1.00 25.72 210 GLY R N 1
ATOM 9315 C CA . GLY D 1 229 ? -60.061 15.550 26.445 1.00 27.02 210 GLY R CA 1
ATOM 9316 C C . GLY D 1 229 ? -61.368 15.518 25.599 1.00 27.89 210 GLY R C 1
ATOM 9317 O O . GLY D 1 229 ? -62.329 16.257 25.894 1.00 28.20 210 GLY R O 1
ATOM 9318 N N . ALA D 1 230 ? -61.455 14.572 24.642 1.00 23.73 211 ALA R N 1
ATOM 9319 C CA . ALA D 1 230 ? -62.627 14.475 23.760 1.00 24.34 211 ALA R CA 1
ATOM 9320 C C . ALA D 1 230 ? -63.843 14.039 24.463 1.00 29.19 211 ALA R C 1
ATOM 9321 O O . ALA D 1 230 ? -64.954 14.385 24.002 1.00 28.43 211 ALA R O 1
ATOM 9323 N N . ALA D 1 231 ? -63.667 13.334 25.593 1.00 29.09 212 ALA R N 1
ATOM 9324 C CA . ALA D 1 231 ? -64.853 12.738 26.248 1.00 30.96 212 ALA R CA 1
ATOM 9325 C C . ALA D 1 231 ? -65.716 13.805 26.918 1.00 34.86 212 ALA R C 1
ATOM 9326 O O . ALA D 1 231 ? -66.967 13.699 26.893 1.00 36.29 212 ALA R O 1
ATOM 9328 N N . LYS D 1 232 ? -65.058 14.851 27.447 1.00 34.53 213 LYS R N 1
ATOM 9329 C CA . LYS D 1 232 ? -65.763 16.061 28.017 1.00 33.32 213 LYS R CA 1
ATOM 9330 C C . LYS D 1 232 ? -66.051 17.165 27.001 1.00 33.61 213 LYS R C 1
ATOM 9331 O O . LYS D 1 232 ? -67.037 17.874 27.094 1.00 31.09 213 LYS R O 1
ATOM 9337 N N . ALA D 1 233 ? -65.187 17.316 26.018 1.00 29.08 214 ALA R N 1
ATOM 9338 C CA . ALA D 1 233 ? -65.314 18.409 25.057 1.00 30.24 214 ALA R CA 1
ATOM 9339 C C . ALA D 1 233 ? -66.291 18.111 23.910 1.00 32.09 214 ALA R C 1
ATOM 9340 O O . ALA D 1 233 ? -66.808 19.036 23.355 1.00 27.92 214 ALA R O 1
ATOM 9342 N N . ILE D 1 234 ? -66.464 16.844 23.496 1.00 26.22 215 ILE R N 1
ATOM 9343 C CA . ILE D 1 234 ? -67.294 16.595 22.275 1.00 27.30 215 ILE R CA 1
ATOM 9344 C C . ILE D 1 234 ? -68.723 17.116 22.387 1.00 24.52 215 ILE R C 1
ATOM 9345 O O . ILE D 1 234 ? -69.305 17.709 21.436 1.00 25.17 215 ILE R O 1
ATOM 9350 N N . GLY D 1 235 ? -69.255 17.024 23.586 1.00 27.91 216 GLY R N 1
ATOM 9351 C CA . GLY D 1 235 ? -70.652 17.449 23.755 1.00 26.38 216 GLY R CA 1
ATOM 9352 C C . GLY D 1 235 ? -70.886 18.982 23.627 1.00 33.23 216 GLY R C 1
ATOM 9353 O O . GLY D 1 235 ? -72.008 19.422 23.424 1.00 31.61 216 GLY R O 1
ATOM 9354 N N . LEU D 1 236 ? -69.839 19.794 23.832 1.00 26.05 217 LEU R N 1
ATOM 9355 C CA . LEU D 1 236 ? -69.869 21.268 23.569 1.00 28.41 217 LEU R CA 1
ATOM 9356 C C . LEU D 1 236 ? -69.736 21.608 22.083 1.00 28.96 217 LEU R C 1
ATOM 9357 O O . LEU D 1 236 ? -70.113 22.703 21.605 1.00 25.47 217 LEU R O 1
ATOM 9362 N N . VAL D 1 237 ? -69.150 20.683 21.310 1.00 24.56 218 VAL R N 1
ATOM 9363 C CA . VAL D 1 237 ? -68.866 20.915 19.925 1.00 24.60 218 VAL R CA 1
ATOM 9364 C C . VAL D 1 237 ? -70.082 20.523 19.085 1.00 24.78 218 VAL R C 1
ATOM 9365 O O . VAL D 1 237 ? -70.390 21.167 18.105 1.00 26.47 218 VAL R O 1
ATOM 9369 N N . ILE D 1 238 ? -70.708 19.405 19.417 1.00 24.70 219 ILE R N 1
ATOM 9370 C CA . ILE D 1 238 ? -71.891 18.901 18.710 1.00 26.40 219 ILE R CA 1
ATOM 9371 C C . ILE D 1 238 ? -72.927 18.681 19.841 1.00 27.50 219 ILE R C 1
ATOM 9372 O O . ILE D 1 238 ? -73.006 17.625 20.455 1.00 25.45 219 ILE R O 1
ATOM 9377 N N . PRO D 1 239 ? -73.692 19.715 20.184 1.00 29.44 220 PRO R N 1
ATOM 9378 C CA . PRO D 1 239 ? -74.533 19.546 21.402 1.00 30.61 220 PRO R CA 1
ATOM 9379 C C . PRO D 1 239 ? -75.610 18.474 21.341 1.00 28.99 220 PRO R C 1
ATOM 9380 O O . PRO D 1 239 ? -75.954 17.928 22.395 1.00 25.91 220 PRO R O 1
ATOM 9384 N N . GLU D 1 240 ? -76.105 18.163 20.149 1.00 31.42 221 GLU R N 1
ATOM 9385 C CA . GLU D 1 240 ? -76.998 17.007 19.994 1.00 34.21 221 GLU R CA 1
ATOM 9386 C C . GLU D 1 240 ? -76.395 15.684 20.455 1.00 30.90 221 GLU R C 1
ATOM 9387 O O . GLU D 1 240 ? -77.129 14.777 20.816 1.00 28.25 221 GLU R O 1
ATOM 9393 N N . LEU D 1 241 ? -75.054 15.571 20.481 1.00 27.65 222 LEU R N 1
ATOM 9394 C CA . LEU D 1 241 ? -74.399 14.347 20.989 1.00 26.37 222 LEU R CA 1
ATOM 9395 C C . LEU D 1 241 ? -73.960 14.425 22.419 1.00 26.83 222 LEU R C 1
ATOM 9396 O O . LEU D 1 241 ? -73.315 13.513 22.917 1.00 24.75 222 LEU R O 1
ATOM 9401 N N . SER D 1 242 ? -74.305 15.506 23.146 1.00 30.21 223 SER R N 1
ATOM 9402 C CA . SER D 1 242 ? -73.877 15.584 24.538 1.00 27.39 223 SER R CA 1
ATOM 9403 C C . SER D 1 242 ? -74.432 14.437 25.360 1.00 25.31 223 SER R C 1
ATOM 9404 O O . SER D 1 242 ? -75.630 14.139 25.289 1.00 26.25 223 SER R O 1
ATOM 9407 N N . GLY D 1 243 ? -73.610 13.742 26.113 1.00 26.05 224 GLY R N 1
ATOM 9408 C CA . GLY D 1 243 ? -74.043 12.584 26.868 1.00 24.99 224 GLY R CA 1
ATOM 9409 C C . GLY D 1 243 ? -74.200 11.297 26.075 1.00 24.79 224 GLY R C 1
ATOM 9410 O O . GLY D 1 243 ? -74.582 10.331 26.634 1.00 27.87 224 GLY R O 1
ATOM 9411 N N . LYS D 1 244 ? -73.913 11.297 24.796 1.00 22.15 225 LYS R N 1
ATOM 9412 C CA . LYS D 1 244 ? -74.097 10.126 23.988 1.00 22.31 225 LYS R CA 1
ATOM 9413 C C . LYS D 1 244 ? -72.829 9.418 23.622 1.00 22.99 225 LYS R C 1
ATOM 9414 O O . LYS D 1 244 ? -72.882 8.355 23.016 1.00 20.78 225 LYS R O 1
ATOM 9420 N N . LEU D 1 245 ? -71.709 10.048 23.977 1.00 21.47 226 LEU R N 1
ATOM 9421 C CA . LEU D 1 245 ? -70.396 9.557 23.592 1.00 20.63 226 LEU R CA 1
ATOM 9422 C C . LEU D 1 245 ? -69.456 9.522 24.812 1.00 23.61 226 LEU R C 1
ATOM 9423 O O . LEU D 1 245 ? -69.490 10.418 25.634 1.00 24.22 226 LEU R O 1
ATOM 9428 N N . LYS D 1 246 ? -68.702 8.437 24.966 1.00 20.82 227 LYS R N 1
ATOM 9429 C CA . LYS D 1 246 ? -67.606 8.346 25.947 1.00 20.83 227 LYS R CA 1
ATOM 9430 C C . LYS D 1 246 ? -66.358 7.844 25.201 1.00 20.09 227 LYS R C 1
ATOM 9431 O O . LYS D 1 246 ? -66.410 7.476 24.042 1.00 20.89 227 LYS R O 1
ATOM 9437 N N . GLY D 1 247 ? -65.215 7.868 25.883 1.00 20.54 228 GLY R N 1
ATOM 9438 C CA . GLY D 1 247 ? -64.071 7.233 25.340 1.00 20.83 228 GLY R CA 1
ATOM 9439 C C . GLY D 1 247 ? -62.825 7.430 26.157 1.00 18.72 228 GLY R C 1
ATOM 9440 O O . GLY D 1 247 ? -62.870 8.057 27.254 1.00 17.80 228 GLY R O 1
ATOM 9441 N N . HIS D 1 248 ? -61.735 6.911 25.642 1.00 17.28 229 HIS R N 1
ATOM 9442 C CA . HIS D 1 248 ? -60.431 7.056 26.325 1.00 16.37 229 HIS R CA 1
ATOM 9443 C C . HIS D 1 248 ? -59.365 6.901 25.313 1.00 17.38 229 HIS R C 1
ATOM 9444 O O . HIS D 1 248 ? -59.617 6.720 24.130 1.00 17.04 229 HIS R O 1
ATOM 9451 N N . ALA D 1 249 ? -58.129 6.952 25.775 1.00 16.47 230 ALA R N 1
ATOM 9452 C CA . ALA D 1 249 ? -56.948 6.719 24.984 1.00 16.16 230 ALA R CA 1
ATOM 9453 C C . ALA D 1 249 ? -56.092 5.538 25.438 1.00 16.30 230 ALA R C 1
ATOM 9454 O O . ALA D 1 249 ? -56.122 5.184 26.609 1.00 15.97 230 ALA R O 1
ATOM 9456 N N . GLN D 1 250 ? -55.311 4.989 24.505 1.00 15.79 231 GLN R N 1
ATOM 9457 C CA . GLN D 1 250 ? -54.195 4.121 24.798 1.00 15.77 231 GLN R CA 1
ATOM 9458 C C . GLN D 1 250 ? -52.998 4.887 24.271 1.00 16.92 231 GLN R C 1
ATOM 9459 O O . GLN D 1 250 ? -52.846 5.052 23.039 1.00 15.35 231 GLN R O 1
ATOM 9465 N N . ARG D 1 251 ? -52.150 5.385 25.176 1.00 14.92 232 ARG R N 1
ATOM 9466 C CA . ARG D 1 251 ? -50.972 6.079 24.777 1.00 16.31 232 ARG R CA 1
ATOM 9467 C C . ARG D 1 251 ? -49.867 5.102 24.413 1.00 16.83 232 ARG R C 1
ATOM 9468 O O . ARG D 1 251 ? -49.653 4.129 25.178 1.00 14.22 232 ARG R O 1
ATOM 9476 N N . VAL D 1 252 ? -49.207 5.296 23.261 1.00 13.99 233 VAL R N 1
ATOM 9477 C CA . VAL D 1 252 ? -48.283 4.313 22.795 1.00 15.09 233 VAL R CA 1
ATOM 9478 C C . VAL D 1 252 ? -46.971 4.963 22.343 1.00 14.71 233 VAL R C 1
ATOM 9479 O O . VAL D 1 252 ? -46.953 6.175 22.125 1.00 16.00 233 VAL R O 1
ATOM 9483 N N . PRO D 1 253 ? -45.937 4.149 22.109 1.00 16.30 234 PRO R N 1
ATOM 9484 C CA . PRO D 1 253 ? -44.611 4.753 21.792 1.00 14.27 234 PRO R CA 1
ATOM 9485 C C . PRO D 1 253 ? -44.372 5.213 20.366 1.00 14.69 234 PRO R C 1
ATOM 9486 O O . PRO D 1 253 ? -43.494 4.709 19.680 1.00 17.64 234 PRO R O 1
ATOM 9490 N N . VAL D 1 254 ? -45.156 6.141 19.875 1.00 17.98 235 VAL R N 1
ATOM 9491 C CA . VAL D 1 254 ? -44.802 6.869 18.730 1.00 15.67 235 VAL R CA 1
ATOM 9492 C C . VAL D 1 254 ? -44.752 8.360 19.144 1.00 16.63 235 VAL R C 1
ATOM 9493 O O . VAL D 1 254 ? -45.481 8.813 20.026 1.00 16.24 235 VAL R O 1
ATOM 9497 N N . LYS D 1 255 ? -43.857 9.107 18.497 1.00 16.85 236 LYS R N 1
ATOM 9498 C CA . LYS D 1 255 ? -43.606 10.512 18.907 1.00 17.19 236 LYS R CA 1
ATOM 9499 C C . LYS D 1 255 ? -44.667 11.488 18.588 1.00 17.54 236 LYS R C 1
ATOM 9500 O O . LYS D 1 255 ? -44.871 12.454 19.340 1.00 17.97 236 LYS R O 1
ATOM 9506 N N . THR D 1 256 ? -45.350 11.318 17.469 1.00 16.79 237 THR R N 1
ATOM 9507 C CA . THR D 1 256 ? -46.563 12.065 17.165 1.00 16.55 237 THR R CA 1
ATOM 9508 C C . THR D 1 256 ? -47.289 11.255 16.061 1.00 17.87 237 THR R C 1
ATOM 9509 O O . THR D 1 256 ? -46.667 10.438 15.376 1.00 17.12 237 THR R O 1
ATOM 9513 N N . GLY D 1 257 ? -48.571 11.512 15.888 1.00 16.29 238 GLY R N 1
ATOM 9514 C CA . GLY D 1 257 ? -49.407 10.774 14.960 1.00 15.86 238 GLY R CA 1
ATOM 9515 C C . GLY D 1 257 ? -50.201 9.784 15.731 1.00 16.93 238 GLY R C 1
ATOM 9516 O O . GLY D 1 257 ? -49.636 8.991 16.521 1.00 18.18 238 GLY R O 1
ATOM 9517 N N . SER D 1 258 ? -51.539 9.873 15.584 1.00 15.72 239 SER R N 1
ATOM 9518 C CA . SER D 1 258 ? -52.528 9.188 16.413 1.00 15.95 239 SER R CA 1
ATOM 9519 C C . SER D 1 258 ? -53.717 8.754 15.536 1.00 15.91 239 SER R C 1
ATOM 9520 O O . SER D 1 258 ? -53.790 9.182 14.363 1.00 14.93 239 SER R O 1
ATOM 9523 N N . VAL D 1 259 ? -54.546 7.845 16.059 1.00 14.85 240 VAL R N 1
ATOM 9524 C CA . VAL D 1 259 ? -55.714 7.334 15.306 1.00 16.35 240 VAL R CA 1
ATOM 9525 C C . VAL D 1 259 ? -56.901 7.117 16.218 1.00 18.61 240 VAL R C 1
ATOM 9526 O O . VAL D 1 259 ? -56.785 6.519 17.291 1.00 19.29 240 VAL R O 1
ATOM 9530 N N . THR D 1 260 ? -58.052 7.688 15.869 1.00 15.97 241 THR R N 1
ATOM 9531 C CA . THR D 1 260 ? -59.242 7.544 16.738 1.00 14.65 241 THR R CA 1
ATOM 9532 C C . THR D 1 260 ? -60.192 6.531 16.068 1.00 17.16 241 THR R C 1
ATOM 9533 O O . THR D 1 260 ? -60.537 6.720 14.905 1.00 17.65 241 THR R O 1
ATOM 9537 N N . GLU D 1 261 ? -60.638 5.544 16.841 1.00 16.64 242 GLU R N 1
ATOM 9538 C CA . GLU D 1 261 ? -61.645 4.620 16.468 1.00 16.08 242 GLU R CA 1
ATOM 9539 C C . GLU D 1 261 ? -62.905 4.978 17.197 1.00 18.21 242 GLU R C 1
ATOM 9540 O O . GLU D 1 261 ? -62.915 5.060 18.434 1.00 19.88 242 GLU R O 1
ATOM 9546 N N . LEU D 1 262 ? -64.019 5.076 16.490 1.00 17.82 243 LEU R N 1
ATOM 9547 C CA . LEU D 1 262 ? -65.331 5.307 17.091 1.00 16.90 243 LEU R CA 1
ATOM 9548 C C . LEU D 1 262 ? -66.267 4.149 16.751 1.00 16.61 243 LEU R C 1
ATOM 9549 O O . LEU D 1 262 ? -66.288 3.747 15.582 1.00 19.24 243 LEU R O 1
ATOM 9554 N N . VAL D 1 263 ? -66.881 3.541 17.784 1.00 16.35 244 VAL R N 1
ATOM 9555 C CA . VAL D 1 263 ? -67.859 2.470 17.651 1.00 16.67 244 VAL R CA 1
ATOM 9556 C C . VAL D 1 263 ? -69.224 3.070 18.000 1.00 17.53 244 VAL R C 1
ATOM 9557 O O . VAL D 1 263 ? -69.387 3.603 19.048 1.00 17.39 244 VAL R O 1
ATOM 9561 N N . SER D 1 264 ? -70.120 3.138 17.016 1.00 17.06 245 SER R N 1
ATOM 9562 C CA . SER D 1 264 ? -71.401 3.788 17.177 1.00 17.98 245 SER R CA 1
ATOM 9563 C C . SER D 1 264 ? -72.547 2.824 16.884 1.00 20.61 245 SER R C 1
ATOM 9564 O O . SER D 1 264 ? -72.436 1.883 16.049 1.00 16.80 245 SER R O 1
ATOM 9567 N N . ILE D 1 265 ? -73.668 3.119 17.577 1.00 18.73 246 ILE R N 1
ATOM 9568 C CA . ILE D 1 265 ? -74.968 2.662 17.053 1.00 18.89 246 ILE R CA 1
ATOM 9569 C C . ILE D 1 265 ? -75.615 3.833 16.348 1.00 17.66 246 ILE R C 1
ATOM 9570 O O . ILE D 1 265 ? -75.727 4.901 16.922 1.00 18.70 246 ILE R O 1
ATOM 9575 N N . LEU D 1 266 ? -75.946 3.636 15.095 1.00 20.32 247 LEU R N 1
ATOM 9576 C CA . LEU D 1 266 ? -76.489 4.688 14.226 1.00 20.06 247 LEU R CA 1
ATOM 9577 C C . LEU D 1 266 ? -78.022 4.572 14.142 1.00 22.60 247 LEU R C 1
ATOM 9578 O O . LEU D 1 266 ? -78.634 3.589 14.568 1.00 20.22 247 LEU R O 1
ATOM 9583 N N . GLY D 1 267 ? -78.603 5.609 13.590 1.00 23.25 248 GLY R N 1
ATOM 9584 C CA . GLY D 1 267 ? -80.062 5.705 13.554 1.00 26.82 248 GLY R CA 1
ATOM 9585 C C . GLY D 1 267 ? -80.651 4.990 12.384 1.00 28.33 248 GLY R C 1
ATOM 9586 O O . GLY D 1 267 ? -81.910 5.015 12.251 1.00 31.08 248 GLY R O 1
ATOM 9587 N N . LYS D 1 268 ? -79.833 4.398 11.513 1.00 26.10 249 LYS R N 1
ATOM 9588 C CA . LYS D 1 268 ? -80.354 3.525 10.469 1.00 30.95 249 LYS R CA 1
ATOM 9589 C C . LYS D 1 268 ? -79.366 2.476 10.090 1.00 28.86 249 LYS R C 1
ATOM 9590 O O . LYS D 1 268 ? -78.182 2.600 10.395 1.00 28.14 249 LYS R O 1
ATOM 9596 N N . LYS D 1 269 ? -79.838 1.505 9.350 1.00 25.49 250 LYS R N 1
ATOM 9597 C CA . LYS D 1 269 ? -78.968 0.421 8.886 1.00 27.76 250 LYS R CA 1
ATOM 9598 C C . LYS D 1 269 ? -78.055 0.950 7.775 1.00 25.26 250 LYS R C 1
ATOM 9599 O O . LYS D 1 269 ? -78.475 1.778 6.956 1.00 26.97 250 LYS R O 1
ATOM 9605 N N . VAL D 1 270 ? -76.791 0.517 7.750 1.00 22.66 251 VAL R N 1
ATOM 9606 C CA . VAL D 1 270 ? -75.846 1.034 6.725 1.00 23.03 251 VAL R CA 1
ATOM 9607 C C . VAL D 1 270 ? -74.990 -0.059 6.187 1.00 23.68 251 VAL R C 1
ATOM 9608 O O . VAL D 1 270 ? -74.834 -1.115 6.831 1.00 23.08 251 VAL R O 1
ATOM 9612 N N . THR D 1 271 ? -74.363 0.154 5.039 1.00 21.73 252 THR R N 1
ATOM 9613 C CA . THR D 1 271 ? -73.238 -0.667 4.617 1.00 25.22 252 THR R CA 1
ATOM 9614 C C . THR D 1 271 ? -71.936 0.134 4.695 1.00 22.17 252 THR R C 1
ATOM 9615 O O . THR D 1 271 ? -71.981 1.357 4.831 1.00 21.34 252 THR R O 1
ATOM 9619 N N . ALA D 1 272 ? -70.816 -0.569 4.599 1.00 24.16 253 ALA R N 1
ATOM 9620 C CA . ALA D 1 272 ? -69.470 0.048 4.658 1.00 24.50 253 ALA R CA 1
ATOM 9621 C C . ALA D 1 272 ? -69.324 1.116 3.535 1.00 25.18 253 ALA R C 1
ATOM 9622 O O . ALA D 1 272 ? -68.881 2.243 3.751 1.00 23.58 253 ALA R O 1
ATOM 9624 N N . GLU D 1 273 ? -69.795 0.757 2.346 1.00 27.31 254 GLU R N 1
ATOM 9625 C CA . GLU D 1 273 ? -69.738 1.656 1.227 1.00 28.32 254 GLU R CA 1
ATOM 9626 C C . GLU D 1 273 ? -70.556 2.861 1.481 1.00 25.20 254 GLU R C 1
ATOM 9627 O O . GLU D 1 273 ? -70.164 3.977 1.120 1.00 23.50 254 GLU R O 1
ATOM 9633 N N . GLU D 1 274 ? -71.744 2.705 2.037 1.00 22.48 255 GLU R N 1
ATOM 9634 C CA . GLU D 1 274 ? -72.559 3.880 2.302 1.00 23.07 255 GLU R CA 1
ATOM 9635 C C . GLU D 1 274 ? -71.935 4.905 3.309 1.00 23.37 255 GLU R C 1
ATOM 9636 O O . GLU D 1 274 ? -71.940 6.137 3.140 1.00 19.77 255 GLU R O 1
ATOM 9642 N N . VAL D 1 275 ? -71.430 4.325 4.370 1.00 20.00 256 VAL R N 1
ATOM 9643 C CA . VAL D 1 275 ? -70.655 5.120 5.377 1.00 19.07 256 VAL R CA 1
ATOM 9644 C C . VAL D 1 275 ? -69.476 5.826 4.698 1.00 18.89 256 VAL R C 1
ATOM 9645 O O . VAL D 1 275 ? -69.316 7.038 4.844 1.00 19.87 256 VAL R O 1
ATOM 9649 N N . ASN D 1 276 ? -68.688 5.086 3.941 1.00 18.47 257 ASN R N 1
ATOM 9650 C CA . ASN D 1 276 ? -67.500 5.657 3.307 1.00 19.35 257 ASN R CA 1
ATOM 9651 C C . ASN D 1 276 ? -67.892 6.764 2.349 1.00 22.00 257 ASN R C 1
ATOM 9652 O O . ASN D 1 276 ? -67.233 7.787 2.290 1.00 21.56 257 ASN R O 1
ATOM 9657 N N . ASN D 1 277 ? -69.002 6.539 1.609 1.00 21.32 258 ASN R N 1
ATOM 9658 C CA . ASN D 1 277 ? -69.491 7.593 0.672 1.00 23.85 258 ASN R CA 1
ATOM 9659 C C . ASN D 1 277 ? -69.903 8.848 1.381 1.00 22.93 258 ASN R C 1
ATOM 9660 O O . ASN D 1 277 ? -69.612 9.933 0.911 1.00 24.69 258 ASN R O 1
ATOM 9665 N N . ALA D 1 278 ? -70.609 8.724 2.491 1.00 21.33 259 ALA R N 1
ATOM 9666 C CA . ALA D 1 278 ? -71.052 9.845 3.227 1.00 21.24 259 ALA R CA 1
ATOM 9667 C C . ALA D 1 278 ? -69.874 10.633 3.767 1.00 22.68 259 ALA R C 1
ATOM 9668 O O . ALA D 1 278 ? -69.906 11.854 3.810 1.00 22.69 259 ALA R O 1
ATOM 9670 N N . LEU D 1 279 ? -68.912 9.920 4.362 1.00 21.50 260 LEU R N 1
ATOM 9671 C CA . LEU D 1 279 ? -67.708 10.563 4.820 1.00 20.82 260 LEU R CA 1
ATOM 9672 C C . LEU D 1 279 ? -66.930 11.201 3.712 1.00 21.39 260 LEU R C 1
ATOM 9673 O O . LEU D 1 279 ? -66.428 12.374 3.846 1.00 22.38 260 LEU R O 1
ATOM 9678 N N . LYS D 1 280 ? -66.843 10.558 2.569 1.00 23.68 261 LYS R N 1
ATOM 9679 C CA . LYS D 1 280 ? -66.102 11.162 1.433 1.00 25.38 261 LYS R CA 1
ATOM 9680 C C . LYS D 1 280 ? -66.732 12.479 1.049 1.00 27.90 261 LYS R C 1
ATOM 9681 O O . LYS D 1 280 ? -66.018 13.493 0.921 1.00 23.34 261 LYS R O 1
ATOM 9687 N N . GLN D 1 281 ? -68.074 12.468 0.970 1.00 26.68 262 GLN R N 1
ATOM 9688 C CA . GLN D 1 281 ? -68.815 13.696 0.666 1.00 29.63 262 GLN R CA 1
ATOM 9689 C C . GLN D 1 281 ? -68.529 14.819 1.706 1.00 26.37 262 GLN R C 1
ATOM 9690 O O . GLN D 1 281 ? -68.318 15.977 1.319 1.00 25.22 262 GLN R O 1
ATOM 9696 N N . ALA D 1 282 ? -68.462 14.483 3.002 1.00 23.67 263 ALA R N 1
ATOM 9697 C CA . ALA D 1 282 ? -68.207 15.436 4.087 1.00 23.82 263 ALA R CA 1
ATOM 9698 C C . ALA D 1 282 ? -66.801 16.046 4.037 1.00 22.31 263 ALA R C 1
ATOM 9699 O O . ALA D 1 282 ? -66.587 17.148 4.575 1.00 24.17 263 ALA R O 1
ATOM 9701 N N . THR D 1 283 ? -65.875 15.313 3.469 1.00 22.50 264 THR R N 1
ATOM 9702 C CA . THR D 1 283 ? -64.528 15.754 3.266 1.00 22.44 264 THR R CA 1
ATOM 9703 C C . THR D 1 283 ? -64.253 16.574 2.009 1.00 25.96 264 THR R C 1
ATOM 9704 O O . THR D 1 283 ? -63.137 17.175 1.874 1.00 24.33 264 THR R O 1
ATOM 9708 N N . THR D 1 284 ? -65.234 16.658 1.107 1.00 26.97 265 THR R N 1
ATOM 9709 C CA . THR D 1 284 ? -64.998 17.284 -0.186 1.00 29.49 265 THR R CA 1
ATOM 9710 C C . THR D 1 284 ? -64.895 18.770 0.055 1.00 28.00 265 THR R C 1
ATOM 9711 O O . THR D 1 284 ? -65.719 19.341 0.757 1.00 32.50 265 THR R O 1
ATOM 9715 N N . ASN D 1 285 ? -63.820 19.381 -0.455 1.00 35.28 266 ASN R N 1
ATOM 9716 C CA . ASN D 1 285 ? -63.538 20.821 -0.235 1.00 44.42 266 ASN R CA 1
ATOM 9717 C C . ASN D 1 285 ? -63.687 21.268 1.246 1.00 40.53 266 ASN R C 1
ATOM 9718 O O . ASN D 1 285 ? -64.460 22.167 1.612 1.00 38.92 266 ASN R O 1
ATOM 9723 N N . ASN D 1 286 ? -63.004 20.504 2.078 1.00 33.15 267 ASN R N 1
ATOM 9724 C CA . ASN D 1 286 ? -63.043 20.701 3.467 1.00 30.87 267 ASN R CA 1
ATOM 9725 C C . ASN D 1 286 ? -61.583 20.677 3.857 1.00 27.29 267 ASN R C 1
ATOM 9726 O O . ASN D 1 286 ? -60.922 19.636 3.856 1.00 25.47 267 ASN R O 1
ATOM 9731 N N . GLU D 1 287 ? -61.085 21.882 4.107 1.00 25.83 268 GLU R N 1
ATOM 9732 C CA . GLU D 1 287 ? -59.694 22.081 4.461 1.00 28.88 268 GLU R CA 1
ATOM 9733 C C . GLU D 1 287 ? -59.313 21.482 5.796 1.00 24.39 268 GLU R C 1
ATOM 9734 O O . GLU D 1 287 ? -58.125 21.256 6.044 1.00 23.65 268 GLU R O 1
ATOM 9740 N N . SER D 1 288 ? -60.296 21.240 6.664 1.00 22.28 269 SER R N 1
ATOM 9741 C CA . SER D 1 288 ? -60.085 20.691 8.001 1.00 21.81 269 SER R CA 1
ATOM 9742 C C . SER D 1 288 ? -60.145 19.148 8.092 1.00 22.58 269 SER R C 1
ATOM 9743 O O . SER D 1 288 ? -59.586 18.576 8.982 1.00 21.48 269 SER R O 1
ATOM 9746 N N . PHE D 1 289 ? -60.776 18.498 7.130 1.00 21.32 270 PHE R N 1
ATOM 9747 C CA . PHE D 1 289 ? -61.139 17.058 7.245 1.00 21.60 270 PHE R CA 1
ATOM 9748 C C . PHE D 1 289 ? -60.830 16.365 5.955 1.00 24.43 270 PHE R C 1
ATOM 9749 O O . PHE D 1 289 ? -61.477 16.622 4.904 1.00 26.60 270 PHE R O 1
ATOM 9757 N N . GLY D 1 290 ? -59.835 15.507 5.986 1.00 19.31 271 GLY R N 1
ATOM 9758 C CA . GLY D 1 290 ? -59.367 14.814 4.826 1.00 20.18 271 GLY R CA 1
ATOM 9759 C C . GLY D 1 290 ? -59.875 13.386 4.771 1.00 20.80 271 GLY R C 1
ATOM 9760 O O . GLY D 1 290 ? -60.548 12.879 5.689 1.00 19.50 271 GLY R O 1
ATOM 9761 N N . TYR D 1 291 ? -59.600 12.782 3.651 1.00 22.31 272 TYR R N 1
ATOM 9762 C CA . TYR D 1 291 ? -60.052 11.393 3.388 1.00 20.72 272 TYR R CA 1
ATOM 9763 C C . TYR D 1 291 ? -58.938 10.621 2.851 1.00 19.44 272 TYR R C 1
ATOM 9764 O O . TYR D 1 291 ? -58.172 11.116 1.998 1.00 20.61 272 TYR R O 1
ATOM 9773 N N . THR D 1 292 ? -58.823 9.341 3.227 1.00 19.43 273 THR R N 1
ATOM 9774 C CA . THR D 1 292 ? -57.918 8.470 2.530 1.00 20.23 273 THR R CA 1
ATOM 9775 C C . THR D 1 292 ? -58.486 7.086 2.301 1.00 20.53 273 THR R C 1
ATOM 9776 O O . THR D 1 292 ? -59.247 6.570 3.163 1.00 20.37 273 THR R O 1
ATOM 9780 N N A ASP D 1 293 ? -58.137 6.459 1.175 0.70 20.62 274 ASP R N 1
ATOM 9781 N N B ASP D 1 293 ? -58.172 6.502 1.144 0.30 20.36 274 ASP R N 1
ATOM 9782 C CA A ASP D 1 293 ? -58.370 5.026 1.030 0.70 22.03 274 ASP R CA 1
ATOM 9783 C CA B ASP D 1 293 ? -58.413 5.090 0.908 0.30 20.91 274 ASP R CA 1
ATOM 9784 C C A ASP D 1 293 ? -57.084 4.325 0.728 0.70 20.42 274 ASP R C 1
ATOM 9785 C C B ASP D 1 293 ? -57.095 4.366 0.681 0.30 20.27 274 ASP R C 1
ATOM 9786 O O A ASP D 1 293 ? -57.096 3.207 0.188 0.70 20.25 274 ASP R O 1
ATOM 9787 O O B ASP D 1 293 ? -57.099 3.268 0.133 0.30 20.45 274 ASP R O 1
ATOM 9796 N N . GLU D 1 294 ? -55.981 4.962 1.124 1.00 20.31 275 GLU R N 1
ATOM 9797 C CA . GLU D 1 294 ? -54.678 4.346 0.985 1.00 20.27 275 GLU R CA 1
ATOM 9798 C C . GLU D 1 294 ? -54.357 3.678 2.342 1.00 19.63 275 GLU R C 1
ATOM 9799 O O . GLU D 1 294 ? -54.898 4.065 3.384 1.00 21.22 275 GLU R O 1
ATOM 9805 N N A GLU D 1 295 ? -53.477 2.716 2.266 0.70 19.17 276 GLU R N 1
ATOM 9806 N N B GLU D 1 295 ? -53.516 2.672 2.297 0.30 19.22 276 GLU R N 1
ATOM 9807 C CA A GLU D 1 295 ? -53.088 1.883 3.375 0.70 21.13 276 GLU R CA 1
ATOM 9808 C CA B GLU D 1 295 ? -53.214 1.907 3.474 0.30 19.81 276 GLU R CA 1
ATOM 9809 C C A GLU D 1 295 ? -52.004 2.543 4.218 0.70 18.85 276 GLU R C 1
ATOM 9810 C C B GLU D 1 295 ? -52.057 2.519 4.231 0.30 18.45 276 GLU R C 1
ATOM 9811 O O A GLU D 1 295 ? -50.934 1.991 4.448 0.70 18.11 276 GLU R O 1
ATOM 9812 O O B GLU D 1 295 ? -51.002 1.923 4.406 0.30 17.83 276 GLU R O 1
ATOM 9823 N N . ILE D 1 296 ? -52.316 3.729 4.699 1.00 16.74 277 ILE R N 1
ATOM 9824 C CA . ILE D 1 296 ? -51.361 4.496 5.429 1.00 18.19 277 ILE R CA 1
ATOM 9825 C C . ILE D 1 296 ? -51.128 3.985 6.873 1.00 18.14 277 ILE R C 1
ATOM 9826 O O . ILE D 1 296 ? -51.927 3.212 7.429 1.00 17.49 277 ILE R O 1
ATOM 9831 N N . VAL D 1 297 ? -50.033 4.438 7.454 1.00 16.65 278 VAL R N 1
ATOM 9832 C CA . VAL D 1 297 ? -49.711 4.197 8.859 1.00 15.54 278 VAL R CA 1
ATOM 9833 C C . VAL D 1 297 ? -49.419 5.508 9.579 1.00 14.70 278 VAL R C 1
ATOM 9834 O O . VAL D 1 297 ? -49.357 6.566 8.925 1.00 16.81 278 VAL R O 1
ATOM 9838 N N . SER D 1 298 ? -49.166 5.500 10.892 1.00 14.93 279 SER R N 1
ATOM 9839 C CA . SER D 1 298 ? -49.125 6.787 11.593 1.00 15.81 279 SER R CA 1
ATOM 9840 C C . SER D 1 298 ? -48.080 7.759 11.121 1.00 15.56 279 SER R C 1
ATOM 9841 O O . SER D 1 298 ? -48.350 8.973 11.081 1.00 16.64 279 SER R O 1
ATOM 9844 N N . SER D 1 299 ? -46.905 7.297 10.687 1.00 16.02 280 SER R N 1
ATOM 9845 C CA . SER D 1 299 ? -45.884 8.250 10.266 1.00 16.69 280 SER R CA 1
ATOM 9846 C C . SER D 1 299 ? -46.330 9.030 9.010 1.00 15.94 280 SER R C 1
ATOM 9847 O O . SER D 1 299 ? -45.836 10.153 8.787 1.00 16.49 280 SER R O 1
ATOM 9850 N N . ASP D 1 300 ? -47.259 8.499 8.247 1.00 15.07 281 ASP R N 1
ATOM 9851 C CA . ASP D 1 300 ? -47.830 9.180 7.065 1.00 17.49 281 ASP R CA 1
ATOM 9852 C C . ASP D 1 300 ? -48.670 10.374 7.430 1.00 17.51 281 ASP R C 1
ATOM 9853 O O . ASP D 1 300 ? -48.868 11.240 6.559 1.00 20.97 281 ASP R O 1
ATOM 9858 N N . ILE D 1 301 ? -49.145 10.502 8.659 1.00 17.43 282 ILE R N 1
ATOM 9859 C CA . ILE D 1 301 ? -49.981 11.614 9.120 1.00 17.54 282 ILE R CA 1
ATOM 9860 C C . ILE D 1 301 ? -49.114 12.710 9.743 1.00 17.75 282 ILE R C 1
ATOM 9861 O O . ILE D 1 301 ? -49.584 13.802 10.009 1.00 18.22 282 ILE R O 1
ATOM 9866 N N . ILE D 1 302 ? -47.821 12.444 9.931 1.00 17.42 283 ILE R N 1
ATOM 9867 C CA . ILE D 1 302 ? -46.992 13.439 10.602 1.00 16.80 283 ILE R CA 1
ATOM 9868 C C . ILE D 1 302 ? -46.852 14.631 9.643 1.00 19.59 283 ILE R C 1
ATOM 9869 O O . ILE D 1 302 ? -46.412 14.498 8.521 1.00 19.18 283 ILE R O 1
ATOM 9874 N N . GLY D 1 303 ? -47.219 15.782 10.130 1.00 18.30 284 GLY R N 1
ATOM 9875 C CA . GLY D 1 303 ? -47.180 17.032 9.381 1.00 19.03 284 GLY R CA 1
ATOM 9876 C C . GLY D 1 303 ? -48.406 17.301 8.550 1.00 24.50 284 GLY R C 1
ATOM 9877 O O . GLY D 1 303 ? -48.412 18.240 7.703 1.00 20.51 284 GLY R O 1
ATOM 9878 N N . SER D 1 304 ? -49.457 16.503 8.785 1.00 20.96 285 SER R N 1
ATOM 9879 C CA . SER D 1 304 ? -50.746 16.694 8.097 1.00 20.30 285 SER R CA 1
ATOM 9880 C C . SER D 1 304 ? -51.240 18.108 8.361 1.00 20.59 285 SER R C 1
ATOM 9881 O O . SER D 1 304 ? -51.092 18.656 9.469 1.00 19.92 285 SER R O 1
ATOM 9884 N N . HIS D 1 305 ? -51.962 18.619 7.366 1.00 19.21 286 HIS R N 1
ATOM 9885 C CA . HIS D 1 305 ? -52.631 19.912 7.469 1.00 21.54 286 HIS R CA 1
ATOM 9886 C C . HIS D 1 305 ? -54.116 19.815 7.703 1.00 23.37 286 HIS R C 1
ATOM 9887 O O . HIS D 1 305 ? -54.811 20.823 7.582 1.00 23.70 286 HIS R O 1
ATOM 9894 N N . PHE D 1 306 ? -54.609 18.627 8.109 1.00 21.07 287 PHE R N 1
ATOM 9895 C CA . PHE D 1 306 ? -55.988 18.430 8.529 1.00 19.50 287 PHE R CA 1
ATOM 9896 C C . PHE D 1 306 ? -56.043 18.258 10.026 1.00 19.88 287 PHE R C 1
ATOM 9897 O O . PHE D 1 306 ? -55.055 17.864 10.681 1.00 20.71 287 PHE R O 1
ATOM 9905 N N . GLY D 1 307 ? -57.198 18.533 10.581 1.00 19.09 288 GLY R N 1
ATOM 9906 C CA . GLY D 1 307 ? -57.513 18.122 11.957 1.00 21.04 288 GLY R CA 1
ATOM 9907 C C . GLY D 1 307 ? -57.773 16.617 12.076 1.00 18.49 288 GLY R C 1
ATOM 9908 O O . GLY D 1 307 ? -57.661 16.081 13.176 1.00 21.98 288 GLY R O 1
ATOM 9909 N N . SER D 1 308 ? -58.164 15.975 10.960 1.00 18.55 289 SER R N 1
ATOM 9910 C CA . SER D 1 308 ? -58.619 14.588 10.988 1.00 18.64 289 SER R CA 1
ATOM 9911 C C . SER D 1 308 ? -58.590 14.087 9.576 1.00 19.30 289 SER R C 1
ATOM 9912 O O . SER D 1 308 ? -58.938 14.870 8.666 1.00 18.71 289 SER R O 1
ATOM 9915 N N . VAL D 1 309 ? -58.144 12.852 9.351 1.00 16.21 290 VAL R N 1
ATOM 9916 C CA . VAL D 1 309 ? -58.207 12.190 8.072 1.00 17.56 290 VAL R CA 1
ATOM 9917 C C . VAL D 1 309 ? -58.958 10.868 8.214 1.00 17.81 290 VAL R C 1
ATOM 9918 O O . VAL D 1 309 ? -58.467 9.890 8.798 1.00 18.66 290 VAL R O 1
ATOM 9922 N N . PHE D 1 310 ? -60.178 10.844 7.681 1.00 17.24 291 PHE R N 1
ATOM 9923 C CA . PHE D 1 310 ? -60.987 9.631 7.771 1.00 16.57 291 PHE R CA 1
ATOM 9924 C C . PHE D 1 310 ? -60.326 8.582 6.873 1.00 17.44 291 PHE R C 1
ATOM 9925 O O . PHE D 1 310 ? -59.911 8.870 5.710 1.00 18.44 291 PHE R O 1
ATOM 9933 N N . ASP D 1 311 ? -60.279 7.357 7.389 1.00 16.89 292 ASP R N 1
ATOM 9934 C CA . ASP D 1 311 ? -59.657 6.233 6.687 1.00 17.38 292 ASP R CA 1
ATOM 9935 C C . ASP D 1 311 ? -60.672 5.157 6.323 1.00 17.41 292 ASP R C 1
ATOM 9936 O O . ASP D 1 311 ? -61.111 4.305 7.135 1.00 16.83 292 ASP R O 1
ATOM 9941 N N . ALA D 1 312 ? -61.080 5.210 5.065 1.00 17.71 293 ALA R N 1
ATOM 9942 C CA . ALA D 1 312 ? -62.092 4.272 4.543 1.00 18.11 293 ALA R CA 1
ATOM 9943 C C . ALA D 1 312 ? -61.655 2.831 4.611 1.00 18.37 293 ALA R C 1
ATOM 9944 O O . ALA D 1 312 ? -62.527 1.932 4.655 1.00 20.24 293 ALA R O 1
ATOM 9946 N N . THR D 1 313 ? -60.328 2.557 4.655 1.00 16.73 294 THR R N 1
ATOM 9947 C CA . THR D 1 313 ? -59.872 1.191 4.695 1.00 17.79 294 THR R CA 1
ATOM 9948 C C . THR D 1 313 ? -60.207 0.465 5.962 1.00 19.57 294 THR R C 1
ATOM 9949 O O . THR D 1 313 ? -60.171 -0.768 5.964 1.00 19.84 294 THR R O 1
ATOM 9953 N N . GLN D 1 314 ? -60.540 1.175 7.038 1.00 18.01 295 GLN R N 1
ATOM 9954 C CA . GLN D 1 314 ? -60.741 0.593 8.361 1.00 18.02 295 GLN R CA 1
ATOM 9955 C C . GLN D 1 314 ? -62.197 0.556 8.807 1.00 18.45 295 GLN R C 1
ATOM 9956 O O . GLN D 1 314 ? -62.507 0.122 9.906 1.00 19.49 295 GLN R O 1
ATOM 9962 N N . THR D 1 315 ? -63.106 0.935 7.921 1.00 18.05 296 THR R N 1
ATOM 9963 C CA . THR D 1 315 ? -64.547 0.905 8.252 1.00 16.83 296 THR R CA 1
ATOM 9964 C C . THR D 1 315 ? -64.994 -0.488 8.445 1.00 18.11 296 THR R C 1
ATOM 9965 O O . THR D 1 315 ? -64.628 -1.363 7.639 1.00 18.40 296 THR R O 1
ATOM 9969 N N . GLU D 1 316 ? -65.813 -0.720 9.467 1.00 17.60 297 GLU R N 1
ATOM 9970 C CA . GLU D 1 316 ? -66.284 -2.093 9.733 1.00 17.49 297 GLU R CA 1
ATOM 9971 C C . GLU D 1 316 ? -67.684 -2.058 10.278 1.00 20.33 297 GLU R C 1
ATOM 9972 O O . GLU D 1 316 ? -67.957 -1.342 11.274 1.00 20.35 297 GLU R O 1
ATOM 9978 N N . ILE D 1 317 ? -68.581 -2.842 9.667 1.00 18.00 298 ILE R N 1
ATOM 9979 C CA . ILE D 1 317 ? -69.972 -2.882 10.122 1.00 20.74 298 ILE R CA 1
ATOM 9980 C C . ILE D 1 317 ? -70.203 -4.304 10.624 1.00 19.90 298 ILE R C 1
ATOM 9981 O O . ILE D 1 317 ? -69.934 -5.272 9.901 1.00 22.54 298 ILE R O 1
ATOM 9986 N N . THR D 1 318 ? -70.643 -4.426 11.864 1.00 18.18 299 THR R N 1
ATOM 9987 C CA . THR D 1 318 ? -70.934 -5.717 12.465 1.00 19.74 299 THR R CA 1
ATOM 9988 C C . THR D 1 318 ? -72.438 -5.723 12.713 1.00 20.80 299 THR R C 1
ATOM 9989 O O . THR D 1 318 ? -72.951 -4.890 13.475 1.00 19.67 299 THR R O 1
ATOM 9993 N N . ALA D 1 319 ? -73.122 -6.590 12.013 1.00 21.63 300 ALA R N 1
ATOM 9994 C CA . ALA D 1 319 ? -74.617 -6.513 11.932 1.00 23.82 300 ALA R CA 1
ATOM 9995 C C . ALA D 1 319 ? -75.228 -7.822 12.329 1.00 21.89 300 ALA R C 1
ATOM 9996 O O . ALA D 1 319 ? -74.881 -8.865 11.749 1.00 22.48 300 ALA R O 1
ATOM 9998 N N . VAL D 1 320 ? -76.120 -7.759 13.278 1.00 20.66 301 VAL R N 1
ATOM 9999 C CA . VAL D 1 320 ? -76.869 -8.916 13.736 1.00 22.93 301 VAL R CA 1
ATOM 10000 C C . VAL D 1 320 ? -78.310 -8.521 13.863 1.00 23.00 301 VAL R C 1
ATOM 10001 O O . VAL D 1 320 ? -78.816 -8.031 14.867 1.00 25.90 301 VAL R O 1
ATOM 10005 N N . GLY D 1 321 ? -79.006 -8.601 12.743 1.00 20.08 302 GLY R N 1
ATOM 10006 C CA . GLY D 1 321 ? -80.399 -8.148 12.698 1.00 18.95 302 GLY R CA 1
ATOM 10007 C C . GLY D 1 321 ? -80.614 -6.711 12.892 1.00 21.98 302 GLY R C 1
ATOM 10008 O O . GLY D 1 321 ? -80.027 -5.831 12.217 1.00 23.42 302 GLY R O 1
ATOM 10009 N N . ASP D 1 322 ? -81.441 -6.434 13.872 1.00 24.32 303 ASP R N 1
ATOM 10010 C CA . ASP D 1 322 ? -81.736 -5.122 14.300 1.00 28.60 303 ASP R CA 1
ATOM 10011 C C . ASP D 1 322 ? -80.533 -4.353 14.881 1.00 28.81 303 ASP R C 1
ATOM 10012 O O . ASP D 1 322 ? -80.577 -3.171 14.929 1.00 28.65 303 ASP R O 1
ATOM 10017 N N . LEU D 1 323 ? -79.522 -5.052 15.375 1.00 26.01 304 LEU R N 1
ATOM 10018 C CA . LEU D 1 323 ? -78.376 -4.396 16.065 1.00 25.62 304 LEU R CA 1
ATOM 10019 C C . LEU D 1 323 ? -77.197 -4.325 15.086 1.00 25.63 304 LEU R C 1
ATOM 10020 O O . LEU D 1 323 ? -76.889 -5.243 14.337 1.00 27.12 304 LEU R O 1
ATOM 10025 N N . GLN D 1 324 ? -76.635 -3.156 14.949 1.00 22.57 305 GLN R N 1
ATOM 10026 C CA . GLN D 1 324 ? -75.472 -3.007 14.137 1.00 21.53 305 GLN R CA 1
ATOM 10027 C C . GLN D 1 324 ? -74.451 -2.106 14.901 1.00 22.59 305 GLN R C 1
ATOM 10028 O O . GLN D 1 324 ? -74.839 -1.069 15.496 1.00 23.37 305 GLN R O 1
ATOM 10034 N N . LEU D 1 325 ? -73.193 -2.534 14.882 1.00 18.50 306 LEU R N 1
ATOM 10035 C CA . LEU D 1 325 ? -72.092 -1.685 15.411 1.00 18.71 306 LEU R CA 1
ATOM 10036 C C . LEU D 1 325 ? -71.285 -1.206 14.210 1.00 17.66 306 LEU R C 1
ATOM 10037 O O . LEU D 1 325 ? -70.944 -1.997 13.344 1.00 19.16 306 LEU R O 1
ATOM 10042 N N . VAL D 1 326 ? -71.061 0.116 14.156 1.00 17.75 307 VAL R N 1
ATOM 10043 C CA . VAL D 1 326 ? -70.316 0.733 13.088 1.00 15.91 307 VAL R CA 1
ATOM 10044 C C . VAL D 1 326 ? -69.007 1.257 13.690 1.00 16.26 307 VAL R C 1
ATOM 10045 O O . VAL D 1 326 ? -69.038 2.155 14.557 1.00 16.98 307 VAL R O 1
ATOM 10049 N N . LYS D 1 327 ? -67.902 0.782 13.133 1.00 15.70 308 LYS R N 1
ATOM 10050 C CA . LYS D 1 327 ? -66.568 1.282 13.511 1.00 17.11 308 LYS R CA 1
ATOM 10051 C C . LYS D 1 327 ? -66.000 2.129 12.415 1.00 17.23 308 LYS R C 1
ATOM 10052 O O . LYS D 1 327 ? -65.867 1.658 11.287 1.00 18.12 308 LYS R O 1
ATOM 10058 N N . THR D 1 328 ? -65.741 3.384 12.735 1.00 17.16 309 THR R N 1
ATOM 10059 C CA . THR D 1 328 ? -65.102 4.313 11.833 1.00 16.68 309 THR R CA 1
ATOM 10060 C C . THR D 1 328 ? -63.810 4.864 12.482 1.00 16.25 309 THR R C 1
ATOM 10061 O O . THR D 1 328 ? -63.743 5.030 13.655 1.00 18.34 309 THR R O 1
ATOM 10065 N N . VAL D 1 329 ? -62.873 5.146 11.645 1.00 16.17 310 VAL R N 1
ATOM 10066 C CA . VAL D 1 329 ? -61.497 5.404 12.087 1.00 16.23 310 VAL R CA 1
ATOM 10067 C C . VAL D 1 329 ? -60.915 6.585 11.352 1.00 15.52 310 VAL R C 1
ATOM 10068 O O . VAL D 1 329 ? -61.014 6.643 10.107 1.00 16.47 310 VAL R O 1
ATOM 10072 N N . ALA D 1 330 ? -60.302 7.529 12.103 1.00 16.04 311 ALA R N 1
ATOM 10073 C CA . ALA D 1 330 ? -59.679 8.659 11.515 1.00 17.73 311 ALA R CA 1
ATOM 10074 C C . ALA D 1 330 ? -58.286 8.867 12.135 1.00 17.74 311 ALA R C 1
ATOM 10075 O O . ALA D 1 330 ? -58.175 8.869 13.327 1.00 19.24 311 ALA R O 1
ATOM 10077 N N . TRP D 1 331 ? -57.341 9.158 11.278 1.00 16.78 312 TRP R N 1
ATOM 10078 C CA . TRP D 1 331 ? -55.982 9.561 11.664 1.00 17.55 312 TRP R CA 1
ATOM 10079 C C . TRP D 1 331 ? -55.962 11.017 12.055 1.00 18.17 312 TRP R C 1
ATOM 10080 O O . TRP D 1 331 ? -56.745 11.868 11.551 1.00 19.63 312 TRP R O 1
ATOM 10091 N N . TYR D 1 332 ? -54.999 11.365 12.901 1.00 15.77 313 TYR R N 1
ATOM 10092 C CA . TYR D 1 332 ? -54.727 12.784 13.125 1.00 15.29 313 TYR R CA 1
ATOM 10093 C C . TYR D 1 332 ? -53.279 12.976 13.599 1.00 16.71 313 TYR R C 1
ATOM 10094 O O . TYR D 1 332 ? -52.786 12.181 14.418 1.00 17.12 313 TYR R O 1
ATOM 10103 N N . ASP D 1 333 ? -52.641 14.073 13.140 1.00 16.04 314 ASP R N 1
ATOM 10104 C CA . ASP D 1 333 ? -51.399 14.475 13.756 1.00 16.14 314 ASP R CA 1
ATOM 10105 C C . ASP D 1 333 ? -51.762 15.330 14.974 1.00 17.14 314 ASP R C 1
ATOM 10106 O O . ASP D 1 333 ? -52.157 16.536 14.845 1.00 18.51 314 ASP R O 1
ATOM 10111 N N . ASN D 1 334 ? -51.701 14.700 16.136 1.00 17.23 315 ASN R N 1
ATOM 10112 C CA . ASN D 1 334 ? -52.068 15.319 17.423 1.00 16.90 315 ASN R CA 1
ATOM 10113 C C . ASN D 1 334 ? -51.268 16.584 17.714 1.00 18.10 315 ASN R C 1
ATOM 10114 O O . ASN D 1 334 ? -51.697 17.357 18.557 1.00 17.81 315 ASN R O 1
ATOM 10119 N N . GLU D 1 335 ? -50.122 16.802 17.056 1.00 16.24 316 GLU R N 1
ATOM 10120 C CA . GLU D 1 335 ? -49.400 18.062 17.183 1.00 16.76 316 GLU R CA 1
ATOM 10121 C C . GLU D 1 335 ? -49.798 18.962 16.040 1.00 16.80 316 GLU R C 1
ATOM 10122 O O . GLU D 1 335 ? -50.719 19.819 16.169 1.00 20.68 316 GLU R O 1
ATOM 10128 N N . TYR D 1 336 ? -49.125 18.795 14.904 1.00 17.29 317 TYR R N 1
ATOM 10129 C CA . TYR D 1 336 ? -49.262 19.788 13.808 1.00 18.40 317 TYR R CA 1
ATOM 10130 C C . TYR D 1 336 ? -50.676 19.861 13.193 1.00 19.81 317 TYR R C 1
ATOM 10131 O O . TYR D 1 336 ? -51.139 20.937 12.840 1.00 18.21 317 TYR R O 1
ATOM 10140 N N . GLY D 1 337 ? -51.348 18.727 13.066 1.00 18.25 318 GLY R N 1
ATOM 10141 C CA . GLY D 1 337 ? -52.737 18.704 12.506 1.00 19.14 318 GLY R CA 1
ATOM 10142 C C . GLY D 1 337 ? -53.675 19.514 13.361 1.00 18.87 318 GLY R C 1
ATOM 10143 O O . GLY D 1 337 ? -54.430 20.417 12.914 1.00 18.95 318 GLY R O 1
ATOM 10144 N N . PHE D 1 338 ? -53.626 19.260 14.653 1.00 17.43 319 PHE R N 1
ATOM 10145 C CA . PHE D 1 338 ? -54.422 19.969 15.630 1.00 19.26 319 PHE R CA 1
ATOM 10146 C C . PHE D 1 338 ? -54.026 21.468 15.556 1.00 20.47 319 PHE R C 1
ATOM 10147 O O . PHE D 1 338 ? -54.921 22.355 15.542 1.00 20.81 319 PHE R O 1
ATOM 10155 N N . VAL D 1 339 ? -52.715 21.744 15.447 1.00 20.02 320 VAL R N 1
ATOM 10156 C CA . VAL D 1 339 ? -52.291 23.183 15.303 1.00 20.42 320 VAL R CA 1
ATOM 10157 C C . VAL D 1 339 ? -52.901 23.870 14.077 1.00 20.11 320 VAL R C 1
ATOM 10158 O O . VAL D 1 339 ? -53.324 25.085 14.186 1.00 21.42 320 VAL R O 1
ATOM 10162 N N . THR D 1 340 ? -53.025 23.166 12.954 1.00 18.53 321 THR R N 1
ATOM 10163 C CA . THR D 1 340 ? -53.655 23.779 11.779 1.00 19.53 321 THR R CA 1
ATOM 10164 C C . THR D 1 340 ? -55.071 24.182 12.075 1.00 18.58 321 THR R C 1
ATOM 10165 O O . THR D 1 340 ? -55.550 25.255 11.571 1.00 19.95 321 THR R O 1
ATOM 10169 N N . GLN D 1 341 ? -55.776 23.392 12.856 1.00 18.54 322 GLN R N 1
ATOM 10170 C CA . GLN D 1 341 ? -57.101 23.723 13.312 1.00 20.86 322 GLN R CA 1
ATOM 10171 C C . GLN D 1 341 ? -57.151 24.924 14.218 1.00 24.15 322 GLN R C 1
ATOM 10172 O O . GLN D 1 341 ? -58.022 25.797 14.079 1.00 23.76 322 GLN R O 1
ATOM 10178 N N . LEU D 1 342 ? -56.225 24.963 15.156 1.00 18.84 323 LEU R N 1
ATOM 10179 C CA . LEU D 1 342 ? -56.140 26.099 16.066 1.00 21.72 323 LEU R CA 1
ATOM 10180 C C . LEU D 1 342 ? -55.990 27.361 15.250 1.00 22.05 323 LEU R C 1
ATOM 10181 O O . LEU D 1 342 ? -56.652 28.370 15.536 1.00 24.12 323 LEU R O 1
ATOM 10186 N N . ILE D 1 343 ? -55.052 27.350 14.338 1.00 22.02 324 ILE R N 1
ATOM 10187 C CA . ILE D 1 343 ? -54.802 28.511 13.448 1.00 23.80 324 ILE R CA 1
ATOM 10188 C C . ILE D 1 343 ? -56.009 28.892 12.608 1.00 24.29 324 ILE R C 1
ATOM 10189 O O . ILE D 1 343 ? -56.321 30.121 12.512 1.00 23.77 324 ILE R O 1
ATOM 10194 N N . ARG D 1 344 ? -56.711 27.936 12.010 1.00 22.48 325 ARG R N 1
ATOM 10195 C CA . ARG D 1 344 ? -57.973 28.321 11.288 1.00 23.74 325 ARG R CA 1
ATOM 10196 C C . ARG D 1 344 ? -58.943 29.061 12.239 1.00 24.44 325 ARG R C 1
ATOM 10197 O O . ARG D 1 344 ? -59.507 30.122 11.888 1.00 24.56 325 ARG R O 1
ATOM 10205 N N . THR D 1 345 ? -59.085 28.579 13.487 1.00 19.72 326 THR R N 1
ATOM 10206 C CA . THR D 1 345 ? -60.005 29.164 14.437 1.00 22.15 326 THR R CA 1
ATOM 10207 C C . THR D 1 345 ? -59.533 30.560 14.859 1.00 24.49 326 THR R C 1
ATOM 10208 O O . THR D 1 345 ? -60.336 31.546 14.845 1.00 26.93 326 THR R O 1
ATOM 10212 N N . LEU D 1 346 ? -58.243 30.671 15.111 1.00 23.20 327 LEU R N 1
ATOM 10213 C CA . LEU D 1 346 ? -57.589 31.956 15.407 1.00 24.11 327 LEU R CA 1
ATOM 10214 C C . LEU D 1 346 ? -57.811 33.009 14.289 1.00 25.65 327 LEU R C 1
ATOM 10215 O O . LEU D 1 346 ? -58.101 34.182 14.611 1.00 26.56 327 LEU R O 1
ATOM 10220 N N . GLU D 1 347 ? -57.639 32.632 13.035 1.00 26.66 328 GLU R N 1
ATOM 10221 C CA . GLU D 1 347 ? -57.775 33.561 11.886 1.00 29.98 328 GLU R CA 1
ATOM 10222 C C . GLU D 1 347 ? -59.202 34.075 11.808 1.00 31.44 328 GLU R C 1
ATOM 10223 O O . GLU D 1 347 ? -59.415 35.278 11.605 1.00 30.52 328 GLU R O 1
ATOM 10229 N N . LYS D 1 348 ? -60.151 33.199 12.094 1.00 26.83 329 LYS R N 1
ATOM 10230 C CA . LYS D 1 348 ? -61.558 33.631 12.112 1.00 30.34 329 LYS R CA 1
ATOM 10231 C C . LYS D 1 348 ? -61.866 34.474 13.303 1.00 31.35 329 LYS R C 1
ATOM 10232 O O . LYS D 1 348 ? -62.483 35.553 13.146 1.00 30.32 329 LYS R O 1
ATOM 10238 N N . PHE D 1 349 ? -61.411 34.032 14.487 1.00 28.15 330 PHE R N 1
ATOM 10239 C CA . PHE D 1 349 ? -61.595 34.704 15.749 1.00 29.92 330 PHE R CA 1
ATOM 10240 C C . PHE D 1 349 ? -61.091 36.156 15.686 1.00 33.01 330 PHE R C 1
ATOM 10241 O O . PHE D 1 349 ? -61.714 37.045 16.289 1.00 33.34 330 PHE R O 1
ATOM 10249 N N . ALA D 1 350 ? -59.995 36.363 14.978 1.00 30.16 331 ALA R N 1
ATOM 10250 C CA . ALA D 1 350 ? -59.342 37.693 14.859 1.00 35.33 331 ALA R CA 1
ATOM 10251 C C . ALA D 1 350 ? -60.169 38.715 14.054 1.00 37.68 331 ALA R C 1
ATOM 10252 O O . ALA D 1 350 ? -60.016 39.923 14.217 1.00 40.13 331 ALA R O 1
ATOM 10254 N N . LYS D 1 351 ? -60.962 38.193 13.130 1.00 34.65 332 LYS R N 1
ATOM 10255 C CA . LYS D 1 351 ? -61.749 38.980 12.190 1.00 41.21 332 LYS R CA 1
ATOM 10256 C C . LYS D 1 351 ? -63.122 39.313 12.715 1.00 43.56 332 LYS R C 1
ATOM 10257 O O . LYS D 1 351 ? -63.815 40.123 12.125 1.00 45.50 332 LYS R O 1
ATOM 10263 N N . LEU D 1 352 ? -63.518 38.696 13.810 1.00 38.35 333 LEU R N 1
ATOM 10264 C CA . LEU D 1 352 ? -64.763 39.010 14.464 1.00 41.53 333 LEU R CA 1
ATOM 10265 C C . LEU D 1 352 ? -64.483 40.191 15.373 1.00 44.61 333 LEU R C 1
ATOM 10266 O O . LEU D 1 352 ? -65.431 40.869 15.705 1.00 50.05 333 LEU R O 1
#

Secondary structure (DSSP, 8-state):
--PPP-EEEEE--SHHHHHHHHHHHHTT-S-EEEEEE-SS-HHHHHHHHH--TTT-S-SS-EEEETTEEEETTEEEEEE--SSGGG--TTTTT--EEEE-SSS--SHHHHTHHHHTT-SEEEESS--SSS-B--TTTSGGG--TT--EEE---HHHHHHHHHHHHHHHHT-EEEEEEEEEEE--TTSBSSS--BTB-SGGGSBGGG--EEE---TTTTGGGTSGGGTTSEEEEEEEES-SS-EEEEEEEEESS---HHHHHHHHHHHHTT-TTEEEE-S---GGGGTT-SSSEEEEGGG-EEEEETTEEEEEEEEEE-TTHHHHHHHHHHHHHHHH-/--EEEEE--SHHHHHHHHHHHHTT-S-EEEEEE-SS-HHHHHHHHH--TTT-S-SS-EEEETTEEEETTEEEEEE--SSGGG--TTTTT--EEEE-SSS--SHHHHHHHHHTT-SEEEESS--SSS-B--TTTSGGG--TT--EEE---HHHHHHHHHHHHHHHHH-EEEEEEEEEEE--TTSBSSS--BTB-SGGGSBGGG--EEE--THHHHHHHHSGGGTTTEEEEEEEES-SS-EEEEEEEEESS---HHHHHHHHHHHTTT-TTEEEE-S---GGGGTT-SSSEEEEGGG-EEEEETTEEEEEEEEEE-TTHHHHHHHHHHHHHHHH-/----EEEEE--SHHHHHHHHHHHHTT-S-EEEEEE-SS-HHHHHHHHH--TTT-S-SS-EEEETTEEEETTEEEEEE--SSGGG--HHHHT--EEEE-SSS--SHHHHHHHHHTT-SEEEESS--SSS-B--TTTSGGG--TT--EEE---HHHHHHHHHHHHHHHHH-EEEEEEEEEEE--TTSBSSS--BTB-SGGGSBTTS--EEE---TTTTHHHHSGGGTTTEEEEEEEES-SS-EEEEEEEEESS---HHHHHHHHHHHHTT-TTEEEE-S---GGGGTT-SSSEEEEGGG-EEEEETTEEEEEEEEEE-TTHHHHHHHHHHHHHHHH-/---EEEEE--SHHHHHHHHHHHHTT-S-EEEEEE-SS-HHHHHHHHH--TTT-S-SS-EEEETTEEEETTEEEEEE--SSGGG--GGGGT--EEEE-SSS--SHHHHHHHHHTT-SEEEESS--SSS-B--TTTSGGG--TT--EEE---HHHHHHHHHHHHHHHHH-EEEEEEEEEEE--TTSBSSSS-BTB-SGGGSBGGG--EEE--THHHHHHHHSGGGTTSEEEEEEEES-SS-EEEEEEEEESS---HHHHHHHHHHHHTT-SSEEEE-S---GGGGTT-SSSEEEEGGG-EEEEETTEEEEEEEEEE-TTHHHHHHHHHHHHHHHH-

Radius of gyration: 31.63 Å; Cα contacts (8 Å, |Δi|>4): 3523; chains: 4; bounding box: 88×89×94 Å

Nearest PDB structures (foldseek):
  7c7k-assembly1_O  TM=1.000E+00  e=1.671E-71  Escherichia coli BL21(DE3)
  7c5o-assembly1_O  TM=9.994E-01  e=3.836E-70  Escherichia coli BL21(DE3)
  7c5j-assembly1_Q  TM=9.965E-01  e=2.536E-70  Escherichia coli BL21(DE3)
  7c5g-assembly1_Q  TM=9.967E-01  e=6.156E-70  Escherichia coli BL21(DE3)
  7c5m-assembly1_Q  TM=9.970E-01  e=1.328E-69  Escherichia coli BL21(DE3)

Foldseek 3Di:
DDDFFAEAEEEDLPLQNLLLVLVCVVVVHSHDHAEYEAQDFLVVSQVPSQQDPQPGGRPWDWDADRAWIQTNNRTHGYHYDPALLQDQCPPRVHAEYAYEPPPQQEPVRVCSNVNNPHFAYEYAAHRPQAQEDQPLQALVVDDDVHGYYYPHALVLNAPRLLVSLQCVPWRFQAKEKEKAFEDDPQADCDQADRDPDNQSNHRQQPDFTKAAGCSQQVNCSRVVVSHPRYYYTYGYYNDHWKMKMKMKTDTNDDDDLVRSLVSLCVSQPPPQAEAEDQDPDDRSVQRQPQHSKYWHSVPWDWDDDPSRIIIMTMIMHGSRNSSSSSSVVSVSVNSRD/DQEAEEEDCPLQNLLLVLVCVVVVPSRDHAEYEAQDFLVVSQVCSQQDPQPGGRPWDWDDDRAWIQTNNRTHGYHYDPALLQDQCPPRVHAEYEYEPVPQQEPVSVVSNVNNPHQAYEYAAHRPPDQADQPLQPLVVDDDVHHYYYPHALVLNAVQLLVSLQCVVWRFQAKEKEKAFEDDPQADCDQADRPPDNQSNHRQQPDFTKAAGSNQVCNCSRPVVCVPRYHYTYGHYNDHWKMKMKMKTFTNDDDDLVRSLVSLVVSQPVPQAEAEDQDPDDRSVQRQPQHSKYWHSVPWDWDDDDHGIITMTMIMGGSRNSSSNSSSVSVSVNVVD/DFLAEAEEEDCPLQNLLLVLVCVVVVHPRHHAEYEAQDFLVVSQVPSQQDPQPGGRPWDWDDDRAWIQTNNRTHGYHHDPQLLPPQCPVRVHAEYEYEHPPQQEPVRCVSNVNNPHQAYEYAAHRPDFQADQPLQALVPDDLPHGYYYPHALVLNAPRLLQSLQCVPWRFQAKEKEKAFEDDPQADCDQDDRDPDNQSNHRQQVDFTKAAGRNQVRVCSRVVVCPPRYHYTYTHYNDHWKMKMKMKTWTNDDDDLVVSLVSLCVSQPVPQAEAEDQDPDDRSVQRQPQHSKYWYSVPWDWDDDDRTIIIMTMIMHGSRNSSSSSSVVSVSVNRRD/DFAEAEEEDCPLQNLLLVLVCVVVVPSHDHAEYEAQDFLVVSQVPSQQDPQPGGRPWDWDADRAWIQTNNRTHGYHYDPALLPDQCPPRVHAEYAYEDVPQQEPVSCVSNVNNPHQAYEYAAHRPPFQAEQPPQPLVVDDPVHHYYYPHALVLNAPRLLVSLQCVPWRFQAKEKEKAFEDDPQADCDQADRPPDNQSNHRQQPDFTKAADSNQRRNCSRPVVCVPRYHYTYGYYNDHWKMKMKMKTWTNDDDDLVRSLVSLCVSQVPDQAEAEDADPDDRSVQRQPLHSKYWYSVPWDWDDDDPTIITMTMIMHGSRNNSSSRSNVSVSVNSVD

B-factor: mean 24.22, std 9.36, range [12.43, 97.3]

Sequence (1339 aa):
HMASMSKVGINGFGRIGRLVLRRLLEVKSNIDVVAINDLTSPKILAYLLKHDSNYGPFPWSVDFTEDSLIVDGKSSIAVYAEKEAKNIPWKAKGAEIIVECTGFYTSAEKSQAHLDAGAKKVLISAPAGEMKTIVYNVNDDDTLDGNDTIVSVASCTTNCLAPMAKALHDSFGIEVGTMTTIHAYTGTQSLVDGPRGKDLRASRAAAENIIPHTTGAAKAIGLVIPEELSGKLKGHHAQRVPVKTGSVTELVSILGKKVTAEEVNNALKQATTNNESFGYTDEEEIVSSDIIGSHFGSVFDATQTEITAVGDLQLVKTVAWYDNEYGFVTQLIRTLEKFAKLMSKVGINGFGRIGRLVLRRLLEVKSNIDVVAINDLTSPKILAYLLKHDSNYGPFPWSVDFTEDSLIVDGKSSIAVYAEKEAKNIPWKAKGAEIIVECTGFYTSAEKSQAHLDAGAKKVLLISAPAGEMKTIVYNVNDDTLDGNDTIVSVASCTTNCLAPMAKALHDSFGIEVGTMTTIHAYTGTQSLVDGPRGKDLRASRAAAENIIPHTTGAAKAIGLVIPELSGKLKGHAQRVPVKTGSVTELVSILGKKVTAEEVNNNALKQATTNNESFGYTDDEEEIVSSDIIGSHFGSVFDATQTEITAVGDLQLVKTVAWYDNEYGFVTQLIRTLEKFAKLASMSKVGINGFGRIGRLVLRRLLEVKSNIDVVAINDLTSPKILAYLLKHDSNYGPFPWSVDFTEDSLIVDGKSSIAVYAEKEAKNIPWKAKGAEIIVECTGFYTSAEKSQAHLDAGAKKVLISAPAGEMKTIVYNVNDDTLDGNDTIVSVASCTTNCLAPMAKALHDSFGIEVGTMTTIHAYTGTQSLVDGPRGKDLRASRAAAENIIPHTTTGGAAAAKKAAIIGLVIPELSGKLKGHAQRVPVKTGSVTELVSILGKKVTAEEVNNALKQATTNNESFGYTDDEEIVSSDIIGSHFGSVFDATQTEITAVGDLQLVKTVAWYDNEYGFVTQLIRTLEKFAKLSMSKVGINGFGRIGRLVLRRLLEVKSNIDVVAINDLTSPKILAYLLKHDSNYGPFPWSVDFTEEDSLIVDGKSIAVYAEKEAKNIPWKAKGAEIIVECTGFYTSAEKSQAHLDAGAKKVLISAPAGEMKTIVYNVNDDTLDGNDTIVSVASCTTNCLAPMAKALHDSFGIEVGTMTTIHAYTGTQSLVDGPRGKDLRASRAAAENIIPHTTGAAKAIGLVIPELSGKLKGHAQRVPVKTGSVTELVSILGKKVTAEEVNNALKQATTNNESFGYTDDEEEIVSSDIIGSHFGSVFDATQTEITAVGDLQLVKTVAWYDNEYGFVTQLIRTLEKFAKL